Protein AF-A0A0L0DC60-F1 (afdb_monomer)

Solvent-accessible surface area (backbone atoms only — not comparable to full-atom values): 51842 Å² total; per-residue (Å²): 140,76,89,82,89,91,86,91,83,86,85,84,87,88,84,89,86,89,86,88,78,89,82,92,80,87,84,88,88,85,80,90,77,89,78,91,88,82,93,84,88,90,82,90,81,89,85,91,85,86,87,80,90,82,84,90,88,82,88,88,89,85,81,89,82,88,87,85,85,81,86,81,83,89,86,85,90,84,91,86,81,88,80,91,86,83,87,91,82,88,85,91,83,92,81,92,87,80,90,86,84,92,84,83,88,88,86,86,86,85,91,79,90,80,88,83,87,84,84,82,79,56,66,67,53,52,59,47,51,52,48,55,51,51,53,49,51,54,53,51,50,35,62,74,69,72,54,92,73,62,77,71,59,63,58,50,60,57,58,60,56,67,73,69,69,85,74,86,83,86,88,80,83,88,73,87,90,71,88,76,58,68,70,79,68,36,62,83,61,40,50,61,51,51,52,54,49,52,55,48,49,52,52,50,51,50,55,49,48,54,49,50,54,49,51,50,52,50,50,51,51,51,50,49,51,51,52,49,52,50,48,51,47,54,48,49,50,50,49,49,50,51,48,51,49,53,50,56,57,58,74,73,64,90,82,80,87,88,88,83,83,93,76,93,53,82,62,63,56,51,56,52,46,53,52,49,52,50,51,46,52,51,49,51,50,48,53,49,50,52,49,49,52,54,48,52,50,50,50,51,52,50,52,47,54,50,51,53,49,50,48,50,51,51,50,50,50,51,54,49,51,52,49,51,49,53,52,48,54,50,52,51,51,52,52,49,53,52,50,53,52,50,51,54,51,47,58,49,49,55,49,50,50,53,54,47,54,50,51,51,51,51,53,50,52,53,50,54,51,48,53,52,49,53,50,52,53,51,52,52,53,52,52,54,48,55,53,46,55,50,48,54,51,51,50,50,52,50,53,49,54,51,52,51,50,50,54,50,48,52,53,51,51,53,49,48,57,53,48,49,52,49,55,52,49,49,51,50,51,50,52,53,47,50,58,51,50,50,54,53,47,51,60,47,42,66,57,44,50,64,52,42,60,58,52,49,62,60,46,56,64,59,46,65,59,51,58,54,57,54,52,55,53,53,56,52,58,55,48,60,55,50,54,50,55,50,57,50,50,54,56,50,50,55,51,48,53,54,52,50,54,50,48,52,51,50,50,53,52,48,52,51,51,55,50,49,55,53,50,53,52,50,51,50,54,49,54,51,48,53,50,52,51,53,50,51,53,49,52,52,53,52,50,49,54,52,50,56,50,49,54,51,53,51,54,50,52,53,50,52,54,52,54,50,55,50,53,52,54,57,51,55,62,62,70,72,76,74,63,90,53,76,49,44,59,51,43,51,52,48,45,48,53,43,51,53,49,49,47,54,45,50,52,48,48,53,50,49,50,52,48,50,51,51,50,54,50,49,54,53,47,53,52,48,53,50,52,55,51,53,51,50,50,54,48,50,54,50,51,49,55,48,52,52,52,51,52,50,50,56,46,53,53,48,48,54,52,48,52,53,51,49,53,50,52,51,51,52,50,54,49,49,58,47,48,55,50,49,50,54,50,49,53,51,48,50,57,50,48,52,52,51,50,53,48,53,49,52,52,50,50,50,51,48,54,50,52,49,50,52,50,52,50,51,51,49,53,51,50,51,52,51,50,50,50,51,52,49,52,48,52,51,50,51,53,51,47,50,51,50,50,50,52,51,51,53,47,51,49,50,51,50,50,50,50,52,50,47,56,48,49,50,53,51,50,49,51,49,52,49,54,52,48,51,51,48,54,52,47,55,51,51,51,52,49,51,53,53,53,50,52,53,48,55,53,48,59,55,48,53,61,47,64,69,56,60,76,83,53,76,100,65,90,81,83,88,87,87,82,91,85,84,88,83,88,90,81,86,82,85,90,84,86,84,84,82,89,82,86,83,90,77,88,82,90,82,88,85,90,83,87,86,78,92,90,86,85,80,88,133

Structure (mmCIF, N/CA/C/O backbone):
data_AF-A0A0L0DC60-F1
#
_entry.id   AF-A0A0L0DC60-F1
#
loop_
_atom_site.group_PDB
_atom_site.id
_atom_site.type_symbol
_atom_site.label_atom_id
_atom_site.label_alt_id
_atom_site.label_comp_id
_atom_site.label_asym_id
_atom_site.label_entity_id
_atom_site.label_seq_id
_atom_site.pdbx_PDB_ins_code
_atom_site.Cartn_x
_atom_site.Cartn_y
_atom_site.Cartn_z
_atom_site.occupancy
_atom_site.B_iso_or_equiv
_atom_site.auth_seq_id
_atom_site.auth_comp_id
_atom_site.auth_asym_id
_atom_site.auth_atom_id
_atom_site.pdbx_PDB_model_num
ATOM 1 N N . MET A 1 1 ? 23.232 -37.832 50.436 1.00 35.66 1 MET A N 1
ATOM 2 C CA . MET A 1 1 ? 24.294 -38.612 49.759 1.00 35.66 1 MET A CA 1
ATOM 3 C C . MET A 1 1 ? 24.556 -37.963 48.412 1.00 35.66 1 MET A C 1
ATOM 5 O O . MET A 1 1 ? 23.576 -37.619 47.774 1.00 35.66 1 MET A O 1
ATOM 9 N N . ALA A 1 2 ? 25.775 -37.756 47.925 1.00 34.69 2 ALA A N 1
ATOM 10 C CA . ALA A 1 2 ? 27.093 -37.587 48.555 1.00 34.69 2 ALA A CA 1
ATOM 11 C C . ALA A 1 2 ? 27.881 -36.663 47.591 1.00 34.69 2 ALA A C 1
ATOM 13 O O . ALA A 1 2 ? 27.637 -36.725 46.393 1.00 34.69 2 ALA A O 1
ATOM 14 N N . GLY A 1 3 ? 28.632 -35.663 48.063 1.00 35.91 3 GLY A N 1
ATOM 15 C CA . GLY A 1 3 ? 30.099 -35.760 48.177 1.00 35.91 3 GLY A CA 1
ATOM 16 C C . GLY A 1 3 ? 30.796 -35.505 46.819 1.00 35.91 3 GLY A C 1
ATOM 17 O O . GLY A 1 3 ? 30.454 -36.145 45.840 1.00 35.91 3 GLY A O 1
ATOM 18 N N . THR A 1 4 ? 31.795 -34.629 46.665 1.00 38.81 4 THR A N 1
ATOM 19 C CA . THR A 1 4 ? 32.761 -34.155 47.674 1.00 38.81 4 THR A CA 1
ATOM 20 C C . THR A 1 4 ? 33.417 -32.828 47.244 1.00 38.81 4 THR A C 1
ATOM 22 O O . THR A 1 4 ? 33.664 -32.617 46.061 1.00 38.81 4 THR A O 1
ATOM 25 N N . GLN A 1 5 ? 33.719 -31.949 48.208 1.00 39.59 5 GLN A N 1
ATOM 26 C CA . GLN A 1 5 ? 34.582 -30.759 48.057 1.00 39.59 5 GLN A CA 1
ATOM 27 C C . GLN A 1 5 ? 36.067 -31.099 48.447 1.00 39.59 5 GLN A C 1
ATOM 29 O O . GLN A 1 5 ? 36.445 -32.260 48.318 1.00 39.59 5 GLN A O 1
ATOM 34 N N . PRO A 1 6 ? 36.935 -30.183 48.953 1.00 64.56 6 PRO A N 1
ATOM 35 C CA . PRO A 1 6 ? 37.832 -29.311 48.170 1.00 64.56 6 PRO A CA 1
ATOM 36 C C . PRO A 1 6 ? 39.310 -29.314 48.669 1.00 64.56 6 PRO A C 1
ATOM 38 O O . PRO A 1 6 ? 39.637 -29.972 49.654 1.00 64.56 6 PRO A O 1
ATOM 41 N N . ARG A 1 7 ? 40.185 -28.483 48.064 1.00 40.28 7 ARG A N 1
ATOM 42 C CA . ARG A 1 7 ? 41.391 -27.805 48.644 1.00 40.28 7 ARG A CA 1
ATOM 43 C C . ARG A 1 7 ? 41.971 -26.869 47.556 1.00 40.28 7 ARG A C 1
ATOM 45 O O . ARG A 1 7 ? 42.038 -27.308 46.420 1.00 40.28 7 ARG A O 1
ATOM 52 N N . ARG A 1 8 ? 42.293 -25.571 47.709 1.00 39.84 8 ARG A N 1
ATOM 53 C CA . ARG A 1 8 ? 42.752 -24.656 48.794 1.00 39.84 8 ARG A CA 1
ATOM 54 C C . ARG A 1 8 ? 44.286 -24.520 48.937 1.00 39.84 8 ARG A C 1
ATOM 56 O O . ARG A 1 8 ? 44.859 -25.212 49.768 1.00 39.84 8 ARG A O 1
ATOM 63 N N . SER A 1 9 ? 44.878 -23.551 48.219 1.00 38.19 9 SER A N 1
ATOM 64 C CA . SER A 1 9 ? 46.068 -22.724 48.577 1.00 38.19 9 SER A CA 1
ATOM 65 C C . SER A 1 9 ? 46.413 -21.807 47.381 1.00 38.19 9 SER A C 1
ATOM 67 O O . SER A 1 9 ? 46.612 -22.318 46.287 1.00 38.19 9 SER A O 1
ATOM 69 N N . GLU A 1 10 ? 46.244 -20.483 47.420 1.00 37.69 10 GLU A N 1
ATOM 70 C CA . GLU A 1 10 ? 47.076 -19.429 48.049 1.00 37.69 10 GLU A CA 1
ATOM 71 C C . GLU A 1 10 ? 48.470 -19.158 47.424 1.00 37.69 10 GLU A C 1
ATOM 73 O O . GLU A 1 10 ? 49.352 -20.002 47.473 1.00 37.69 10 GLU A O 1
ATOM 78 N N . ARG A 1 11 ? 48.645 -17.892 46.989 1.00 37.25 11 ARG A N 1
ATOM 79 C CA . ARG A 1 11 ? 49.882 -17.082 46.829 1.00 37.25 11 ARG A CA 1
ATOM 80 C C . ARG A 1 11 ? 50.950 -17.477 45.784 1.00 37.25 11 ARG A C 1
ATOM 82 O O . ARG A 1 11 ? 51.764 -18.354 46.019 1.00 37.25 11 ARG A O 1
ATOM 89 N N . GLY A 1 12 ? 51.158 -16.563 44.826 1.00 35.47 12 GLY A N 1
ATOM 90 C CA . GLY A 1 12 ? 52.251 -15.589 45.003 1.00 35.47 12 GLY A CA 1
ATOM 91 C C . GLY A 1 12 ? 53.386 -15.526 43.964 1.00 35.47 12 GLY A C 1
ATOM 92 O O . GLY A 1 12 ? 54.247 -16.389 43.949 1.00 35.47 12 GLY A O 1
ATOM 93 N N . ARG A 1 13 ? 53.466 -14.354 43.308 1.00 38.53 13 ARG A N 1
ATOM 94 C CA . ARG A 1 13 ? 54.675 -13.625 42.847 1.00 38.53 13 ARG A CA 1
ATOM 95 C C . ARG A 1 13 ? 55.505 -14.095 41.630 1.00 38.53 13 ARG A C 1
ATOM 97 O O . ARG A 1 13 ? 55.917 -15.235 41.508 1.00 38.53 13 ARG A O 1
ATOM 104 N N . GLU A 1 14 ? 55.874 -13.045 40.883 1.00 35.59 14 G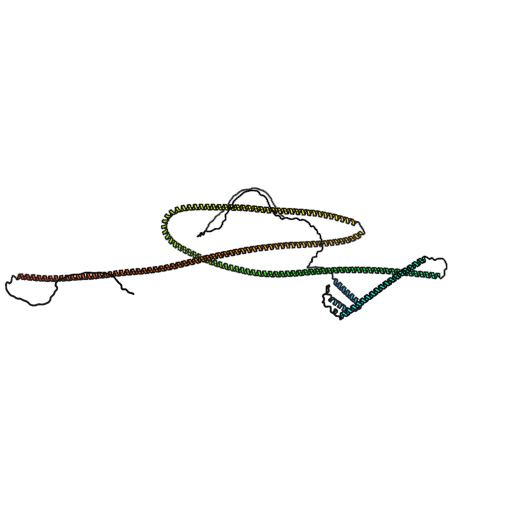LU A N 1
ATOM 105 C CA . GLU A 1 14 ? 57.133 -12.791 40.156 1.00 35.59 14 GLU A CA 1
ATOM 106 C C . GLU A 1 14 ? 57.351 -13.338 38.721 1.00 35.59 14 GLU A C 1
ATOM 108 O O . GLU A 1 14 ? 57.005 -14.454 38.352 1.00 35.59 14 GLU A O 1
ATOM 113 N N . LEU A 1 15 ? 57.886 -12.423 37.897 1.00 44.78 15 LEU A N 1
ATOM 114 C CA . LEU A 1 15 ? 58.275 -12.505 36.477 1.00 44.78 15 LEU A CA 1
ATOM 115 C C . LEU A 1 15 ? 59.759 -12.965 36.363 1.00 44.78 15 LEU A C 1
ATOM 117 O O . LEU A 1 15 ? 60.420 -13.077 37.393 1.00 44.78 15 LEU A O 1
ATOM 121 N N . PRO A 1 16 ? 60.398 -12.893 35.175 1.00 66.69 16 PRO A N 1
ATOM 122 C CA . PRO A 1 16 ? 60.330 -13.723 33.956 1.00 66.69 16 PRO A CA 1
ATOM 123 C C . PRO A 1 16 ? 61.714 -14.452 33.813 1.00 66.69 16 PRO A C 1
ATOM 125 O O . PRO A 1 16 ? 62.232 -14.831 34.861 1.00 66.69 16 PRO A O 1
ATOM 128 N N . PRO A 1 17 ? 62.448 -14.587 32.670 1.00 62.25 17 PRO A N 1
ATOM 129 C CA . PRO A 1 17 ? 62.187 -14.661 31.211 1.00 62.25 17 PRO A CA 1
ATOM 130 C C . PRO A 1 17 ? 62.888 -15.938 30.592 1.00 62.25 17 PRO A C 1
ATOM 132 O O . PRO A 1 17 ? 62.923 -16.951 31.281 1.00 62.25 17 PRO A O 1
ATOM 135 N N . PRO A 1 18 ? 63.582 -15.943 29.417 1.00 59.03 18 PRO A N 1
ATOM 136 C CA . PRO A 1 18 ? 63.141 -15.771 28.021 1.00 59.03 18 PRO A CA 1
ATOM 137 C C . PRO A 1 18 ? 63.255 -17.084 27.153 1.00 59.03 18 PRO A C 1
ATOM 139 O O . PRO A 1 18 ? 62.527 -18.014 27.475 1.00 59.03 18 PRO A O 1
ATOM 142 N N . PRO A 1 19 ? 63.976 -17.202 26.000 1.00 64.69 19 PRO A N 1
ATOM 143 C CA . PRO A 1 19 ? 63.323 -17.399 24.693 1.00 64.69 19 PRO A CA 1
ATOM 144 C C . PRO A 1 19 ? 63.888 -18.583 23.853 1.00 64.69 19 PRO A C 1
ATOM 146 O O . PRO A 1 19 ? 64.592 -19.446 24.371 1.00 64.69 19 PRO A O 1
ATOM 149 N N . SER A 1 20 ? 63.689 -18.521 22.522 1.00 37.53 20 SER A N 1
ATOM 150 C CA . SER A 1 20 ? 64.257 -19.371 21.444 1.00 37.53 20 SER A CA 1
ATOM 151 C C . SER A 1 20 ? 63.504 -20.686 21.156 1.00 37.53 20 SER A C 1
ATOM 153 O O . SER A 1 20 ? 62.891 -21.247 22.054 1.00 37.53 20 SER A O 1
ATOM 155 N N . ALA A 1 21 ? 63.504 -21.241 19.935 1.00 37.88 21 ALA A N 1
ATOM 156 C CA . ALA A 1 21 ? 63.724 -20.682 18.587 1.00 37.88 21 ALA A CA 1
ATOM 157 C C . ALA A 1 21 ? 63.328 -21.728 17.518 1.00 37.88 21 ALA A C 1
ATOM 159 O O . ALA A 1 21 ? 63.347 -22.920 17.805 1.00 37.88 21 ALA A O 1
ATOM 160 N N . ALA A 1 22 ? 63.115 -21.268 16.273 1.00 36.09 22 ALA A N 1
ATOM 161 C CA . ALA A 1 22 ? 62.981 -22.080 15.047 1.00 36.09 22 ALA A CA 1
ATOM 162 C C . ALA A 1 22 ? 61.750 -23.028 15.004 1.00 36.09 22 ALA A C 1
ATOM 164 O O . ALA A 1 22 ? 61.104 -23.270 16.013 1.00 36.09 22 ALA A O 1
ATOM 165 N N . THR A 1 23 ? 61.270 -23.531 13.861 1.00 38.94 23 THR A N 1
ATOM 166 C CA . THR A 1 23 ? 61.766 -23.590 12.462 1.00 38.94 23 THR A CA 1
ATOM 167 C C . THR A 1 23 ? 60.522 -23.447 11.552 1.00 38.94 23 THR A C 1
ATOM 169 O O . THR A 1 23 ? 59.495 -24.037 11.858 1.00 38.94 23 THR A O 1
ATOM 172 N N . ALA A 1 24 ? 60.454 -22.542 10.571 1.00 35.16 24 ALA A N 1
ATOM 173 C CA . ALA A 1 24 ? 61.072 -22.573 9.232 1.00 35.16 24 ALA A CA 1
ATOM 174 C C . ALA A 1 24 ? 60.379 -23.492 8.193 1.00 35.16 24 ALA A C 1
ATOM 176 O O . ALA A 1 24 ? 60.471 -24.708 8.300 1.00 35.16 24 ALA A O 1
ATOM 177 N N . ALA A 1 25 ? 59.769 -22.874 7.168 1.00 34.19 25 ALA A N 1
ATOM 178 C CA . ALA A 1 25 ? 59.609 -23.298 5.757 1.00 34.19 25 ALA A CA 1
ATOM 179 C C . ALA A 1 25 ? 58.603 -22.315 5.098 1.00 34.19 25 ALA A C 1
ATOM 181 O O . ALA A 1 25 ? 57.516 -22.130 5.628 1.00 34.19 25 ALA A O 1
ATOM 182 N N . ALA A 1 26 ? 58.953 -21.475 4.114 1.00 34.88 26 ALA A N 1
ATOM 183 C CA . ALA A 1 26 ? 59.319 -21.784 2.720 1.00 34.88 26 ALA A CA 1
ATOM 184 C C . ALA A 1 26 ? 58.104 -22.251 1.872 1.00 34.88 26 ALA A C 1
ATOM 186 O O . ALA A 1 26 ? 57.387 -23.143 2.299 1.00 34.88 26 ALA A O 1
ATOM 187 N N . ALA A 1 27 ? 57.833 -21.740 0.660 1.00 35.75 27 ALA A N 1
ATOM 188 C CA . ALA A 1 27 ? 58.465 -20.648 -0.096 1.00 35.75 27 ALA A CA 1
ATOM 189 C C . ALA A 1 27 ? 57.615 -20.233 -1.332 1.00 35.75 27 ALA A C 1
ATOM 191 O O . ALA A 1 27 ? 56.596 -20.841 -1.635 1.00 35.75 27 ALA A O 1
ATOM 192 N N . HIS A 1 28 ? 58.163 -19.271 -2.084 1.00 34.75 28 HIS A N 1
ATOM 193 C CA . HIS A 1 28 ? 57.970 -18.980 -3.513 1.00 34.75 28 HIS A CA 1
ATOM 194 C C . HIS A 1 28 ? 56.800 -18.118 -4.013 1.00 34.75 28 HIS A C 1
ATOM 196 O O . HIS A 1 28 ? 55.620 -18.430 -3.917 1.00 34.75 28 HIS A O 1
ATOM 202 N N . ALA A 1 29 ? 57.227 -17.042 -4.679 1.00 39.16 29 ALA A N 1
ATOM 203 C CA . ALA A 1 29 ? 56.447 -16.144 -5.509 1.00 39.16 29 ALA A CA 1
ATOM 204 C C . ALA A 1 29 ? 56.432 -16.578 -6.985 1.00 39.16 29 ALA A C 1
ATOM 206 O O . ALA A 1 29 ? 57.435 -17.075 -7.492 1.00 39.16 29 ALA A O 1
ATOM 207 N N . THR A 1 30 ? 55.351 -16.216 -7.674 1.00 37.34 30 THR A N 1
ATOM 208 C CA . THR A 1 30 ? 55.239 -15.804 -9.089 1.00 37.34 30 THR A CA 1
ATOM 209 C C . THR A 1 30 ? 53.953 -14.954 -9.186 1.00 37.34 30 THR A C 1
ATOM 211 O O . THR A 1 30 ? 53.064 -15.107 -8.357 1.00 37.34 30 THR A O 1
ATOM 214 N N . GLY A 1 31 ? 53.751 -14.001 -10.098 1.00 33.06 31 GLY A N 1
ATOM 215 C CA . GLY A 1 31 ? 54.590 -13.474 -11.176 1.00 33.06 31 GLY A CA 1
ATOM 216 C C . GLY A 1 31 ? 53.721 -13.139 -12.401 1.00 33.06 31 GLY A C 1
ATOM 217 O O . GLY A 1 31 ? 52.997 -14.015 -12.855 1.00 33.06 31 GLY A O 1
ATOM 218 N N . SER A 1 32 ? 53.852 -11.928 -12.973 1.00 36.31 32 SER A N 1
ATOM 219 C CA . SER A 1 32 ? 53.194 -11.479 -14.230 1.00 36.31 32 SER A CA 1
ATOM 220 C C . SER A 1 32 ? 51.649 -11.359 -14.216 1.00 36.31 32 SER A C 1
ATOM 222 O O . SER A 1 32 ? 50.976 -11.989 -13.417 1.00 36.31 32 SER A O 1
ATOM 224 N N . SER A 1 33 ? 50.986 -10.562 -15.070 1.00 37.00 33 SER A N 1
ATOM 225 C CA . SER A 1 33 ? 51.423 -9.514 -16.023 1.00 37.00 33 SER A CA 1
ATOM 226 C C . SER A 1 33 ? 50.204 -8.769 -16.600 1.00 37.00 33 SER A C 1
ATOM 228 O O . SER A 1 33 ? 49.213 -9.440 -16.830 1.00 37.00 33 SER A O 1
ATOM 230 N N . ALA A 1 34 ? 50.358 -7.475 -16.947 1.00 36.47 34 ALA A N 1
ATOM 231 C CA . ALA A 1 34 ? 49.834 -6.744 -18.137 1.00 36.47 34 ALA A CA 1
ATOM 232 C C . ALA A 1 34 ? 48.342 -6.930 -18.603 1.00 36.47 34 ALA A C 1
ATOM 234 O O . ALA A 1 34 ? 47.709 -7.939 -18.379 1.00 36.47 34 ALA A O 1
ATOM 235 N N . SER A 1 35 ? 47.677 -6.040 -19.357 1.00 39.38 35 SER A N 1
ATOM 236 C CA . SER A 1 35 ? 48.156 -5.071 -20.352 1.00 39.38 35 SER A CA 1
ATOM 237 C C . SER A 1 35 ? 47.011 -4.164 -20.873 1.00 39.38 35 SER A C 1
ATOM 239 O O . SER A 1 35 ? 45.921 -4.661 -21.119 1.00 39.38 35 SER A O 1
ATOM 241 N N . ARG A 1 36 ? 47.307 -2.880 -21.151 1.00 38.03 36 ARG A N 1
ATOM 242 C CA . ARG A 1 36 ? 46.928 -2.068 -22.352 1.00 38.03 36 ARG A CA 1
ATOM 243 C C . ARG A 1 36 ? 45.508 -2.230 -22.970 1.00 38.03 36 ARG A C 1
ATOM 245 O O . ARG A 1 36 ? 45.198 -3.289 -23.496 1.00 38.03 36 ARG A O 1
ATOM 252 N N . ARG A 1 37 ? 44.724 -1.152 -23.174 1.00 36.50 37 ARG A N 1
ATOM 253 C CA . ARG A 1 37 ? 44.596 -0.310 -2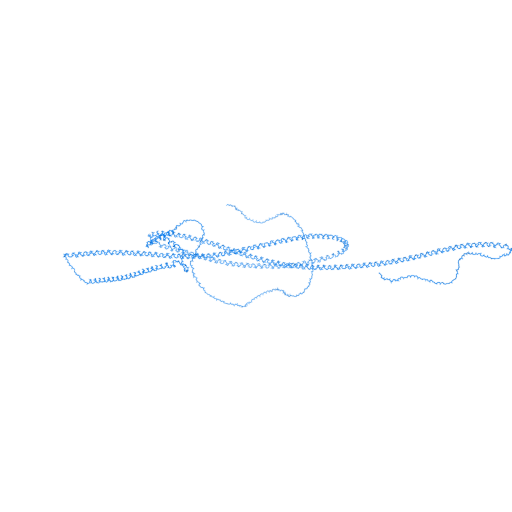4.416 1.00 36.50 37 ARG A CA 1
ATOM 254 C C . ARG A 1 37 ? 43.359 0.620 -24.286 1.00 36.50 37 ARG A C 1
ATOM 256 O O . ARG A 1 37 ? 42.508 0.330 -23.462 1.00 36.50 37 ARG A O 1
ATOM 263 N N . SER A 1 38 ? 43.103 1.664 -25.094 1.00 34.56 38 SER A N 1
ATOM 264 C CA . SER A 1 38 ? 43.982 2.626 -25.801 1.00 34.56 38 SER A CA 1
ATOM 265 C C . SER A 1 38 ? 43.184 3.824 -26.380 1.00 34.56 38 SER A C 1
ATOM 267 O O . SER A 1 38 ? 42.477 3.676 -27.369 1.00 34.56 38 SER A O 1
ATOM 269 N N . ALA A 1 39 ? 43.398 5.023 -25.823 1.00 36.78 39 ALA A N 1
ATOM 270 C CA . ALA A 1 39 ? 43.705 6.284 -26.527 1.00 36.78 39 ALA A CA 1
ATOM 271 C C . ALA A 1 39 ? 43.157 6.571 -27.962 1.00 36.78 39 ALA A C 1
ATOM 273 O O . ALA A 1 39 ? 43.668 6.017 -28.935 1.00 36.78 39 ALA A O 1
ATOM 274 N N . LYS A 1 40 ? 42.292 7.602 -28.108 1.00 35.91 40 LYS A N 1
ATOM 275 C CA . LYS A 1 40 ? 42.211 8.616 -29.213 1.00 35.91 40 LYS A CA 1
ATOM 276 C C . LYS A 1 40 ? 41.093 9.633 -28.856 1.00 35.91 40 LYS A C 1
ATOM 278 O O . LYS A 1 40 ? 40.015 9.176 -28.517 1.00 35.91 40 LYS A O 1
ATOM 283 N N . ARG A 1 41 ? 41.205 10.976 -28.777 1.00 39.56 41 ARG A N 1
ATOM 284 C CA . ARG A 1 41 ? 42.061 12.080 -29.308 1.00 39.56 41 ARG A CA 1
ATOM 285 C C . ARG A 1 41 ? 41.392 12.851 -30.472 1.00 39.56 41 ARG A C 1
ATOM 287 O O . ARG A 1 41 ? 41.087 12.229 -31.479 1.00 39.56 41 ARG A O 1
ATOM 294 N N . ARG A 1 42 ? 41.392 14.204 -30.368 1.00 39.31 42 ARG A N 1
ATOM 295 C CA . ARG A 1 42 ? 41.076 15.280 -31.367 1.00 39.31 42 ARG A CA 1
ATOM 296 C C . ARG A 1 42 ? 39.610 15.775 -31.442 1.00 39.31 42 ARG A C 1
ATOM 298 O O . ARG A 1 42 ? 38.719 14.954 -31.347 1.00 39.31 42 ARG A O 1
ATOM 305 N N . HIS A 1 43 ? 39.299 17.059 -31.721 1.00 34.59 43 HIS A N 1
ATOM 306 C CA . HIS A 1 43 ? 39.990 18.371 -31.536 1.00 34.59 43 HIS A CA 1
ATOM 307 C C . HIS A 1 43 ? 39.068 19.545 -31.997 1.00 34.59 43 HIS A C 1
ATOM 309 O O . HIS A 1 43 ? 38.087 19.273 -32.675 1.00 34.59 43 HIS A O 1
ATOM 315 N N . ARG A 1 44 ? 39.510 20.817 -31.814 1.00 36.59 44 ARG A N 1
ATOM 316 C CA . ARG A 1 44 ? 39.029 22.081 -32.471 1.00 36.59 44 ARG A CA 1
ATOM 317 C C . ARG A 1 44 ? 37.642 22.635 -32.044 1.00 36.59 44 ARG A C 1
ATOM 319 O O . ARG A 1 44 ? 36.766 21.855 -31.725 1.00 36.59 44 ARG A O 1
ATOM 326 N N . ARG A 1 45 ? 37.346 23.956 -32.099 1.00 37.25 45 ARG A N 1
ATOM 327 C CA . ARG A 1 45 ? 38.133 25.235 -32.078 1.00 37.25 45 ARG A CA 1
ATOM 328 C C . ARG A 1 45 ? 37.157 26.444 -32.023 1.00 37.25 45 ARG A C 1
ATOM 330 O O . ARG A 1 45 ? 36.112 26.357 -32.651 1.00 37.25 45 ARG A O 1
ATOM 337 N N . HIS A 1 46 ? 37.615 27.601 -31.504 1.00 32.78 46 HIS A N 1
ATOM 338 C CA . HIS A 1 46 ? 37.038 28.968 -31.687 1.00 32.78 46 HIS A CA 1
ATOM 339 C C . HIS A 1 46 ? 35.638 29.220 -31.053 1.00 32.78 46 HIS A C 1
ATOM 341 O O . HIS A 1 46 ? 34.949 28.267 -30.734 1.00 32.78 46 HIS A O 1
ATOM 347 N N . ARG A 1 47 ? 35.157 30.456 -30.788 1.00 33.12 47 ARG A N 1
ATOM 348 C CA . ARG A 1 47 ? 35.614 31.832 -31.130 1.00 33.12 47 ARG A CA 1
ATOM 349 C C . ARG A 1 47 ? 35.216 32.865 -30.032 1.00 33.12 47 ARG A C 1
ATOM 351 O O . ARG A 1 47 ? 34.544 32.522 -29.072 1.00 33.12 47 ARG A O 1
ATOM 358 N N . ARG A 1 48 ? 35.664 34.123 -30.181 1.00 35.66 48 ARG A N 1
ATOM 359 C CA . ARG A 1 48 ? 35.525 35.275 -29.249 1.00 35.66 48 ARG A CA 1
ATOM 360 C C . ARG A 1 48 ? 34.158 35.995 -29.298 1.00 35.66 48 ARG A C 1
ATOM 362 O O . ARG A 1 48 ? 33.528 35.947 -30.345 1.00 35.66 48 ARG A O 1
ATOM 369 N N . HIS A 1 49 ? 33.871 36.776 -28.238 1.00 31.30 49 HIS A N 1
ATOM 370 C CA . HIS A 1 49 ? 33.233 38.127 -28.114 1.00 31.30 49 HIS A CA 1
ATOM 371 C C . HIS A 1 49 ? 32.319 38.143 -26.861 1.00 31.30 49 HIS A C 1
ATOM 373 O O . HIS A 1 49 ? 31.495 37.251 -26.744 1.00 31.30 49 HIS A O 1
ATOM 379 N N . ARG A 1 50 ? 32.503 38.937 -25.784 1.00 35.81 50 ARG A N 1
ATOM 380 C CA . ARG A 1 50 ? 32.787 40.379 -25.519 1.00 35.81 50 ARG A CA 1
ATOM 381 C C . ARG A 1 50 ? 31.496 41.225 -25.448 1.00 35.81 50 ARG A C 1
ATOM 383 O O . ARG A 1 50 ? 30.768 41.225 -26.426 1.00 35.81 50 ARG A O 1
ATOM 390 N N . THR A 1 51 ? 31.370 42.005 -24.354 1.00 35.44 51 THR A N 1
ATOM 391 C CA . THR A 1 51 ? 30.251 42.890 -23.903 1.00 35.44 51 THR A CA 1
ATOM 392 C C . THR A 1 51 ? 29.062 42.145 -23.245 1.00 35.44 51 THR A C 1
ATOM 394 O O . THR A 1 51 ? 28.817 41.000 -23.601 1.00 35.44 51 THR A O 1
ATOM 397 N N . ARG A 1 52 ? 28.341 42.680 -22.236 1.00 35.53 52 ARG A N 1
ATOM 398 C CA . ARG A 1 52 ? 28.399 43.995 -21.543 1.00 35.53 52 ARG A CA 1
ATOM 399 C C . ARG A 1 52 ? 27.750 43.935 -20.129 1.00 35.53 52 ARG A C 1
ATOM 401 O O . ARG A 1 52 ? 26.870 43.114 -19.938 1.00 35.53 52 ARG A O 1
ATOM 408 N N . ASP A 1 53 ? 28.174 44.841 -19.236 1.00 33.16 53 ASP A N 1
ATOM 409 C CA . ASP A 1 53 ? 27.523 45.450 -18.042 1.00 33.16 53 ASP A CA 1
ATOM 410 C C . ASP A 1 53 ? 26.683 44.627 -17.028 1.00 33.16 53 ASP A C 1
ATOM 412 O O . ASP A 1 53 ? 25.737 43.935 -17.387 1.00 33.16 53 ASP A O 1
ATOM 416 N N . GLY A 1 54 ? 26.933 44.841 -15.719 1.00 33.84 54 GLY A N 1
ATOM 417 C CA . GLY A 1 54 ? 26.000 44.440 -14.646 1.00 33.84 54 GLY A CA 1
ATOM 418 C C . GLY A 1 54 ? 26.547 44.383 -13.204 1.00 33.84 54 GLY A C 1
ATOM 419 O O . GLY A 1 54 ? 26.809 43.295 -12.719 1.00 33.84 54 GLY A O 1
ATOM 420 N N . SER A 1 55 ? 26.662 45.539 -12.527 1.00 34.94 55 SER A N 1
ATOM 421 C CA . SER A 1 55 ? 26.595 45.760 -11.051 1.00 34.94 55 SER A CA 1
ATOM 422 C C . SER A 1 55 ? 27.266 44.739 -10.090 1.00 34.94 55 SER A C 1
ATOM 424 O O . SER A 1 55 ? 26.783 43.636 -9.884 1.00 34.94 55 SER A O 1
ATOM 426 N N . SER A 1 56 ? 28.415 45.050 -9.478 1.00 33.84 56 SER A N 1
ATOM 427 C CA . SER A 1 56 ? 28.541 45.765 -8.182 1.00 33.84 56 SER A CA 1
ATOM 428 C C . SER A 1 56 ? 28.009 45.017 -6.944 1.00 33.84 56 SER A C 1
ATOM 430 O O . SER A 1 56 ? 26.812 45.029 -6.691 1.00 33.84 56 SER A O 1
ATOM 432 N N . TYR A 1 57 ? 28.910 44.515 -6.088 1.00 34.06 57 TYR A N 1
ATOM 433 C CA . TYR A 1 57 ? 29.245 45.182 -4.813 1.00 34.06 57 TYR A CA 1
ATOM 434 C C . TYR A 1 57 ? 30.577 44.656 -4.237 1.00 34.06 57 TYR A C 1
ATOM 436 O O . TYR A 1 57 ? 31.091 43.628 -4.677 1.00 34.06 57 TYR A O 1
ATOM 444 N N . ARG A 1 58 ? 31.186 45.410 -3.311 1.00 33.47 58 ARG A N 1
ATOM 445 C CA . ARG A 1 58 ? 32.586 45.257 -2.871 1.00 33.47 58 ARG A CA 1
ATOM 446 C C . ARG A 1 58 ? 32.669 44.998 -1.355 1.00 33.47 58 ARG A C 1
ATOM 448 O O . ARG A 1 58 ? 32.200 45.814 -0.573 1.00 33.47 58 ARG A O 1
ATOM 455 N N . ILE A 1 59 ? 33.288 43.878 -0.983 1.00 44.78 59 ILE A N 1
ATOM 456 C CA . ILE A 1 59 ? 33.795 43.485 0.359 1.00 44.78 59 ILE A CA 1
ATOM 457 C C . ILE A 1 59 ? 35.018 44.403 0.686 1.00 44.78 59 ILE A C 1
ATOM 459 O O . ILE A 1 59 ? 35.666 44.795 -0.294 1.00 44.78 59 ILE A O 1
ATOM 463 N N . PRO A 1 60 ? 35.363 44.811 1.943 1.00 50.28 60 PRO A N 1
ATOM 464 C CA . PRO A 1 60 ? 35.430 43.980 3.164 1.00 50.28 60 PRO A CA 1
ATOM 465 C C . PRO A 1 60 ? 34.955 44.583 4.509 1.00 50.28 60 PRO A C 1
ATOM 467 O O . PRO A 1 60 ? 34.739 45.784 4.641 1.00 50.28 60 PRO A O 1
ATOM 470 N N . TYR A 1 61 ? 34.896 43.715 5.531 1.00 30.89 61 TYR A N 1
ATOM 471 C CA . TYR A 1 61 ? 34.846 44.064 6.957 1.00 30.89 61 TYR A CA 1
ATOM 472 C C . TYR A 1 61 ? 36.006 43.386 7.712 1.00 30.89 61 TYR A C 1
ATOM 474 O O . TYR A 1 61 ? 36.011 42.172 7.870 1.00 30.89 61 TYR A O 1
ATOM 482 N N . GLU A 1 62 ? 36.946 44.201 8.186 1.00 36.75 62 GLU A N 1
ATOM 483 C CA . GLU A 1 62 ? 37.956 44.005 9.244 1.00 36.75 62 GLU A CA 1
ATOM 484 C C . GLU A 1 62 ? 38.296 45.451 9.697 1.00 36.75 62 GLU A C 1
ATOM 486 O O . GLU A 1 62 ? 38.273 46.352 8.860 1.00 36.75 62 GLU A O 1
ATOM 491 N N . SER A 1 63 ? 38.567 45.822 10.953 1.00 36.69 63 SER A N 1
ATOM 492 C CA . SER A 1 63 ? 38.800 45.077 12.201 1.00 36.69 63 SER A CA 1
ATOM 493 C C . SER A 1 63 ? 38.797 46.043 13.413 1.00 36.69 63 SER A C 1
ATOM 495 O O . SER A 1 63 ? 39.199 47.194 13.252 1.00 36.69 63 SER A O 1
ATOM 497 N N . GLY A 1 64 ? 38.492 45.554 14.627 1.00 33.41 64 GLY A N 1
ATOM 498 C CA . GLY A 1 64 ? 38.803 46.210 15.921 1.00 33.41 64 GLY A CA 1
ATOM 499 C C . GLY A 1 64 ? 37.968 47.451 16.313 1.00 33.41 64 GLY A C 1
ATOM 500 O O . GLY A 1 64 ? 37.219 47.979 15.507 1.00 33.41 64 GLY A O 1
ATOM 501 N N . SER A 1 65 ? 38.050 47.993 17.539 1.00 37.19 65 SER A N 1
ATOM 502 C CA . SER A 1 65 ? 38.567 47.466 18.822 1.00 37.19 65 SER A CA 1
ATOM 503 C C . SER A 1 65 ? 38.217 48.429 19.985 1.00 37.19 65 SER A C 1
ATOM 505 O O . SER A 1 65 ? 38.058 49.619 19.744 1.00 37.19 65 SER A O 1
ATOM 507 N N . LEU A 1 66 ? 38.220 47.926 21.231 1.00 34.72 66 LEU A N 1
ATOM 508 C CA . LEU A 1 66 ? 38.428 48.662 22.502 1.00 34.72 66 LEU A CA 1
ATOM 509 C C . LEU A 1 66 ? 37.354 49.644 23.061 1.00 34.72 66 LEU A C 1
ATOM 511 O O . LEU A 1 66 ? 37.188 50.764 22.601 1.00 34.72 66 LEU A O 1
ATOM 515 N N . SER A 1 67 ? 36.890 49.281 24.269 1.00 36.25 67 SER A N 1
ATOM 516 C CA . SER A 1 67 ? 36.922 50.106 25.502 1.00 36.25 67 SER A CA 1
ATOM 517 C C . SER A 1 67 ? 35.808 51.102 25.894 1.00 36.25 67 SER A C 1
ATOM 519 O O . SER A 1 67 ? 35.675 52.182 25.340 1.00 36.25 67 SER A O 1
ATOM 521 N N . ARG A 1 68 ? 35.287 50.814 27.104 1.00 34.44 68 ARG A N 1
ATOM 522 C CA . ARG A 1 68 ? 34.973 51.716 28.242 1.00 34.44 68 ARG A CA 1
ATOM 523 C C . ARG A 1 68 ? 33.666 52.545 28.288 1.00 34.44 68 ARG A C 1
ATOM 525 O O . ARG A 1 68 ? 33.522 53.575 27.651 1.00 34.44 68 ARG A O 1
ATOM 532 N N . SER A 1 69 ? 32.917 52.202 29.347 1.00 34.38 69 SER A N 1
ATOM 533 C CA . SER A 1 69 ? 32.436 53.058 30.457 1.00 34.38 69 SER A CA 1
ATOM 534 C C . SER A 1 69 ? 31.112 53.831 30.375 1.00 34.38 69 SER A C 1
ATOM 536 O O . SER A 1 69 ? 30.892 54.607 29.459 1.00 34.38 69 SER A O 1
ATOM 538 N N . ALA A 1 70 ? 30.396 53.724 31.509 1.00 34.38 70 ALA A N 1
ATOM 539 C CA . ALA A 1 70 ? 29.354 54.597 32.065 1.00 34.38 70 ALA A CA 1
ATOM 540 C C . ALA A 1 70 ? 27.952 54.580 31.415 1.00 34.38 70 ALA A C 1
ATOM 542 O O . ALA A 1 70 ? 27.800 54.684 30.206 1.00 34.38 70 ALA A O 1
ATOM 543 N N . GLY A 1 71 ? 26.926 54.468 32.274 1.00 33.53 71 GLY A N 1
ATOM 544 C CA . GLY A 1 71 ? 25.541 54.882 31.986 1.00 33.53 71 GLY A CA 1
ATOM 545 C C . GLY A 1 71 ? 25.344 56.377 32.316 1.00 33.53 71 GLY A C 1
ATOM 546 O O . GLY A 1 71 ? 26.334 57.107 32.215 1.00 33.53 71 GLY A O 1
ATOM 547 N N . PRO A 1 72 ? 24.167 56.849 32.796 1.00 58.47 72 PRO A N 1
ATOM 548 C CA . PRO A 1 72 ? 22.994 56.092 33.274 1.00 58.47 72 PRO A CA 1
ATOM 549 C C . PRO A 1 72 ? 21.615 56.625 32.779 1.00 58.47 72 PRO A C 1
ATOM 551 O O . PRO A 1 72 ? 21.563 57.555 31.987 1.00 58.47 72 PRO A O 1
ATOM 554 N N . ALA A 1 73 ? 20.547 56.067 33.377 1.00 38.56 73 ALA A N 1
ATOM 555 C CA . ALA A 1 73 ? 19.264 56.707 33.740 1.00 38.56 73 ALA A CA 1
ATOM 556 C C . ALA A 1 73 ? 18.152 56.967 32.687 1.00 38.56 73 ALA A C 1
ATOM 558 O O . ALA A 1 73 ? 18.423 57.460 31.600 1.00 38.56 73 ALA A O 1
ATOM 559 N N . GLU A 1 74 ? 16.909 56.706 33.149 1.00 38.69 74 GLU A N 1
ATOM 560 C CA . GLU A 1 74 ? 15.637 57.428 32.872 1.00 38.69 74 GLU A CA 1
ATOM 561 C C . GLU A 1 74 ? 15.042 57.378 31.431 1.00 38.69 74 GLU A C 1
ATOM 563 O O . GLU A 1 74 ? 15.764 57.432 30.442 1.00 38.69 74 GLU A O 1
ATOM 568 N N . ASP A 1 75 ? 13.719 57.283 31.200 1.00 38.94 75 ASP A N 1
ATOM 569 C CA . ASP A 1 75 ? 12.570 56.943 32.073 1.00 38.94 75 ASP A CA 1
ATOM 570 C C . ASP A 1 75 ? 11.318 56.546 31.221 1.00 38.94 75 ASP A C 1
ATOM 572 O O . ASP A 1 75 ? 11.425 56.384 30.005 1.00 38.94 75 ASP A O 1
ATOM 576 N N . ASP A 1 76 ? 10.140 56.443 31.861 1.00 36.88 76 ASP A N 1
ATOM 577 C CA . ASP A 1 76 ? 8.762 56.495 31.302 1.00 36.88 76 ASP A CA 1
ATOM 578 C C . ASP A 1 76 ? 8.045 55.221 30.769 1.00 36.88 76 ASP A C 1
ATOM 580 O O . ASP A 1 76 ? 7.880 54.960 29.579 1.00 36.88 76 ASP A O 1
ATOM 584 N N . ALA A 1 77 ? 7.485 54.481 31.735 1.00 38.19 77 ALA A N 1
ATOM 585 C CA . ALA A 1 77 ? 6.040 54.425 32.043 1.00 38.19 77 ALA A CA 1
ATOM 586 C C . ALA A 1 77 ? 4.954 54.091 30.977 1.00 38.19 77 ALA A C 1
ATOM 588 O O . ALA A 1 77 ? 4.593 54.879 30.108 1.00 38.19 77 ALA A O 1
ATOM 589 N N . SER A 1 78 ? 4.230 52.992 31.237 1.00 41.41 78 SER A N 1
ATOM 590 C CA . SER A 1 78 ? 2.748 52.926 31.351 1.00 41.41 78 SER A CA 1
ATOM 591 C C . SER A 1 78 ? 2.393 51.570 32.003 1.00 41.41 78 SER A C 1
ATOM 593 O O . SER A 1 78 ? 2.895 50.544 31.563 1.00 41.41 78 SER A O 1
ATOM 595 N N . HIS A 1 79 ? 1.722 51.434 33.155 1.00 36.16 79 HIS A N 1
ATOM 596 C CA . HIS A 1 79 ? 0.548 52.085 33.767 1.00 36.16 79 HIS A CA 1
ATOM 597 C C . HIS A 1 79 ? -0.808 51.582 33.233 1.00 36.16 79 HIS A C 1
ATOM 599 O O . HIS A 1 79 ? -1.418 52.210 32.373 1.00 36.16 79 HIS A O 1
ATOM 605 N N . ILE A 1 80 ? -1.284 50.469 33.812 1.00 35.09 80 ILE A N 1
ATOM 606 C CA . ILE A 1 80 ? -2.703 50.199 34.106 1.00 35.09 80 ILE A CA 1
ATOM 607 C C . ILE A 1 80 ? -2.758 49.624 35.529 1.00 35.09 80 ILE A C 1
ATOM 609 O O . ILE A 1 80 ? -1.887 48.848 35.919 1.00 35.09 80 ILE A O 1
ATOM 613 N N . ASP A 1 81 ? -3.758 50.052 36.290 1.00 37.50 81 ASP A N 1
ATOM 614 C CA . ASP A 1 81 ? -3.868 49.919 37.743 1.00 37.50 81 ASP A CA 1
ATOM 615 C C . ASP A 1 81 ? -5.184 49.212 38.145 1.00 37.50 81 ASP A C 1
ATOM 617 O O . ASP A 1 81 ? -6.065 49.040 37.300 1.00 37.50 81 ASP A O 1
ATOM 621 N N . HIS A 1 82 ? -5.336 48.915 39.446 1.00 34.16 82 HIS A N 1
ATOM 622 C CA . HIS A 1 82 ? -6.586 48.532 40.153 1.00 34.16 82 HIS A CA 1
ATOM 623 C C . HIS A 1 82 ? -7.116 47.079 40.003 1.00 34.16 82 HIS A C 1
ATOM 625 O O . HIS A 1 82 ? -7.096 46.498 38.924 1.00 34.16 82 HIS A O 1
ATOM 631 N N . ALA A 1 83 ? -7.684 46.446 41.045 1.00 34.47 83 ALA A N 1
ATOM 632 C CA . ALA A 1 83 ? -7.770 46.801 42.476 1.00 34.47 83 ALA A CA 1
ATOM 633 C C . ALA A 1 83 ? -8.084 45.565 43.354 1.00 34.47 83 ALA A C 1
ATOM 635 O O . ALA A 1 83 ? -8.541 44.535 42.856 1.00 34.47 83 ALA A O 1
ATOM 636 N N . ASP A 1 84 ? -7.879 45.706 44.668 1.00 40.22 84 ASP A N 1
ATOM 637 C CA . ASP A 1 84 ? -8.344 44.777 45.707 1.00 40.22 84 ASP A CA 1
ATOM 638 C C . ASP A 1 84 ? -9.878 44.660 45.773 1.00 40.22 84 ASP A C 1
ATOM 640 O O . ASP A 1 84 ? -10.586 45.638 45.541 1.00 40.22 84 ASP A O 1
ATOM 644 N N . HIS A 1 85 ? -10.381 43.512 46.244 1.00 35.12 85 HIS A N 1
ATOM 645 C CA . HIS A 1 85 ? -11.426 43.471 47.279 1.00 35.12 85 HIS A CA 1
ATOM 646 C C . HIS A 1 85 ? -11.510 42.091 47.955 1.00 35.12 85 HIS A C 1
ATOM 648 O O . HIS A 1 85 ? -11.128 41.070 47.385 1.00 35.12 85 HIS A O 1
ATOM 654 N N . ALA A 1 86 ? -11.994 42.086 49.198 1.00 38.31 86 ALA A N 1
ATOM 655 C CA . ALA A 1 86 ? -12.051 40.932 50.091 1.00 38.31 86 ALA A CA 1
ATOM 656 C C . ALA A 1 86 ? -13.490 40.404 50.304 1.00 38.31 86 ALA A C 1
ATOM 658 O O . ALA A 1 86 ? -14.457 40.984 49.818 1.00 38.31 86 ALA A O 1
ATOM 659 N N . ASP A 1 87 ? -13.568 39.358 51.135 1.00 32.88 87 ASP A N 1
ATOM 660 C CA . ASP A 1 87 ? -14.672 38.990 52.040 1.00 32.88 87 ASP A CA 1
ATOM 661 C C . ASP A 1 87 ? -15.801 37.995 51.653 1.00 32.88 87 ASP A C 1
ATOM 663 O O . ASP A 1 87 ? -16.485 38.079 50.641 1.00 32.88 87 ASP A O 1
ATOM 667 N N . HIS A 1 88 ? -16.018 37.098 52.634 1.00 32.56 88 HIS A N 1
ATOM 668 C CA . HIS A 1 88 ? -17.251 36.426 53.096 1.00 32.56 88 HIS A CA 1
ATOM 669 C C . HIS A 1 88 ? -18.067 35.441 52.220 1.00 32.56 88 HIS A C 1
ATOM 671 O O . HIS A 1 88 ? -18.910 35.840 51.426 1.00 32.56 88 HIS A O 1
ATOM 677 N N . ALA A 1 89 ? -17.992 34.143 52.577 1.00 32.56 89 ALA A N 1
ATOM 678 C CA . ALA A 1 89 ? -19.092 33.275 53.087 1.00 32.56 89 ALA A CA 1
ATOM 679 C C . ALA A 1 89 ? -18.561 31.818 53.223 1.00 32.56 89 ALA A C 1
ATOM 681 O O . ALA A 1 89 ? -17.858 31.361 52.332 1.00 32.56 89 ALA A O 1
ATOM 682 N N . ALA A 1 90 ? -18.698 31.020 54.293 1.00 34.09 90 ALA A N 1
ATOM 683 C CA . ALA A 1 90 ? -19.723 30.799 55.329 1.00 34.09 90 ALA A CA 1
ATOM 684 C C . ALA A 1 90 ? -20.916 29.901 54.905 1.00 34.09 90 ALA A C 1
ATOM 686 O O . ALA A 1 90 ? -21.640 30.231 53.972 1.00 34.09 90 ALA A O 1
ATOM 687 N N . SER A 1 91 ? -21.169 28.847 55.709 1.00 31.69 91 SER A N 1
ATOM 688 C CA . SER A 1 91 ? -22.216 27.782 55.636 1.00 31.69 91 SER A CA 1
ATOM 689 C C . SER A 1 91 ? -21.745 26.471 54.973 1.00 31.69 91 SER A C 1
ATOM 691 O O . SER A 1 91 ? -21.300 26.496 53.836 1.00 31.69 91 SER A O 1
ATOM 693 N N . ALA A 1 92 ? -21.700 25.283 55.599 1.00 38.12 92 ALA A N 1
ATOM 694 C CA . ALA A 1 92 ? -22.511 24.614 56.638 1.00 38.12 92 ALA A CA 1
ATOM 695 C C . ALA A 1 92 ? -23.855 24.025 56.143 1.00 38.12 92 ALA A C 1
ATOM 697 O O . ALA A 1 92 ? -24.821 24.754 55.953 1.00 38.12 92 ALA A O 1
ATOM 698 N N . SER A 1 93 ? -23.897 22.692 55.973 1.00 32.19 93 SER A N 1
ATOM 699 C CA . SER A 1 93 ? -25.059 21.766 55.895 1.00 32.19 93 SER A CA 1
ATOM 700 C C . SER A 1 93 ? -24.485 20.350 55.656 1.00 32.19 93 SER A C 1
ATOM 702 O O . SER A 1 93 ? -23.645 20.216 54.777 1.00 32.19 93 SER A O 1
ATOM 704 N N . ALA A 1 94 ? -24.743 19.248 56.372 1.00 37.56 94 ALA A N 1
ATOM 705 C CA . ALA A 1 94 ? -25.781 18.824 57.326 1.00 37.56 94 ALA A CA 1
ATOM 706 C C . ALA A 1 94 ? -27.147 18.403 56.729 1.00 37.56 94 ALA A C 1
ATOM 708 O O . ALA A 1 94 ? -28.117 19.148 56.817 1.00 37.56 94 ALA A O 1
ATOM 709 N N . SER A 1 95 ? -27.227 17.179 56.177 1.00 33.78 95 SER A N 1
ATOM 710 C CA . SER A 1 95 ? -28.394 16.250 56.162 1.00 33.78 95 SER A CA 1
ATOM 711 C C . SER A 1 95 ? -28.012 14.984 55.365 1.00 33.78 95 SER A C 1
ATOM 713 O O . SER A 1 95 ? -27.429 15.111 54.298 1.00 33.78 95 SER A O 1
ATOM 715 N N . ALA A 1 96 ? -28.146 13.741 55.844 1.00 41.22 96 ALA A N 1
ATOM 716 C CA . ALA A 1 96 ? -29.333 13.019 56.334 1.00 41.22 96 ALA A CA 1
ATOM 717 C C . ALA A 1 96 ? -30.298 12.563 55.211 1.00 41.22 96 ALA A C 1
ATOM 719 O O . ALA A 1 96 ? -31.112 13.356 54.741 1.00 41.22 96 ALA A O 1
ATOM 720 N N . ARG A 1 97 ? -30.195 11.275 54.821 1.00 33.28 97 ARG A N 1
ATOM 721 C CA . ARG A 1 97 ? -31.144 10.387 54.082 1.00 33.28 97 ARG A CA 1
ATOM 722 C C . ARG A 1 97 ? -30.371 9.129 53.619 1.00 33.28 97 ARG A C 1
ATOM 724 O O . ARG A 1 97 ? -29.213 9.275 53.254 1.00 33.28 97 ARG A O 1
ATOM 731 N N . ARG A 1 98 ? -30.923 7.911 53.540 1.00 36.44 98 ARG A N 1
ATOM 732 C CA . ARG A 1 98 ? -32.134 7.287 54.126 1.00 36.44 98 ARG A CA 1
ATOM 733 C C . ARG A 1 98 ? -32.008 5.759 53.921 1.00 36.44 98 ARG A C 1
ATOM 735 O O . ARG A 1 98 ? -31.399 5.354 52.937 1.00 36.44 98 ARG A O 1
ATOM 742 N N . ASP A 1 99 ? -32.586 4.944 54.799 1.00 38.31 99 ASP A N 1
ATOM 743 C CA . ASP A 1 99 ? -32.587 3.472 54.689 1.00 38.31 99 ASP A CA 1
ATOM 744 C C . ASP A 1 99 ? -33.471 2.890 53.561 1.00 38.31 99 ASP A C 1
ATOM 746 O O . ASP A 1 99 ? -34.335 3.585 53.020 1.00 38.31 99 ASP A O 1
ATOM 750 N N . GLN A 1 100 ? -33.323 1.561 53.375 1.00 34.25 100 GLN A N 1
ATOM 751 C CA . GLN A 1 100 ? -34.120 0.579 52.597 1.00 34.25 100 GLN A CA 1
ATOM 752 C C . GLN A 1 100 ? -33.637 0.253 51.156 1.00 34.25 100 GLN A C 1
ATOM 754 O O . GLN A 1 100 ? -33.031 1.096 50.503 1.00 34.25 100 GLN A O 1
ATOM 759 N N . PRO A 1 101 ? -33.929 -0.958 50.620 1.00 50.66 101 PRO A N 1
ATOM 760 C CA . PRO A 1 101 ? -33.443 -2.262 51.107 1.00 50.66 101 PRO A CA 1
ATOM 761 C C . PRO A 1 101 ? -32.871 -3.146 49.954 1.00 50.66 101 PRO A C 1
ATOM 763 O O . PRO A 1 101 ? -33.020 -2.801 48.782 1.00 50.66 101 PRO A O 1
ATOM 766 N N . PRO A 1 102 ? -32.234 -4.306 50.224 1.00 50.47 102 PRO A N 1
ATOM 767 C CA . PRO A 1 102 ? -31.731 -5.188 49.165 1.00 50.47 102 PRO A CA 1
ATOM 768 C C . PRO A 1 102 ? -32.814 -6.135 48.612 1.00 50.47 102 PRO A C 1
ATOM 770 O O . PRO A 1 102 ? -33.498 -6.817 49.375 1.00 50.47 102 PRO A O 1
ATOM 773 N N . LEU A 1 103 ? -32.916 -6.240 47.281 1.00 35.81 103 LEU A N 1
ATOM 774 C CA . LEU A 1 103 ? -33.693 -7.285 46.597 1.00 35.81 103 LEU A CA 1
ATOM 775 C C . LEU A 1 103 ? -32.812 -8.476 46.185 1.00 35.81 103 LEU A C 1
ATOM 777 O O . LEU A 1 103 ? -31.596 -8.369 46.038 1.00 35.81 103 LEU A O 1
ATOM 781 N N . SER A 1 104 ? -33.455 -9.640 46.079 1.00 40.12 104 SER A N 1
ATOM 782 C CA . SER A 1 104 ? -32.822 -10.969 46.070 1.00 40.12 104 SER A CA 1
ATOM 783 C C . SER A 1 104 ? -32.489 -11.488 44.659 1.00 40.12 104 SER A C 1
ATOM 785 O O . SER A 1 104 ? -33.120 -11.061 43.696 1.00 40.12 104 SER A O 1
ATOM 787 N N . PRO A 1 105 ? -31.560 -12.456 44.513 1.00 50.16 105 PRO A N 1
ATOM 788 C CA . PRO A 1 105 ? -31.262 -13.095 43.230 1.00 50.16 105 PRO A CA 1
ATOM 789 C C . PRO A 1 105 ? -32.243 -14.229 42.877 1.00 50.16 105 PRO A C 1
ATOM 791 O O . PRO A 1 105 ? -32.640 -15.013 43.740 1.00 50.16 105 PRO A O 1
ATOM 794 N N . SER A 1 106 ? -32.544 -14.375 41.583 1.00 29.95 106 SER A N 1
ATOM 795 C CA . SER A 1 106 ? -33.291 -15.507 41.012 1.00 29.95 106 SER A CA 1
ATOM 796 C C . SER A 1 106 ? -32.352 -16.637 40.540 1.00 29.95 106 SER A C 1
ATOM 798 O O . SER A 1 106 ? -31.344 -16.347 39.891 1.00 29.95 106 SER A O 1
ATOM 800 N N . PRO A 1 107 ? -32.646 -17.921 40.832 1.00 54.06 107 PRO A N 1
ATOM 801 C CA . PRO A 1 107 ? -31.970 -19.079 40.245 1.00 54.06 107 PRO A CA 1
ATOM 802 C C . PRO A 1 107 ? -32.851 -19.836 39.228 1.00 54.06 107 PRO A C 1
ATOM 804 O O . PRO A 1 107 ? -34.078 -19.826 39.309 1.00 54.06 107 PRO A O 1
ATOM 807 N N . SER A 1 108 ? -32.239 -20.606 38.321 1.00 35.53 108 SER A N 1
ATOM 808 C CA . SER A 1 108 ? -32.943 -21.627 37.519 1.00 35.53 108 SER A CA 1
ATOM 809 C C . SER A 1 108 ? -32.068 -22.869 37.234 1.00 35.53 108 SER A C 1
ATOM 811 O O . SER A 1 108 ? -30.843 -22.759 37.299 1.00 35.53 108 SER A O 1
ATOM 813 N N . PRO A 1 109 ? -32.658 -24.068 37.005 1.00 54.09 109 PRO A N 1
ATOM 814 C CA . PRO A 1 109 ? -31.975 -25.369 37.147 1.00 54.09 109 PRO A CA 1
ATOM 815 C C . PRO A 1 109 ? -31.734 -26.084 35.784 1.00 54.09 109 PRO A C 1
ATOM 817 O O . PRO A 1 109 ? -32.160 -25.550 34.760 1.00 54.09 109 PRO A O 1
ATOM 820 N N . PRO A 1 110 ? -31.097 -27.289 35.715 1.00 52.06 110 PRO A N 1
ATOM 821 C CA . PRO A 1 110 ? -31.857 -28.543 35.923 1.00 52.06 110 PRO A CA 1
ATOM 822 C C . PRO A 1 110 ? -31.113 -29.786 36.510 1.00 52.06 110 PRO A C 1
ATOM 824 O O . PRO A 1 110 ? -30.050 -30.194 36.060 1.00 52.06 110 PRO A O 1
ATOM 827 N N . ARG A 1 111 ? -31.807 -30.472 37.437 1.00 36.38 111 ARG A N 1
ATOM 828 C CA . ARG A 1 111 ? -31.986 -31.944 37.630 1.00 36.38 111 ARG A CA 1
ATOM 829 C C . ARG A 1 111 ? -30.856 -32.978 37.366 1.00 36.38 111 ARG A C 1
ATOM 831 O O . ARG A 1 111 ? -30.552 -33.282 36.216 1.00 36.38 111 ARG A O 1
ATOM 838 N N . ARG A 1 112 ? -30.613 -33.832 38.386 1.00 34.41 112 ARG A N 1
ATOM 839 C CA . ARG A 1 112 ? -30.938 -35.294 38.370 1.00 34.41 112 ARG A CA 1
ATOM 840 C C . ARG A 1 112 ? -30.922 -35.933 39.784 1.00 34.41 112 ARG A C 1
ATOM 842 O O . ARG A 1 112 ? -29.983 -35.670 40.509 1.00 34.41 112 ARG A O 1
ATOM 849 N N . ALA A 1 113 ? -31.945 -36.764 40.083 1.00 35.56 113 ALA A N 1
ATOM 850 C CA . ALA A 1 113 ? -32.090 -37.882 41.066 1.00 35.56 113 ALA A CA 1
ATOM 851 C C . ALA A 1 113 ? -31.414 -37.809 42.476 1.00 35.56 113 ALA A C 1
ATOM 853 O O . ALA A 1 113 ? -30.266 -37.414 42.585 1.00 35.56 113 ALA A O 1
ATOM 854 N N . SER A 1 114 ? -32.000 -38.257 43.605 1.00 37.56 114 SER A N 1
ATOM 855 C CA . SER A 1 114 ? -33.093 -39.233 43.858 1.00 37.56 114 SER A CA 1
ATOM 856 C C . SER A 1 114 ? -33.666 -39.166 45.302 1.00 37.56 114 SER A C 1
ATOM 858 O O . SER A 1 114 ? -32.848 -39.054 46.203 1.00 37.56 114 SER A O 1
ATOM 860 N N . SER A 1 115 ? -34.991 -39.394 45.484 1.00 39.25 115 SER A N 1
ATOM 861 C CA . SER A 1 115 ? -35.749 -39.949 46.664 1.00 39.25 115 SER A CA 1
ATOM 862 C C . SER A 1 115 ? -35.482 -39.433 48.109 1.00 39.25 115 SER A C 1
ATOM 864 O O . SER A 1 115 ? -34.318 -39.246 48.445 1.00 39.25 115 SER A O 1
ATOM 866 N N . PRO A 1 116 ? -36.477 -39.320 49.039 1.00 43.56 116 PRO A N 1
ATOM 867 C CA . PRO A 1 116 ? -37.667 -40.185 49.206 1.00 43.56 116 PRO A CA 1
ATOM 868 C C . PRO A 1 116 ? -38.985 -39.420 49.581 1.00 43.56 116 PRO A C 1
ATOM 870 O O . PRO A 1 116 ? -39.177 -38.320 49.074 1.00 43.56 116 PRO A O 1
ATOM 873 N N . PRO A 1 117 ? -39.937 -40.020 50.340 1.00 48.88 117 PRO A N 1
ATOM 874 C CA . PRO A 1 117 ? -41.295 -40.398 49.910 1.00 48.88 117 PRO A CA 1
ATOM 875 C C . PRO A 1 117 ? -42.364 -39.271 49.968 1.00 48.88 117 PRO A C 1
ATOM 877 O O . PRO A 1 117 ? -42.144 -38.251 50.619 1.00 48.88 117 PRO A O 1
ATOM 880 N N . PRO A 1 118 ? -43.544 -39.452 49.333 1.00 48.75 118 PRO A N 1
ATOM 881 C CA . PRO A 1 118 ? -44.584 -38.420 49.267 1.00 48.75 118 PRO A CA 1
ATOM 882 C C . PRO A 1 118 ? -45.455 -38.325 50.540 1.00 48.75 118 PRO A C 1
ATOM 884 O O . PRO A 1 118 ? -45.737 -39.353 51.162 1.00 48.75 118 PRO A O 1
ATOM 887 N N . PRO A 1 119 ? -45.949 -37.122 50.899 1.00 45.25 119 PRO A N 1
ATOM 888 C CA . PRO A 1 119 ? -47.109 -36.970 51.774 1.00 45.25 119 PRO A CA 1
ATOM 889 C C . PRO A 1 119 ? -4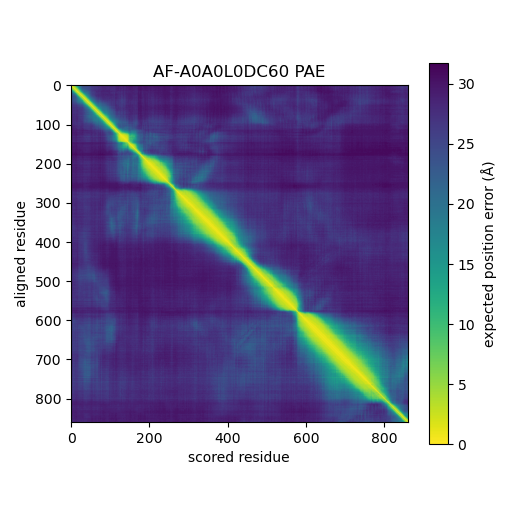8.400 -37.369 51.035 1.00 45.25 119 PRO A C 1
ATOM 891 O O . PRO A 1 119 ? -48.464 -37.328 49.808 1.00 45.25 119 PRO A O 1
ATOM 894 N N . VAL A 1 120 ? -49.425 -37.763 51.790 1.00 48.53 120 VAL A N 1
ATOM 895 C CA . VAL A 1 120 ? -50.732 -38.180 51.256 1.00 48.53 120 VAL A CA 1
ATOM 896 C C . VAL A 1 120 ? -51.618 -36.953 51.030 1.00 48.53 120 VAL A C 1
ATOM 898 O O . VAL A 1 120 ? -51.805 -36.163 51.954 1.00 48.53 120 VAL A O 1
ATOM 901 N N . ASP A 1 121 ? -52.196 -36.817 49.834 1.00 45.47 121 ASP A N 1
ATOM 902 C CA . ASP A 1 121 ? -53.158 -35.757 49.509 1.00 45.47 121 ASP A CA 1
ATOM 903 C C . ASP A 1 121 ? -54.478 -35.942 50.283 1.00 45.47 121 ASP A C 1
ATOM 905 O O . ASP A 1 121 ? -55.321 -36.763 49.917 1.00 45.47 121 ASP A O 1
ATOM 909 N N . THR A 1 122 ? -54.694 -35.157 51.342 1.00 54.56 122 THR A N 1
ATOM 910 C CA . THR A 1 122 ? -55.973 -35.144 52.083 1.00 54.56 122 THR A CA 1
ATOM 911 C C . THR A 1 122 ? -57.063 -34.320 51.391 1.00 54.56 122 THR A C 1
ATOM 913 O O . THR A 1 122 ? -58.245 -34.553 51.630 1.00 54.56 122 THR A O 1
ATOM 916 N N . SER A 1 123 ? -56.697 -33.431 50.462 1.00 55.97 123 SER A N 1
ATOM 917 C CA . SER A 1 123 ? -57.620 -32.522 49.762 1.00 55.97 123 SER A CA 1
ATOM 918 C C . SER A 1 123 ? -58.700 -33.239 48.938 1.00 55.97 123 SER A C 1
ATOM 920 O O . SER A 1 123 ? -59.817 -32.737 48.814 1.00 55.97 123 SER A O 1
ATOM 922 N N . ALA A 1 124 ? -58.412 -34.436 48.417 1.00 56.16 124 ALA A N 1
ATOM 923 C CA . ALA A 1 124 ? -59.408 -35.274 47.747 1.00 56.16 124 ALA A CA 1
ATOM 924 C C . ALA A 1 124 ? -60.425 -35.882 48.734 1.00 56.16 124 ALA A C 1
ATOM 926 O O . ALA A 1 124 ? -61.595 -36.048 48.385 1.00 56.16 124 ALA A O 1
ATOM 927 N N . GLY A 1 125 ? -59.993 -36.178 49.965 1.00 59.47 125 GLY A N 1
ATOM 928 C CA . GLY A 1 125 ? -60.857 -36.640 51.053 1.00 59.47 125 GLY A CA 1
ATOM 929 C C . GLY A 1 125 ? -61.770 -35.528 51.561 1.00 59.47 125 GLY A C 1
ATOM 930 O O . GLY A 1 125 ? -62.976 -35.735 51.666 1.00 59.47 125 GLY A O 1
ATOM 931 N N . ASP A 1 126 ? -61.228 -34.327 51.766 1.00 59.16 126 ASP A N 1
ATOM 932 C CA . ASP A 1 126 ? -61.995 -33.163 52.225 1.00 59.16 126 ASP A CA 1
ATOM 933 C C . ASP A 1 126 ? -63.042 -32.731 51.181 1.00 59.16 126 ASP A C 1
ATOM 935 O O . ASP A 1 126 ? -64.201 -32.479 51.515 1.00 59.16 126 ASP A O 1
ATOM 939 N N . ALA A 1 127 ? -62.689 -32.752 49.890 1.00 62.22 127 ALA A N 1
ATOM 940 C CA . ALA A 1 127 ? -63.630 -32.485 48.800 1.00 62.22 127 ALA A CA 1
ATOM 941 C C . ALA A 1 127 ? -64.695 -33.586 48.614 1.00 62.22 127 ALA A C 1
ATOM 943 O O . ALA A 1 127 ? -65.743 -33.322 48.023 1.00 62.22 127 ALA A O 1
ATOM 944 N N . ALA A 1 128 ? -64.449 -34.819 49.068 1.00 68.25 128 ALA A N 1
ATOM 945 C CA . ALA A 1 128 ? -65.450 -35.888 49.088 1.00 68.25 128 ALA A CA 1
ATOM 946 C C . ALA A 1 128 ? -66.357 -35.787 50.327 1.00 68.25 128 ALA A C 1
ATOM 948 O O . ALA A 1 128 ? -67.573 -35.921 50.207 1.00 68.25 128 ALA A O 1
ATOM 949 N N . PHE A 1 129 ? -65.786 -35.467 51.491 1.00 70.75 129 PHE A N 1
ATOM 950 C CA . PHE A 1 129 ? -66.515 -35.238 52.737 1.00 70.75 129 PHE A CA 1
ATOM 951 C C . PHE A 1 129 ? -67.468 -34.043 52.629 1.00 70.75 129 PHE A C 1
ATOM 953 O O . PHE A 1 129 ? -68.635 -34.165 52.985 1.00 70.75 129 PHE A O 1
ATOM 960 N N . LEU A 1 130 ? -67.023 -32.918 52.058 1.00 76.19 130 LEU A N 1
ATOM 961 C CA . LEU A 1 130 ? -67.886 -31.756 51.822 1.00 76.19 130 LEU A CA 1
ATOM 962 C C . LEU A 1 130 ? -69.004 -32.044 50.805 1.00 76.19 130 LEU A C 1
ATOM 964 O O . LEU A 1 130 ? -70.097 -31.503 50.949 1.00 76.19 130 LEU A O 1
ATOM 968 N N . ARG A 1 131 ? -68.777 -32.932 49.825 1.00 74.12 131 ARG A N 1
ATOM 969 C CA . ARG A 1 131 ? -69.825 -33.392 48.894 1.00 74.12 131 ARG A CA 1
ATOM 970 C C . ARG A 1 131 ? -70.857 -34.295 49.575 1.00 74.12 131 ARG A C 1
ATOM 972 O O . ARG A 1 131 ? -72.048 -34.076 49.387 1.00 74.12 131 ARG A O 1
ATOM 979 N N . ASP A 1 132 ? -70.430 -35.250 50.400 1.00 75.81 132 ASP A N 1
ATOM 980 C CA . ASP A 1 132 ? -71.337 -36.099 51.192 1.00 75.81 132 ASP A CA 1
ATOM 981 C C . ASP A 1 132 ? -72.095 -35.282 52.261 1.00 75.81 132 ASP A C 1
ATOM 983 O O . ASP A 1 132 ? -73.282 -35.501 52.497 1.00 75.81 132 ASP A O 1
ATOM 987 N N . TYR A 1 133 ? -71.458 -34.265 52.850 1.00 73.00 133 TYR A N 1
ATOM 988 C CA . TYR A 1 133 ? -72.093 -33.335 53.788 1.00 73.00 133 TYR A CA 1
ATOM 989 C C . TYR A 1 133 ? -73.132 -32.431 53.102 1.00 73.00 133 TYR A C 1
ATOM 991 O O . TYR A 1 133 ? -74.248 -32.296 53.603 1.00 73.00 133 TYR A O 1
ATOM 999 N N . ALA A 1 134 ? -72.819 -31.879 51.924 1.00 72.38 134 ALA A N 1
ATOM 1000 C CA . ALA A 1 134 ? -73.766 -31.099 51.126 1.00 72.38 134 ALA A CA 1
ATOM 1001 C C . ALA A 1 134 ? -74.948 -31.948 50.620 1.00 72.38 134 ALA A C 1
ATOM 1003 O O . ALA A 1 134 ? -76.079 -31.471 50.631 1.00 72.38 134 ALA A O 1
ATOM 1004 N N . ALA A 1 135 ? -74.710 -33.209 50.238 1.00 72.12 135 ALA A N 1
ATOM 1005 C CA . ALA A 1 135 ? -75.762 -34.146 49.843 1.00 72.12 135 ALA A CA 1
ATOM 1006 C C . ALA A 1 135 ? -76.694 -34.517 51.012 1.00 72.12 135 ALA A C 1
ATOM 1008 O O . ALA A 1 135 ? -77.904 -34.625 50.833 1.00 72.12 135 ALA A O 1
ATOM 1009 N N . ARG A 1 136 ? -76.158 -34.680 52.229 1.00 74.25 136 ARG A N 1
ATOM 1010 C CA . ARG A 1 136 ? -76.980 -34.912 53.430 1.00 74.25 136 ARG A CA 1
ATOM 1011 C C . ARG A 1 136 ? -77.794 -33.678 53.802 1.00 74.25 136 ARG A C 1
ATOM 1013 O O . ARG A 1 136 ? -78.990 -33.810 54.033 1.00 74.25 136 ARG A O 1
ATOM 1020 N N . LEU A 1 137 ? -77.181 -32.493 53.779 1.00 72.69 137 LEU A N 1
ATOM 1021 C CA . LEU A 1 137 ? -77.876 -31.233 54.047 1.00 72.69 137 LEU A CA 1
ATOM 1022 C C . LEU A 1 137 ? -78.987 -30.944 53.033 1.00 72.69 137 LEU A C 1
ATOM 1024 O O . LEU A 1 137 ? -80.049 -30.491 53.440 1.00 72.69 137 LEU A O 1
ATOM 1028 N N . SER A 1 138 ? -78.799 -31.224 51.739 1.00 71.81 138 SER A N 1
ATOM 1029 C CA . SER A 1 138 ? -79.862 -31.025 50.744 1.00 71.81 138 SER A CA 1
ATOM 1030 C C . SER A 1 138 ? -81.009 -32.033 50.888 1.00 71.81 138 SER A C 1
ATOM 1032 O O . SER A 1 138 ? -82.167 -31.657 50.715 1.00 71.81 138 SER A O 1
ATOM 1034 N N . VAL A 1 139 ? -80.723 -33.278 51.290 1.00 70.56 139 VAL A N 1
ATOM 1035 C CA . VAL A 1 139 ? -81.753 -34.277 51.636 1.00 70.56 139 VAL A CA 1
ATOM 1036 C C . VAL A 1 139 ? -82.507 -33.902 52.920 1.00 70.56 139 VAL A C 1
ATOM 1038 O O . VAL A 1 139 ? -83.724 -34.071 52.976 1.00 70.56 139 VAL A O 1
ATOM 1041 N N . GLU A 1 140 ? -81.832 -33.364 53.938 1.00 71.06 140 GLU A N 1
ATOM 1042 C CA . GLU A 1 140 ? -82.487 -32.853 55.152 1.00 71.06 140 GLU A CA 1
ATOM 1043 C C . GLU A 1 140 ? -83.318 -31.592 54.864 1.00 71.06 140 GLU A C 1
ATOM 1045 O O . GLU A 1 140 ? -84.462 -31.511 55.310 1.00 71.06 140 GLU A O 1
ATOM 1050 N N . LEU A 1 141 ? -82.823 -30.670 54.031 1.00 64.56 141 LEU A N 1
ATOM 1051 C CA . LEU A 1 141 ? -83.560 -29.471 53.618 1.00 64.56 141 LEU A CA 1
ATOM 1052 C C . LEU A 1 141 ? -84.831 -29.823 52.826 1.00 64.56 141 LEU A C 1
ATOM 1054 O O . LEU A 1 141 ? -85.896 -29.276 53.103 1.00 64.56 141 LEU A O 1
ATOM 1058 N N . ALA A 1 142 ? -84.753 -30.776 51.889 1.00 61.75 142 ALA A N 1
ATOM 1059 C CA . ALA A 1 142 ? -85.922 -31.276 51.158 1.00 61.75 142 ALA A CA 1
ATOM 1060 C C . ALA A 1 142 ? -86.938 -31.967 52.090 1.00 61.75 142 ALA A C 1
ATOM 1062 O O . ALA A 1 142 ? -88.151 -31.853 51.904 1.00 61.75 142 ALA A O 1
ATOM 1063 N N . ARG A 1 143 ? -86.449 -32.644 53.139 1.00 63.22 143 ARG A N 1
ATOM 1064 C CA . ARG A 1 143 ? -87.284 -33.298 54.154 1.00 63.22 143 ARG A CA 1
ATOM 1065 C C . ARG A 1 143 ? -87.996 -32.301 55.073 1.00 63.22 143 ARG A C 1
ATOM 1067 O O . ARG A 1 143 ? -89.141 -32.558 55.437 1.00 63.22 143 ARG A O 1
ATOM 1074 N N . GLU A 1 144 ? -87.365 -31.176 55.408 1.00 62.72 144 GLU A N 1
ATOM 1075 C CA . GLU A 1 144 ? -87.996 -30.066 56.144 1.00 62.72 144 GLU A CA 1
ATOM 1076 C C . GLU A 1 144 ? -88.985 -29.273 55.267 1.00 62.72 144 GLU A C 1
ATOM 1078 O O . GLU A 1 144 ? -90.014 -28.811 55.755 1.00 62.72 144 GLU A O 1
ATOM 1083 N N . GLN A 1 145 ? -88.720 -29.157 53.960 1.00 62.91 145 GLN A N 1
ATOM 1084 C CA . GLN A 1 145 ? -89.574 -28.434 53.002 1.00 62.91 145 GLN A CA 1
ATOM 1085 C C . GLN A 1 145 ? -90.755 -29.261 52.455 1.00 62.91 145 GLN A C 1
ATOM 1087 O O . GLN A 1 145 ? -91.578 -28.739 51.702 1.00 62.91 145 GLN A O 1
ATOM 1092 N N . GLY A 1 146 ? -90.887 -30.531 52.853 1.00 54.34 146 GLY A N 1
ATOM 1093 C CA . GLY A 1 146 ? -92.071 -31.357 52.585 1.00 54.34 146 GLY A CA 1
ATOM 1094 C C . GLY A 1 146 ? -92.267 -31.787 51.125 1.00 54.34 146 GLY A C 1
ATOM 1095 O O . GLY A 1 146 ? -93.337 -32.294 50.781 1.00 54.34 146 GLY A O 1
ATOM 1096 N N . THR A 1 147 ? -91.264 -31.611 50.263 1.00 52.84 147 THR A N 1
ATOM 1097 C CA . THR A 1 147 ? -91.319 -31.955 48.837 1.00 52.84 147 THR A CA 1
ATOM 1098 C C . THR A 1 147 ? -90.595 -33.273 48.559 1.00 52.84 147 THR A C 1
ATOM 1100 O O . THR A 1 147 ? -89.382 -33.399 48.705 1.00 52.84 147 THR A O 1
ATOM 1103 N N . VAL A 1 148 ? -91.351 -34.289 48.131 1.00 47.28 148 VAL A N 1
ATOM 1104 C CA . VAL A 1 148 ? -90.785 -35.573 47.690 1.00 47.28 148 VAL A CA 1
ATOM 1105 C C . VAL A 1 148 ? -90.271 -35.413 46.259 1.00 47.28 148 VAL A C 1
ATOM 1107 O O . VAL A 1 148 ? -91.051 -35.492 45.313 1.00 47.28 148 VAL A O 1
ATOM 1110 N N . LEU A 1 149 ? -88.966 -35.179 46.115 1.00 51.31 149 LEU A N 1
ATOM 1111 C CA . LEU A 1 149 ? -88.261 -35.182 44.831 1.00 51.31 149 LEU A CA 1
ATOM 1112 C C . LEU A 1 149 ? -87.475 -36.487 44.648 1.00 51.31 149 LEU A C 1
ATOM 1114 O O . LEU A 1 149 ? -86.915 -37.034 45.600 1.00 51.31 149 LEU A O 1
ATOM 1118 N N . ASP A 1 150 ? -87.465 -36.992 43.416 1.00 58.56 150 ASP A N 1
ATOM 1119 C CA . ASP A 1 150 ? -86.832 -38.259 43.049 1.00 58.56 150 ASP A CA 1
ATOM 1120 C C . ASP A 1 150 ? -85.294 -38.083 43.001 1.00 58.56 150 ASP A C 1
ATOM 1122 O O . ASP A 1 150 ? -84.812 -37.158 42.336 1.00 58.56 150 ASP A O 1
ATOM 1126 N N . PRO A 1 151 ? -84.483 -38.924 43.681 1.00 56.00 151 PRO A N 1
ATOM 1127 C CA . PRO A 1 151 ? -83.022 -38.774 43.722 1.00 56.00 151 PRO A CA 1
ATOM 1128 C C . PRO A 1 151 ? -82.319 -38.788 42.351 1.00 56.00 151 PRO A C 1
ATOM 1130 O O . PRO A 1 151 ? -81.148 -38.414 42.275 1.00 56.00 151 PRO A O 1
ATOM 1133 N N . ALA A 1 152 ? -83.000 -39.183 41.270 1.00 56.62 152 ALA A N 1
ATOM 1134 C CA . ALA A 1 152 ? -82.480 -39.067 39.909 1.00 56.62 152 ALA A CA 1
ATOM 1135 C C . ALA A 1 152 ? -82.385 -37.610 39.401 1.00 56.62 152 ALA A C 1
ATOM 1137 O O . ALA A 1 152 ? -81.444 -37.284 38.678 1.00 56.62 152 ALA A O 1
ATOM 1138 N N . GLU A 1 153 ? -83.307 -36.718 39.784 1.00 55.75 153 GLU A N 1
ATOM 1139 C CA . GLU A 1 153 ? -83.345 -35.334 39.274 1.00 55.75 153 GLU A CA 1
ATOM 1140 C C . GLU A 1 153 ? -82.311 -34.433 39.969 1.00 55.75 153 GLU A C 1
ATOM 1142 O O . GLU A 1 153 ? -81.670 -33.595 39.330 1.00 55.75 153 GLU A O 1
ATOM 1147 N N . ALA A 1 154 ? -82.053 -34.673 41.260 1.00 53.81 154 ALA A N 1
ATOM 1148 C CA . ALA A 1 154 ? -81.024 -33.961 42.021 1.00 53.81 154 ALA A CA 1
ATOM 1149 C C . ALA A 1 154 ? -79.605 -34.160 41.446 1.00 53.81 154 ALA A C 1
ATOM 1151 O O . ALA A 1 154 ? -78.778 -33.251 41.507 1.00 53.81 154 ALA A O 1
ATOM 1152 N N . ALA A 1 155 ? -79.324 -35.324 40.848 1.00 56.75 155 ALA A N 1
ATOM 1153 C CA . ALA A 1 155 ? -78.033 -35.612 40.222 1.00 56.75 155 ALA A CA 1
ATOM 1154 C C . ALA A 1 155 ? -77.819 -34.858 38.892 1.00 56.75 155 ALA A C 1
ATOM 1156 O O . ALA A 1 155 ? -76.678 -34.569 38.534 1.00 56.75 155 ALA A O 1
ATOM 1157 N N . VAL A 1 156 ? -78.895 -34.514 38.173 1.00 58.41 156 VAL A N 1
ATOM 1158 C CA . VAL A 1 156 ? -78.820 -33.776 36.898 1.00 58.41 156 VAL A CA 1
ATOM 1159 C C . VAL A 1 156 ? -78.530 -32.292 37.142 1.00 58.41 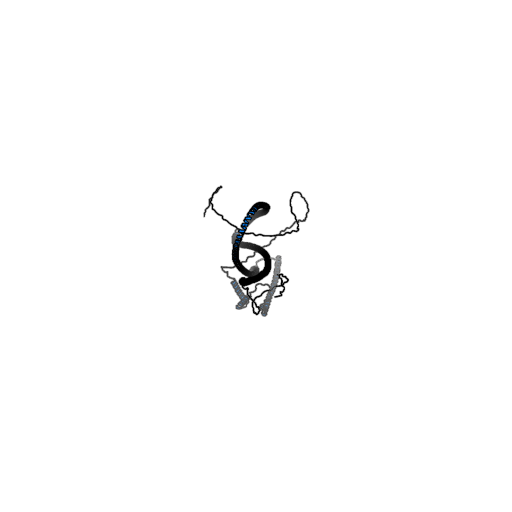156 VAL A C 1
ATOM 1161 O O . VAL A 1 156 ? -77.659 -31.723 36.487 1.00 58.41 156 VAL A O 1
ATOM 1164 N N . LEU A 1 157 ? -79.170 -31.687 38.148 1.00 54.78 157 LEU A N 1
ATOM 1165 C CA . LEU A 1 157 ? -78.969 -30.273 38.497 1.00 54.78 157 LEU A CA 1
ATOM 1166 C C . LEU A 1 157 ? -77.548 -29.963 39.005 1.00 54.78 157 LEU A C 1
ATOM 1168 O O . LEU A 1 157 ? -77.039 -28.866 38.781 1.00 54.78 157 LEU A O 1
ATOM 1172 N N . VAL A 1 158 ? -76.874 -30.927 39.642 1.00 54.62 158 VAL A N 1
ATOM 1173 C CA . VAL A 1 158 ? -75.460 -30.780 40.041 1.00 54.62 158 VAL A CA 1
ATOM 1174 C C . VAL A 1 158 ? -74.525 -30.820 38.822 1.00 54.62 158 VAL A C 1
ATOM 1176 O O . VAL A 1 158 ? -73.532 -30.097 38.798 1.00 54.62 158 VAL A O 1
ATOM 1179 N N . ALA A 1 159 ? -74.856 -31.597 37.786 1.00 54.28 159 ALA A N 1
ATOM 1180 C CA . ALA A 1 159 ? -74.046 -31.695 36.570 1.00 54.28 159 ALA A CA 1
ATOM 1181 C C . ALA A 1 159 ? -74.148 -30.450 35.664 1.00 54.28 159 ALA A C 1
ATOM 1183 O O . ALA A 1 159 ? -73.155 -30.065 35.048 1.00 54.28 159 ALA A O 1
ATOM 1184 N N . GLU A 1 160 ? -75.307 -29.780 35.599 1.00 48.09 160 GLU A N 1
ATOM 1185 C CA . GLU A 1 160 ? -75.438 -28.512 34.855 1.00 48.09 160 GLU A CA 1
ATOM 1186 C C . GLU A 1 160 ? -74.740 -27.330 35.552 1.00 48.09 160 GLU A C 1
ATOM 1188 O O . GLU A 1 160 ? -74.241 -26.427 34.877 1.00 48.09 160 GLU A O 1
ATOM 1193 N N . ALA A 1 161 ? -74.615 -27.351 36.884 1.00 51.09 161 ALA A N 1
ATOM 1194 C CA . ALA A 1 161 ? -73.898 -26.316 37.631 1.00 51.09 161 ALA A CA 1
ATOM 1195 C C . ALA A 1 161 ? -72.373 -26.327 37.379 1.00 51.09 161 ALA A C 1
ATOM 1197 O O . ALA A 1 161 ? -71.748 -25.264 37.338 1.00 51.09 161 ALA A O 1
ATOM 1198 N N . GLU A 1 162 ? -71.762 -27.499 37.160 1.00 47.66 162 GLU A N 1
ATOM 1199 C CA . GLU A 1 162 ? -70.314 -27.613 36.905 1.00 47.66 162 GLU A CA 1
ATOM 1200 C C . GLU A 1 162 ? -69.893 -27.092 35.512 1.00 47.66 162 GLU A C 1
ATOM 1202 O O . GLU A 1 162 ? -68.733 -26.724 35.322 1.00 47.66 162 GLU A O 1
ATOM 1207 N N . ALA A 1 163 ? -70.817 -26.977 34.549 1.00 49.16 163 ALA A N 1
ATOM 1208 C CA . ALA A 1 163 ? -70.514 -26.500 33.194 1.00 49.16 163 ALA A CA 1
ATOM 1209 C C . ALA A 1 163 ? -70.428 -24.963 33.061 1.00 49.16 163 ALA A C 1
ATOM 1211 O O . ALA A 1 163 ? -69.802 -24.463 32.125 1.00 49.16 163 ALA A O 1
ATOM 1212 N N . ALA A 1 164 ? -71.033 -24.203 33.983 1.00 48.94 164 ALA A N 1
ATOM 1213 C CA . ALA A 1 164 ? -71.112 -22.737 33.909 1.00 48.94 164 ALA A CA 1
ATOM 1214 C C . ALA A 1 164 ? -70.033 -21.993 34.730 1.00 48.94 164 ALA A C 1
ATOM 1216 O O . ALA A 1 164 ? -69.841 -20.792 34.551 1.00 48.94 164 ALA A O 1
ATOM 1217 N N . GLY A 1 165 ? -69.312 -22.682 35.623 1.00 46.09 165 GLY A N 1
ATOM 1218 C CA . GLY A 1 165 ? -68.409 -22.057 36.605 1.00 46.09 165 GLY A CA 1
ATOM 1219 C C . GLY A 1 165 ? -66.988 -21.713 36.127 1.00 46.09 165 GLY A C 1
ATOM 1220 O O . GLY A 1 165 ? -66.183 -21.235 36.924 1.00 46.09 165 GLY A O 1
ATOM 1221 N N . ALA A 1 166 ? -66.636 -21.970 34.863 1.00 47.19 166 ALA A N 1
ATOM 1222 C CA . ALA A 1 166 ? -65.239 -21.987 34.404 1.00 47.19 166 ALA A CA 1
ATOM 1223 C C . ALA A 1 166 ? -64.649 -20.631 33.940 1.00 47.19 166 ALA A C 1
ATOM 1225 O O . ALA A 1 166 ? -63.499 -20.594 33.503 1.00 47.19 166 ALA A O 1
ATOM 1226 N N . ALA A 1 167 ? -65.388 -19.517 34.028 1.00 50.19 167 ALA A N 1
ATOM 1227 C CA . ALA A 1 167 ? -64.886 -18.185 33.667 1.00 50.19 167 ALA A CA 1
ATOM 1228 C C . ALA A 1 167 ? -65.529 -17.074 34.521 1.00 50.19 167 ALA A C 1
ATOM 1230 O O . ALA A 1 167 ? -66.692 -16.736 34.330 1.00 50.19 167 ALA A O 1
ATOM 1231 N N . GLY A 1 168 ? -64.773 -16.482 35.456 1.00 38.25 168 GLY A N 1
ATOM 1232 C CA . GLY A 1 168 ? -65.318 -15.450 36.355 1.00 38.25 168 GLY A CA 1
ATOM 1233 C C . GLY A 1 168 ? -64.357 -14.940 37.433 1.00 38.25 168 GLY A C 1
ATOM 1234 O O . GLY A 1 168 ? -64.704 -14.925 38.611 1.00 38.25 168 GLY A O 1
ATOM 1235 N N . GLY A 1 169 ? -63.134 -14.550 37.061 1.00 37.22 169 GLY A N 1
ATOM 1236 C CA . GLY A 1 169 ? -62.112 -14.078 38.004 1.00 37.22 169 GLY A CA 1
ATOM 1237 C C . GLY A 1 169 ? -61.827 -12.574 37.921 1.00 37.22 169 GLY A C 1
ATOM 1238 O O . GLY A 1 169 ? -61.073 -12.161 37.049 1.00 37.22 169 GLY A O 1
ATOM 1239 N N . ARG A 1 170 ? -62.307 -11.817 38.922 1.00 37.62 170 ARG A N 1
ATOM 1240 C CA . ARG A 1 170 ? -62.057 -10.378 39.207 1.00 37.62 170 ARG A CA 1
ATOM 1241 C C . ARG A 1 170 ? -62.730 -9.366 38.263 1.00 37.62 170 ARG A C 1
ATOM 1243 O O . ARG A 1 170 ? -62.699 -9.489 37.048 1.00 37.62 170 ARG A O 1
ATOM 1250 N N . GLY A 1 171 ? -63.343 -8.345 38.868 1.00 38.16 171 GLY A N 1
ATOM 1251 C CA . GLY A 1 171 ? -64.098 -7.301 38.171 1.00 38.16 171 GLY A CA 1
ATOM 1252 C C . GLY A 1 171 ? -63.313 -6.011 37.924 1.00 38.16 171 GLY A C 1
ATOM 1253 O O . GLY A 1 171 ? -62.324 -5.726 38.599 1.00 38.16 171 GLY A O 1
ATOM 1254 N N . GLY A 1 172 ? -63.816 -5.210 36.984 1.00 40.38 172 GLY A N 1
ATOM 1255 C CA . GLY A 1 172 ? -63.318 -3.875 36.658 1.00 40.38 172 GLY A CA 1
ATOM 1256 C C . GLY A 1 172 ? -63.883 -3.384 35.323 1.00 40.38 172 GLY A C 1
ATOM 1257 O O . GLY A 1 172 ? -63.443 -3.849 34.280 1.00 40.38 172 GLY A O 1
ATOM 1258 N N . SER A 1 173 ? -64.817 -2.424 35.377 1.00 39.03 173 SER A N 1
ATOM 1259 C CA . SER A 1 173 ? -65.505 -1.742 34.253 1.00 39.03 173 SER A CA 1
ATOM 1260 C C . SER A 1 173 ? -66.334 -2.600 33.276 1.00 39.03 173 SER A C 1
ATOM 1262 O O . SER A 1 173 ? -65.882 -3.619 32.769 1.00 39.03 173 SER A O 1
ATOM 1264 N N . LEU A 1 174 ? -67.555 -2.132 32.979 1.00 47.28 174 LEU A N 1
ATOM 1265 C CA . LEU A 1 174 ? -68.401 -2.648 31.895 1.00 47.28 174 LEU A CA 1
ATOM 1266 C C . LEU A 1 174 ? -67.745 -2.405 30.527 1.00 47.28 174 LEU A C 1
ATOM 1268 O O . LEU A 1 174 ? -67.276 -1.295 30.263 1.00 47.28 174 LEU A O 1
ATOM 1272 N N . PRO A 1 175 ? -67.891 -3.371 29.615 1.00 43.81 175 PRO A N 1
ATOM 1273 C CA . PRO A 1 175 ? -68.302 -3.118 28.246 1.00 43.81 175 PRO A CA 1
ATOM 1274 C C . PRO A 1 175 ? -69.725 -3.654 28.031 1.00 43.81 175 PRO A C 1
ATOM 1276 O O . PRO A 1 175 ? -70.018 -4.806 28.360 1.00 43.81 175 PRO A O 1
ATOM 1279 N N . ASP A 1 176 ? -70.597 -2.825 27.459 1.00 47.06 176 ASP A N 1
ATOM 1280 C CA . ASP A 1 176 ? -71.849 -3.299 26.862 1.00 47.06 176 ASP A CA 1
ATOM 1281 C C . ASP A 1 176 ? -71.552 -4.306 25.722 1.00 47.06 176 ASP A C 1
ATOM 1283 O O . ASP A 1 176 ? -70.435 -4.359 25.206 1.00 47.06 176 ASP A O 1
ATOM 1287 N N . ASP A 1 177 ? -72.558 -5.095 25.328 1.00 51.78 177 ASP A N 1
ATOM 1288 C CA . ASP A 1 177 ? -72.507 -6.153 24.297 1.00 51.78 177 ASP A CA 1
ATOM 1289 C C . ASP A 1 177 ? -71.855 -7.500 24.692 1.00 51.78 177 ASP A C 1
ATOM 1291 O O . ASP A 1 177 ? -71.000 -8.053 23.997 1.00 51.78 177 ASP A O 1
ATOM 1295 N N . THR A 1 178 ? -72.390 -8.137 25.741 1.00 49.53 178 THR A N 1
ATOM 1296 C CA . THR A 1 178 ? -72.468 -9.615 25.796 1.00 49.53 178 THR A CA 1
ATOM 1297 C C . THR A 1 178 ? -73.934 -10.071 25.745 1.00 49.53 178 THR A C 1
ATOM 1299 O O . THR A 1 178 ? -74.785 -9.459 26.393 1.00 49.53 178 THR A O 1
ATOM 1302 N N . PRO A 1 179 ? -74.282 -11.107 24.952 1.00 57.56 179 PRO A N 1
ATOM 1303 C CA . PRO A 1 179 ? -75.673 -11.490 24.741 1.00 57.56 179 PRO A CA 1
ATOM 1304 C C . PRO A 1 179 ? -76.264 -12.111 26.008 1.00 57.56 179 PRO A C 1
ATOM 1306 O O . PRO A 1 179 ? -75.832 -13.166 26.473 1.00 57.56 179 PRO A O 1
ATOM 1309 N N . VAL A 1 180 ? -77.284 -11.444 26.544 1.00 57.28 180 VAL A N 1
ATOM 1310 C CA . VAL A 1 180 ? -78.018 -11.870 27.737 1.00 57.28 180 VAL A CA 1
ATOM 1311 C C . VAL A 1 180 ? -78.632 -13.267 27.510 1.00 57.28 180 VAL A C 1
ATOM 1313 O O . VAL A 1 180 ? -79.259 -13.474 26.466 1.00 57.28 180 VAL A O 1
ATOM 1316 N N . PRO A 1 181 ? -78.496 -14.228 28.449 1.00 58.94 181 PRO A N 1
ATOM 1317 C CA . PRO A 1 181 ? -79.056 -15.572 28.297 1.00 58.94 181 PRO A CA 1
ATOM 1318 C C . PRO A 1 181 ? -80.553 -15.574 27.952 1.00 58.94 181 PRO A C 1
ATOM 1320 O O . PRO A 1 181 ? -81.336 -14.804 28.509 1.00 58.94 181 PRO A O 1
ATOM 1323 N N . ALA A 1 182 ? -80.967 -16.473 27.052 1.00 58.28 182 ALA A N 1
ATOM 1324 C CA . ALA A 1 182 ? -82.316 -16.474 26.470 1.00 58.28 182 ALA A CA 1
ATOM 1325 C C . ALA A 1 182 ? -83.455 -16.582 27.508 1.00 58.28 182 ALA A C 1
ATOM 1327 O O . ALA A 1 182 ? -84.513 -15.987 27.329 1.00 58.28 182 ALA A O 1
ATOM 1328 N N . TRP A 1 183 ? -83.224 -17.265 28.634 1.00 63.12 183 TRP A N 1
ATOM 1329 C CA . TRP A 1 183 ? -84.194 -17.373 29.732 1.00 63.12 183 TRP A CA 1
ATOM 1330 C C . TRP A 1 183 ? -84.449 -16.049 30.471 1.00 63.12 183 TRP A C 1
ATOM 1332 O O . TRP A 1 183 ? -85.462 -15.925 31.150 1.00 63.12 183 TRP A O 1
ATOM 1342 N N . TRP A 1 184 ? -83.564 -15.057 30.331 1.00 55.22 184 TRP A N 1
ATOM 1343 C CA . TRP A 1 184 ? -83.699 -13.740 30.962 1.00 55.22 184 TRP A CA 1
ATOM 1344 C C . TRP A 1 184 ? -84.335 -12.696 30.020 1.00 55.22 184 TRP A C 1
ATOM 1346 O O . TRP A 1 184 ? -84.796 -11.648 30.467 1.00 55.22 184 TRP A O 1
ATOM 1356 N N . THR A 1 185 ? -84.423 -13.001 28.718 1.00 58.53 185 THR A N 1
ATOM 1357 C CA . THR A 1 185 ? -85.195 -12.220 27.729 1.00 58.53 185 THR A CA 1
ATOM 1358 C C . THR A 1 185 ? -86.583 -12.805 27.453 1.00 58.53 185 THR A C 1
ATOM 1360 O O . THR A 1 185 ? -87.457 -12.083 26.964 1.00 58.53 185 THR A O 1
ATOM 1363 N N . ASP A 1 186 ? -86.836 -14.068 27.816 1.00 64.06 186 ASP A N 1
ATOM 1364 C CA . ASP A 1 186 ? -88.168 -14.663 27.729 1.00 64.06 186 ASP A CA 1
ATOM 1365 C C . ASP A 1 186 ? -89.109 -14.113 28.816 1.00 64.06 186 ASP A C 1
ATOM 1367 O O . ASP A 1 186 ? -89.177 -14.570 29.963 1.00 64.06 186 ASP A O 1
ATOM 1371 N N . ARG A 1 187 ? -89.879 -13.096 28.421 1.00 61.50 187 ARG A N 1
ATOM 1372 C CA . ARG A 1 187 ? -90.852 -12.396 29.267 1.00 61.50 187 ARG A CA 1
ATOM 1373 C C . ARG A 1 187 ? -91.910 -13.328 29.872 1.00 61.50 187 ARG A C 1
ATOM 1375 O O . ARG A 1 187 ? -92.485 -12.964 30.896 1.00 61.50 187 ARG A O 1
ATOM 1382 N N . ALA A 1 188 ? -92.160 -14.503 29.284 1.00 66.75 188 ALA A N 1
ATOM 1383 C CA . ALA A 1 188 ? -93.090 -15.489 29.832 1.00 66.75 188 ALA A CA 1
ATOM 1384 C C . ALA A 1 188 ? -92.548 -16.196 31.089 1.00 66.75 188 ALA A C 1
ATOM 1386 O O . ALA A 1 188 ? -93.338 -16.575 31.951 1.00 66.75 188 ALA A O 1
ATOM 1387 N N . LEU A 1 189 ? -91.223 -16.333 31.217 1.00 66.00 189 LEU A N 1
ATOM 1388 C CA . LEU A 1 189 ? -90.560 -16.968 32.363 1.00 66.00 189 LEU A CA 1
ATOM 1389 C C . LEU A 1 189 ? -90.149 -15.947 33.429 1.00 66.00 189 LEU A C 1
ATOM 1391 O O . LEU A 1 189 ? -90.304 -16.198 34.622 1.00 66.00 189 LEU A O 1
ATOM 1395 N N . VAL A 1 190 ? -89.679 -14.768 33.010 1.00 68.06 190 VAL A N 1
ATOM 1396 C CA . VAL A 1 190 ? -89.190 -13.733 33.935 1.00 68.06 190 VAL A CA 1
ATOM 1397 C C . VAL A 1 190 ? -90.328 -12.992 34.643 1.00 68.06 190 VAL A C 1
ATOM 1399 O O . VAL A 1 190 ? -90.206 -12.693 35.827 1.00 68.06 190 VAL A O 1
ATOM 1402 N N . ALA A 1 191 ? -91.450 -12.706 33.971 1.00 70.25 191 ALA A N 1
ATOM 1403 C CA . ALA A 1 191 ? -92.524 -11.916 34.581 1.00 70.25 191 ALA A CA 1
ATOM 1404 C C . ALA A 1 191 ? -93.216 -12.607 35.781 1.00 70.25 191 ALA A C 1
ATOM 1406 O O . ALA A 1 191 ? -93.407 -11.931 36.791 1.00 70.25 191 ALA A O 1
ATOM 1407 N N . PRO A 1 192 ? -93.548 -13.918 35.751 1.00 73.88 192 PRO A N 1
ATOM 1408 C CA . PRO A 1 192 ? -94.075 -14.611 36.930 1.00 73.88 192 PRO A CA 1
ATOM 1409 C C . PRO A 1 192 ? -93.062 -14.670 38.076 1.00 73.88 192 PRO A C 1
ATOM 1411 O O . PRO A 1 192 ? -93.447 -14.540 39.234 1.00 73.88 192 PRO A O 1
ATOM 1414 N N . LEU A 1 193 ? -91.771 -14.822 37.755 1.00 72.44 193 LEU A N 1
ATOM 1415 C CA . LEU A 1 193 ? -90.687 -14.859 38.735 1.00 72.44 193 LEU A CA 1
ATOM 1416 C C . LEU A 1 193 ? -90.516 -13.508 39.436 1.00 72.44 193 LEU A C 1
ATOM 1418 O O . LEU A 1 193 ? -90.503 -13.481 40.664 1.00 72.44 193 LEU A O 1
ATOM 1422 N N . ILE A 1 194 ? -90.488 -12.399 38.689 1.00 77.81 194 ILE A N 1
ATOM 1423 C CA . ILE A 1 194 ? -90.469 -11.044 39.262 1.00 77.81 194 ILE A CA 1
ATOM 1424 C C . ILE A 1 194 ? -91.710 -10.816 40.130 1.00 77.81 194 ILE A C 1
ATOM 1426 O O . ILE A 1 194 ? -91.556 -10.451 41.285 1.00 77.81 194 ILE A O 1
ATOM 1430 N N . VAL A 1 195 ? -92.919 -11.143 39.659 1.00 82.44 195 VAL A N 1
ATOM 1431 C CA . VAL A 1 195 ? -94.143 -10.997 40.474 1.00 82.44 195 VAL A CA 1
ATOM 1432 C C . VAL A 1 195 ? -94.107 -11.873 41.737 1.00 82.44 195 VAL A C 1
ATOM 1434 O O . VAL A 1 195 ? -94.569 -11.443 42.793 1.00 82.44 195 VAL A O 1
ATOM 1437 N N . SER A 1 196 ? -93.533 -13.080 41.679 1.00 77.56 196 SER A N 1
ATOM 1438 C CA . SER A 1 196 ? -93.350 -13.927 42.869 1.00 77.56 196 SER A CA 1
ATOM 1439 C C . SER A 1 196 ? -92.308 -13.369 43.847 1.00 77.56 196 SER A C 1
ATOM 1441 O O . SER A 1 196 ? -92.481 -13.489 45.056 1.00 77.56 196 SER A O 1
ATOM 1443 N N . TYR A 1 197 ? -91.266 -12.703 43.340 1.00 81.06 197 TYR A N 1
ATOM 1444 C CA . TYR A 1 197 ? -90.276 -12.006 44.158 1.00 81.06 197 TYR A CA 1
ATOM 1445 C C . TYR A 1 197 ? -90.853 -10.734 44.776 1.00 81.06 197 TYR A C 1
ATOM 1447 O O . TYR A 1 197 ? -90.698 -10.544 45.975 1.00 81.06 197 TYR A O 1
ATOM 1455 N N . ASP A 1 198 ? -91.565 -9.913 44.005 1.00 84.44 198 ASP A N 1
ATOM 1456 C CA . ASP A 1 198 ? -92.212 -8.688 44.480 1.00 84.44 198 ASP A CA 1
ATOM 1457 C C . ASP A 1 198 ? -93.256 -9.016 45.556 1.00 84.44 198 ASP A C 1
ATOM 1459 O O . ASP A 1 198 ? -93.214 -8.453 46.643 1.00 84.44 198 ASP A O 1
ATOM 1463 N N . THR A 1 199 ? -94.116 -10.020 45.335 1.00 81.19 199 THR A N 1
ATOM 1464 C CA . THR A 1 199 ? -95.079 -10.469 46.362 1.00 81.19 199 THR A CA 1
ATOM 1465 C C . THR A 1 199 ? -94.411 -11.089 47.593 1.00 81.19 199 THR A C 1
ATOM 1467 O O . THR A 1 199 ? -94.934 -10.954 48.700 1.00 81.19 199 THR A O 1
ATOM 1470 N N . HIS A 1 200 ? -93.247 -11.733 47.450 1.00 81.38 200 HIS A N 1
ATOM 1471 C CA . HIS A 1 200 ? -92.466 -12.202 48.598 1.00 81.38 200 HIS A CA 1
ATOM 1472 C C . HIS A 1 200 ? -91.787 -11.046 49.349 1.00 81.38 200 HIS A C 1
ATOM 1474 O O . HIS A 1 200 ? -91.748 -11.055 50.578 1.00 81.38 200 HIS A O 1
ATOM 1480 N N . VAL A 1 201 ? -91.303 -10.027 48.636 1.00 81.94 201 VAL A N 1
ATOM 1481 C CA . VAL A 1 201 ? -90.749 -8.794 49.208 1.00 81.94 201 VAL A CA 1
ATOM 1482 C C . VAL A 1 201 ? -91.835 -8.009 49.942 1.00 81.94 201 VAL A C 1
ATOM 1484 O O . VAL A 1 201 ? -91.600 -7.625 51.083 1.00 81.94 201 VAL A O 1
ATOM 1487 N N . ASP A 1 202 ? -93.027 -7.852 49.367 1.00 83.06 202 ASP A N 1
ATOM 1488 C CA . ASP A 1 202 ? -94.185 -7.229 50.020 1.00 83.06 202 ASP A CA 1
ATOM 1489 C C . ASP A 1 202 ? -94.590 -8.001 51.287 1.00 83.06 202 ASP A C 1
ATOM 1491 O O . ASP A 1 202 ? -94.800 -7.405 52.343 1.00 83.06 202 ASP A O 1
ATOM 1495 N N . ALA A 1 203 ? -94.625 -9.338 51.231 1.00 82.25 203 ALA A N 1
ATOM 1496 C CA . ALA A 1 203 ? -94.897 -10.169 52.404 1.00 82.25 203 ALA A CA 1
ATOM 1497 C C . ALA A 1 203 ? -93.816 -10.014 53.493 1.00 82.25 203 ALA A C 1
ATOM 1499 O O . ALA A 1 203 ? -94.137 -9.911 54.679 1.00 82.25 203 ALA A O 1
ATOM 1500 N N . LEU A 1 204 ? -92.534 -9.952 53.117 1.00 79.69 204 LEU A N 1
ATOM 1501 C CA . LEU A 1 204 ? -91.440 -9.697 54.057 1.00 79.69 204 LEU A CA 1
ATOM 1502 C C . LEU A 1 204 ? -91.526 -8.285 54.657 1.00 79.69 204 LEU A C 1
ATOM 1504 O O . LEU A 1 204 ? -91.372 -8.146 55.871 1.00 79.69 204 LEU A O 1
ATOM 1508 N N . GLN A 1 205 ? -91.835 -7.264 53.854 1.00 85.62 205 GLN A N 1
ATOM 1509 C CA . GLN A 1 205 ? -92.049 -5.890 54.317 1.00 85.62 205 GLN A CA 1
ATOM 1510 C C . GLN A 1 205 ? -93.228 -5.798 55.292 1.00 85.62 205 GLN A C 1
ATOM 1512 O O . GLN A 1 205 ? -93.092 -5.178 56.345 1.00 85.62 205 GLN A O 1
ATOM 1517 N N . GLU A 1 206 ? -94.341 -6.480 55.018 1.00 87.75 206 GLU A N 1
ATOM 1518 C CA . GLU A 1 206 ? -95.489 -6.511 55.927 1.00 87.75 206 GLU A CA 1
ATOM 1519 C C . GLU A 1 206 ? -95.158 -7.258 57.232 1.00 87.75 206 GLU A C 1
ATOM 1521 O O . GLU A 1 206 ? -95.491 -6.781 58.314 1.00 87.75 206 GLU A O 1
ATOM 1526 N N . THR A 1 207 ? -94.408 -8.371 57.194 1.00 82.38 207 THR A N 1
ATOM 1527 C CA . THR A 1 207 ? -93.953 -9.022 58.444 1.00 82.38 207 THR A CA 1
ATOM 1528 C C . THR A 1 207 ? -92.960 -8.173 59.242 1.00 82.38 207 THR A C 1
ATOM 1530 O O . THR A 1 207 ? -92.965 -8.233 60.474 1.00 82.38 207 THR A O 1
ATOM 1533 N N . ALA A 1 208 ? -92.127 -7.364 58.577 1.00 80.88 208 ALA A N 1
ATOM 1534 C CA . ALA A 1 208 ? -91.255 -6.398 59.238 1.00 80.88 208 ALA A CA 1
ATOM 1535 C C . ALA A 1 208 ? -92.083 -5.287 59.899 1.00 80.88 208 ALA A C 1
ATOM 1537 O O . ALA A 1 208 ? -91.913 -5.029 61.090 1.00 80.88 208 ALA A O 1
ATOM 1538 N N . ARG A 1 209 ? -93.052 -4.720 59.173 1.00 85.69 209 ARG A N 1
ATOM 1539 C CA . ARG A 1 209 ? -93.984 -3.706 59.673 1.00 85.69 209 ARG A CA 1
ATOM 1540 C C . ARG A 1 209 ? -94.797 -4.201 60.869 1.00 85.69 209 ARG A C 1
ATOM 1542 O O . ARG A 1 209 ? -94.819 -3.538 61.899 1.00 85.69 209 ARG A O 1
ATOM 1549 N N . VAL A 1 210 ? -95.401 -5.388 60.786 1.00 86.88 210 VAL A N 1
ATOM 1550 C CA . VAL A 1 210 ? -96.145 -5.997 61.903 1.00 86.88 210 VAL A CA 1
ATOM 1551 C C . VAL A 1 210 ? -95.238 -6.206 63.121 1.00 86.88 210 VAL A C 1
ATOM 1553 O O . VAL A 1 210 ? -95.677 -6.006 64.252 1.00 86.88 210 VAL A O 1
ATOM 1556 N N . ARG A 1 211 ? -93.957 -6.550 62.928 1.00 79.88 211 ARG A N 1
ATOM 1557 C CA . ARG A 1 211 ? -92.983 -6.629 64.030 1.00 79.88 211 ARG A CA 1
ATOM 1558 C C . ARG A 1 211 ? -92.605 -5.258 64.593 1.00 79.88 211 ARG A C 1
ATOM 1560 O O . ARG A 1 211 ? -92.427 -5.154 65.802 1.00 79.88 211 ARG A O 1
ATOM 1567 N N . GLU A 1 212 ? -92.521 -4.205 63.784 1.00 86.62 212 GLU A N 1
ATOM 1568 C CA . GLU A 1 212 ? -92.336 -2.831 64.273 1.00 86.62 212 GLU A CA 1
ATOM 1569 C C . GLU A 1 212 ? -93.564 -2.317 65.042 1.00 86.62 212 GLU A C 1
ATOM 1571 O O . GLU A 1 212 ? -93.418 -1.710 66.106 1.00 86.62 212 GLU A O 1
ATOM 1576 N N . GLU A 1 213 ? -94.774 -2.624 64.577 1.00 88.00 213 GLU A N 1
ATOM 1577 C CA . GLU A 1 213 ? -96.033 -2.328 65.273 1.00 88.00 213 GLU A CA 1
ATOM 1578 C C . GLU A 1 213 ? -96.123 -3.108 66.604 1.00 88.00 213 GLU A C 1
ATOM 1580 O O . GLU A 1 213 ? -96.444 -2.534 67.645 1.00 88.00 213 GLU A O 1
ATOM 1585 N N . GLN A 1 214 ? -95.704 -4.380 66.639 1.00 82.19 214 GLN A N 1
ATOM 1586 C CA . GLN A 1 214 ? -95.577 -5.155 67.883 1.00 82.19 214 GLN A CA 1
ATOM 1587 C C . GLN A 1 214 ? -94.494 -4.603 68.825 1.00 82.19 214 GLN A C 1
ATOM 1589 O O . GLN A 1 214 ? -94.717 -4.532 70.033 1.00 82.19 214 GLN A O 1
ATOM 1594 N N . LEU A 1 215 ? -93.334 -4.180 68.311 1.00 82.81 215 LEU A N 1
ATOM 1595 C CA . LEU A 1 215 ? -92.260 -3.588 69.119 1.00 82.81 215 LEU A CA 1
ATOM 1596 C C . LEU A 1 215 ? -92.637 -2.208 69.668 1.00 82.81 215 LEU A C 1
ATOM 1598 O O . LEU A 1 215 ? -92.253 -1.874 70.789 1.00 82.81 215 LEU A O 1
ATOM 1602 N N . THR A 1 216 ? -93.383 -1.401 68.916 1.00 84.31 216 THR A N 1
ATOM 1603 C CA . THR A 1 216 ? -93.895 -0.110 69.399 1.00 84.31 216 THR A CA 1
ATOM 1604 C C . THR A 1 216 ? -95.001 -0.306 70.432 1.00 84.31 216 THR A C 1
ATOM 1606 O O . THR A 1 216 ? -94.917 0.315 71.489 1.00 84.31 216 THR A O 1
ATOM 1609 N N . ALA A 1 217 ? -95.932 -1.244 70.224 1.00 84.06 217 ALA A N 1
ATOM 1610 C CA . ALA A 1 217 ? -96.928 -1.634 71.227 1.00 84.06 217 ALA A CA 1
ATOM 1611 C C . ALA A 1 217 ? -96.287 -2.208 72.510 1.00 84.06 217 ALA A C 1
ATOM 1613 O O . ALA A 1 217 ? -96.676 -1.859 73.625 1.00 84.06 217 ALA A O 1
ATOM 1614 N N . ALA A 1 218 ? -95.248 -3.040 72.381 1.00 79.19 218 ALA A N 1
ATOM 1615 C CA . ALA A 1 218 ? -94.487 -3.542 73.523 1.00 79.19 218 ALA A CA 1
ATOM 1616 C C . ALA A 1 218 ? -93.760 -2.407 74.265 1.00 79.19 218 ALA A C 1
ATOM 1618 O O . ALA A 1 218 ? -93.778 -2.369 75.492 1.00 79.19 218 ALA A O 1
ATOM 1619 N N . ARG A 1 219 ? -93.174 -1.440 73.545 1.00 85.94 219 ARG A N 1
ATOM 1620 C CA . ARG A 1 219 ? -92.556 -0.243 74.145 1.00 85.94 219 ARG A CA 1
ATOM 1621 C C . ARG A 1 219 ? -93.576 0.636 74.867 1.00 85.94 219 ARG A C 1
ATOM 1623 O O . ARG A 1 219 ? -93.266 1.101 75.961 1.00 85.94 219 ARG A O 1
ATOM 1630 N N . THR A 1 220 ? -94.775 0.843 74.316 1.00 87.44 220 THR A N 1
ATOM 1631 C CA . THR A 1 220 ? -95.833 1.584 75.021 1.00 87.44 220 THR A CA 1
ATOM 1632 C C . THR A 1 220 ? -96.312 0.831 76.254 1.00 87.44 220 THR A C 1
ATOM 1634 O O . THR A 1 220 ? -96.442 1.457 77.297 1.00 87.44 220 THR A O 1
ATOM 1637 N N . ASN A 1 221 ? -96.463 -0.495 76.189 1.00 84.75 221 ASN A N 1
ATOM 1638 C CA . ASN A 1 221 ? -96.840 -1.307 77.351 1.00 84.75 221 ASN A CA 1
ATOM 1639 C C . ASN A 1 221 ? -95.754 -1.308 78.438 1.00 84.75 221 ASN A C 1
ATOM 1641 O O . ASN A 1 221 ? -96.065 -1.249 79.621 1.00 84.75 221 ASN A O 1
ATOM 1645 N N . ILE A 1 222 ? -94.469 -1.326 78.068 1.00 85.12 222 ILE A N 1
ATOM 1646 C CA . ILE A 1 222 ? -93.365 -1.168 79.028 1.00 85.12 222 ILE A CA 1
ATOM 1647 C C . ILE A 1 222 ? -93.386 0.239 79.644 1.00 85.12 222 ILE A C 1
ATOM 1649 O O . ILE A 1 222 ? -93.140 0.378 80.838 1.00 85.12 222 ILE A O 1
ATOM 1653 N N . ALA A 1 223 ? -93.713 1.279 78.870 1.00 83.38 223 ALA A N 1
ATOM 1654 C CA . ALA A 1 223 ? -93.834 2.642 79.382 1.00 83.38 223 ALA A CA 1
ATOM 1655 C C . ALA A 1 223 ? -95.043 2.819 80.322 1.00 83.38 223 ALA A C 1
ATOM 1657 O O . ALA A 1 223 ? -94.891 3.446 81.372 1.00 83.38 223 ALA A O 1
ATOM 1658 N N . THR A 1 224 ? -96.209 2.238 80.005 1.00 86.00 224 THR A N 1
ATOM 1659 C CA . THR A 1 224 ? -97.371 2.253 80.908 1.00 86.00 224 THR A CA 1
ATOM 1660 C C . THR A 1 224 ? -97.072 1.460 82.170 1.00 86.00 224 THR A C 1
ATOM 1662 O O . THR A 1 224 ? -97.180 2.032 83.249 1.00 86.00 224 THR A O 1
ATOM 1665 N N . LEU A 1 225 ? -96.558 0.228 82.064 1.00 84.56 225 LEU A N 1
ATOM 1666 C CA . LEU A 1 225 ? -96.147 -0.579 83.219 1.00 84.56 225 LEU A CA 1
ATOM 1667 C C . LEU A 1 225 ? -95.073 0.117 84.066 1.00 84.56 225 LEU A C 1
ATOM 1669 O O . LEU A 1 225 ? -95.113 0.018 85.286 1.00 84.56 225 LEU A O 1
ATOM 1673 N N . ALA A 1 226 ? -94.134 0.856 83.469 1.00 86.06 226 ALA A N 1
ATOM 1674 C CA . ALA A 1 226 ? -93.161 1.652 84.219 1.00 86.06 226 ALA A CA 1
ATOM 1675 C C . ALA A 1 226 ? -93.817 2.833 84.957 1.00 86.06 226 ALA A C 1
ATOM 1677 O O . ALA A 1 226 ? -93.438 3.123 86.093 1.00 86.06 226 ALA A O 1
ATOM 1678 N N . SER A 1 227 ? -94.811 3.491 84.348 1.00 86.06 227 SER A N 1
ATOM 1679 C CA . SER A 1 227 ? -95.590 4.558 84.992 1.00 86.06 227 SER A CA 1
ATOM 1680 C C . SER A 1 227 ? -96.541 4.036 86.078 1.00 86.06 227 SER A C 1
ATOM 1682 O O . SER A 1 227 ? -96.692 4.661 87.121 1.00 86.06 227 SER A O 1
ATOM 1684 N N . GLU A 1 228 ? -97.114 2.848 85.893 1.00 88.25 228 GLU A N 1
ATOM 1685 C CA . GLU A 1 228 ? -97.916 2.153 86.899 1.00 88.25 228 GLU A CA 1
ATOM 1686 C C . GLU A 1 228 ? -97.027 1.683 88.049 1.00 88.25 228 GLU A C 1
ATOM 1688 O O . GLU A 1 228 ? -97.362 1.909 89.203 1.00 88.25 228 GLU A O 1
ATOM 1693 N N . ASN A 1 229 ? -95.843 1.124 87.772 1.00 82.06 229 ASN A N 1
ATOM 1694 C CA . ASN A 1 229 ? -94.883 0.747 88.810 1.00 82.06 229 ASN A CA 1
ATOM 1695 C C . ASN A 1 229 ? -94.392 1.977 89.594 1.00 82.06 229 ASN A C 1
ATOM 1697 O O . ASN A 1 229 ? -94.187 1.877 90.800 1.00 82.06 229 ASN A O 1
ATOM 1701 N N . SER A 1 230 ? -94.240 3.143 88.953 1.00 84.12 230 SER A N 1
ATOM 1702 C CA . SER A 1 230 ? -93.909 4.386 89.661 1.00 84.12 230 SER A CA 1
ATOM 1703 C C . SER A 1 230 ? -95.097 4.962 90.446 1.00 84.12 230 SER A C 1
ATOM 1705 O O . SER A 1 230 ? -94.877 5.454 91.552 1.00 84.12 230 SER A O 1
ATOM 1707 N N . SER A 1 231 ? -96.340 4.828 89.960 1.00 86.44 231 SER A N 1
ATOM 1708 C CA . SER A 1 231 ? -97.550 5.173 90.729 1.00 86.44 231 SER A CA 1
ATOM 1709 C C . SER A 1 231 ? -97.716 4.265 91.941 1.00 86.44 231 SER A C 1
ATOM 1711 O O . SER A 1 231 ? -97.851 4.767 93.049 1.00 86.44 231 SER A O 1
ATOM 1713 N N . LEU A 1 232 ? -97.595 2.947 91.762 1.00 85.81 232 LEU A N 1
ATOM 1714 C CA . LEU A 1 232 ? -97.669 1.946 92.826 1.00 85.81 232 LEU A CA 1
ATOM 1715 C C . LEU A 1 232 ? -96.555 2.129 93.859 1.00 85.81 232 LEU A C 1
ATOM 1717 O O . LEU A 1 232 ? -96.815 1.988 95.049 1.00 85.81 232 LEU A O 1
ATOM 1721 N N . ARG A 1 233 ? -95.335 2.506 93.447 1.00 84.56 233 ARG A N 1
ATOM 1722 C CA . ARG A 1 233 ? -94.277 2.916 94.388 1.00 84.56 233 ARG A CA 1
ATOM 1723 C C . ARG A 1 233 ? -94.662 4.184 95.139 1.00 84.56 233 ARG A C 1
ATOM 1725 O O . ARG A 1 233 ? -94.604 4.175 96.354 1.00 84.56 233 ARG A O 1
ATOM 1732 N N . ALA A 1 234 ? -95.141 5.225 94.459 1.00 82.44 234 ALA A N 1
ATOM 1733 C CA . ALA A 1 234 ? -95.585 6.454 95.119 1.00 82.44 234 ALA A CA 1
ATOM 1734 C C . ALA A 1 234 ? -96.829 6.250 96.013 1.00 82.44 234 ALA A C 1
ATOM 1736 O O . ALA A 1 234 ? -97.040 6.990 96.969 1.00 82.44 234 ALA A O 1
ATOM 1737 N N . GLU A 1 235 ? -97.688 5.278 95.715 1.00 84.69 235 GLU A N 1
ATOM 1738 C CA . GLU A 1 235 ? -98.815 4.856 96.552 1.00 84.69 235 GLU A CA 1
ATOM 1739 C C . GLU A 1 235 ? -98.344 4.042 97.754 1.00 84.69 235 GLU A C 1
ATOM 1741 O O . GLU A 1 235 ? -98.832 4.278 98.854 1.00 84.69 235 GLU A O 1
ATOM 1746 N N . LEU A 1 236 ? -97.362 3.156 97.576 1.00 81.69 236 LEU A N 1
ATOM 1747 C CA . LEU A 1 236 ? -96.732 2.403 98.657 1.00 81.69 236 LEU A CA 1
ATOM 1748 C C . LEU A 1 236 ? -95.929 3.326 99.583 1.00 81.69 236 LEU A C 1
ATOM 1750 O O . LEU A 1 236 ? -96.060 3.209 100.795 1.00 81.69 236 LEU A O 1
ATOM 1754 N N . ASP A 1 237 ? -95.208 4.306 99.040 1.00 82.00 237 ASP A N 1
ATOM 1755 C CA . ASP A 1 237 ? -94.537 5.364 99.798 1.00 82.00 237 ASP A CA 1
ATOM 1756 C C . ASP A 1 237 ? -95.564 6.213 100.560 1.00 82.00 237 ASP A C 1
ATOM 1758 O O . ASP A 1 237 ? -95.419 6.396 101.762 1.00 82.00 237 ASP A O 1
ATOM 1762 N N . ARG A 1 238 ? -96.673 6.643 99.932 1.00 82.31 238 ARG A N 1
ATOM 1763 C CA . ARG A 1 238 ? -97.772 7.337 100.643 1.00 82.31 238 ARG A CA 1
ATOM 1764 C C . ARG A 1 238 ? -98.455 6.461 101.694 1.00 82.31 238 ARG A C 1
ATOM 1766 O O . ARG A 1 238 ? -98.883 6.988 102.715 1.00 82.31 238 ARG A O 1
ATOM 1773 N N . ALA A 1 239 ? -98.583 5.156 101.470 1.00 78.44 239 ALA A N 1
ATOM 1774 C CA . ALA A 1 239 ? -99.150 4.220 102.439 1.00 78.44 239 ALA A CA 1
ATOM 1775 C C . ALA A 1 239 ? -98.191 3.987 103.616 1.00 78.44 239 ALA A C 1
ATOM 1777 O O . ALA A 1 239 ? -98.637 3.907 104.759 1.00 78.44 239 ALA A O 1
ATOM 1778 N N . LEU A 1 240 ? -96.880 3.956 103.361 1.00 78.12 240 LEU A N 1
ATOM 1779 C CA . LEU A 1 240 ? -95.845 3.956 104.390 1.00 78.12 240 LEU A CA 1
ATOM 1780 C C . LEU A 1 240 ? -95.808 5.290 105.141 1.00 78.12 240 LEU A C 1
ATOM 1782 O O . LEU A 1 240 ? -95.713 5.263 106.359 1.00 78.12 240 LEU A O 1
ATOM 1786 N N . GLU A 1 241 ? -95.950 6.436 104.478 1.00 77.81 241 GLU A N 1
ATOM 1787 C CA . GLU A 1 241 ? -96.059 7.760 105.108 1.00 77.81 241 GLU A CA 1
ATOM 1788 C C . GLU A 1 241 ? -97.338 7.853 105.965 1.00 77.81 241 GLU A C 1
ATOM 1790 O O . GLU A 1 241 ? -97.312 8.356 107.088 1.00 77.81 241 GLU A O 1
ATOM 1795 N N . ALA A 1 242 ? -98.455 7.287 105.491 1.00 73.12 242 ALA A N 1
ATOM 1796 C CA . ALA A 1 242 ? -99.713 7.167 106.232 1.00 73.12 242 ALA A CA 1
ATOM 1797 C C . ALA A 1 242 ? -99.606 6.208 107.432 1.00 73.12 242 ALA A C 1
ATOM 1799 O O . ALA A 1 242 ? -100.222 6.446 108.468 1.00 73.12 242 ALA A O 1
ATOM 1800 N N . LEU A 1 243 ? -98.814 5.136 107.330 1.00 73.50 243 LEU A N 1
ATOM 1801 C CA . LEU A 1 243 ? -98.524 4.234 108.447 1.00 73.50 243 LEU A CA 1
ATOM 1802 C C . LEU A 1 243 ? -97.533 4.845 109.443 1.00 73.50 243 LEU A C 1
ATOM 1804 O O . LEU A 1 243 ? -97.734 4.682 110.642 1.00 73.50 243 LEU A O 1
ATOM 1808 N N . HIS A 1 244 ? -96.521 5.588 108.990 1.00 68.75 244 HIS A N 1
ATOM 1809 C CA . HIS A 1 244 ? -95.577 6.293 109.861 1.00 68.75 244 HIS A CA 1
ATOM 1810 C C . HIS A 1 244 ? -96.244 7.462 110.591 1.00 68.75 244 HIS A C 1
ATOM 1812 O O . HIS A 1 244 ? -96.031 7.601 111.791 1.00 68.75 244 HIS A O 1
ATOM 1818 N N . SER A 1 245 ? -97.109 8.236 109.926 1.00 65.19 245 SER A N 1
ATOM 1819 C CA . SER A 1 245 ? -97.923 9.274 110.582 1.00 65.19 245 SER A CA 1
ATOM 1820 C C . SER A 1 245 ? -98.952 8.674 111.546 1.00 65.19 245 SER A C 1
ATOM 1822 O O . SER A 1 245 ? -99.066 9.114 112.687 1.00 65.19 245 SER A O 1
ATOM 1824 N N . ARG A 1 246 ? -99.624 7.577 111.172 1.00 63.62 246 ARG A N 1
ATOM 1825 C CA . ARG A 1 246 ? -100.522 6.847 112.086 1.00 63.62 246 ARG A CA 1
ATOM 1826 C C . ARG A 1 246 ? -99.781 6.194 113.261 1.00 63.62 246 ARG A C 1
ATOM 1828 O O . ARG A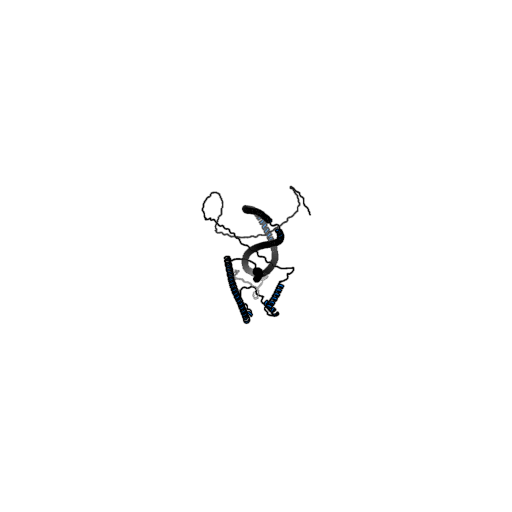 1 246 ? -100.364 6.071 114.335 1.00 63.62 246 ARG A O 1
ATOM 1835 N N . ALA A 1 247 ? -98.516 5.806 113.095 1.00 56.88 247 ALA A N 1
ATOM 1836 C CA . ALA A 1 247 ? -97.661 5.309 114.173 1.00 56.88 247 ALA A CA 1
ATOM 1837 C C . ALA A 1 247 ? -97.110 6.440 115.062 1.00 56.88 247 ALA A C 1
ATOM 1839 O O . ALA A 1 247 ? -97.026 6.256 116.276 1.00 56.88 247 ALA A O 1
ATOM 1840 N N . SER A 1 248 ? -96.792 7.616 114.504 1.00 51.25 248 SER A N 1
ATOM 1841 C CA . SER A 1 248 ? -96.389 8.788 115.293 1.00 51.25 248 SER A CA 1
ATOM 1842 C C . SER A 1 248 ? -97.554 9.374 116.091 1.00 51.25 248 SER A C 1
ATOM 1844 O O . SER A 1 248 ? -97.366 9.750 117.246 1.00 51.25 248 SER A O 1
ATOM 1846 N N . ASP A 1 249 ? -98.765 9.370 115.530 1.00 46.81 249 ASP A N 1
ATOM 1847 C CA . ASP A 1 249 ? -99.971 9.851 116.213 1.00 46.81 249 ASP A CA 1
ATOM 1848 C C . ASP A 1 249 ? -100.467 8.850 117.275 1.00 46.81 249 ASP A C 1
ATOM 1850 O O . ASP A 1 249 ? -100.927 9.252 118.346 1.00 46.81 249 ASP A O 1
ATOM 1854 N N . ALA A 1 250 ? -100.298 7.540 117.047 1.00 50.91 250 ALA A N 1
ATOM 1855 C CA . ALA A 1 250 ? -100.601 6.506 118.043 1.00 50.91 250 ALA A CA 1
ATOM 1856 C C . ALA A 1 250 ? -99.624 6.490 119.238 1.00 50.91 250 ALA A C 1
ATOM 1858 O O . ALA A 1 250 ? -99.979 6.004 120.310 1.00 50.91 250 ALA A O 1
ATOM 1859 N N . ALA A 1 251 ? -98.417 7.049 119.095 1.00 46.88 251 ALA A N 1
ATOM 1860 C CA . ALA A 1 251 ? -97.454 7.176 120.192 1.00 46.88 251 ALA A CA 1
ATOM 1861 C C . ALA A 1 251 ? -97.762 8.345 121.157 1.00 46.88 251 ALA A C 1
ATOM 1863 O O . ALA A 1 251 ? -97.143 8.441 122.217 1.00 46.88 251 ALA A O 1
ATOM 1864 N N . ALA A 1 252 ? -98.712 9.227 120.814 1.00 44.38 252 ALA A N 1
ATOM 1865 C CA . ALA A 1 252 ? -99.004 10.462 121.547 1.00 44.38 252 ALA A CA 1
ATOM 1866 C C . ALA A 1 252 ? -100.293 10.431 122.401 1.00 44.38 252 ALA A C 1
ATOM 1868 O O . ALA A 1 252 ? -100.605 11.423 123.064 1.00 44.38 252 ALA A O 1
ATOM 1869 N N . SER A 1 253 ? -101.044 9.321 122.430 1.00 36.09 253 SER A N 1
ATOM 1870 C CA . SER A 1 253 ? -102.246 9.195 123.273 1.00 36.09 253 SER A CA 1
ATOM 1871 C C . SER A 1 253 ? -102.368 7.806 123.904 1.00 36.09 253 SER A C 1
ATOM 1873 O O . SER A 1 253 ? -102.732 6.831 123.252 1.00 36.09 253 SER A O 1
ATOM 1875 N N . GLY A 1 254 ? -102.031 7.711 125.193 1.00 33.25 254 GLY A N 1
ATOM 1876 C CA . GLY A 1 254 ? -102.028 6.453 125.936 1.00 33.25 254 GLY A CA 1
ATOM 1877 C C . GLY A 1 254 ? -103.365 6.122 126.605 1.00 33.25 254 GLY A C 1
ATOM 1878 O O . GLY A 1 254 ? -103.948 6.954 127.297 1.00 33.25 254 GLY A O 1
ATOM 1879 N N . SER A 1 255 ? -103.790 4.865 126.471 1.00 34.25 255 SER A N 1
ATOM 1880 C CA . SER A 1 255 ? -104.783 4.189 127.317 1.00 34.25 255 SER A CA 1
ATOM 1881 C C . SER A 1 255 ? -104.577 2.670 127.173 1.00 34.25 255 SER A C 1
ATOM 1883 O O . SER A 1 255 ? -104.434 2.200 126.051 1.00 34.25 255 SER A O 1
ATOM 1885 N N . GLY A 1 256 ? -104.513 1.833 128.213 1.00 31.11 256 GLY A N 1
ATOM 1886 C CA . GLY A 1 256 ? -104.561 2.099 129.654 1.00 31.11 256 GLY A CA 1
ATOM 1887 C C . GLY A 1 256 ? -105.242 0.946 130.409 1.00 31.11 256 GLY A C 1
ATOM 1888 O O . GLY A 1 256 ? -106.413 0.711 130.161 1.00 31.11 256 GLY A O 1
ATOM 1889 N N . LEU A 1 257 ? -104.530 0.301 131.355 1.00 33.22 257 LEU A N 1
ATOM 1890 C CA . LEU A 1 257 ? -104.987 -0.766 132.290 1.00 33.22 257 LEU A CA 1
ATOM 1891 C C . LEU A 1 257 ? -105.547 -2.065 131.634 1.00 33.22 257 LEU A C 1
ATOM 1893 O O . LEU A 1 257 ? -106.405 -2.006 130.773 1.00 33.22 257 LEU A O 1
ATOM 1897 N N . ALA A 1 258 ? -105.115 -3.305 131.900 1.00 30.91 258 ALA A N 1
ATOM 1898 C CA . ALA A 1 258 ? -104.536 -4.016 133.054 1.00 30.91 258 ALA A CA 1
ATOM 1899 C C . ALA A 1 258 ? -105.541 -4.651 134.052 1.00 30.91 258 ALA A C 1
ATOM 1901 O O . ALA A 1 258 ? -106.467 -3.993 134.512 1.00 30.91 258 ALA A O 1
ATOM 1902 N N . VAL A 1 259 ? -105.184 -5.878 134.485 1.00 31.95 259 VAL A N 1
ATOM 1903 C CA . VAL A 1 259 ? -105.486 -6.557 135.776 1.00 31.95 259 VAL A CA 1
ATOM 1904 C C . VAL A 1 259 ? -106.601 -7.639 135.846 1.00 31.95 259 VAL A C 1
ATOM 1906 O O . VAL A 1 259 ? -107.783 -7.364 135.713 1.00 31.95 259 VAL A O 1
ATOM 1909 N N . ALA A 1 260 ? -106.144 -8.833 136.273 1.00 31.94 260 ALA A N 1
ATOM 1910 C CA . ALA A 1 260 ? -106.778 -9.857 137.136 1.00 31.94 260 ALA A CA 1
ATOM 1911 C C . ALA A 1 260 ? -107.724 -10.967 136.603 1.00 31.94 260 ALA A C 1
ATOM 1913 O O . ALA A 1 260 ? -108.900 -10.762 136.349 1.00 31.94 260 ALA A O 1
ATOM 1914 N N . ALA A 1 261 ? -107.199 -12.193 136.762 1.00 31.55 261 ALA A N 1
ATOM 1915 C CA . ALA A 1 261 ? -107.732 -13.281 137.602 1.00 31.55 261 ALA A CA 1
ATOM 1916 C C . ALA A 1 261 ? -108.917 -14.164 137.145 1.00 31.55 261 ALA A C 1
ATOM 1918 O O . ALA A 1 261 ? -110.053 -13.735 137.024 1.00 31.55 261 ALA A O 1
ATOM 1919 N N . ALA A 1 262 ? -108.619 -15.471 137.148 1.00 41.53 262 ALA A N 1
ATOM 1920 C CA . ALA A 1 262 ? -109.439 -16.558 137.696 1.00 41.53 262 ALA A CA 1
ATOM 1921 C C . ALA A 1 262 ? -110.940 -16.598 137.338 1.00 41.53 262 ALA A C 1
ATOM 1923 O O . ALA A 1 262 ? -111.793 -16.180 138.118 1.00 41.53 262 ALA A O 1
ATOM 1924 N N . GLY A 1 263 ? -111.259 -17.283 136.240 1.00 32.16 263 GLY A N 1
ATOM 1925 C CA . GLY A 1 263 ? -112.623 -17.712 135.938 1.00 32.16 263 GLY A CA 1
ATOM 1926 C C . GLY A 1 263 ? -112.725 -18.312 134.545 1.00 32.16 263 GLY A C 1
ATOM 1927 O O . GLY A 1 263 ? -112.984 -17.589 133.597 1.00 32.16 263 GLY A O 1
ATOM 1928 N N . LEU A 1 264 ? -112.517 -19.626 134.417 1.00 48.62 264 LEU A N 1
ATOM 1929 C CA . LEU A 1 264 ? -112.785 -20.345 133.168 1.00 48.62 264 LEU A CA 1
ATOM 1930 C C . LEU A 1 264 ? -114.274 -20.222 132.815 1.00 48.62 264 LEU A C 1
ATOM 1932 O O . LEU A 1 264 ? -115.114 -20.764 133.538 1.00 48.62 264 LEU A O 1
ATOM 1936 N N . THR A 1 265 ? -114.590 -19.590 131.686 1.00 48.19 265 THR A N 1
ATOM 1937 C CA . THR A 1 265 ? -115.851 -19.826 130.976 1.00 48.19 265 THR A CA 1
ATOM 1938 C C . THR A 1 265 ? -115.555 -20.604 129.688 1.00 48.19 265 THR A C 1
ATOM 1940 O O . THR A 1 265 ? -114.463 -20.475 129.133 1.00 48.19 265 THR A O 1
ATOM 1943 N N . PRO A 1 266 ? -116.470 -21.466 129.207 1.00 50.75 266 PRO A N 1
ATOM 1944 C CA . PRO A 1 266 ? -116.188 -22.314 128.048 1.00 50.75 266 PRO A CA 1
ATOM 1945 C C . PRO A 1 266 ? -116.060 -21.546 126.720 1.00 50.75 266 PRO A C 1
ATOM 1947 O O . PRO A 1 266 ? -115.597 -22.137 125.756 1.00 50.75 266 PRO A O 1
ATOM 1950 N N . SER A 1 267 ? -116.410 -20.253 126.673 1.00 53.28 267 SER A N 1
ATOM 1951 C CA . SER A 1 267 ? -116.250 -19.404 125.479 1.00 53.28 267 SER A CA 1
ATOM 1952 C C . SER A 1 267 ? -114.792 -18.978 125.261 1.00 53.28 267 SER A C 1
ATOM 1954 O O . SER A 1 267 ? -114.300 -18.980 124.137 1.00 53.28 267 SER A O 1
ATOM 1956 N N . ASP A 1 268 ? -114.066 -18.672 126.342 1.00 48.97 268 ASP A N 1
ATOM 1957 C CA . ASP A 1 268 ? -112.694 -18.142 126.269 1.00 48.97 268 ASP A CA 1
ATOM 1958 C C . ASP A 1 268 ? -111.681 -19.212 125.813 1.00 48.97 268 ASP A C 1
ATOM 1960 O O . ASP A 1 268 ? -110.603 -18.904 125.304 1.00 48.97 268 ASP A O 1
ATOM 1964 N N . ALA A 1 269 ? -112.024 -20.492 125.996 1.00 57.44 269 ALA A N 1
ATOM 1965 C CA . ALA A 1 269 ? -111.232 -21.622 125.516 1.00 57.44 269 ALA A CA 1
ATOM 1966 C C . ALA A 1 269 ? -111.351 -21.816 123.995 1.00 57.44 269 ALA A C 1
ATOM 1968 O O . ALA A 1 269 ? -110.381 -22.243 123.370 1.00 57.44 269 ALA A O 1
ATOM 1969 N N . GLU A 1 270 ? -112.504 -21.485 123.405 1.00 63.25 270 GLU A N 1
ATOM 1970 C CA . GLU A 1 270 ? -112.714 -21.522 121.954 1.00 63.25 270 GLU A CA 1
ATOM 1971 C C . GLU A 1 270 ? -111.984 -20.350 121.278 1.00 63.25 270 GLU A C 1
ATOM 1973 O O . GLU A 1 270 ? -111.243 -20.579 120.327 1.00 63.25 270 GLU A O 1
ATOM 1978 N N . GLU A 1 271 ? -112.051 -19.131 121.833 1.00 69.31 271 GLU A N 1
ATOM 1979 C CA . GLU A 1 271 ? -111.279 -17.982 121.321 1.00 69.31 271 GLU A CA 1
ATOM 1980 C C . GLU A 1 271 ? -109.754 -18.185 121.437 1.00 69.31 271 GLU A C 1
ATOM 1982 O O . GLU A 1 271 ? -108.999 -17.811 120.536 1.00 69.31 271 GLU A O 1
ATOM 1987 N N . LEU A 1 272 ? -109.269 -18.809 122.520 1.00 69.00 272 LEU A N 1
ATOM 1988 C CA . LEU A 1 272 ? -107.847 -19.149 122.661 1.00 69.00 272 LEU A CA 1
ATOM 1989 C C . LEU A 1 272 ? -107.404 -20.264 121.705 1.00 69.00 272 LEU A C 1
ATOM 1991 O O . LEU A 1 272 ? -106.255 -20.231 121.258 1.00 69.00 272 LEU A O 1
ATOM 1995 N N . ALA A 1 273 ? -108.282 -21.219 121.385 1.00 73.75 273 ALA A N 1
ATOM 1996 C CA . ALA A 1 273 ? -108.025 -22.230 120.363 1.00 73.75 273 ALA A CA 1
ATOM 1997 C C . ALA A 1 273 ? -107.992 -21.597 118.964 1.00 73.75 273 ALA A C 1
ATOM 1999 O O . ALA A 1 273 ? -107.014 -21.788 118.251 1.00 73.75 273 ALA A O 1
ATOM 2000 N N . GLU A 1 274 ? -108.965 -20.747 118.619 1.00 79.44 274 GLU A N 1
ATOM 2001 C CA . GLU A 1 274 ? -108.998 -20.017 117.344 1.00 79.44 274 GLU A CA 1
ATOM 2002 C C . GLU A 1 274 ? -107.768 -19.107 117.178 1.00 79.44 274 GLU A C 1
ATOM 2004 O O . GLU A 1 274 ? -107.170 -19.052 116.105 1.00 79.44 274 GLU A O 1
ATOM 2009 N N . MET A 1 275 ? -107.315 -18.442 118.247 1.00 78.31 275 MET A N 1
ATOM 2010 C CA . MET A 1 275 ? -106.056 -17.688 118.237 1.00 78.31 275 MET A CA 1
ATOM 2011 C C . MET A 1 275 ? -104.825 -18.587 118.060 1.00 78.31 275 MET A C 1
ATOM 2013 O O . MET A 1 275 ? -103.880 -18.178 117.385 1.00 78.31 275 MET A O 1
ATOM 2017 N N . HIS A 1 276 ? -104.809 -19.798 118.627 1.00 80.38 276 HIS A N 1
ATOM 2018 C CA . HIS A 1 276 ? -103.718 -20.757 118.418 1.00 80.38 276 HIS A CA 1
ATOM 2019 C C . HIS A 1 276 ? -103.698 -21.291 116.985 1.00 80.38 276 HIS A C 1
ATOM 2021 O O . HIS A 1 276 ? -102.641 -21.279 116.358 1.00 80.38 276 HIS A O 1
ATOM 2027 N N . ASP A 1 277 ? -104.855 -21.675 116.448 1.00 83.56 277 ASP A N 1
ATOM 2028 C CA . ASP A 1 277 ? -105.018 -22.128 115.066 1.00 83.56 277 ASP A CA 1
ATOM 2029 C C . ASP A 1 277 ? -104.642 -21.010 114.087 1.00 83.56 277 ASP A C 1
ATOM 2031 O O . ASP A 1 277 ? -103.934 -21.242 113.112 1.00 83.56 277 ASP A O 1
ATOM 2035 N N . ARG A 1 278 ? -105.012 -19.760 114.384 1.00 84.19 278 ARG A N 1
ATOM 2036 C CA . ARG A 1 278 ? -104.633 -18.586 113.591 1.00 84.19 278 ARG A CA 1
ATOM 2037 C C . ARG A 1 278 ? -103.140 -18.261 113.672 1.00 84.19 278 ARG A C 1
ATOM 2039 O O . ARG A 1 278 ? -102.561 -17.854 112.669 1.00 84.19 278 ARG A O 1
ATOM 2046 N N . ILE A 1 279 ? -102.495 -18.458 114.823 1.00 84.06 279 ILE A N 1
ATOM 2047 C CA . ILE A 1 279 ? -101.029 -18.384 114.939 1.00 84.06 279 ILE A CA 1
ATOM 2048 C C . ILE A 1 279 ? -100.372 -19.534 114.162 1.00 84.06 279 ILE A C 1
ATOM 2050 O O . ILE A 1 279 ? -99.360 -19.298 113.507 1.00 84.06 279 ILE A O 1
ATOM 2054 N N . GLY A 1 280 ? -100.955 -20.736 114.176 1.00 84.62 280 GLY A N 1
ATOM 2055 C CA . GLY A 1 280 ? -100.538 -21.873 113.353 1.00 84.62 280 GLY A CA 1
ATOM 2056 C C . GLY A 1 280 ? -100.594 -21.543 111.863 1.00 84.62 280 GLY A C 1
ATOM 2057 O O . GLY A 1 280 ? -99.572 -21.617 111.188 1.00 84.62 280 GLY A O 1
ATOM 2058 N N . LEU A 1 281 ? -101.734 -21.040 111.384 1.00 85.50 281 LEU A N 1
ATOM 2059 C CA . LEU A 1 281 ? -101.918 -20.572 110.009 1.00 85.50 281 LEU A CA 1
ATOM 2060 C C . LEU A 1 281 ? -100.933 -19.455 109.638 1.00 85.50 281 LEU A C 1
ATOM 2062 O O . LEU A 1 281 ? -100.370 -19.496 108.552 1.00 85.50 281 LEU A O 1
ATOM 2066 N N . TYR A 1 282 ? -100.655 -18.492 110.527 1.00 84.56 282 TYR A N 1
ATOM 2067 C CA . TYR A 1 282 ? -99.630 -17.472 110.269 1.00 84.56 282 TYR A CA 1
ATOM 2068 C C . TYR A 1 282 ? -98.202 -18.034 110.269 1.00 84.56 282 TYR A C 1
ATOM 2070 O O . TYR A 1 282 ? -97.353 -17.516 109.549 1.00 84.56 282 TYR A O 1
ATOM 2078 N N . GLN A 1 283 ? -97.902 -19.079 111.045 1.00 86.75 283 GLN A N 1
ATOM 2079 C CA . GLN A 1 283 ? -96.606 -19.765 110.994 1.00 86.75 283 GLN A CA 1
ATOM 2080 C C . GLN A 1 283 ? -96.467 -20.599 109.717 1.00 86.75 283 GLN A C 1
ATOM 2082 O O . GLN A 1 283 ? -95.403 -20.601 109.106 1.00 86.75 283 GLN A O 1
ATOM 2087 N N . GLU A 1 284 ? -97.534 -21.259 109.275 1.00 87.75 284 GLU A N 1
ATOM 2088 C CA . GLU A 1 284 ? -97.601 -21.978 108.001 1.00 87.75 284 GLU A CA 1
ATOM 2089 C C . GLU A 1 284 ? -97.487 -21.013 106.816 1.00 87.75 284 GLU A C 1
ATOM 2091 O O . GLU A 1 284 ? -96.664 -21.239 105.934 1.00 87.75 284 GLU A O 1
ATOM 2096 N N . GLU A 1 285 ? -98.206 -19.889 106.834 1.00 88.25 285 GLU A N 1
ATOM 2097 C CA . GLU A 1 285 ? -98.085 -18.806 105.853 1.00 88.25 285 GLU A CA 1
ATOM 2098 C C . GLU A 1 285 ? -96.670 -18.209 105.850 1.00 88.25 285 GLU A C 1
ATOM 2100 O O . GLU A 1 285 ? -96.087 -18.034 104.784 1.00 88.25 285 GLU A O 1
ATOM 2105 N N . ASN A 1 286 ? -96.059 -17.972 107.016 1.00 87.56 286 ASN A N 1
ATOM 2106 C CA . ASN A 1 286 ? -94.679 -17.488 107.103 1.00 87.56 286 ASN A CA 1
ATOM 2107 C C . ASN A 1 286 ? -93.676 -18.518 106.555 1.00 87.56 286 ASN A C 1
ATOM 2109 O O . ASN A 1 286 ? -92.789 -18.153 105.787 1.00 87.56 286 ASN A O 1
ATOM 2113 N N . ASN A 1 287 ? -93.850 -19.806 106.862 1.00 90.56 287 ASN A N 1
ATOM 2114 C CA . ASN A 1 287 ? -93.036 -20.889 106.305 1.00 90.56 287 ASN A CA 1
ATOM 2115 C C . ASN A 1 287 ? -93.204 -21.000 104.779 1.00 90.56 287 ASN A C 1
ATOM 2117 O O . ASN A 1 287 ? -92.214 -21.172 104.065 1.00 90.56 287 ASN A O 1
ATOM 2121 N N . ILE A 1 288 ? -94.428 -20.847 104.264 1.00 90.38 288 ILE A N 1
ATOM 2122 C CA . ILE A 1 288 ? -94.716 -20.809 102.825 1.00 90.38 288 ILE A CA 1
ATOM 2123 C C . ILE A 1 288 ? -94.043 -19.589 102.187 1.00 90.38 288 ILE A C 1
ATOM 2125 O O . ILE A 1 288 ? -93.322 -19.760 101.207 1.00 90.38 288 ILE A O 1
ATOM 2129 N N . LEU A 1 289 ? -94.183 -18.391 102.758 1.00 90.38 289 LEU A N 1
ATOM 2130 C CA . LEU A 1 289 ? -93.545 -17.166 102.265 1.00 90.38 289 LEU A CA 1
ATOM 2131 C C . LEU A 1 289 ? -92.015 -17.263 102.299 1.00 90.38 289 LEU A C 1
ATOM 2133 O O . LEU A 1 289 ? -91.366 -16.912 101.321 1.00 90.38 289 LEU A O 1
ATOM 2137 N N . MET A 1 290 ? -91.423 -17.808 103.363 1.00 89.06 290 MET A N 1
ATOM 2138 C CA . MET A 1 290 ? -89.979 -18.058 103.441 1.00 89.06 290 MET A CA 1
ATOM 2139 C C . MET A 1 290 ? -89.523 -19.098 102.409 1.00 89.06 290 MET A C 1
ATOM 2141 O O . MET A 1 290 ? -88.462 -18.930 101.805 1.00 89.06 290 MET A O 1
ATOM 2145 N N . SER A 1 291 ? -90.329 -20.132 102.138 1.00 89.88 291 SER A N 1
ATOM 2146 C CA . SER A 1 291 ? -90.048 -21.085 101.056 1.00 89.88 291 SER A CA 1
ATOM 2147 C C . SER A 1 291 ? -90.141 -20.429 99.672 1.00 89.88 291 SER A C 1
ATOM 2149 O O . SER A 1 291 ? -89.260 -20.642 98.845 1.00 89.88 291 SER A O 1
ATOM 2151 N N . GLN A 1 292 ? -91.128 -19.555 99.439 1.00 89.88 292 GLN A N 1
ATOM 2152 C CA . GLN A 1 292 ? -91.277 -18.792 98.197 1.00 89.88 292 GLN A CA 1
ATOM 2153 C C . GLN A 1 292 ? -90.132 -17.795 98.006 1.00 89.88 292 GLN A C 1
ATOM 2155 O O . GLN A 1 292 ? -89.573 -17.728 96.918 1.00 89.88 292 GLN A O 1
ATOM 2160 N N . VAL A 1 293 ? -89.717 -17.078 99.055 1.00 91.44 293 VAL A N 1
ATOM 2161 C CA . VAL A 1 293 ? -88.532 -16.206 99.028 1.00 91.44 293 VAL A CA 1
ATOM 2162 C C . VAL A 1 293 ? -87.278 -17.022 98.713 1.00 91.44 293 VAL A C 1
ATOM 2164 O O . VAL A 1 293 ? -86.495 -16.612 97.862 1.00 91.44 293 VAL A O 1
ATOM 2167 N N . SER A 1 294 ? -87.106 -18.203 99.317 1.00 92.56 294 SER A N 1
ATOM 2168 C CA . SER A 1 294 ? -85.977 -19.091 99.011 1.00 92.56 294 SER A CA 1
ATOM 2169 C C . SER A 1 294 ? -85.993 -19.605 97.566 1.00 92.56 294 SER A C 1
ATOM 2171 O O . SER A 1 294 ? -84.926 -19.725 96.966 1.00 92.56 294 SER A O 1
ATOM 2173 N N . VAL A 1 295 ? -87.168 -19.909 97.002 1.00 91.31 295 VAL A N 1
ATOM 2174 C CA . VAL A 1 295 ? -87.317 -20.338 95.600 1.00 91.31 295 VAL A CA 1
ATOM 2175 C C . VAL A 1 295 ? -87.029 -19.175 94.654 1.00 91.31 295 VAL A C 1
ATOM 2177 O O . VAL A 1 295 ? -86.162 -19.310 93.799 1.00 91.31 295 VAL A O 1
ATOM 2180 N N . LEU A 1 296 ? -87.651 -18.011 94.863 1.00 90.69 296 LEU A N 1
ATOM 2181 C CA . LEU A 1 296 ? -87.416 -16.799 94.069 1.00 90.69 296 LEU A CA 1
ATOM 2182 C C . LEU A 1 296 ? -85.952 -16.348 94.126 1.00 90.69 296 LEU A C 1
ATOM 2184 O O . LEU A 1 296 ? -85.407 -15.883 93.130 1.00 90.69 296 LEU A O 1
ATOM 2188 N N . GLN A 1 297 ? -85.286 -16.499 95.272 1.00 92.12 297 GLN A N 1
ATOM 2189 C CA . GLN A 1 297 ? -83.865 -16.190 95.396 1.00 92.12 297 GLN A CA 1
ATOM 2190 C C . GLN A 1 297 ? -82.996 -17.203 94.630 1.00 92.12 297 GLN A C 1
ATOM 2192 O O . GLN A 1 297 ? -82.054 -16.795 93.952 1.00 92.12 297 GLN A O 1
ATOM 2197 N N . GLY A 1 298 ? -83.365 -18.489 94.640 1.00 91.94 298 GLY A N 1
ATOM 2198 C CA . GLY A 1 298 ? -82.766 -19.510 93.776 1.00 91.94 298 GLY A CA 1
ATOM 2199 C C . GLY A 1 298 ? -82.983 -19.249 92.279 1.00 91.94 298 GLY A C 1
ATOM 2200 O O . GLY A 1 298 ? -82.051 -19.409 91.497 1.00 91.94 298 GLY A O 1
ATOM 2201 N N . GLU A 1 299 ? -84.169 -18.786 91.877 1.00 92.00 299 GLU A N 1
ATOM 2202 C CA . GLU A 1 299 ? -84.478 -18.388 90.495 1.00 92.00 299 GLU A CA 1
ATOM 2203 C C . GLU A 1 299 ? -83.696 -17.138 90.069 1.00 92.00 299 GLU A C 1
ATOM 2205 O O . GLU A 1 299 ? -83.146 -17.102 88.971 1.00 92.00 299 GLU A O 1
ATOM 2210 N N . VAL A 1 300 ? -83.574 -16.131 90.940 1.00 89.75 300 VAL A N 1
ATOM 2211 C CA . VAL A 1 300 ? -82.754 -14.935 90.687 1.00 89.75 300 VAL A CA 1
ATOM 2212 C C . VAL A 1 300 ? -81.280 -15.300 90.517 1.00 89.75 300 VAL A C 1
ATOM 2214 O O . VAL A 1 300 ? -80.623 -14.766 89.622 1.00 89.75 300 VAL A O 1
ATOM 2217 N N . ASP A 1 301 ? -80.748 -16.210 91.334 1.00 92.38 301 ASP A N 1
ATOM 2218 C CA . ASP A 1 301 ? -79.363 -16.659 91.200 1.00 92.38 301 ASP A CA 1
ATOM 2219 C C . ASP A 1 301 ? -79.166 -17.562 89.967 1.00 92.38 301 ASP A C 1
ATOM 2221 O O . ASP A 1 301 ? -78.169 -17.402 89.259 1.00 92.38 301 ASP A O 1
ATOM 2225 N N . ALA A 1 302 ? -80.144 -18.401 89.607 1.00 91.75 302 ALA A N 1
ATOM 2226 C CA . ALA A 1 302 ? -80.141 -19.140 88.343 1.00 91.75 302 ALA A CA 1
ATOM 2227 C C . ALA A 1 302 ? -80.118 -18.190 87.130 1.00 91.75 302 ALA A C 1
ATOM 2229 O O . ALA A 1 302 ? -79.211 -18.282 86.300 1.00 91.75 302 ALA A O 1
ATOM 2230 N N . LEU A 1 303 ? -81.022 -17.205 87.079 1.00 90.75 303 LEU A N 1
ATOM 2231 C CA . LEU A 1 303 ? -81.082 -16.190 86.020 1.00 90.75 303 LEU A CA 1
ATOM 2232 C C . LEU A 1 303 ? -79.808 -15.334 85.948 1.00 90.75 303 LEU A C 1
ATOM 2234 O O . LEU A 1 303 ? -79.397 -14.937 84.859 1.00 90.75 303 LEU A O 1
ATOM 2238 N N . ARG A 1 304 ? -79.135 -15.069 87.077 1.00 91.44 304 ARG A N 1
ATOM 2239 C CA . ARG A 1 304 ? -77.805 -14.429 87.085 1.00 91.44 304 ARG A CA 1
ATOM 2240 C C . ARG A 1 304 ? -76.748 -15.322 86.444 1.00 91.44 304 ARG A C 1
ATOM 2242 O O . ARG A 1 304 ? -76.006 -14.842 85.592 1.00 91.44 304 ARG A O 1
ATOM 2249 N N . THR A 1 305 ? -76.695 -16.609 86.800 1.00 91.69 305 THR A N 1
ATOM 2250 C CA . THR A 1 305 ? -75.742 -17.542 86.172 1.00 91.69 305 THR A CA 1
ATOM 2251 C C . THR A 1 305 ? -76.009 -17.732 84.677 1.00 91.69 305 THR A C 1
ATOM 2253 O O . THR A 1 305 ? -75.058 -17.829 83.904 1.00 91.69 305 THR A O 1
ATOM 2256 N N . GLU A 1 306 ? -77.271 -17.700 84.242 1.00 92.88 306 GLU A N 1
ATOM 2257 C CA . GLU A 1 306 ? -77.651 -17.725 82.826 1.00 92.88 306 GLU A CA 1
ATOM 2258 C C . GLU A 1 306 ? -77.290 -16.413 82.103 1.00 92.88 306 GLU A C 1
ATOM 2260 O O . GLU A 1 306 ? -76.767 -16.424 80.987 1.00 92.88 306 GLU A O 1
ATOM 2265 N N . LEU A 1 307 ? -77.476 -15.258 82.747 1.00 91.62 307 LEU A N 1
ATOM 2266 C CA . LEU A 1 307 ? -77.059 -13.967 82.196 1.00 91.62 307 LEU A CA 1
ATOM 2267 C C . LEU A 1 307 ? -75.531 -13.875 82.042 1.00 91.62 307 LEU A C 1
ATOM 2269 O O . LEU A 1 307 ? -75.035 -13.357 81.042 1.00 91.62 307 LEU A O 1
ATOM 2273 N N . ASP A 1 308 ? -74.765 -14.390 83.001 1.00 90.88 308 ASP A N 1
ATOM 2274 C CA . ASP A 1 308 ? -73.303 -14.375 82.928 1.00 90.88 308 ASP A CA 1
ATOM 2275 C C . ASP A 1 308 ? -72.753 -15.467 81.980 1.00 90.88 308 ASP A C 1
ATOM 2277 O O . ASP A 1 308 ? -71.742 -15.244 81.299 1.00 90.88 308 ASP A O 1
ATOM 2281 N N . SER A 1 309 ? -73.448 -16.601 81.815 1.00 91.38 309 SER A N 1
ATOM 2282 C CA . SER A 1 309 ? -73.127 -17.601 80.781 1.00 91.38 309 SER A CA 1
ATOM 2283 C C . SER A 1 309 ? -73.424 -17.086 79.364 1.00 91.38 309 SER A C 1
ATOM 2285 O O . SER A 1 309 ? -72.591 -17.226 78.465 1.00 91.38 309 SER A O 1
ATOM 2287 N N . THR A 1 310 ? -74.547 -16.395 79.154 1.00 87.94 310 THR A N 1
ATOM 2288 C CA . THR A 1 310 ? -74.875 -15.759 77.866 1.00 87.94 310 THR A CA 1
ATOM 2289 C C . THR A 1 310 ? -73.958 -14.573 77.562 1.00 87.94 310 THR A C 1
ATOM 2291 O O . THR A 1 310 ? -73.515 -14.429 76.422 1.00 87.94 310 THR A O 1
ATOM 2294 N N . ARG A 1 311 ? -73.557 -13.773 78.561 1.00 91.38 311 ARG A N 1
ATOM 2295 C CA . ARG A 1 311 ? -72.525 -12.727 78.403 1.00 91.38 311 ARG A CA 1
ATOM 2296 C C . ARG A 1 311 ? -71.156 -13.291 78.043 1.00 91.38 311 ARG A C 1
ATOM 2298 O O . ARG A 1 311 ? -70.499 -12.741 77.164 1.00 91.38 311 ARG A O 1
ATOM 2305 N N . SER A 1 312 ? -70.713 -14.369 78.687 1.00 91.25 312 SER A N 1
ATOM 2306 C CA . SER A 1 312 ? -69.429 -15.005 78.353 1.00 91.25 312 SER A CA 1
ATOM 2307 C C . SER A 1 312 ? -69.474 -15.721 76.996 1.00 91.25 312 SER A C 1
ATOM 2309 O O . SER A 1 312 ? -68.505 -15.637 76.239 1.00 91.25 312 SER A O 1
ATOM 2311 N N . SER A 1 313 ? -70.615 -16.301 76.611 1.00 91.12 313 SER A N 1
ATOM 2312 C CA . SER A 1 313 ? -70.850 -16.843 75.259 1.00 91.12 313 SER A CA 1
ATOM 2313 C C . SER A 1 313 ? -70.864 -15.747 74.183 1.00 91.12 313 SER A C 1
ATOM 2315 O O . SER A 1 313 ? -70.226 -15.882 73.143 1.00 91.12 313 SER A O 1
ATOM 2317 N N . SER A 1 314 ? -71.515 -14.611 74.447 1.00 87.94 314 SER A N 1
ATOM 2318 C CA . SER A 1 314 ? -71.519 -13.441 73.555 1.00 87.94 314 SER A CA 1
ATOM 2319 C C . SER A 1 314 ? -70.134 -12.787 73.451 1.00 87.94 314 SER A C 1
ATOM 2321 O O . SER A 1 314 ? -69.685 -12.447 72.360 1.00 87.94 314 SER A O 1
ATOM 2323 N N . SER A 1 315 ? -69.403 -12.683 74.565 1.00 90.94 315 SER A N 1
ATOM 2324 C CA . SER A 1 315 ? -68.028 -12.172 74.600 1.00 90.94 315 SER A CA 1
ATOM 2325 C C . SER A 1 315 ? -67.066 -13.074 73.822 1.00 90.94 315 SER A C 1
ATOM 2327 O O . SER A 1 315 ? -66.332 -12.598 72.959 1.00 90.94 315 SER A O 1
ATOM 2329 N N . SER A 1 316 ? -67.109 -14.390 74.049 1.00 90.62 316 SER A N 1
ATOM 2330 C CA . SER A 1 316 ? -66.285 -15.350 73.303 1.00 90.62 316 SER A CA 1
ATOM 2331 C C . SER A 1 316 ? -66.612 -15.343 71.806 1.00 90.62 316 SER A C 1
ATOM 2333 O O . SER A 1 316 ? -65.683 -15.210 71.009 1.00 90.62 316 SER A O 1
ATOM 2335 N N . SER A 1 317 ? -67.895 -15.345 71.426 1.00 90.56 317 SER A N 1
ATOM 2336 C CA . SER A 1 317 ? -68.345 -15.163 70.037 1.00 90.56 317 SER A CA 1
ATOM 2337 C C . SER A 1 317 ? -67.834 -13.850 69.422 1.00 90.56 317 SER A C 1
ATOM 2339 O O . SER A 1 317 ? -67.245 -13.859 68.343 1.00 90.56 317 SER A O 1
ATOM 2341 N N . SER A 1 318 ? -67.933 -12.729 70.144 1.00 92.06 318 SER A N 1
ATOM 2342 C CA . SER A 1 318 ? -67.393 -11.432 69.712 1.00 92.06 318 SER A CA 1
ATOM 2343 C C . SER A 1 318 ? -65.874 -11.478 69.498 1.00 92.06 318 SER A C 1
ATOM 2345 O O . SER A 1 318 ? -65.383 -11.052 68.452 1.00 92.06 318 SER A O 1
ATOM 2347 N N . THR A 1 319 ? -65.109 -12.090 70.414 1.00 90.44 319 THR A N 1
ATOM 2348 C CA . THR A 1 319 ? -63.656 -12.264 70.218 1.00 90.44 319 THR A CA 1
ATOM 2349 C C . THR A 1 319 ? -63.319 -13.218 69.071 1.00 90.44 319 THR A C 1
ATOM 2351 O O . THR A 1 319 ? -62.292 -13.040 68.419 1.00 90.44 319 THR A O 1
ATOM 2354 N N . GLN A 1 320 ? -64.166 -14.212 68.786 1.00 91.88 320 GLN A N 1
ATOM 2355 C CA . GLN A 1 320 ? -64.003 -15.108 67.644 1.00 91.88 320 GLN A CA 1
ATOM 2356 C C . GLN A 1 320 ? -64.258 -14.368 66.326 1.00 91.88 320 GLN A C 1
ATOM 2358 O O . GLN A 1 320 ? -63.425 -14.453 65.427 1.00 91.88 320 GLN A O 1
ATOM 2363 N N . LEU A 1 321 ? -65.333 -13.579 66.235 1.00 90.38 321 LEU A N 1
ATOM 2364 C CA . LEU A 1 321 ? -65.608 -12.710 65.088 1.00 90.38 321 LEU A CA 1
ATOM 2365 C C . LEU A 1 321 ? -64.485 -11.688 64.870 1.00 90.38 321 LEU A C 1
ATOM 2367 O O . LEU A 1 321 ? -64.052 -11.495 63.739 1.00 90.38 321 LEU A O 1
ATOM 2371 N N . GLN A 1 322 ? -63.944 -11.099 65.940 1.00 91.12 322 GLN A N 1
ATOM 2372 C CA . GLN A 1 322 ? -62.822 -10.161 65.846 1.00 91.12 322 GLN A CA 1
ATOM 2373 C C . GLN A 1 322 ? -61.530 -10.835 65.345 1.00 91.12 322 GLN A C 1
ATOM 2375 O O . GLN A 1 322 ? -60.802 -10.243 64.551 1.00 91.12 322 GLN A O 1
ATOM 2380 N N . ARG A 1 323 ? -61.261 -12.091 65.739 1.00 92.44 323 ARG A N 1
ATOM 2381 C CA . ARG A 1 323 ? -60.158 -12.894 65.170 1.00 92.44 323 ARG A CA 1
ATOM 2382 C C . ARG A 1 323 ? -60.407 -13.268 63.709 1.00 92.44 323 ARG A C 1
ATOM 2384 O O . ARG A 1 323 ? -59.465 -13.248 62.927 1.00 92.44 323 ARG A O 1
ATOM 2391 N N . MET A 1 324 ? -61.644 -13.595 63.332 1.00 89.69 324 MET A N 1
ATOM 2392 C CA . MET A 1 324 ? -61.998 -13.891 61.938 1.00 89.69 324 MET A CA 1
ATOM 2393 C C . MET A 1 324 ? -61.876 -12.654 61.041 1.00 89.69 324 MET A C 1
ATOM 2395 O O . MET A 1 324 ? -61.372 -12.775 59.931 1.00 89.69 324 MET A O 1
ATOM 2399 N N . ALA A 1 325 ? -62.261 -11.472 61.531 1.00 90.56 325 ALA A N 1
ATOM 2400 C CA . ALA A 1 325 ? -62.052 -10.204 60.834 1.00 90.56 325 ALA A CA 1
ATOM 2401 C C . ALA A 1 325 ? -60.555 -9.919 60.636 1.00 90.56 325 ALA A C 1
ATOM 2403 O O . ALA A 1 325 ? -60.119 -9.755 59.503 1.00 90.56 325 ALA A O 1
ATOM 2404 N N . ALA A 1 326 ? -59.745 -10.000 61.699 1.00 92.25 326 ALA A N 1
ATOM 2405 C CA . ALA A 1 326 ? -58.292 -9.833 61.593 1.00 92.25 326 ALA A CA 1
ATOM 2406 C C . ALA A 1 326 ? -57.640 -10.865 60.646 1.00 92.25 326 ALA A C 1
ATOM 2408 O O . ALA A 1 326 ? -56.746 -10.524 59.878 1.00 92.25 326 ALA A O 1
ATOM 2409 N N . SER A 1 327 ? -58.123 -12.112 60.647 1.00 92.19 327 SER A N 1
ATOM 2410 C CA . SER A 1 327 ? -57.686 -13.158 59.712 1.00 92.19 327 SER A CA 1
ATOM 2411 C C . SER A 1 327 ? -58.081 -12.870 58.258 1.00 92.19 327 SER A C 1
ATOM 2413 O O . SER A 1 327 ? -57.358 -13.283 57.353 1.00 92.19 327 SER A O 1
ATOM 2415 N N . LEU A 1 328 ? -59.213 -12.203 58.016 1.00 91.62 328 LEU A N 1
ATOM 2416 C CA . LEU A 1 328 ? -59.636 -11.753 56.687 1.00 91.62 328 LEU A CA 1
ATOM 2417 C C . LEU A 1 328 ? -58.819 -10.544 56.219 1.00 91.62 328 LEU A C 1
ATOM 2419 O O . LEU A 1 328 ? -58.399 -10.510 55.063 1.00 91.62 328 LEU A O 1
ATOM 2423 N N . ASP A 1 329 ? -58.531 -9.595 57.107 1.00 90.94 329 ASP A N 1
ATOM 2424 C CA . ASP A 1 329 ? -57.652 -8.456 56.822 1.00 90.94 329 ASP A CA 1
ATOM 2425 C C . ASP A 1 329 ? -56.229 -8.938 56.476 1.00 90.94 329 ASP A C 1
ATOM 2427 O O . ASP A 1 329 ? -55.641 -8.506 55.485 1.00 90.94 329 ASP A O 1
ATOM 2431 N N . GLU A 1 330 ? -55.697 -9.917 57.214 1.00 92.94 330 GLU A N 1
ATOM 2432 C CA . GLU A 1 330 ? -54.397 -10.529 56.915 1.00 92.94 330 GLU A CA 1
ATOM 2433 C C . GLU A 1 330 ? -54.424 -11.330 55.599 1.00 92.94 330 GLU A C 1
ATOM 2435 O O . GLU A 1 330 ? -53.538 -11.172 54.757 1.00 92.94 330 GLU A O 1
ATOM 2440 N N . ALA A 1 331 ? -55.473 -12.123 55.347 1.00 88.56 331 ALA A N 1
ATOM 2441 C CA . ALA A 1 331 ? -55.621 -12.858 54.089 1.00 88.56 331 ALA A CA 1
ATOM 2442 C C . ALA A 1 331 ? -55.772 -11.932 52.865 1.00 88.56 331 ALA A C 1
ATOM 2444 O O . ALA A 1 331 ? -55.220 -12.219 51.799 1.00 88.56 331 ALA A O 1
ATOM 2445 N N . THR A 1 332 ? -56.485 -10.809 52.999 1.00 91.06 332 THR A N 1
ATOM 2446 C CA . THR A 1 332 ? -56.632 -9.817 51.921 1.00 91.06 332 THR A CA 1
ATOM 2447 C C . THR A 1 332 ? -55.344 -9.030 51.691 1.00 91.06 332 THR A C 1
ATOM 2449 O O . THR A 1 332 ? -54.990 -8.809 50.532 1.00 91.06 332 THR A O 1
ATOM 2452 N N . ALA A 1 333 ? -54.583 -8.701 52.741 1.00 92.38 333 ALA A N 1
ATOM 2453 C CA . ALA A 1 333 ? -53.244 -8.125 52.613 1.00 92.38 333 ALA A CA 1
ATOM 2454 C C . ALA A 1 333 ? -52.280 -9.077 51.877 1.00 92.38 333 ALA A C 1
ATOM 2456 O O . ALA A 1 333 ? -51.640 -8.677 50.902 1.00 92.38 333 ALA A O 1
ATOM 2457 N N . VAL A 1 334 ? -52.248 -10.361 52.255 1.00 92.44 334 VAL A N 1
ATOM 2458 C CA . VAL A 1 334 ? -51.447 -11.393 51.567 1.00 92.44 334 VAL A CA 1
ATOM 2459 C C . VAL A 1 334 ? -51.881 -11.561 50.105 1.00 92.44 334 VAL A C 1
ATOM 2461 O O . VAL A 1 334 ? -51.031 -11.674 49.220 1.00 92.44 334 VAL A O 1
ATOM 2464 N N . ALA A 1 335 ? -53.184 -11.525 49.810 1.00 88.88 335 ALA A N 1
ATOM 2465 C CA . ALA A 1 335 ? -53.695 -11.593 48.440 1.00 88.88 335 ALA A CA 1
ATOM 2466 C C . ALA A 1 335 ? -53.348 -10.343 47.604 1.00 88.88 335 ALA A C 1
ATOM 2468 O O . ALA A 1 335 ? -53.077 -10.462 46.403 1.00 88.88 335 ALA A O 1
ATOM 2469 N N . ALA A 1 336 ? -53.327 -9.158 48.221 1.00 91.75 336 ALA A N 1
ATOM 2470 C CA . ALA A 1 336 ? -52.891 -7.918 47.586 1.00 91.75 336 ALA A CA 1
ATOM 2471 C C . ALA A 1 336 ? -51.390 -7.972 47.260 1.00 91.75 336 ALA A C 1
ATOM 2473 O O . ALA A 1 336 ? -51.016 -7.764 46.103 1.00 91.75 336 ALA A O 1
ATOM 2474 N N . GLU A 1 337 ? -50.547 -8.358 48.225 1.00 92.94 337 GLU A N 1
ATOM 2475 C CA . GLU A 1 337 ? -49.111 -8.575 48.010 1.00 92.94 337 GLU A CA 1
ATOM 2476 C C . GLU A 1 337 ? -48.833 -9.618 46.923 1.00 92.94 337 GLU A C 1
ATOM 2478 O O . GLU A 1 337 ? -47.992 -9.390 46.054 1.00 92.94 337 GLU A O 1
ATOM 2483 N N . ALA A 1 338 ? -49.548 -10.747 46.928 1.00 89.69 338 ALA A N 1
ATOM 2484 C CA . ALA A 1 338 ? -49.412 -11.772 45.897 1.00 89.69 338 ALA A CA 1
ATOM 2485 C C . ALA A 1 338 ? -49.752 -11.221 44.502 1.00 89.69 338 ALA A C 1
ATOM 2487 O O . ALA A 1 338 ? -49.029 -11.500 43.546 1.00 89.69 338 ALA A O 1
ATOM 2488 N N . SER A 1 339 ? -50.794 -10.387 44.384 1.00 91.44 339 SER A N 1
ATOM 2489 C CA . SER A 1 339 ? -51.143 -9.743 43.110 1.00 91.44 339 SER A CA 1
ATOM 2490 C C . SER A 1 339 ? -50.118 -8.693 42.664 1.00 91.44 339 SER A C 1
ATOM 2492 O O . SER A 1 339 ? -49.783 -8.643 41.484 1.00 91.44 339 SER A O 1
ATOM 2494 N N . ALA A 1 340 ? -49.545 -7.923 43.594 1.00 93.19 340 ALA A N 1
ATOM 2495 C CA . ALA A 1 340 ? -48.485 -6.961 43.294 1.00 93.19 340 ALA A CA 1
ATOM 2496 C C . ALA A 1 340 ? -47.189 -7.660 42.845 1.00 93.19 340 ALA A C 1
ATOM 2498 O O . ALA A 1 340 ? -46.546 -7.221 41.893 1.00 93.19 340 ALA A O 1
ATOM 2499 N N . ARG A 1 341 ? -46.832 -8.789 43.474 1.00 94.00 341 ARG A N 1
ATOM 2500 C CA . ARG A 1 341 ? -45.703 -9.635 43.050 1.00 94.00 341 ARG A CA 1
ATOM 2501 C C . ARG A 1 341 ? -45.957 -10.275 41.683 1.00 94.00 341 ARG A C 1
ATOM 2503 O O . ARG A 1 341 ? -45.040 -10.321 40.873 1.00 94.00 341 ARG A O 1
ATOM 2510 N N . ALA A 1 342 ? -47.183 -10.725 41.403 1.00 90.31 342 ALA A N 1
ATOM 2511 C CA . ALA A 1 342 ? -47.550 -11.260 40.091 1.00 90.31 342 ALA A CA 1
ATOM 2512 C C . ALA A 1 342 ? -47.450 -10.194 38.985 1.00 90.31 342 ALA A C 1
ATOM 2514 O O . ALA A 1 342 ? -46.863 -10.464 37.942 1.00 90.31 342 ALA A O 1
ATOM 2515 N N . ALA A 1 343 ? -47.939 -8.974 39.235 1.00 92.69 343 ALA A N 1
ATOM 2516 C CA . ALA A 1 343 ? -47.794 -7.850 38.309 1.00 92.69 343 ALA A CA 1
ATOM 2517 C C . ALA A 1 343 ? -46.318 -7.477 38.080 1.00 92.69 343 ALA A C 1
ATOM 2519 O O . ALA A 1 343 ? -45.895 -7.332 36.940 1.00 92.69 343 ALA A O 1
ATOM 2520 N N . ALA A 1 344 ? -45.503 -7.411 39.139 1.00 93.88 344 ALA A N 1
ATOM 2521 C CA . ALA A 1 344 ? -44.071 -7.130 39.014 1.00 93.88 344 ALA A CA 1
ATOM 2522 C C . ALA A 1 344 ? -43.311 -8.205 38.210 1.00 93.88 344 ALA A C 1
ATOM 2524 O O . ALA A 1 344 ? -42.418 -7.869 37.435 1.00 93.88 344 ALA A O 1
ATOM 2525 N N . LEU A 1 345 ? -43.676 -9.485 38.363 1.00 91.25 345 LEU A N 1
ATOM 2526 C CA . LEU A 1 345 ? -43.114 -10.583 37.568 1.00 91.25 345 LEU A CA 1
ATOM 2527 C C . LEU A 1 345 ? -43.576 -10.545 36.104 1.00 91.25 345 LEU A C 1
ATOM 2529 O O . LEU A 1 345 ? -42.791 -10.884 35.224 1.00 91.25 345 LEU A O 1
ATOM 2533 N N . GLN A 1 346 ? -44.810 -10.110 35.832 1.00 93.56 346 GLN A N 1
ATOM 2534 C CA . GLN A 1 346 ? -45.302 -9.895 34.468 1.00 93.56 346 GLN A CA 1
ATOM 2535 C C . GLN A 1 346 ? -44.548 -8.739 33.791 1.00 93.56 346 GLN A C 1
ATOM 2537 O O . GLN A 1 346 ? -43.998 -8.915 32.709 1.00 93.56 346 GLN A O 1
ATOM 2542 N N . ASP A 1 347 ? -44.400 -7.606 34.477 1.00 93.94 347 ASP A N 1
ATOM 2543 C CA . ASP A 1 347 ? -43.586 -6.473 34.031 1.00 93.94 347 ASP A CA 1
ATOM 2544 C C . ASP A 1 347 ? -42.103 -6.855 33.802 1.00 93.94 347 ASP A C 1
ATOM 2546 O O . ASP A 1 347 ? -41.409 -6.250 32.980 1.00 93.94 347 ASP A O 1
ATOM 2550 N N . GLU A 1 348 ? -41.556 -7.808 34.564 1.00 93.38 348 GLU A N 1
ATOM 2551 C CA . GLU A 1 348 ? -40.205 -8.341 34.339 1.00 93.38 348 GLU A CA 1
ATOM 2552 C C . GLU A 1 348 ? -40.166 -9.267 33.113 1.00 93.38 348 GLU A C 1
ATOM 2554 O O . GLU A 1 348 ? -39.255 -9.144 32.292 1.00 93.38 348 GLU A O 1
ATOM 2559 N N . LEU A 1 349 ? -41.174 -10.130 32.938 1.00 93.56 349 LEU A N 1
ATOM 2560 C CA . LEU A 1 349 ? -41.334 -10.987 31.762 1.00 93.56 349 LEU A CA 1
ATOM 2561 C C . LEU A 1 349 ? -41.416 -10.158 30.471 1.00 93.56 349 LEU A C 1
ATOM 2563 O O . LEU A 1 349 ? -40.706 -10.465 29.517 1.00 93.56 349 LEU A O 1
ATOM 2567 N N . ASP A 1 350 ? -42.203 -9.081 30.466 1.00 94.44 350 ASP A N 1
ATOM 2568 C CA . ASP A 1 350 ? -42.414 -8.216 29.298 1.00 94.44 350 ASP A CA 1
ATOM 2569 C C . ASP A 1 350 ? -41.167 -7.364 28.966 1.00 94.44 350 ASP A C 1
ATOM 2571 O O . ASP A 1 350 ? -40.852 -7.083 27.803 1.00 94.44 350 ASP A O 1
ATOM 2575 N N . ARG A 1 351 ? -40.357 -7.012 29.977 1.00 94.62 351 ARG A N 1
ATOM 2576 C CA . ARG A 1 351 ? -39.008 -6.464 29.738 1.00 94.62 351 ARG A CA 1
ATOM 2577 C C . ARG A 1 351 ? -38.067 -7.517 29.156 1.00 94.62 351 ARG A C 1
ATOM 2579 O O . ARG A 1 351 ? -37.277 -7.206 28.271 1.00 94.62 351 ARG A O 1
ATOM 2586 N N . LYS A 1 352 ? -38.140 -8.769 29.615 1.00 92.56 352 LYS A N 1
ATOM 2587 C CA . LYS A 1 352 ? -37.276 -9.847 29.109 1.00 92.56 352 LYS A CA 1
ATOM 2588 C C . LYS A 1 352 ? -37.663 -10.323 27.710 1.00 92.56 352 LYS A C 1
ATOM 2590 O O . LYS A 1 352 ? -36.761 -10.659 26.948 1.00 92.56 352 LYS A O 1
ATOM 2595 N N . SER A 1 353 ? -38.941 -10.300 27.335 1.00 93.62 353 SER A N 1
ATOM 2596 C CA . SER A 1 353 ? -39.367 -10.564 25.956 1.00 93.62 353 SER A CA 1
ATOM 2597 C C . SER A 1 353 ? -38.870 -9.471 25.007 1.00 93.62 353 SER A C 1
ATOM 2599 O O . SER A 1 353 ? -38.227 -9.797 24.015 1.00 93.62 353 SER A O 1
ATOM 2601 N N . SER A 1 354 ? -39.030 -8.188 25.351 1.00 93.50 354 SER A N 1
ATOM 2602 C CA . SER A 1 354 ? -38.503 -7.081 24.532 1.00 93.50 354 SER A CA 1
ATOM 2603 C C . SER A 1 354 ? -36.965 -7.062 24.433 1.00 93.50 354 SER A C 1
ATOM 2605 O O . SER A 1 354 ? -36.423 -6.795 23.359 1.00 93.50 354 SER A O 1
ATOM 2607 N N . GLU A 1 355 ? -36.236 -7.425 25.497 1.00 94.56 355 GLU A N 1
ATOM 2608 C CA . GLU A 1 355 ? -34.780 -7.658 25.430 1.00 94.56 355 GLU A CA 1
ATOM 2609 C C . GLU A 1 355 ? -34.410 -8.813 24.477 1.00 94.56 355 GLU A C 1
ATOM 2611 O O . GLU A 1 355 ? -33.399 -8.728 23.774 1.00 94.56 355 GLU A O 1
ATOM 2616 N N . LEU A 1 356 ? -35.200 -9.894 24.445 1.00 93.50 356 LEU A N 1
ATOM 2617 C CA . LEU A 1 356 ? -34.983 -11.027 23.539 1.00 93.50 356 LEU A CA 1
ATOM 2618 C C . LEU A 1 356 ? -35.303 -10.667 22.084 1.00 93.50 356 LEU A C 1
ATOM 2620 O O . LEU A 1 356 ? -34.499 -10.979 21.210 1.00 93.50 356 LEU A O 1
ATOM 2624 N N . GLU A 1 357 ? -36.398 -9.955 21.818 1.00 94.06 357 GLU A N 1
ATOM 2625 C CA . GLU A 1 357 ? -36.741 -9.468 20.475 1.00 94.06 357 GLU A CA 1
ATOM 2626 C C . GLU A 1 357 ? -35.645 -8.555 19.907 1.00 94.06 357 GLU A C 1
ATOM 2628 O O . GLU A 1 357 ? -35.234 -8.718 18.755 1.00 94.06 357 GLU A O 1
ATOM 2633 N N . LEU A 1 358 ? -35.099 -7.643 20.723 1.00 95.06 358 LEU A N 1
ATOM 2634 C CA . LEU A 1 358 ? -33.967 -6.803 20.325 1.00 95.06 358 LEU A CA 1
ATOM 2635 C C . LEU A 1 358 ? -32.726 -7.653 20.001 1.00 95.06 358 LEU A C 1
ATOM 2637 O O . LEU A 1 358 ? -32.102 -7.463 18.958 1.00 95.06 358 LEU A O 1
ATOM 2641 N N . ARG A 1 359 ? -32.402 -8.642 20.844 1.00 91.00 359 ARG A N 1
ATOM 2642 C CA . ARG A 1 359 ? -31.286 -9.582 20.620 1.00 91.00 359 ARG A CA 1
ATOM 2643 C C . ARG A 1 359 ? -31.468 -10.430 19.363 1.00 91.00 359 ARG A C 1
ATOM 2645 O O . ARG A 1 359 ? -30.485 -10.739 18.690 1.00 91.00 359 ARG A O 1
ATOM 2652 N N . GLU A 1 360 ? -32.695 -10.810 19.021 1.00 93.44 360 GLU A N 1
ATOM 2653 C CA . GLU A 1 360 ? -32.993 -11.532 17.783 1.00 93.44 360 GLU A CA 1
ATOM 2654 C C . GLU A 1 360 ? -32.836 -10.639 16.547 1.00 93.44 360 GLU A C 1
ATOM 2656 O O . GLU A 1 360 ? -32.269 -11.092 15.549 1.00 93.44 360 GLU A O 1
ATOM 2661 N N . GLN A 1 361 ? -33.229 -9.362 16.621 1.00 93.44 361 GLN A N 1
ATOM 2662 C CA . GLN A 1 361 ? -32.987 -8.368 15.565 1.00 93.44 361 GLN A CA 1
ATOM 2663 C C . GLN A 1 361 ? -31.486 -8.064 15.388 1.00 93.44 361 GLN A C 1
ATOM 2665 O O . GLN A 1 361 ? -30.981 -8.043 14.260 1.00 93.44 361 GLN A O 1
ATOM 2670 N N . GLU A 1 362 ? -30.735 -7.914 16.483 1.00 93.12 362 GLU A N 1
ATOM 2671 C CA . GLU A 1 362 ? -29.268 -7.811 16.474 1.00 93.12 362 GLU A CA 1
ATOM 2672 C C . GLU A 1 362 ? -28.635 -9.056 15.830 1.00 93.12 362 GLU A C 1
ATOM 2674 O O . GLU A 1 362 ? -27.816 -8.944 14.917 1.00 93.12 362 GLU A O 1
ATOM 2679 N N . ALA A 1 363 ? -29.068 -10.260 16.212 1.00 90.19 363 ALA A N 1
ATOM 2680 C CA . ALA A 1 363 ? -28.574 -11.502 15.623 1.00 90.19 363 ALA A CA 1
ATOM 2681 C C . ALA A 1 363 ? -28.969 -11.664 14.141 1.00 90.19 363 ALA A C 1
ATOM 2683 O O . ALA A 1 363 ? -28.215 -12.248 13.361 1.00 90.19 363 ALA A O 1
ATOM 2684 N N . ALA A 1 364 ? -30.137 -11.174 13.720 1.00 92.44 364 ALA A N 1
ATOM 2685 C CA . ALA A 1 364 ? -30.560 -11.175 12.320 1.00 92.44 364 ALA A CA 1
ATOM 2686 C C . ALA A 1 364 ? -29.720 -10.206 11.472 1.00 92.44 364 ALA A C 1
ATOM 2688 O O . ALA A 1 364 ? -29.225 -10.595 10.412 1.00 92.44 364 ALA A O 1
ATOM 2689 N N . SER A 1 365 ? -29.483 -8.985 11.960 1.00 93.62 365 SER A N 1
ATOM 2690 C CA . SER A 1 365 ? -28.627 -8.005 11.276 1.00 93.62 365 SER A CA 1
ATOM 2691 C C . SER A 1 365 ? -27.162 -8.456 11.211 1.00 93.62 365 SER A C 1
ATOM 2693 O O . SER A 1 365 ? -26.541 -8.343 10.155 1.00 93.62 365 SER A O 1
ATOM 2695 N N . ALA A 1 366 ? -26.633 -9.083 12.268 1.00 88.69 366 ALA A N 1
ATOM 2696 C CA . ALA A 1 366 ? -25.300 -9.689 12.264 1.00 88.69 366 ALA A CA 1
ATOM 2697 C C . ALA A 1 366 ? -25.173 -10.840 11.246 1.00 88.69 366 ALA A C 1
ATOM 2699 O O . ALA A 1 366 ? -24.160 -10.942 10.553 1.00 88.69 366 ALA A O 1
ATOM 2700 N N . ARG A 1 367 ? -26.207 -11.685 11.093 1.00 93.94 367 ARG A N 1
ATOM 2701 C CA . ARG A 1 367 ? -26.243 -12.719 10.039 1.00 93.94 367 ARG A CA 1
ATOM 2702 C C . ARG A 1 367 ? -26.250 -12.101 8.639 1.00 93.94 367 ARG A C 1
ATOM 2704 O O . ARG A 1 367 ? -25.476 -12.545 7.797 1.00 93.94 367 ARG A O 1
ATOM 2711 N N . ALA A 1 368 ? -27.054 -11.060 8.409 1.00 92.44 368 ALA A N 1
ATOM 2712 C CA . ALA A 1 368 ? -27.099 -10.351 7.128 1.00 92.44 368 ALA A CA 1
ATOM 2713 C C . ALA A 1 368 ? -25.751 -9.683 6.782 1.00 92.44 368 ALA A C 1
ATOM 2715 O O . ALA A 1 368 ? -25.275 -9.787 5.648 1.00 92.44 368 ALA A O 1
ATOM 2716 N N . ALA A 1 369 ? -25.095 -9.064 7.770 1.00 91.88 369 ALA A N 1
ATOM 2717 C CA . ALA A 1 369 ? -23.756 -8.496 7.624 1.00 91.88 369 ALA A CA 1
ATOM 2718 C C . ALA A 1 369 ? -22.705 -9.572 7.297 1.00 91.88 369 ALA A C 1
ATOM 2720 O O . ALA A 1 369 ? -21.901 -9.378 6.387 1.00 91.88 369 ALA A O 1
ATOM 2721 N N . ASN A 1 370 ? -22.750 -10.731 7.965 1.00 87.94 370 ASN A N 1
ATOM 2722 C CA . ASN A 1 370 ? -21.862 -11.855 7.659 1.00 87.94 370 ASN A CA 1
ATOM 2723 C C . ASN A 1 370 ? -22.073 -12.392 6.235 1.00 87.94 370 ASN A C 1
ATOM 2725 O O . ASN A 1 370 ? -21.088 -12.560 5.523 1.00 87.94 370 ASN A O 1
ATOM 2729 N N . SER A 1 371 ? -23.315 -12.574 5.769 1.00 93.69 371 SER A N 1
ATOM 2730 C CA . SER A 1 371 ? -23.560 -12.997 4.378 1.00 93.69 371 SER A CA 1
ATOM 2731 C C . SER A 1 371 ? -23.061 -11.974 3.349 1.00 93.69 371 SER A C 1
ATOM 2733 O O . SER A 1 371 ? -22.487 -12.351 2.328 1.00 93.69 371 SER A O 1
ATOM 2735 N N . ALA A 1 372 ? -23.193 -10.672 3.632 1.00 93.25 372 ALA A N 1
ATOM 2736 C CA . ALA A 1 372 ? -22.640 -9.628 2.772 1.00 93.25 372 ALA A CA 1
ATOM 2737 C C . ALA A 1 372 ? -21.098 -9.659 2.752 1.00 93.25 372 ALA A C 1
ATOM 2739 O O . ALA A 1 372 ? -20.487 -9.514 1.692 1.00 93.25 372 ALA A O 1
ATOM 2740 N N . LEU A 1 373 ? -20.454 -9.904 3.900 1.00 91.25 373 LEU A N 1
ATOM 2741 C CA . LEU A 1 373 ? -19.005 -10.097 3.971 1.00 91.25 373 LEU A CA 1
ATOM 2742 C C . LEU A 1 373 ? -18.562 -11.349 3.197 1.00 91.25 373 LEU A C 1
ATOM 2744 O O . LEU A 1 373 ? -17.617 -11.260 2.415 1.00 91.25 373 LEU A O 1
ATOM 2748 N N . GLU A 1 374 ? -19.261 -12.477 3.328 1.00 93.62 374 GLU A N 1
ATOM 2749 C CA . GLU A 1 374 ? -18.993 -13.701 2.559 1.00 93.62 374 GLU A CA 1
ATOM 2750 C C . GLU A 1 374 ? -19.076 -13.463 1.043 1.00 93.62 374 GLU A C 1
ATOM 2752 O O . GLU A 1 374 ? -18.181 -13.892 0.309 1.00 93.62 374 GLU A O 1
ATOM 2757 N N . GLU A 1 375 ? -20.068 -12.701 0.567 1.00 93.19 375 GLU A N 1
ATOM 2758 C CA . GLU A 1 375 ? -20.134 -12.266 -0.833 1.00 93.19 375 GLU A CA 1
ATOM 2759 C C . GLU A 1 375 ? -18.932 -11.405 -1.245 1.00 93.19 375 GLU A C 1
ATOM 2761 O O . GLU A 1 375 ? -18.354 -11.628 -2.313 1.00 93.19 375 GLU A O 1
ATOM 2766 N N . THR A 1 376 ? -18.521 -10.427 -0.427 1.00 92.56 376 THR A N 1
ATOM 2767 C CA . THR A 1 376 ? -17.339 -9.602 -0.750 1.00 92.56 376 THR A CA 1
ATOM 2768 C C . THR A 1 376 ? -16.055 -10.431 -0.788 1.00 92.56 376 THR A C 1
ATOM 2770 O O . THR A 1 376 ? -15.238 -10.242 -1.688 1.00 92.56 376 THR A O 1
ATOM 2773 N N . VAL A 1 377 ? -15.909 -11.414 0.107 1.00 91.62 377 VAL A N 1
ATOM 2774 C CA . VAL A 1 377 ? -14.790 -12.366 0.115 1.00 91.62 377 VAL A CA 1
ATOM 2775 C C . VAL A 1 377 ? -14.830 -13.275 -1.116 1.00 91.62 377 VAL A C 1
ATOM 2777 O O . VAL A 1 377 ? -13.781 -13.554 -1.697 1.00 91.62 377 VAL A O 1
ATOM 2780 N N . ALA A 1 378 ? -16.010 -13.715 -1.561 1.00 91.88 378 ALA A N 1
ATOM 2781 C CA . ALA A 1 378 ? -16.159 -14.489 -2.794 1.00 91.88 378 ALA A CA 1
ATOM 2782 C C . ALA A 1 378 ? -15.763 -13.670 -4.038 1.00 91.88 378 ALA A C 1
ATOM 2784 O O . ALA A 1 378 ? -15.000 -14.160 -4.871 1.00 91.88 378 ALA A O 1
ATOM 2785 N N . ARG A 1 379 ? -16.196 -12.403 -4.130 1.00 92.44 379 ARG A N 1
ATOM 2786 C CA . ARG A 1 379 ? -15.794 -11.482 -5.213 1.00 92.44 379 ARG A CA 1
ATOM 2787 C C . ARG A 1 379 ? -14.289 -11.202 -5.191 1.00 92.44 379 ARG A C 1
ATOM 2789 O O . ARG A 1 379 ? -13.652 -11.275 -6.236 1.00 92.44 379 ARG A O 1
ATOM 2796 N N . ALA A 1 380 ? -13.707 -10.963 -4.014 1.00 89.75 380 ALA A N 1
ATOM 2797 C CA . ALA A 1 380 ? -12.267 -10.760 -3.860 1.00 89.75 380 ALA A CA 1
ATOM 2798 C C . ALA A 1 380 ? -11.461 -12.000 -4.286 1.00 89.75 380 ALA A C 1
ATOM 2800 O O . ALA A 1 380 ? -10.475 -11.869 -5.006 1.00 89.75 380 ALA A O 1
ATOM 2801 N N . LYS A 1 381 ? -11.907 -13.212 -3.920 1.00 92.25 381 LYS A N 1
ATOM 2802 C CA . LYS A 1 381 ? -11.289 -14.470 -4.379 1.00 92.25 381 LYS A CA 1
ATOM 2803 C C . LYS A 1 381 ? -11.314 -14.599 -5.903 1.00 92.25 381 LYS A C 1
ATOM 2805 O O . LYS A 1 381 ? -10.299 -14.970 -6.491 1.00 92.25 381 LYS A O 1
ATOM 2810 N N . LEU A 1 382 ? -12.437 -14.259 -6.537 1.00 92.06 382 LEU A N 1
ATOM 2811 C CA . LEU A 1 382 ? -12.582 -14.310 -7.992 1.00 92.06 382 LEU A CA 1
ATOM 2812 C C . LEU A 1 382 ? -11.638 -13.305 -8.677 1.00 92.06 382 LEU A C 1
ATOM 2814 O O . LEU A 1 382 ? -10.873 -13.700 -9.551 1.00 92.06 382 LEU A O 1
ATOM 2818 N N . GLN A 1 383 ? -11.557 -12.068 -8.176 1.00 90.38 383 GLN A N 1
ATOM 2819 C CA . GLN A 1 383 ? -10.570 -11.079 -8.634 1.00 90.38 383 GLN A CA 1
ATOM 2820 C C . GLN A 1 383 ? -9.120 -11.551 -8.439 1.00 90.38 383 GLN A C 1
ATOM 2822 O O . GLN A 1 383 ? -8.288 -11.363 -9.322 1.00 90.38 383 GLN A O 1
ATOM 2827 N N . THR A 1 384 ? -8.780 -12.203 -7.318 1.00 88.56 384 THR A N 1
ATOM 2828 C CA . THR A 1 384 ? -7.419 -12.748 -7.137 1.00 88.56 384 THR A CA 1
ATOM 2829 C C . THR A 1 384 ? -7.092 -13.888 -8.101 1.00 88.56 384 THR A C 1
ATOM 2831 O O . THR A 1 384 ? -5.924 -14.045 -8.450 1.00 88.56 384 THR A O 1
ATOM 2834 N N . ALA A 1 385 ? -8.089 -14.651 -8.564 1.00 89.69 385 ALA A N 1
ATOM 2835 C CA . ALA A 1 385 ? -7.897 -15.643 -9.619 1.00 89.69 385 ALA A CA 1
ATOM 2836 C C . ALA A 1 385 ? -7.652 -14.960 -10.976 1.00 89.69 385 ALA A C 1
ATOM 2838 O O . ALA A 1 385 ? -6.655 -15.262 -11.623 1.00 89.69 385 ALA A O 1
ATOM 2839 N N . GLU A 1 386 ? -8.462 -13.961 -11.343 1.00 93.12 386 GLU A N 1
ATOM 2840 C CA . GLU A 1 386 ? -8.270 -13.160 -12.566 1.00 93.12 386 GLU A CA 1
ATOM 2841 C C . GLU A 1 386 ? -6.886 -12.486 -12.611 1.00 93.12 386 GLU A C 1
ATOM 2843 O O . GLU A 1 386 ? -6.191 -12.541 -13.627 1.00 93.12 386 GLU A O 1
ATOM 2848 N N . TYR A 1 387 ? -6.438 -11.889 -11.498 1.00 88.25 387 TYR A N 1
ATOM 2849 C CA . TYR A 1 387 ? -5.095 -11.309 -11.403 1.00 88.25 387 TYR A CA 1
ATOM 2850 C C . TYR A 1 387 ? -3.990 -12.362 -11.500 1.00 88.25 387 TYR A C 1
ATOM 2852 O O . TYR A 1 387 ? -2.943 -12.081 -12.082 1.00 88.25 387 TYR A O 1
ATOM 2860 N N . LYS A 1 388 ? -4.203 -13.566 -10.958 1.00 92.75 388 LYS A N 1
ATOM 2861 C CA . LYS A 1 388 ? -3.237 -14.659 -11.075 1.00 92.75 388 LYS A CA 1
ATOM 2862 C C . LYS A 1 388 ? -3.121 -15.137 -12.523 1.00 92.75 388 LYS A C 1
ATOM 2864 O O . LYS A 1 388 ? -2.007 -15.200 -13.031 1.00 92.75 388 LYS A O 1
ATOM 2869 N N . ASP A 1 389 ? -4.239 -15.373 -13.204 1.00 91.12 389 ASP A N 1
ATOM 2870 C CA . ASP A 1 389 ? -4.254 -15.785 -14.612 1.00 91.12 389 ASP A CA 1
ATOM 2871 C C . ASP A 1 389 ? -3.610 -14.713 -15.517 1.00 91.12 389 ASP A C 1
ATOM 2873 O O . ASP A 1 389 ? -2.878 -15.030 -16.459 1.00 91.12 389 ASP A O 1
ATOM 2877 N N . ALA A 1 390 ? -3.804 -13.426 -15.198 1.00 89.50 390 ALA A N 1
ATOM 2878 C CA . ALA A 1 390 ? -3.124 -12.321 -15.872 1.00 89.50 390 ALA A CA 1
ATOM 2879 C C . ALA A 1 390 ? -1.602 -12.306 -15.620 1.00 89.50 390 ALA A C 1
ATOM 2881 O O . ALA A 1 390 ? -0.833 -12.056 -16.551 1.00 89.50 390 ALA A O 1
ATOM 2882 N N . VAL A 1 391 ? -1.150 -12.598 -14.394 1.00 89.06 391 VAL A N 1
ATOM 2883 C CA . VAL A 1 391 ? 0.280 -12.733 -14.058 1.00 89.06 391 VAL A CA 1
ATOM 2884 C C . VAL A 1 391 ? 0.902 -13.943 -14.756 1.00 89.06 391 VAL A C 1
ATOM 2886 O O . VAL A 1 391 ? 1.970 -13.802 -15.349 1.00 89.06 391 VAL A O 1
ATOM 2889 N N . ASP A 1 392 ? 0.229 -15.093 -14.761 1.00 91.12 392 ASP A N 1
ATOM 2890 C CA . ASP A 1 392 ? 0.702 -16.313 -15.424 1.00 91.12 392 ASP A CA 1
ATOM 2891 C C . ASP A 1 392 ? 0.772 -16.114 -16.959 1.00 91.12 392 ASP A C 1
ATOM 2893 O O . ASP A 1 392 ? 1.742 -16.525 -17.602 1.00 91.12 392 ASP A O 1
ATOM 2897 N N . SER A 1 393 ? -0.178 -15.374 -17.549 1.00 89.81 393 SER A N 1
ATOM 2898 C CA . SER A 1 393 ? -0.138 -14.939 -18.957 1.00 89.81 393 SER A CA 1
ATOM 2899 C C . SER A 1 393 ? 1.031 -13.988 -19.258 1.00 89.81 393 SER A C 1
ATOM 2901 O O . SER A 1 393 ? 1.743 -14.173 -20.249 1.00 89.81 393 SER A O 1
ATOM 2903 N N . LEU A 1 394 ? 1.292 -13.001 -18.393 1.00 85.94 394 LEU A N 1
ATOM 2904 C CA . LEU A 1 394 ? 2.443 -12.100 -18.534 1.00 85.94 394 LEU A CA 1
ATOM 2905 C C . LEU A 1 394 ? 3.778 -12.842 -18.374 1.00 85.94 394 LEU A C 1
ATOM 2907 O O . LEU A 1 394 ? 4.719 -12.566 -19.117 1.00 85.94 394 LEU A O 1
ATOM 2911 N N . ALA A 1 395 ? 3.861 -13.812 -17.461 1.00 87.00 395 ALA A N 1
ATOM 2912 C CA . ALA A 1 395 ? 5.034 -14.665 -17.293 1.00 87.00 395 ALA A CA 1
ATOM 2913 C C . ALA A 1 395 ? 5.285 -15.534 -18.539 1.00 87.00 395 ALA A C 1
ATOM 2915 O O . ALA A 1 395 ? 6.424 -15.635 -18.998 1.00 87.00 395 ALA A O 1
ATOM 2916 N N . ALA A 1 396 ? 4.231 -16.091 -19.147 1.00 87.00 396 ALA A N 1
ATOM 2917 C CA . ALA A 1 396 ? 4.330 -16.823 -20.410 1.00 87.00 396 ALA A CA 1
ATOM 2918 C C . ALA A 1 396 ? 4.797 -15.926 -21.575 1.00 87.00 396 ALA A C 1
ATOM 2920 O O . ALA A 1 396 ? 5.659 -16.331 -22.357 1.00 87.00 396 ALA A O 1
ATOM 2921 N N . GLN A 1 397 ? 4.297 -14.687 -21.664 1.00 85.00 397 GLN A N 1
ATOM 2922 C CA . GLN A 1 397 ? 4.756 -13.703 -22.655 1.00 85.00 397 GLN A CA 1
ATOM 2923 C C . GLN A 1 397 ? 6.227 -13.313 -22.443 1.00 85.00 397 GLN A C 1
ATOM 2925 O O . GLN A 1 397 ? 6.988 -13.246 -23.407 1.00 85.00 397 GLN A O 1
ATOM 2930 N N . GLN A 1 398 ? 6.661 -13.111 -21.194 1.00 80.94 398 GLN A N 1
ATOM 2931 C CA . GLN A 1 398 ? 8.070 -12.854 -20.881 1.00 80.94 398 GLN A CA 1
ATOM 2932 C C . GLN A 1 398 ? 8.962 -14.047 -21.244 1.00 80.94 398 GLN A C 1
ATOM 2934 O O . GLN A 1 398 ? 10.017 -13.847 -21.841 1.00 80.94 398 GLN A O 1
ATOM 2939 N N . ALA A 1 399 ? 8.537 -15.281 -20.957 1.00 84.75 399 ALA A N 1
ATOM 2940 C CA . ALA A 1 399 ? 9.273 -16.484 -21.345 1.00 84.75 399 ALA A CA 1
ATOM 2941 C C . ALA A 1 399 ? 9.414 -16.613 -22.875 1.00 84.75 399 ALA A C 1
ATOM 2943 O O . ALA A 1 399 ? 10.496 -16.944 -23.365 1.00 84.75 399 ALA A O 1
ATOM 2944 N N . ALA A 1 400 ? 8.362 -16.286 -23.636 1.00 85.06 400 ALA A N 1
ATOM 2945 C CA . ALA A 1 400 ? 8.410 -16.246 -25.097 1.00 85.06 400 ALA A CA 1
ATOM 2946 C C . ALA A 1 400 ? 9.395 -15.180 -25.613 1.00 85.06 400 ALA A C 1
ATOM 2948 O O . ALA A 1 400 ? 10.272 -15.501 -26.413 1.00 85.06 400 ALA A O 1
ATOM 2949 N N . LEU A 1 401 ? 9.330 -13.948 -25.095 1.00 83.38 401 LEU A N 1
ATOM 2950 C CA . LEU A 1 401 ? 10.255 -12.866 -25.467 1.00 83.38 401 LEU A CA 1
ATOM 2951 C C . LEU A 1 401 ? 11.714 -13.178 -25.099 1.00 83.38 401 LEU A C 1
ATOM 2953 O O . LEU A 1 401 ? 12.623 -12.840 -25.854 1.00 83.38 401 LEU A O 1
ATOM 2957 N N . VAL A 1 402 ? 11.960 -13.852 -23.970 1.00 86.38 402 VAL A N 1
ATOM 2958 C CA . VAL A 1 402 ? 13.301 -14.330 -23.591 1.00 86.38 402 VAL A CA 1
ATOM 2959 C C . VAL A 1 402 ? 13.789 -15.414 -24.558 1.00 86.38 402 VAL A C 1
ATOM 2961 O O . VAL A 1 402 ? 14.952 -15.378 -24.954 1.00 86.38 402 VAL A O 1
ATOM 2964 N N . SER A 1 403 ? 12.913 -16.324 -24.997 1.00 82.44 403 SER A N 1
ATOM 2965 C CA . SER A 1 403 ? 13.246 -17.341 -26.005 1.00 82.44 403 SER A CA 1
ATOM 2966 C C . SER A 1 403 ? 13.557 -16.728 -27.378 1.00 82.44 403 SER A C 1
ATOM 2968 O O . SER A 1 403 ? 14.506 -17.148 -28.045 1.00 82.44 403 SER A O 1
ATOM 2970 N N . GLU A 1 404 ? 12.792 -15.722 -27.813 1.00 80.38 404 GLU A N 1
ATOM 2971 C CA . GLU A 1 404 ? 13.070 -14.976 -29.047 1.00 80.38 404 GLU A CA 1
ATOM 2972 C C . GLU A 1 404 ? 14.380 -14.184 -28.941 1.00 80.38 404 GLU A C 1
ATOM 2974 O O . GLU A 1 404 ? 15.194 -14.207 -29.866 1.00 80.38 404 GLU A O 1
ATOM 2979 N N . ALA A 1 405 ? 14.642 -13.550 -27.794 1.00 76.25 405 ALA A N 1
ATOM 2980 C CA . ALA A 1 405 ? 15.895 -12.850 -27.534 1.00 76.25 405 ALA A CA 1
ATOM 2981 C C . ALA A 1 405 ? 17.107 -13.799 -27.525 1.00 76.25 405 ALA A C 1
ATOM 2983 O O . ALA A 1 405 ? 18.157 -13.433 -28.058 1.00 76.25 405 ALA A O 1
ATOM 2984 N N . SER A 1 406 ? 16.979 -15.024 -26.994 1.00 76.38 406 SER A N 1
ATOM 2985 C CA . SER A 1 406 ? 18.050 -16.027 -27.077 1.00 76.38 406 SER A CA 1
ATOM 2986 C C . SER A 1 406 ? 18.274 -16.515 -28.510 1.00 76.38 406 SER A C 1
ATOM 2988 O O . SER A 1 406 ? 19.417 -16.556 -28.957 1.00 76.38 406 SER A O 1
ATOM 2990 N N . ALA A 1 407 ? 17.210 -16.767 -29.281 1.00 77.06 407 ALA A N 1
ATOM 2991 C CA . ALA A 1 407 ? 17.337 -17.144 -30.691 1.00 77.06 407 ALA A CA 1
ATOM 2992 C C . ALA A 1 407 ? 17.960 -16.018 -31.545 1.00 77.06 407 ALA A C 1
ATOM 2994 O O . ALA A 1 407 ? 18.759 -16.274 -32.450 1.00 77.06 407 ALA A O 1
ATOM 2995 N N . ALA A 1 408 ? 17.653 -14.755 -31.231 1.00 74.50 408 ALA A N 1
ATOM 2996 C CA . ALA A 1 408 ? 18.298 -13.596 -31.840 1.00 74.50 408 ALA A CA 1
ATOM 2997 C C . ALA A 1 408 ? 19.780 -13.475 -31.435 1.00 74.50 408 ALA A C 1
ATOM 2999 O O . ALA A 1 408 ? 20.614 -13.133 -32.277 1.00 74.50 408 ALA A O 1
ATOM 3000 N N . ALA A 1 409 ? 20.135 -13.793 -30.186 1.00 73.44 409 ALA A N 1
ATOM 3001 C CA . ALA A 1 409 ? 21.526 -13.841 -29.735 1.00 73.44 409 ALA A CA 1
ATOM 3002 C C . ALA A 1 409 ? 22.326 -14.936 -30.466 1.00 73.44 409 ALA A C 1
ATOM 3004 O O . ALA A 1 409 ? 23.420 -14.653 -30.960 1.00 73.44 409 ALA A O 1
ATOM 3005 N N . ASP A 1 410 ? 21.754 -16.130 -30.645 1.00 74.81 410 ASP A N 1
ATOM 3006 C CA . ASP A 1 410 ? 22.359 -17.218 -31.425 1.00 74.81 410 ASP A CA 1
ATOM 3007 C C . ASP A 1 410 ? 22.557 -16.822 -32.901 1.00 74.81 410 ASP A C 1
ATOM 3009 O O . ASP A 1 410 ? 23.615 -17.073 -33.487 1.00 74.81 410 ASP A O 1
ATOM 3013 N N . ALA A 1 411 ? 21.592 -16.116 -33.501 1.00 71.44 411 ALA A N 1
ATOM 3014 C CA . ALA A 1 411 ? 21.724 -15.566 -34.853 1.00 71.44 411 ALA A CA 1
ATOM 3015 C C . ALA A 1 411 ? 22.832 -14.494 -34.950 1.00 71.44 411 ALA A C 1
ATOM 3017 O O . ALA A 1 411 ? 23.604 -14.469 -35.916 1.00 71.44 411 ALA A O 1
ATOM 3018 N N . VAL A 1 412 ? 22.977 -13.637 -33.932 1.00 73.88 412 VAL A N 1
ATOM 3019 C CA . VAL A 1 412 ? 24.095 -12.684 -33.833 1.00 73.88 412 VAL A CA 1
ATOM 3020 C C . VAL A 1 412 ? 25.429 -13.422 -33.679 1.00 73.88 412 VAL A C 1
ATOM 3022 O O . VAL A 1 412 ? 26.405 -13.042 -34.332 1.00 73.88 412 VAL A O 1
ATOM 3025 N N . GLN A 1 413 ? 25.483 -14.507 -32.907 1.00 73.56 413 GLN A N 1
ATOM 3026 C CA . GLN A 1 413 ? 26.682 -15.326 -32.720 1.00 73.56 413 GLN A CA 1
ATOM 3027 C C . GLN A 1 413 ? 27.075 -16.073 -34.009 1.00 73.56 413 GLN A C 1
ATOM 3029 O O . GLN A 1 413 ? 28.252 -16.084 -34.378 1.00 73.56 413 GLN A O 1
ATOM 3034 N N . ALA A 1 414 ? 26.106 -16.567 -34.785 1.00 71.31 414 ALA A N 1
ATOM 3035 C CA . ALA A 1 414 ? 26.337 -17.076 -36.139 1.00 71.31 414 ALA A CA 1
ATOM 3036 C C . ALA A 1 414 ? 26.878 -15.981 -37.084 1.00 71.31 414 ALA A C 1
ATOM 3038 O O . ALA A 1 414 ? 27.821 -16.219 -37.847 1.00 71.31 414 ALA A O 1
ATOM 3039 N N . SER A 1 415 ? 26.363 -14.748 -36.985 1.00 70.81 415 SER A N 1
ATOM 3040 C CA . SER A 1 415 ? 26.898 -13.605 -37.741 1.00 70.81 415 SER A CA 1
ATOM 3041 C C . SER A 1 415 ? 28.338 -13.248 -37.333 1.00 70.81 415 SER A C 1
ATOM 3043 O O . SER A 1 415 ? 29.136 -12.842 -38.180 1.00 70.81 415 SER A O 1
ATOM 3045 N N . ALA A 1 416 ? 28.715 -13.456 -36.066 1.00 71.62 416 ALA A N 1
ATOM 3046 C CA . ALA A 1 416 ? 30.076 -13.241 -35.578 1.00 71.62 416 ALA A CA 1
ATOM 3047 C C . ALA A 1 416 ? 31.074 -14.259 -36.161 1.00 71.62 416 ALA A C 1
ATOM 3049 O O . ALA A 1 416 ? 32.197 -13.878 -36.483 1.00 71.62 416 ALA A O 1
ATOM 3050 N N . VAL A 1 417 ? 30.655 -15.509 -36.398 1.00 72.94 417 VAL A N 1
ATOM 3051 C CA . VAL A 1 417 ? 31.462 -16.533 -37.099 1.00 72.94 417 VAL A CA 1
ATOM 3052 C C . VAL A 1 417 ? 31.640 -16.207 -38.591 1.00 72.94 417 VAL A C 1
ATOM 3054 O O . VAL A 1 417 ? 32.679 -16.504 -39.181 1.00 72.94 417 VAL A O 1
ATOM 3057 N N . LEU A 1 418 ? 30.660 -15.556 -39.225 1.00 71.88 418 LEU A N 1
ATOM 3058 C CA . LEU A 1 418 ? 30.830 -15.032 -40.587 1.00 71.88 418 LEU A CA 1
ATOM 3059 C C . LEU A 1 418 ? 31.772 -13.819 -40.607 1.00 71.88 418 LEU A C 1
ATOM 3061 O O . LEU A 1 418 ? 32.643 -13.740 -41.471 1.00 71.88 418 LEU A O 1
ATOM 3065 N N . ARG A 1 419 ? 31.672 -12.919 -39.620 1.00 74.31 419 ARG A N 1
ATOM 3066 C CA . ARG A 1 419 ? 32.610 -11.795 -39.458 1.00 74.31 419 ARG A CA 1
ATOM 3067 C C . ARG A 1 419 ? 34.035 -12.267 -39.168 1.00 74.31 419 ARG A C 1
ATOM 3069 O O . ARG A 1 419 ? 34.958 -11.707 -39.746 1.00 74.31 419 ARG A O 1
ATOM 3076 N N . SER A 1 420 ? 34.242 -13.309 -38.357 1.00 73.38 420 SER A N 1
ATOM 3077 C CA . SER A 1 420 ? 35.590 -13.843 -38.120 1.00 73.38 420 SER A CA 1
ATOM 3078 C C . SER A 1 420 ? 36.203 -14.369 -39.419 1.00 73.38 420 SER A C 1
ATOM 3080 O O . SER A 1 420 ? 37.304 -13.948 -39.760 1.00 73.38 420 SER A O 1
ATOM 3082 N N . LYS A 1 421 ? 35.446 -15.147 -40.212 1.00 74.69 421 LYS A N 1
ATOM 3083 C CA . LYS A 1 421 ? 35.865 -15.608 -41.548 1.00 74.69 421 LYS A CA 1
ATOM 3084 C C . LYS A 1 421 ? 36.178 -14.457 -42.509 1.00 74.69 421 LYS A C 1
ATOM 3086 O O . LYS A 1 421 ? 37.147 -14.555 -43.254 1.00 74.69 421 LYS A O 1
ATOM 3091 N N . ILE A 1 422 ? 35.410 -13.364 -42.476 1.00 73.38 422 ILE A N 1
ATOM 3092 C CA . ILE A 1 422 ? 35.729 -12.147 -43.240 1.00 73.38 422 ILE A CA 1
ATOM 3093 C C . ILE A 1 422 ? 37.067 -11.567 -42.765 1.00 73.38 422 ILE A C 1
ATOM 3095 O O . ILE A 1 422 ? 37.948 -11.378 -43.593 1.00 73.38 422 ILE A O 1
ATOM 3099 N N . THR A 1 423 ? 37.292 -11.409 -41.456 1.00 73.81 423 THR A N 1
ATOM 3100 C CA . THR A 1 423 ? 38.587 -10.906 -40.953 1.00 73.81 423 THR A CA 1
ATOM 3101 C C . THR A 1 423 ? 39.764 -11.863 -41.192 1.00 73.81 423 THR A C 1
ATOM 3103 O O . THR A 1 423 ? 40.908 -11.419 -41.251 1.00 73.81 423 THR A O 1
ATOM 3106 N N . ASP A 1 424 ? 39.522 -13.171 -41.325 1.00 76.81 424 ASP A N 1
ATOM 3107 C CA . ASP A 1 424 ? 40.538 -14.160 -41.707 1.00 76.81 424 ASP A CA 1
ATOM 3108 C C . ASP A 1 424 ? 40.896 -14.038 -43.198 1.00 76.81 424 ASP A C 1
ATOM 3110 O O . ASP A 1 424 ? 42.072 -14.109 -43.557 1.00 76.81 424 ASP A O 1
ATOM 3114 N N . LEU A 1 425 ? 39.901 -13.791 -44.060 1.00 73.31 425 LEU A N 1
ATOM 3115 C CA . LEU A 1 425 ? 40.102 -13.484 -45.479 1.00 73.31 425 LEU A CA 1
ATOM 3116 C C . LEU A 1 425 ? 40.786 -12.125 -45.670 1.00 73.31 425 LEU A C 1
ATOM 3118 O O . LEU A 1 425 ? 41.726 -12.042 -46.452 1.00 73.31 425 LEU A O 1
ATOM 3122 N N . GLU A 1 426 ? 40.394 -11.094 -44.920 1.00 74.00 426 GLU A N 1
ATOM 3123 C CA . GLU A 1 426 ? 41.068 -9.790 -44.895 1.00 74.00 426 GLU A CA 1
ATOM 3124 C C . GLU A 1 426 ? 42.531 -9.950 -44.472 1.00 74.00 426 GLU A C 1
ATOM 3126 O O . GLU A 1 426 ? 43.411 -9.514 -45.204 1.00 74.00 426 GLU A O 1
ATOM 3131 N N . ARG A 1 427 ? 42.825 -10.681 -43.386 1.00 74.38 427 ARG A N 1
ATOM 3132 C CA . ARG A 1 427 ? 44.211 -10.973 -42.970 1.00 74.38 427 ARG A CA 1
ATOM 3133 C C . ARG A 1 427 ? 44.987 -11.814 -43.990 1.00 74.38 427 ARG A C 1
ATOM 3135 O O . ARG A 1 427 ? 46.198 -11.646 -44.119 1.00 74.38 427 ARG A O 1
ATOM 3142 N N . SER A 1 428 ? 44.326 -12.697 -44.741 1.00 76.81 428 SER A N 1
ATOM 3143 C CA . SER A 1 428 ? 44.935 -13.427 -45.863 1.00 76.81 428 SER A CA 1
ATOM 3144 C C . SER A 1 428 ? 45.292 -12.493 -47.027 1.00 76.81 428 SER A C 1
ATOM 3146 O O . SER A 1 428 ? 46.384 -12.588 -47.593 1.00 76.81 428 SER A O 1
ATOM 3148 N N . LEU A 1 429 ? 44.405 -11.546 -47.341 1.00 72.38 429 LEU A N 1
ATOM 3149 C CA . LEU A 1 429 ? 44.569 -10.562 -48.409 1.00 72.38 429 LEU A CA 1
ATOM 3150 C C . LEU A 1 429 ? 45.615 -9.501 -48.026 1.00 72.38 429 LEU A C 1
ATOM 3152 O O . LEU A 1 429 ? 46.484 -9.185 -48.833 1.00 72.38 429 LEU A O 1
ATOM 3156 N N . GLU A 1 430 ? 45.632 -9.049 -46.771 1.00 76.50 430 GLU A N 1
ATOM 3157 C CA . GLU A 1 430 ? 46.696 -8.232 -46.177 1.00 76.50 430 GLU A CA 1
ATOM 3158 C C . GLU A 1 430 ? 48.042 -8.964 -46.181 1.00 76.50 430 GLU A C 1
ATOM 3160 O O . GLU A 1 430 ? 49.051 -8.352 -46.510 1.00 76.50 430 GLU A O 1
ATOM 3165 N N . ALA A 1 431 ? 48.090 -10.270 -45.892 1.00 75.06 431 ALA A N 1
ATOM 3166 C CA . ALA A 1 431 ? 49.326 -11.054 -45.970 1.00 75.06 431 ALA A CA 1
ATOM 3167 C C . ALA A 1 431 ? 49.814 -11.258 -47.418 1.00 75.06 431 ALA A C 1
ATOM 3169 O O . ALA A 1 431 ? 51.021 -11.290 -47.664 1.00 75.06 431 ALA A O 1
ATOM 3170 N N . ALA A 1 432 ? 48.905 -11.376 -48.390 1.00 69.25 432 ALA A N 1
ATOM 3171 C CA . ALA A 1 432 ? 49.249 -11.391 -49.810 1.00 69.25 432 ALA A CA 1
ATOM 3172 C C . ALA A 1 432 ? 49.762 -10.017 -50.277 1.00 69.25 432 ALA A C 1
ATOM 3174 O O . ALA A 1 432 ? 50.789 -9.942 -50.953 1.00 69.25 432 ALA A O 1
ATOM 3175 N N . ASN A 1 433 ? 49.109 -8.937 -49.844 1.00 66.94 433 ASN A N 1
ATOM 3176 C CA . ASN A 1 433 ? 49.513 -7.566 -50.136 1.00 66.94 433 ASN A CA 1
ATOM 3177 C C . ASN A 1 433 ? 50.856 -7.225 -49.463 1.00 66.94 433 ASN A C 1
ATOM 3179 O O . ASN A 1 433 ? 51.734 -6.665 -50.102 1.00 66.94 433 ASN A O 1
ATOM 3183 N N . ALA A 1 434 ? 51.092 -7.688 -48.231 1.00 66.56 434 ALA A N 1
ATOM 3184 C CA . ALA A 1 434 ? 52.372 -7.564 -47.532 1.00 66.56 434 ALA A CA 1
ATOM 3185 C C . ALA A 1 434 ? 53.524 -8.287 -48.252 1.00 66.56 434 ALA A C 1
ATOM 3187 O O . ALA A 1 434 ? 54.663 -7.842 -48.180 1.00 66.56 434 ALA A O 1
ATOM 3188 N N . ARG A 1 435 ? 53.252 -9.378 -48.984 1.00 74.06 435 ARG A N 1
ATOM 3189 C CA . ARG A 1 435 ? 54.252 -10.052 -49.838 1.00 74.06 435 ARG A CA 1
ATOM 3190 C C . ARG A 1 435 ? 54.500 -9.314 -51.157 1.00 74.06 435 ARG A C 1
ATOM 3192 O O . ARG A 1 435 ? 55.581 -9.455 -51.727 1.00 74.06 435 ARG A O 1
ATOM 3199 N N . ALA A 1 436 ? 53.525 -8.549 -51.648 1.00 63.59 436 ALA A N 1
ATOM 3200 C CA . ALA A 1 436 ? 53.706 -7.651 -52.786 1.00 63.59 436 ALA A CA 1
ATOM 3201 C C . ALA A 1 436 ? 54.515 -6.412 -52.368 1.00 63.59 436 ALA A C 1
ATOM 3203 O O . ALA A 1 436 ? 55.562 -6.144 -52.957 1.00 63.59 436 ALA A O 1
ATOM 3204 N N . THR A 1 437 ? 54.127 -5.748 -51.275 1.00 64.44 437 THR A N 1
ATOM 3205 C CA . THR A 1 437 ? 54.869 -4.604 -50.735 1.00 64.44 437 THR A CA 1
ATOM 3206 C C . THR A 1 437 ? 56.242 -4.998 -50.205 1.00 64.44 437 THR A C 1
ATOM 3208 O O . THR A 1 437 ? 57.156 -4.204 -50.332 1.00 64.44 437 THR A O 1
ATOM 3211 N N . GLN A 1 438 ? 56.477 -6.219 -49.704 1.00 63.41 438 GLN A N 1
ATOM 3212 C CA . GLN A 1 438 ? 57.840 -6.691 -49.396 1.00 63.41 438 GLN A CA 1
ATOM 3213 C C . GLN A 1 438 ? 58.748 -6.765 -50.634 1.00 63.41 438 GLN A C 1
ATOM 3215 O O . GLN A 1 438 ? 59.949 -6.541 -50.507 1.00 63.41 438 GLN A O 1
ATOM 3220 N N . ARG A 1 439 ? 58.206 -7.045 -51.828 1.00 67.69 439 ARG A N 1
ATOM 3221 C CA . ARG A 1 439 ? 58.987 -7.036 -53.078 1.00 67.69 439 ARG A CA 1
ATOM 3222 C C . ARG A 1 439 ? 59.256 -5.618 -53.575 1.00 67.69 439 ARG A C 1
ATOM 3224 O O . ARG A 1 439 ? 60.372 -5.343 -53.999 1.00 67.69 439 ARG A O 1
ATOM 3231 N N . GLU A 1 440 ? 58.284 -4.713 -53.465 1.00 63.47 440 GLU A N 1
ATOM 3232 C CA . GLU A 1 440 ? 58.526 -3.286 -53.716 1.00 63.47 440 GLU A CA 1
ATOM 3233 C C . GLU A 1 440 ? 59.505 -2.694 -52.695 1.00 63.47 440 GLU A C 1
ATOM 3235 O O . GLU A 1 440 ? 60.435 -1.995 -53.076 1.00 63.47 440 GLU A O 1
ATOM 3240 N N . HIS A 1 441 ? 59.365 -3.024 -51.409 1.00 57.12 441 HIS A N 1
ATOM 3241 C CA . HIS A 1 441 ? 60.264 -2.574 -50.352 1.00 57.12 441 HIS A CA 1
ATOM 3242 C C . HIS A 1 441 ? 61.680 -3.124 -50.507 1.00 57.12 441 HIS A C 1
ATOM 3244 O O . HIS A 1 441 ? 62.593 -2.387 -50.180 1.00 57.12 441 HIS A O 1
ATOM 3250 N N . ALA A 1 442 ? 61.894 -4.331 -51.042 1.00 66.38 442 ALA A N 1
ATOM 3251 C CA . ALA A 1 442 ? 63.243 -4.814 -51.354 1.00 66.38 442 ALA A CA 1
ATOM 3252 C C . ALA A 1 442 ? 63.917 -3.962 -52.451 1.00 66.38 442 ALA A C 1
ATOM 3254 O O . ALA A 1 442 ? 65.046 -3.511 -52.284 1.00 66.38 442 ALA A O 1
ATOM 3255 N N . LEU A 1 443 ? 63.193 -3.655 -53.535 1.00 58.59 443 LEU A N 1
ATOM 3256 C CA . LEU A 1 443 ? 63.696 -2.812 -54.631 1.00 58.59 443 LEU A CA 1
ATOM 3257 C C . LEU A 1 443 ? 63.853 -1.335 -54.219 1.00 58.59 443 LEU A C 1
ATOM 3259 O O . LEU A 1 443 ? 64.744 -0.634 -54.699 1.00 58.59 443 LEU A O 1
ATOM 3263 N N . VAL A 1 444 ? 63.006 -0.854 -53.306 1.00 63.88 444 VAL A N 1
ATOM 3264 C CA . VAL A 1 444 ? 63.136 0.475 -52.694 1.00 63.88 444 VAL A CA 1
ATOM 3265 C C . VAL A 1 444 ? 64.257 0.497 -51.651 1.00 63.88 444 VAL A C 1
ATOM 3267 O O . VAL A 1 444 ? 64.924 1.516 -51.550 1.00 63.88 444 VAL A O 1
ATOM 3270 N N . GLN A 1 445 ? 64.534 -0.599 -50.937 1.00 56.75 445 GLN A N 1
ATOM 3271 C CA . GLN A 1 445 ? 65.660 -0.717 -50.002 1.00 56.75 445 GLN A CA 1
ATOM 3272 C C . GLN A 1 445 ? 67.000 -0.649 -50.731 1.00 56.75 445 GLN A C 1
ATOM 3274 O O . GLN A 1 445 ? 67.805 0.193 -50.364 1.00 56.75 445 GLN A O 1
ATOM 3279 N N . GLU A 1 446 ? 67.213 -1.395 -51.820 1.00 62.41 446 GLU A N 1
ATOM 3280 C CA . GLU A 1 446 ? 68.451 -1.276 -52.617 1.00 62.41 446 GLU A CA 1
ATOM 3281 C C . GLU A 1 446 ? 68.682 0.164 -53.121 1.00 62.41 446 GLU A C 1
ATOM 3283 O O . GLU A 1 446 ? 69.803 0.678 -53.124 1.00 62.41 446 GLU A O 1
ATOM 3288 N N . ARG A 1 447 ? 67.601 0.858 -53.500 1.00 57.28 447 ARG A N 1
ATOM 3289 C CA . ARG A 1 447 ? 67.631 2.254 -53.958 1.00 57.28 447 ARG A CA 1
ATOM 3290 C C . ARG A 1 447 ? 67.847 3.251 -52.813 1.00 57.28 447 ARG A C 1
ATOM 3292 O O . ARG A 1 447 ? 68.581 4.226 -52.982 1.00 57.28 447 ARG A O 1
ATOM 3299 N N . ASP A 1 448 ? 67.216 3.037 -51.664 1.00 57.88 448 ASP A N 1
ATOM 3300 C CA . ASP A 1 448 ? 67.290 3.928 -50.506 1.00 57.88 448 ASP A CA 1
ATOM 3301 C C . ASP A 1 448 ? 68.535 3.666 -49.647 1.00 57.88 448 ASP A C 1
ATOM 3303 O O . ASP A 1 448 ? 68.993 4.591 -48.988 1.00 57.88 448 ASP A O 1
ATOM 3307 N N . GLU A 1 449 ? 69.159 2.488 -49.679 1.00 66.00 449 GLU A N 1
ATOM 3308 C CA . GLU A 1 449 ? 70.450 2.202 -49.029 1.00 66.00 449 GLU A CA 1
ATOM 3309 C C . GLU A 1 449 ? 71.573 3.051 -49.638 1.00 66.00 449 GLU A C 1
ATOM 3311 O O . GLU A 1 449 ? 72.326 3.704 -48.912 1.00 66.00 449 GLU A O 1
ATOM 3316 N N . VAL A 1 450 ? 71.614 3.165 -50.970 1.00 62.59 450 VAL A N 1
ATOM 3317 C CA . VAL A 1 450 ? 72.553 4.049 -51.686 1.00 62.59 450 VAL A CA 1
ATOM 3318 C C . VAL A 1 450 ? 72.329 5.524 -51.317 1.00 62.59 450 VAL A C 1
ATOM 3320 O O . VAL A 1 450 ? 73.284 6.278 -51.123 1.00 62.59 450 VAL A O 1
ATOM 3323 N N . VAL A 1 451 ? 71.071 5.947 -51.157 1.00 64.38 451 VAL A N 1
ATOM 3324 C CA . VAL A 1 451 ? 70.714 7.340 -50.826 1.00 64.38 451 VAL A CA 1
ATOM 3325 C C . VAL A 1 451 ? 70.875 7.646 -49.328 1.00 64.38 451 VAL A C 1
ATOM 3327 O O . VAL A 1 451 ? 71.246 8.764 -48.958 1.00 64.38 451 VAL A O 1
ATOM 3330 N N . THR A 1 452 ? 70.630 6.684 -48.440 1.00 58.00 452 THR A N 1
ATOM 3331 C CA . THR A 1 452 ? 70.780 6.841 -46.984 1.00 58.00 452 THR A CA 1
ATOM 3332 C C . THR A 1 452 ? 72.228 6.695 -46.529 1.00 58.00 452 THR A C 1
ATOM 3334 O O . THR A 1 452 ? 72.595 7.340 -45.547 1.00 58.00 452 THR A O 1
ATOM 3337 N N . ALA A 1 453 ? 73.088 5.981 -47.260 1.00 61.03 453 ALA A N 1
ATOM 3338 C CA . ALA A 1 453 ? 74.533 6.010 -47.034 1.00 61.03 453 ALA A CA 1
ATOM 3339 C C . ALA A 1 453 ? 75.094 7.445 -47.128 1.00 61.03 453 ALA A C 1
ATOM 3341 O O . ALA A 1 453 ? 75.801 7.876 -46.219 1.00 61.03 453 ALA A O 1
ATOM 3342 N N . MET A 1 454 ? 74.695 8.225 -48.146 1.00 58.03 454 MET A N 1
ATOM 3343 C CA . MET A 1 454 ? 75.042 9.654 -48.240 1.00 58.03 454 MET A CA 1
ATOM 3344 C C . MET A 1 454 ? 74.439 10.472 -47.088 1.00 58.03 454 MET A C 1
ATOM 3346 O O . MET A 1 454 ? 75.162 11.056 -46.281 1.00 58.03 454 MET A O 1
ATOM 3350 N N . HIS A 1 455 ? 73.110 10.476 -46.959 1.00 60.69 455 HIS A N 1
ATOM 3351 C CA . HIS A 1 455 ? 72.437 11.374 -46.015 1.00 60.69 455 HIS A CA 1
ATOM 3352 C C . HIS A 1 455 ? 72.635 11.004 -44.531 1.00 60.69 455 HIS A C 1
ATOM 3354 O O . HIS A 1 455 ? 72.365 11.827 -43.654 1.00 60.69 455 HIS A O 1
ATOM 3360 N N . SER A 1 456 ? 73.066 9.780 -44.204 1.00 55.53 456 SER A N 1
ATOM 3361 C CA . SER A 1 456 ? 73.357 9.384 -42.816 1.00 55.53 456 SER A CA 1
ATOM 3362 C C . SER A 1 456 ? 74.678 9.956 -42.305 1.00 55.53 456 SER A C 1
ATOM 3364 O O . SER A 1 456 ? 74.784 10.222 -41.109 1.00 55.53 456 SER A O 1
ATOM 3366 N N . LEU A 1 457 ? 75.658 10.207 -43.180 1.00 59.38 457 LEU A N 1
ATOM 3367 C CA . LEU A 1 457 ? 76.902 10.883 -42.806 1.00 59.38 457 LEU A CA 1
ATOM 3368 C C . LEU A 1 457 ? 76.655 12.370 -42.515 1.00 59.38 457 LEU A C 1
ATOM 3370 O O . LEU A 1 457 ? 77.146 12.885 -41.514 1.00 59.38 457 LEU A O 1
ATOM 3374 N N . GLU A 1 458 ? 75.817 13.024 -43.320 1.00 58.88 458 GLU A N 1
ATOM 3375 C CA . GLU A 1 458 ? 75.449 14.436 -43.145 1.00 58.88 458 GLU A CA 1
ATOM 3376 C C . GLU A 1 458 ? 74.566 14.648 -41.901 1.00 58.88 458 GLU A C 1
ATOM 3378 O O . GLU A 1 458 ? 74.858 15.493 -41.055 1.00 58.88 458 GLU A O 1
ATOM 3383 N N . ARG A 1 459 ? 73.521 13.826 -41.713 1.00 56.16 459 ARG A N 1
ATOM 3384 C CA . ARG A 1 459 ? 72.593 13.983 -40.575 1.00 56.16 459 ARG A CA 1
ATOM 3385 C C . ARG A 1 459 ? 73.211 13.625 -39.224 1.00 56.16 459 ARG A C 1
ATOM 3387 O O . ARG A 1 459 ? 72.843 14.246 -38.234 1.00 56.16 459 ARG A O 1
ATOM 3394 N N . ARG A 1 460 ? 74.153 12.673 -39.150 1.00 58.03 460 ARG A N 1
ATOM 3395 C CA . ARG A 1 460 ? 74.804 12.288 -37.876 1.00 58.03 460 ARG A CA 1
ATOM 3396 C C . ARG A 1 460 ? 75.627 13.417 -37.253 1.00 58.03 460 ARG A C 1
ATOM 3398 O O . ARG A 1 460 ? 75.725 13.476 -36.028 1.00 58.03 460 ARG A O 1
ATOM 3405 N N . LEU A 1 461 ? 76.191 14.306 -38.072 1.00 57.09 461 LEU A N 1
ATOM 3406 C CA . LEU A 1 461 ? 76.882 15.506 -37.596 1.00 57.09 461 LEU A CA 1
ATOM 3407 C C . LEU A 1 461 ? 75.883 16.492 -36.961 1.00 57.09 461 LEU A C 1
ATOM 3409 O O . LEU A 1 461 ? 76.130 17.051 -35.897 1.00 57.09 461 LEU A O 1
ATOM 3413 N N . GLU A 1 462 ? 74.719 16.631 -37.594 1.00 61.41 462 GLU A N 1
ATOM 3414 C CA . GLU A 1 462 ? 73.686 17.619 -37.285 1.00 61.41 462 GLU A CA 1
ATOM 3415 C C . GLU A 1 462 ? 72.696 17.229 -36.170 1.00 61.41 462 GLU A C 1
ATOM 3417 O O . GLU A 1 462 ? 72.094 18.114 -35.554 1.00 61.41 462 GLU A O 1
ATOM 3422 N N . THR A 1 463 ? 72.479 15.937 -35.899 1.00 60.59 463 THR A N 1
ATOM 3423 C CA . THR A 1 463 ? 71.612 15.494 -34.788 1.00 60.59 463 THR A CA 1
ATOM 3424 C C . THR A 1 463 ? 72.339 15.540 -33.449 1.00 60.59 463 THR A C 1
ATOM 3426 O O . THR A 1 463 ? 71.778 16.028 -32.473 1.00 60.59 463 THR A O 1
ATOM 3429 N N . SER A 1 464 ? 73.621 15.151 -33.410 1.00 59.94 464 SER A N 1
ATOM 3430 C CA . SER A 1 464 ? 74.408 15.111 -32.164 1.00 59.94 464 SER A CA 1
ATOM 3431 C C . SER A 1 464 ? 74.546 16.467 -31.455 1.00 59.94 464 SER A C 1
ATOM 3433 O O . SER A 1 464 ? 74.683 16.503 -30.235 1.00 59.94 464 SER A O 1
ATOM 3435 N N . GLN A 1 465 ? 74.462 17.578 -32.196 1.00 61.72 465 GLN A N 1
ATOM 3436 C CA . GLN A 1 465 ? 74.450 18.928 -31.626 1.00 61.72 465 GLN A CA 1
ATOM 3437 C C . GLN A 1 465 ? 73.063 19.329 -31.095 1.00 61.72 465 GLN A C 1
ATOM 3439 O O . GLN A 1 465 ? 72.968 19.900 -30.015 1.00 61.72 465 GLN A O 1
ATOM 3444 N N . ARG A 1 466 ? 71.976 18.987 -31.802 1.00 62.44 466 ARG A N 1
ATOM 3445 C CA . ARG A 1 466 ? 70.605 19.365 -31.401 1.00 62.44 466 ARG A CA 1
ATOM 3446 C C . ARG A 1 466 ? 70.077 18.547 -30.217 1.00 62.44 466 ARG A C 1
ATOM 3448 O O . ARG A 1 466 ? 69.346 19.086 -29.387 1.00 62.44 466 ARG A O 1
ATOM 3455 N N . ASP A 1 467 ? 70.478 17.281 -30.108 1.00 60.81 467 ASP A N 1
ATOM 3456 C CA . ASP A 1 467 ? 70.037 16.389 -29.028 1.00 60.81 467 ASP A CA 1
ATOM 3457 C C . ASP A 1 467 ? 70.594 16.802 -27.646 1.00 60.81 467 ASP A C 1
ATOM 3459 O O . ASP A 1 467 ? 69.947 16.563 -26.624 1.00 60.81 467 ASP A O 1
ATOM 3463 N N . LEU A 1 468 ? 71.758 17.468 -27.597 1.00 63.91 468 LEU A N 1
ATOM 3464 C CA . LEU A 1 468 ? 72.345 17.997 -26.356 1.00 63.91 468 LEU A CA 1
ATOM 3465 C C . LEU A 1 468 ? 71.586 19.227 -25.827 1.00 63.91 468 LEU A C 1
ATOM 3467 O O . LEU A 1 468 ? 71.291 19.300 -24.631 1.00 63.91 468 LEU A O 1
ATOM 3471 N N . ASP A 1 469 ? 71.209 20.155 -26.711 1.00 64.56 469 ASP A N 1
ATOM 3472 C CA . ASP A 1 469 ? 70.503 21.386 -26.332 1.00 64.56 469 ASP A CA 1
ATOM 3473 C C . ASP A 1 469 ? 69.040 21.122 -25.921 1.00 64.56 469 ASP A C 1
ATOM 3475 O O . ASP A 1 469 ? 68.552 21.673 -24.927 1.00 64.56 469 ASP A O 1
ATOM 3479 N N . GLU A 1 470 ? 68.329 20.230 -26.628 1.00 70.75 470 GLU A N 1
ATOM 3480 C CA . GLU A 1 470 ? 66.955 19.862 -26.253 1.00 70.75 470 GLU A CA 1
ATOM 3481 C C . GLU A 1 470 ? 66.881 19.107 -24.914 1.00 70.75 470 GLU A C 1
ATOM 3483 O O . GLU A 1 470 ? 65.911 19.276 -24.165 1.00 70.75 470 GLU A O 1
ATOM 3488 N N . ALA A 1 471 ? 67.881 18.281 -24.590 1.00 63.56 471 ALA A N 1
ATOM 3489 C CA . ALA A 1 471 ? 67.929 17.564 -23.317 1.00 63.56 471 ALA A CA 1
ATOM 3490 C C . ALA A 1 471 ? 68.048 18.534 -22.127 1.00 63.56 471 ALA A C 1
ATOM 3492 O O . ALA A 1 471 ? 67.325 18.390 -21.136 1.00 63.56 471 ALA A O 1
ATOM 3493 N N . TYR A 1 472 ? 68.891 19.564 -22.249 1.00 68.88 472 TYR A N 1
ATOM 3494 C CA . TYR A 1 472 ? 69.095 20.572 -21.206 1.00 68.88 472 TYR A CA 1
ATOM 3495 C C . TYR A 1 472 ? 67.822 21.400 -20.937 1.00 68.88 472 TYR A C 1
ATOM 3497 O O . TYR A 1 472 ? 67.438 21.621 -19.785 1.00 68.88 472 TYR A O 1
ATOM 3505 N N . LEU A 1 473 ? 67.106 21.793 -21.997 1.00 68.44 473 LEU A N 1
ATOM 3506 C CA . LEU A 1 473 ? 65.841 22.533 -21.898 1.00 68.44 473 LEU A CA 1
ATOM 3507 C C . LEU A 1 473 ? 64.705 21.712 -21.266 1.00 68.44 473 LEU A C 1
ATOM 3509 O O . LEU A 1 473 ? 63.958 22.245 -20.442 1.00 68.44 473 LEU A O 1
ATOM 3513 N N . ARG A 1 474 ? 64.587 20.419 -21.600 1.00 65.81 474 ARG A N 1
ATOM 3514 C CA . ARG A 1 474 ? 63.549 19.535 -21.035 1.00 65.81 474 ARG A CA 1
ATOM 3515 C C . ARG A 1 474 ? 63.756 19.257 -19.545 1.00 65.81 474 ARG A C 1
ATOM 3517 O O . ARG A 1 474 ? 62.774 19.218 -18.808 1.00 65.81 474 ARG A O 1
ATOM 3524 N N . VAL A 1 475 ? 65.003 19.115 -19.087 1.00 68.50 475 VAL A N 1
ATOM 3525 C CA . VAL A 1 475 ? 65.311 18.950 -17.653 1.00 68.50 475 VAL A CA 1
ATOM 3526 C C . VAL A 1 475 ? 64.948 20.209 -16.863 1.00 68.50 475 VAL A C 1
ATOM 3528 O O . VAL A 1 475 ? 64.335 20.101 -15.804 1.00 68.50 475 VAL A O 1
ATOM 3531 N N . LYS A 1 476 ? 65.245 21.402 -17.395 1.00 74.50 476 LYS A N 1
ATOM 3532 C CA . LYS A 1 476 ? 64.897 22.671 -16.740 1.00 74.50 476 LYS A CA 1
ATOM 3533 C C . LYS A 1 476 ? 63.379 22.851 -16.588 1.00 74.50 476 LYS A C 1
ATOM 3535 O O . LYS A 1 476 ? 62.898 23.059 -15.481 1.00 74.50 476 LYS A O 1
ATOM 3540 N N . GLN A 1 477 ? 62.623 22.658 -17.671 1.00 71.50 477 GLN A N 1
ATOM 3541 C CA . GLN A 1 477 ? 61.157 22.779 -17.662 1.00 71.50 477 GLN A CA 1
ATOM 3542 C C . GLN A 1 477 ? 60.466 21.749 -16.749 1.00 71.50 477 GLN A C 1
ATOM 3544 O O . GLN A 1 477 ? 59.414 22.037 -16.183 1.00 71.50 477 GLN A O 1
ATOM 3549 N N . ALA A 1 478 ? 61.049 20.555 -16.589 1.00 65.50 478 ALA A N 1
ATOM 3550 C CA . ALA A 1 478 ? 60.529 19.534 -15.682 1.00 65.50 478 ALA A CA 1
ATOM 3551 C C . ALA A 1 478 ? 60.770 19.860 -14.196 1.00 65.50 478 ALA A C 1
ATOM 3553 O O . ALA A 1 478 ? 59.980 19.432 -13.357 1.00 65.50 478 ALA A O 1
ATOM 3554 N N . LEU A 1 479 ? 61.831 20.608 -13.867 1.00 69.50 479 LEU A N 1
ATOM 3555 C CA . LEU A 1 479 ? 62.101 21.076 -12.504 1.00 69.50 479 LEU A CA 1
ATOM 3556 C C . LEU A 1 479 ? 61.177 22.238 -12.123 1.00 69.50 479 LEU A C 1
ATOM 3558 O O . LEU A 1 479 ? 60.521 22.160 -11.087 1.00 69.50 479 LEU A O 1
ATOM 3562 N N . ASP A 1 480 ? 61.041 23.242 -12.997 1.00 73.06 480 ASP A N 1
ATOM 3563 C CA . ASP A 1 480 ? 60.169 24.404 -12.762 1.00 73.06 480 ASP A CA 1
ATOM 3564 C C . ASP A 1 480 ? 58.705 23.966 -12.493 1.00 73.06 480 ASP A C 1
ATOM 3566 O O . ASP A 1 480 ? 58.072 24.414 -11.536 1.00 73.06 480 ASP A O 1
ATOM 3570 N N . ALA A 1 481 ? 58.193 22.998 -13.267 1.00 73.62 481 ALA A N 1
ATOM 3571 C CA . ALA A 1 481 ? 56.850 22.436 -13.080 1.00 73.62 481 ALA A CA 1
ATOM 3572 C C . ALA A 1 481 ? 56.696 21.575 -11.805 1.00 73.62 481 ALA A C 1
ATOM 3574 O O . ALA A 1 481 ? 55.590 21.437 -11.278 1.00 73.62 481 ALA A O 1
ATOM 3575 N N . LEU A 1 482 ? 57.780 20.975 -11.296 1.00 74.50 482 LEU A N 1
ATOM 3576 C CA . LEU A 1 482 ? 57.748 20.178 -10.064 1.00 74.50 482 LEU A CA 1
ATOM 3577 C C . LEU A 1 482 ? 57.592 21.074 -8.826 1.00 74.50 482 LEU A C 1
ATOM 3579 O O . LEU A 1 482 ? 56.891 20.710 -7.877 1.00 74.50 482 LEU A O 1
ATOM 3583 N N . ASP A 1 483 ? 58.232 22.244 -8.839 1.00 75.50 483 ASP A N 1
ATOM 3584 C CA . ASP A 1 483 ? 58.198 23.188 -7.724 1.00 75.50 483 ASP A CA 1
ATOM 3585 C C . ASP A 1 483 ? 56.895 24.011 -7.688 1.00 75.50 483 ASP A C 1
ATOM 3587 O O . ASP A 1 483 ? 56.385 24.282 -6.596 1.00 75.50 483 ASP A O 1
ATOM 3591 N N . GLU A 1 484 ? 56.255 24.283 -8.836 1.00 75.94 484 GLU A N 1
ATOM 3592 C CA . GLU A 1 484 ? 54.869 24.788 -8.861 1.00 75.94 484 GLU A CA 1
ATOM 3593 C C . GLU A 1 484 ? 53.902 23.813 -8.167 1.00 75.94 484 GLU A C 1
ATOM 3595 O O . GLU A 1 484 ? 53.212 24.211 -7.223 1.00 75.94 484 GLU A O 1
ATOM 3600 N N . VAL A 1 485 ? 53.917 22.525 -8.541 1.00 75.06 485 VAL A N 1
ATOM 3601 C CA . VAL A 1 485 ? 53.044 21.485 -7.953 1.00 75.06 485 VAL A CA 1
ATOM 3602 C C . VAL A 1 485 ? 53.285 21.309 -6.448 1.00 75.06 485 VAL A C 1
ATOM 3604 O O . VAL A 1 485 ? 52.335 21.100 -5.688 1.00 75.06 485 VAL A O 1
ATOM 3607 N N . ARG A 1 486 ? 54.532 21.441 -5.977 1.00 75.44 486 ARG A N 1
ATOM 3608 C CA . ARG A 1 486 ? 54.843 21.468 -4.535 1.00 75.44 486 ARG A CA 1
ATOM 3609 C C . ARG A 1 486 ? 54.197 22.669 -3.843 1.00 75.44 486 ARG A C 1
ATOM 3611 O O . ARG A 1 486 ? 53.533 22.488 -2.825 1.00 75.44 486 ARG A O 1
ATOM 3618 N N . SER A 1 487 ? 54.307 23.866 -4.423 1.00 77.44 487 SER A N 1
ATOM 3619 C CA . SER A 1 487 ? 53.696 25.080 -3.861 1.00 77.44 487 SER A CA 1
ATOM 3620 C C . SER A 1 487 ? 52.161 25.009 -3.795 1.00 77.44 487 SER A C 1
ATOM 3622 O O . SER A 1 487 ? 51.548 25.557 -2.879 1.00 77.44 487 SER A O 1
ATOM 3624 N N . GLU A 1 488 ? 51.519 24.317 -4.739 1.00 74.50 488 GLU A N 1
ATOM 3625 C CA . GLU A 1 488 ? 50.068 24.109 -4.746 1.00 74.50 488 GLU A CA 1
ATOM 3626 C C . GLU A 1 488 ? 49.623 23.061 -3.724 1.00 74.50 488 GLU A C 1
ATOM 3628 O O . GLU A 1 488 ? 48.658 23.301 -2.992 1.00 74.50 488 GLU A O 1
ATOM 3633 N N . ARG A 1 489 ? 50.361 21.948 -3.608 1.00 79.44 489 ARG A N 1
ATOM 3634 C CA . ARG A 1 489 ? 50.153 20.937 -2.562 1.00 79.44 489 ARG A CA 1
ATOM 3635 C C . ARG A 1 489 ? 50.234 21.565 -1.173 1.00 79.44 489 ARG A C 1
ATOM 3637 O O . ARG A 1 489 ? 49.347 21.338 -0.357 1.00 79.44 489 ARG A O 1
ATOM 3644 N N . ASP A 1 490 ? 51.251 22.380 -0.915 1.00 79.69 490 ASP A N 1
ATOM 3645 C CA . ASP A 1 490 ? 51.484 22.950 0.415 1.00 79.69 490 ASP A CA 1
ATOM 3646 C C . ASP A 1 490 ? 50.417 24.009 0.768 1.00 79.69 490 ASP A C 1
ATOM 3648 O O . ASP A 1 490 ? 49.941 24.063 1.902 1.00 79.69 490 ASP A O 1
ATOM 3652 N N . ARG A 1 491 ? 49.913 24.764 -0.225 1.00 78.94 491 ARG A N 1
ATOM 3653 C CA . ARG A 1 491 ? 48.718 25.622 -0.066 1.00 78.94 491 ARG A CA 1
ATOM 3654 C C . ARG A 1 491 ? 47.433 24.827 0.189 1.00 78.94 491 ARG A C 1
ATOM 3656 O O . ARG A 1 491 ? 46.555 25.323 0.890 1.00 78.94 491 ARG A O 1
ATOM 3663 N N . ALA A 1 492 ? 47.277 23.641 -0.398 1.00 73.31 492 ALA A N 1
ATOM 3664 C CA . ALA A 1 492 ? 46.124 22.777 -0.136 1.00 73.31 492 ALA A CA 1
ATOM 3665 C C . ALA A 1 492 ? 46.185 22.171 1.276 1.00 73.31 492 ALA A C 1
ATOM 3667 O O . ALA A 1 492 ? 45.172 22.152 1.972 1.00 73.31 492 ALA A O 1
ATOM 3668 N N . LEU A 1 493 ? 47.377 21.767 1.722 1.00 78.81 493 LEU A N 1
ATOM 3669 C CA . LEU A 1 493 ? 47.625 21.198 3.048 1.00 78.81 493 LEU A CA 1
ATOM 3670 C C . LEU A 1 493 ? 47.325 22.219 4.162 1.00 78.81 493 LEU A C 1
ATOM 3672 O O . LEU A 1 493 ? 46.601 21.902 5.101 1.00 78.81 493 LEU A O 1
ATOM 3676 N N . LEU A 1 494 ? 47.750 23.478 4.001 1.00 78.75 494 LEU A N 1
ATOM 3677 C CA . LEU A 1 494 ? 47.415 24.562 4.939 1.00 78.75 494 LEU A CA 1
ATOM 3678 C C . LEU A 1 494 ? 45.904 24.864 5.011 1.00 78.75 494 LEU A C 1
ATOM 3680 O O . LEU A 1 494 ? 45.394 25.203 6.077 1.00 78.75 494 LEU A O 1
ATOM 3684 N N . ARG A 1 495 ? 45.162 24.721 3.901 1.00 78.75 495 ARG A N 1
ATOM 3685 C CA . ARG A 1 495 ? 43.691 24.857 3.913 1.00 78.75 495 ARG A CA 1
ATOM 3686 C C . ARG A 1 495 ? 43.008 23.680 4.606 1.00 78.75 495 ARG A C 1
ATOM 3688 O O . ARG A 1 495 ? 42.030 23.906 5.310 1.00 78.75 495 ARG A O 1
ATOM 3695 N N . ALA A 1 496 ? 43.521 22.461 4.429 1.00 72.81 496 ALA A N 1
ATOM 3696 C CA . ALA A 1 496 ? 43.030 21.282 5.140 1.00 72.81 496 ALA A CA 1
ATOM 3697 C C . ALA A 1 496 ? 43.234 21.435 6.656 1.00 72.81 496 ALA A C 1
ATOM 3699 O O . ALA A 1 496 ? 42.265 21.351 7.398 1.00 72.81 496 ALA A O 1
ATOM 3700 N N . GLN A 1 497 ? 44.436 21.818 7.096 1.00 79.75 497 GLN A N 1
ATOM 3701 C CA . GLN A 1 497 ? 44.745 22.059 8.512 1.00 79.75 497 GLN A CA 1
ATOM 3702 C C . GLN A 1 497 ? 43.875 23.161 9.143 1.00 79.75 497 GLN A C 1
ATOM 3704 O O . GLN A 1 497 ? 43.463 23.047 10.294 1.00 79.75 497 GLN A O 1
ATOM 3709 N N . HIS A 1 498 ? 43.541 24.221 8.398 1.00 77.06 498 HIS A N 1
ATOM 3710 C CA . HIS A 1 498 ? 42.629 25.264 8.884 1.00 77.06 498 HIS A CA 1
ATOM 3711 C C . HIS A 1 498 ? 41.160 24.790 8.969 1.00 77.06 498 HIS A C 1
ATOM 3713 O O . HIS A 1 498 ? 40.414 25.212 9.857 1.00 77.06 498 HIS A O 1
ATOM 3719 N N . ALA A 1 499 ? 40.742 23.879 8.085 1.00 77.44 499 ALA A N 1
ATOM 3720 C CA . ALA A 1 499 ? 39.426 23.245 8.149 1.00 77.44 499 ALA A CA 1
ATOM 3721 C C . ALA A 1 499 ? 39.340 22.202 9.282 1.00 77.44 499 ALA A C 1
ATOM 3723 O O . ALA A 1 499 ? 38.329 22.142 9.974 1.00 77.44 499 ALA A O 1
ATOM 3724 N N . GLU A 1 500 ? 40.410 21.444 9.529 1.00 78.69 500 GLU A N 1
ATOM 3725 C CA . GLU A 1 500 ? 40.530 20.512 10.659 1.00 78.69 500 GLU A CA 1
ATOM 3726 C C . GLU A 1 500 ? 40.481 21.265 11.998 1.00 78.69 500 GLU A C 1
ATOM 3728 O O . GLU A 1 500 ? 39.645 20.951 12.838 1.00 78.69 500 GLU A O 1
ATOM 3733 N N . ALA A 1 501 ? 41.255 22.345 12.158 1.00 81.62 501 ALA A N 1
ATOM 3734 C CA . ALA A 1 501 ? 41.244 23.157 13.379 1.00 81.62 501 ALA A CA 1
ATOM 3735 C C . ALA A 1 501 ? 39.886 23.836 13.663 1.00 81.62 501 ALA A C 1
ATOM 3737 O O . ALA A 1 501 ? 39.499 24.005 14.821 1.00 81.62 501 ALA A O 1
ATOM 3738 N N . SER A 1 502 ? 39.135 24.228 12.626 1.00 77.88 502 SER A N 1
ATOM 3739 C CA . SER A 1 502 ? 37.775 24.762 12.818 1.00 77.88 502 SER A CA 1
ATOM 3740 C C . SER A 1 502 ? 36.751 23.660 13.115 1.00 77.88 502 SER A C 1
ATOM 3742 O O . SER A 1 502 ? 35.870 23.880 13.944 1.00 77.88 502 SER A O 1
ATOM 3744 N N . LEU A 1 503 ? 36.911 22.455 12.555 1.00 76.44 503 LEU A N 1
ATOM 3745 C CA . LEU A 1 503 ? 36.147 21.269 12.955 1.00 76.44 503 LEU A CA 1
ATOM 3746 C C . LEU A 1 503 ? 36.399 20.884 14.417 1.00 76.44 503 LEU A C 1
ATOM 3748 O O . LEU A 1 503 ? 35.434 20.662 15.141 1.00 76.44 503 LEU A O 1
ATOM 3752 N N . GLU A 1 504 ? 37.650 20.859 14.877 1.00 83.88 504 GLU A N 1
ATOM 3753 C CA . GLU A 1 504 ? 38.000 20.590 16.281 1.00 83.88 504 GLU A CA 1
ATOM 3754 C C . GLU A 1 504 ? 37.427 21.661 17.228 1.00 83.88 504 GLU A C 1
ATOM 3756 O O . GLU A 1 504 ? 36.890 21.336 18.290 1.00 83.88 504 GLU A O 1
ATOM 3761 N N . SER A 1 505 ? 37.448 22.936 16.826 1.00 81.75 505 SER A N 1
ATOM 3762 C CA . SER A 1 505 ? 36.810 24.034 17.571 1.00 81.75 505 SER A CA 1
ATOM 3763 C C . SER A 1 505 ? 35.281 23.880 17.651 1.00 81.75 505 SER A C 1
ATOM 3765 O O . SER A 1 505 ? 34.683 24.022 18.719 1.00 81.75 505 SER A O 1
ATOM 3767 N N . CYS A 1 506 ? 34.623 23.493 16.554 1.00 77.50 506 CYS A N 1
ATOM 3768 C CA . CYS A 1 506 ? 33.188 23.205 16.562 1.00 77.50 506 CYS A CA 1
ATOM 3769 C C . CYS A 1 506 ? 32.844 21.933 17.355 1.00 77.50 506 CYS A C 1
ATOM 3771 O O . CYS A 1 506 ? 31.837 21.918 18.057 1.00 77.50 506 CYS A O 1
ATOM 3773 N N . GLN A 1 507 ? 33.671 20.886 17.298 1.00 80.50 507 GLN A N 1
ATOM 3774 C CA . GLN A 1 507 ? 33.481 19.650 18.067 1.00 80.50 507 GLN A CA 1
ATOM 3775 C C . GLN A 1 507 ? 33.656 19.881 19.571 1.00 80.50 507 GLN A C 1
ATOM 3777 O O . GLN A 1 507 ? 32.858 19.379 20.358 1.00 80.50 507 GLN A O 1
ATOM 3782 N N . THR A 1 508 ? 34.648 20.674 19.981 1.00 80.56 508 THR A N 1
ATOM 3783 C CA . THR A 1 508 ? 34.837 21.055 21.391 1.00 80.56 508 THR A CA 1
ATOM 3784 C C . THR A 1 508 ? 33.723 21.978 21.887 1.00 80.56 508 THR A C 1
ATOM 3786 O O . THR A 1 508 ? 33.221 21.767 22.990 1.00 80.56 508 THR A O 1
ATOM 3789 N N . SER A 1 509 ? 33.245 22.919 21.064 1.00 79.94 509 SER A N 1
ATOM 3790 C CA . SER A 1 509 ? 32.058 23.731 21.378 1.00 79.94 509 SER A CA 1
ATOM 3791 C C . SER A 1 509 ? 30.779 22.891 21.494 1.00 79.94 509 SER A C 1
ATOM 3793 O O . SER A 1 509 ? 29.973 23.136 22.390 1.00 79.94 509 SER A O 1
ATOM 3795 N N . LEU A 1 510 ? 30.585 21.899 20.619 1.00 75.06 510 LEU A N 1
ATOM 3796 C CA . LEU A 1 510 ? 29.441 20.985 20.669 1.00 75.06 510 LEU A CA 1
ATOM 3797 C C . LEU A 1 510 ? 29.512 20.091 21.914 1.00 75.06 510 LEU A C 1
ATOM 3799 O O . LEU A 1 510 ? 28.521 19.946 22.620 1.00 75.06 510 LEU A O 1
ATOM 3803 N N . ALA A 1 511 ? 30.687 19.539 22.226 1.00 77.81 511 ALA A N 1
ATOM 3804 C CA . ALA A 1 511 ? 30.901 18.743 23.431 1.00 77.81 511 ALA A CA 1
ATOM 3805 C C . ALA A 1 511 ? 30.649 19.556 24.714 1.00 77.81 511 ALA A C 1
ATOM 3807 O O . ALA A 1 511 ? 30.062 19.031 25.657 1.00 77.81 511 ALA A O 1
ATOM 3808 N N . ALA A 1 512 ? 31.032 20.838 24.739 1.00 76.19 512 ALA A N 1
ATOM 3809 C CA . ALA A 1 512 ? 30.743 21.739 25.853 1.00 76.19 512 ALA A CA 1
ATOM 3810 C C . ALA A 1 512 ? 29.238 22.039 25.999 1.00 76.19 512 ALA A C 1
ATOM 3812 O O . ALA A 1 512 ? 28.730 22.017 27.118 1.00 76.19 512 ALA A O 1
ATOM 3813 N N . ALA A 1 513 ? 28.517 22.257 24.892 1.00 71.62 513 ALA A N 1
ATOM 3814 C CA . ALA A 1 513 ? 27.065 22.454 24.909 1.00 71.62 513 ALA A CA 1
ATOM 3815 C C . ALA A 1 513 ? 26.320 21.195 25.390 1.00 71.62 513 ALA A C 1
ATOM 3817 O O . ALA A 1 513 ? 25.531 21.273 26.328 1.00 71.62 513 ALA A O 1
ATOM 3818 N N . MET A 1 514 ? 26.654 20.023 24.837 1.00 76.19 514 MET A N 1
ATOM 3819 C CA . MET A 1 514 ? 26.091 18.731 25.256 1.00 76.19 514 MET A CA 1
ATOM 3820 C C . MET A 1 514 ? 26.381 18.423 26.735 1.00 76.19 514 MET A C 1
ATOM 3822 O O . MET A 1 514 ? 25.524 17.892 27.440 1.00 76.19 514 MET A O 1
ATOM 3826 N N . ALA A 1 515 ? 27.578 18.768 27.227 1.00 75.06 515 ALA A N 1
ATOM 3827 C CA . ALA A 1 515 ? 27.918 18.630 28.641 1.00 75.06 515 ALA A CA 1
ATOM 3828 C C . ALA A 1 515 ? 27.078 19.570 29.524 1.00 75.06 515 ALA A C 1
ATOM 3830 O O . ALA A 1 515 ? 26.563 19.120 30.547 1.00 75.06 515 ALA A O 1
ATOM 3831 N N . GLY A 1 516 ? 26.891 20.830 29.110 1.00 76.38 516 GLY A N 1
ATOM 3832 C CA . GLY A 1 516 ? 26.031 21.804 29.790 1.00 76.38 516 GLY A CA 1
ATOM 3833 C C . GLY A 1 516 ? 24.580 21.334 29.890 1.00 76.38 516 GLY A C 1
ATOM 3834 O O . GLY A 1 516 ? 24.067 21.174 30.994 1.00 76.38 516 GLY A O 1
ATOM 3835 N N . GLU A 1 517 ? 23.958 20.985 28.761 1.00 71.25 517 GLU A N 1
ATOM 3836 C CA . GLU A 1 517 ? 22.579 20.479 28.733 1.00 71.25 517 GLU A CA 1
ATOM 3837 C C . GLU A 1 517 ? 22.413 19.217 29.594 1.00 71.25 517 GLU A C 1
ATOM 3839 O O . GLU A 1 517 ? 21.420 19.087 30.313 1.00 71.25 517 GLU A O 1
ATOM 3844 N N . SER A 1 518 ? 23.398 18.308 29.593 1.00 75.25 518 SER A N 1
ATOM 3845 C CA . SER A 1 518 ? 23.370 17.114 30.449 1.00 75.25 518 SER A CA 1
ATOM 3846 C C . SER A 1 518 ? 23.467 17.439 31.947 1.00 75.25 518 SER A C 1
ATOM 3848 O O . SER A 1 518 ? 22.840 16.757 32.762 1.00 75.25 518 SER A O 1
ATOM 3850 N N . ALA A 1 519 ? 24.207 18.490 32.317 1.00 77.00 519 ALA A N 1
ATOM 3851 C CA . ALA A 1 519 ? 24.326 18.957 33.695 1.00 77.00 519 ALA A CA 1
ATOM 3852 C C . ALA A 1 519 ? 23.037 19.647 34.166 1.00 77.00 519 ALA A C 1
ATOM 3854 O O . ALA A 1 519 ? 22.579 19.377 35.277 1.00 77.00 519 ALA A O 1
ATOM 3855 N N . ASP A 1 520 ? 22.403 20.448 33.306 1.00 77.00 520 ASP A N 1
ATOM 3856 C CA . ASP A 1 520 ? 21.121 21.097 33.596 1.00 77.00 520 ASP A CA 1
ATOM 3857 C C . ASP A 1 520 ? 19.990 20.066 33.752 1.00 77.00 520 ASP A C 1
ATOM 3859 O O . ASP A 1 520 ? 19.218 20.123 34.712 1.00 77.00 520 ASP A O 1
ATOM 3863 N N . HIS A 1 521 ? 19.939 19.043 32.889 1.00 76.12 521 HIS A N 1
ATOM 3864 C CA . HIS A 1 521 ? 18.996 17.927 33.039 1.00 76.12 521 HIS A CA 1
ATOM 3865 C C . HIS A 1 521 ? 19.262 17.116 34.318 1.00 76.12 521 HIS A C 1
ATOM 3867 O O . HIS A 1 521 ? 18.319 16.724 35.008 1.00 76.12 521 HIS A O 1
ATOM 3873 N N . ALA A 1 522 ? 20.529 16.888 34.681 1.00 80.00 522 ALA A N 1
ATOM 3874 C CA . ALA A 1 522 ? 20.876 16.231 35.941 1.00 80.00 522 ALA A CA 1
ATOM 3875 C C . ALA A 1 522 ? 20.463 17.068 37.167 1.00 80.00 522 ALA A C 1
ATOM 3877 O O . ALA A 1 522 ? 19.984 16.504 38.153 1.00 80.00 522 ALA A O 1
ATOM 3878 N N . ALA A 1 523 ? 20.591 18.397 37.102 1.00 81.31 523 ALA A N 1
ATOM 3879 C CA . ALA A 1 523 ? 20.157 19.313 38.154 1.00 81.31 523 ALA A CA 1
ATOM 3880 C C . ALA A 1 523 ? 18.626 19.343 38.307 1.00 81.31 523 ALA A C 1
ATOM 3882 O O . ALA A 1 523 ? 18.127 19.294 39.433 1.00 81.31 523 ALA A O 1
ATOM 3883 N N . LEU A 1 524 ? 17.875 19.345 37.199 1.00 83.25 524 LEU A N 1
ATOM 3884 C CA . LEU A 1 524 ? 16.410 19.240 37.214 1.00 83.25 524 LEU A CA 1
ATOM 3885 C C . LEU A 1 524 ? 15.945 17.910 37.823 1.00 83.25 524 LEU A C 1
ATOM 3887 O O . LEU A 1 524 ? 15.134 17.913 38.747 1.00 83.25 524 LEU A O 1
ATOM 3891 N N . LEU A 1 525 ? 16.524 16.781 37.397 1.00 85.94 525 LEU A N 1
ATOM 3892 C CA . LEU A 1 525 ? 16.212 15.463 37.965 1.00 85.94 525 LEU A CA 1
ATOM 3893 C C . LEU A 1 525 ? 16.586 15.357 39.453 1.00 85.94 525 LEU A C 1
ATOM 3895 O O . LEU A 1 525 ? 15.887 14.687 40.213 1.00 85.94 525 LEU A O 1
ATOM 3899 N N . ALA A 1 526 ? 17.664 16.010 39.895 1.00 85.00 526 ALA A N 1
ATOM 3900 C CA . ALA A 1 526 ? 18.020 16.086 41.312 1.00 85.00 526 ALA A CA 1
ATOM 3901 C C . ALA A 1 526 ? 17.018 16.938 42.114 1.00 85.00 526 ALA A C 1
ATOM 3903 O O . ALA A 1 526 ? 16.622 16.543 43.210 1.00 85.00 526 ALA A O 1
ATOM 3904 N N . ALA A 1 527 ? 16.559 18.064 41.560 1.00 83.88 527 ALA A N 1
ATOM 3905 C CA . ALA A 1 527 ? 15.547 18.914 42.182 1.00 83.88 527 ALA A CA 1
ATOM 3906 C C . ALA A 1 527 ? 14.175 18.221 42.277 1.00 83.88 527 ALA A C 1
ATOM 3908 O O . ALA A 1 527 ? 13.494 18.347 43.294 1.00 83.88 527 ALA A O 1
ATOM 3909 N N . GLU A 1 528 ? 13.776 17.453 41.259 1.00 85.56 528 GLU A N 1
ATOM 3910 C CA . GLU A 1 528 ? 12.561 16.633 41.305 1.00 85.56 528 GLU A CA 1
ATOM 3911 C C . GLU A 1 528 ? 12.668 15.506 42.335 1.00 85.56 528 GLU A C 1
ATOM 3913 O O . GLU A 1 528 ? 11.750 15.334 43.135 1.00 85.56 528 GLU A O 1
ATOM 3918 N N . ARG A 1 529 ? 13.796 14.784 42.389 1.00 88.19 529 ARG A N 1
ATOM 3919 C CA . ARG A 1 529 ? 14.034 13.763 43.427 1.00 88.19 529 ARG A CA 1
ATOM 3920 C C . ARG A 1 529 ? 13.937 14.353 44.831 1.00 88.19 529 ARG A C 1
ATOM 3922 O O . ARG A 1 529 ? 13.194 13.818 45.641 1.00 88.19 529 ARG A O 1
ATOM 3929 N N . ALA A 1 530 ? 14.578 15.495 45.083 1.00 88.25 530 ALA A N 1
ATOM 3930 C CA . ALA A 1 530 ? 14.505 16.174 46.376 1.00 88.25 530 ALA A CA 1
ATOM 3931 C C . ALA A 1 530 ? 13.072 16.619 46.745 1.00 88.25 530 ALA A C 1
ATOM 3933 O O . ALA A 1 530 ? 12.695 16.566 47.915 1.00 88.25 530 ALA A O 1
ATOM 3934 N N . ARG A 1 531 ? 12.246 17.023 45.763 1.00 88.94 531 ARG A N 1
ATOM 3935 C CA . ARG A 1 531 ? 10.816 17.314 45.986 1.00 88.94 531 ARG A CA 1
ATOM 3936 C C . ARG A 1 531 ? 10.042 16.058 46.389 1.00 88.94 531 ARG A C 1
ATOM 3938 O O . ARG A 1 531 ? 9.339 16.091 47.396 1.00 88.94 531 ARG A O 1
ATOM 3945 N N . TRP A 1 532 ? 10.204 14.958 45.652 1.00 86.69 532 TRP A N 1
ATOM 3946 C CA . TRP A 1 532 ? 9.529 13.692 45.953 1.00 86.69 532 TRP A CA 1
ATOM 3947 C C . TRP A 1 532 ? 9.998 13.067 47.274 1.00 86.69 532 TRP A C 1
ATOM 3949 O O . TRP A 1 532 ? 9.179 12.530 48.014 1.00 86.69 532 TRP A O 1
ATOM 3959 N N . GLU A 1 533 ? 11.282 13.179 47.616 1.00 90.94 533 GLU A N 1
ATOM 3960 C CA . GLU A 1 533 ? 11.830 12.754 48.910 1.00 90.94 533 GLU A CA 1
ATOM 3961 C C . GLU A 1 533 ? 11.227 13.572 50.065 1.00 90.94 533 GLU A C 1
ATOM 3963 O O . GLU A 1 533 ? 10.755 12.994 51.044 1.00 90.94 533 GLU A O 1
ATOM 3968 N N . ALA A 1 534 ? 11.129 14.900 49.930 1.00 88.62 534 ALA A N 1
ATOM 3969 C CA . ALA A 1 534 ? 10.486 15.751 50.933 1.00 88.62 534 ALA A CA 1
ATOM 3970 C C . ALA A 1 534 ? 8.980 15.454 51.103 1.00 88.62 534 ALA A C 1
ATOM 3972 O O . ALA A 1 534 ? 8.450 15.532 52.216 1.00 88.62 534 ALA A O 1
ATOM 3973 N N . GLU A 1 535 ? 8.284 15.093 50.023 1.00 90.00 535 GLU A N 1
ATOM 3974 C CA . GLU A 1 535 ? 6.864 14.728 50.047 1.00 90.00 535 GLU A CA 1
ATOM 3975 C C . GLU A 1 535 ? 6.632 13.314 50.621 1.00 90.00 535 GLU A C 1
ATOM 3977 O O . GLU A 1 535 ? 5.684 13.094 51.382 1.00 90.00 535 GLU A O 1
ATOM 3982 N N . LEU A 1 536 ? 7.556 12.379 50.376 1.00 91.00 536 LEU A N 1
ATOM 3983 C CA . LEU A 1 536 ? 7.603 11.066 51.027 1.00 91.00 536 LEU A CA 1
ATOM 3984 C C . LEU A 1 536 ? 7.881 11.189 52.537 1.00 91.00 536 LEU A C 1
ATOM 3986 O O . LEU A 1 536 ? 7.237 10.526 53.355 1.00 91.00 536 LEU A O 1
ATOM 3990 N N . GLU A 1 537 ? 8.796 12.071 52.947 1.00 91.88 537 GLU A N 1
ATOM 3991 C CA . GLU A 1 537 ? 9.010 12.363 54.367 1.00 91.88 537 GLU A CA 1
ATOM 3992 C C . GLU A 1 537 ? 7.787 13.031 55.013 1.00 91.88 537 GLU A C 1
ATOM 3994 O O . GLU A 1 537 ? 7.441 12.728 56.154 1.00 91.88 537 GLU A O 1
ATOM 3999 N N . LYS A 1 538 ? 7.102 13.936 54.306 1.00 92.75 538 LYS A N 1
ATOM 4000 C CA . LYS A 1 538 ? 5.873 14.561 54.811 1.00 92.75 538 LYS A CA 1
ATOM 4001 C C . LYS A 1 538 ? 4.773 13.517 55.032 1.00 92.75 538 LYS A C 1
ATOM 4003 O O . LYS A 1 538 ? 4.240 13.427 56.136 1.00 92.75 538 LYS A O 1
ATOM 4008 N N . THR A 1 539 ? 4.483 12.701 54.021 1.00 86.69 539 THR A N 1
ATOM 4009 C CA . THR A 1 539 ? 3.432 11.671 54.087 1.00 86.69 539 THR A CA 1
ATOM 4010 C C . THR A 1 539 ? 3.747 10.566 55.099 1.00 86.69 539 THR A C 1
ATOM 4012 O O . THR A 1 539 ? 2.843 10.096 55.786 1.00 86.69 539 THR A O 1
ATOM 4015 N N . SER A 1 540 ? 5.017 10.188 55.285 1.00 91.50 540 SER A N 1
ATOM 4016 C CA . SER A 1 540 ? 5.409 9.244 56.347 1.00 91.50 540 SER A CA 1
ATOM 4017 C C . SER A 1 540 ? 5.280 9.832 57.760 1.00 91.50 540 SER A C 1
ATOM 4019 O O . SER A 1 540 ? 4.848 9.120 58.668 1.00 91.50 540 SER A O 1
ATOM 4021 N N . ARG A 1 541 ? 5.556 11.131 57.958 1.00 92.25 541 ARG A N 1
ATOM 4022 C CA . ARG A 1 541 ? 5.270 11.830 59.228 1.00 92.25 541 ARG A CA 1
ATOM 4023 C C . ARG A 1 541 ? 3.762 11.920 59.505 1.00 92.25 541 ARG A C 1
ATOM 4025 O O . ARG A 1 541 ? 3.341 11.686 60.636 1.00 92.25 5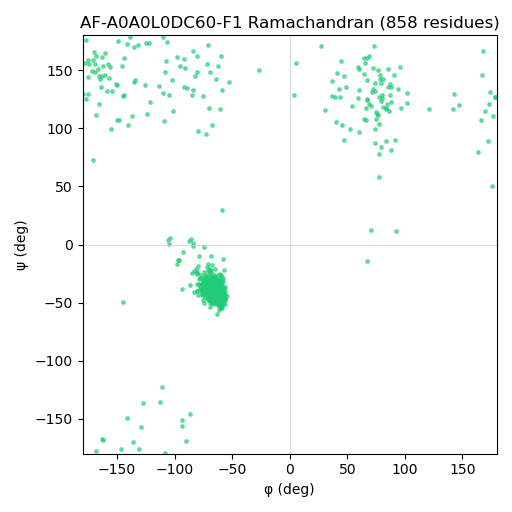41 ARG A O 1
ATOM 4032 N N . GLU A 1 542 ? 2.949 12.199 58.486 1.00 90.44 542 GLU A N 1
ATOM 4033 C CA . GLU A 1 542 ? 1.479 12.207 58.585 1.00 90.44 542 GLU A CA 1
ATOM 4034 C C . GLU A 1 542 ? 0.917 10.810 58.905 1.00 90.44 542 GLU A C 1
ATOM 4036 O O . GLU A 1 542 ? 0.058 10.674 59.779 1.00 90.44 542 GLU A O 1
ATOM 4041 N N . LEU A 1 543 ? 1.459 9.756 58.282 1.00 89.56 543 LEU A N 1
ATOM 4042 C CA . LEU A 1 543 ? 1.114 8.365 58.582 1.00 89.56 543 LEU A CA 1
ATOM 4043 C C . LEU A 1 543 ? 1.475 7.982 60.027 1.00 89.56 543 LEU A C 1
ATOM 4045 O O . LEU A 1 543 ? 0.664 7.351 60.703 1.00 89.56 543 LEU A O 1
ATOM 4049 N N . GLY A 1 544 ? 2.649 8.392 60.519 1.00 91.00 544 GLY A N 1
ATOM 4050 C CA . GLY A 1 544 ? 3.052 8.186 61.914 1.00 91.00 544 GLY A CA 1
ATOM 4051 C C . GLY A 1 544 ? 2.103 8.872 62.903 1.00 91.00 544 GLY A C 1
ATOM 4052 O O . GLY A 1 544 ? 1.619 8.237 63.837 1.00 91.00 544 GLY A O 1
ATOM 4053 N N . ALA A 1 545 ? 1.735 10.131 62.647 1.00 88.50 545 ALA A N 1
ATOM 4054 C CA . ALA A 1 545 ? 0.768 10.856 63.474 1.00 88.50 545 ALA A CA 1
ATOM 4055 C C . ALA A 1 545 ? -0.626 10.192 63.481 1.00 88.50 545 ALA A C 1
ATOM 4057 O O . ALA A 1 545 ? -1.286 10.143 64.523 1.00 88.50 545 ALA A O 1
ATOM 4058 N N . ALA A 1 546 ? -1.066 9.639 62.345 1.00 85.25 546 ALA A N 1
ATOM 4059 C CA . ALA A 1 546 ? -2.311 8.876 62.252 1.00 85.25 546 ALA A CA 1
ATOM 4060 C C . ALA A 1 546 ? -2.241 7.534 63.009 1.00 85.25 546 ALA A C 1
ATOM 4062 O O . ALA A 1 546 ? -3.217 7.142 63.651 1.00 85.25 546 ALA A O 1
ATOM 4063 N N . GLN A 1 547 ? -1.092 6.848 62.985 1.00 89.19 547 GLN A N 1
ATOM 4064 C CA . GLN A 1 547 ? -0.854 5.630 63.769 1.00 89.19 547 GLN A CA 1
ATOM 4065 C C . GLN A 1 547 ? -0.868 5.920 65.278 1.00 89.19 547 GLN A C 1
ATOM 4067 O O . GLN A 1 547 ? -1.568 5.229 66.018 1.00 89.19 547 GLN A O 1
ATOM 4072 N N . ASP A 1 548 ? -0.205 6.986 65.733 1.00 88.38 548 ASP A N 1
ATOM 4073 C CA . ASP A 1 548 ? -0.229 7.418 67.138 1.00 88.38 548 ASP A CA 1
ATOM 4074 C C . ASP A 1 548 ? -1.641 7.796 67.614 1.00 88.38 548 ASP A C 1
ATOM 4076 O O . ASP A 1 548 ? -2.025 7.499 68.749 1.00 88.38 548 ASP A O 1
ATOM 4080 N N . ALA A 1 549 ? -2.436 8.448 66.760 1.00 88.75 549 ALA A N 1
ATOM 4081 C CA . ALA A 1 549 ? -3.838 8.746 67.050 1.00 88.75 549 ALA A CA 1
ATOM 4082 C C . ALA A 1 549 ? -4.686 7.465 67.153 1.00 88.75 549 ALA A C 1
ATOM 4084 O O . ALA A 1 549 ? -5.519 7.354 68.053 1.00 88.75 549 ALA A O 1
ATOM 4085 N N . ASN A 1 550 ? -4.439 6.477 66.287 1.00 84.81 550 ASN A N 1
ATOM 4086 C CA . ASN A 1 550 ? -5.109 5.178 66.333 1.00 84.81 550 ASN A CA 1
ATOM 4087 C C . ASN A 1 550 ? -4.789 4.423 67.637 1.00 84.81 550 ASN A C 1
ATOM 4089 O O . ASN A 1 550 ? -5.708 3.969 68.313 1.00 84.81 550 ASN A O 1
ATOM 4093 N N . ILE A 1 551 ? -3.514 4.395 68.050 1.00 90.75 551 ILE A N 1
ATOM 4094 C CA . ILE A 1 551 ? -3.063 3.783 69.313 1.00 90.75 551 ILE A CA 1
ATOM 4095 C C . ILE A 1 551 ? -3.739 4.443 70.530 1.00 90.75 551 ILE A C 1
ATOM 4097 O O . ILE A 1 551 ? -4.177 3.751 71.454 1.00 90.75 551 ILE A O 1
ATOM 4101 N N . LYS A 1 552 ? -3.870 5.778 70.536 1.00 91.38 552 LYS A N 1
ATOM 4102 C CA . LYS A 1 552 ? -4.578 6.513 71.602 1.00 91.38 552 LYS A CA 1
ATOM 4103 C C . LYS A 1 552 ? -6.060 6.137 71.659 1.00 91.38 552 LYS A C 1
ATOM 4105 O O . LYS A 1 552 ? -6.538 5.742 72.720 1.00 91.38 552 LYS A O 1
ATOM 4110 N N . LEU A 1 553 ? -6.756 6.171 70.521 1.00 88.12 553 LEU A N 1
ATOM 4111 C CA . LEU A 1 553 ? -8.173 5.799 70.434 1.00 88.12 553 LEU A CA 1
ATOM 4112 C C . LEU A 1 553 ? -8.413 4.328 70.815 1.00 88.12 553 LEU A C 1
ATOM 4114 O O . LEU A 1 553 ? -9.389 4.028 71.505 1.00 88.12 553 LEU A O 1
ATOM 4118 N N . SER A 1 554 ? -7.515 3.404 70.446 1.00 87.31 554 SER A N 1
ATOM 4119 C CA . SER A 1 554 ? -7.627 2.004 70.872 1.00 87.31 554 SER A CA 1
ATOM 4120 C C . SER A 1 554 ? -7.482 1.862 72.389 1.00 87.31 554 SER A C 1
ATOM 4122 O O . SER A 1 554 ? -8.303 1.191 73.014 1.00 87.31 554 SER A O 1
ATOM 4124 N N . ALA A 1 555 ? -6.518 2.553 73.008 1.00 87.50 555 ALA A N 1
ATOM 4125 C CA . ALA A 1 555 ? -6.330 2.533 74.460 1.00 87.50 555 ALA A CA 1
ATOM 4126 C C . ALA A 1 555 ? -7.517 3.153 75.228 1.00 87.50 555 ALA A C 1
ATOM 4128 O O . ALA A 1 555 ? -7.912 2.641 76.279 1.00 87.50 555 ALA A O 1
ATOM 4129 N N . GLU A 1 556 ? -8.128 4.214 74.694 1.00 88.19 556 GLU A N 1
ATOM 4130 C CA . GLU A 1 556 ? -9.363 4.799 75.233 1.00 88.19 556 GLU A CA 1
ATOM 4131 C C . GLU A 1 556 ? -10.546 3.827 75.118 1.00 88.19 556 GLU A C 1
ATOM 4133 O O . GLU A 1 556 ? -11.273 3.625 76.093 1.00 88.19 556 GLU A O 1
ATOM 4138 N N . SER A 1 557 ? -10.697 3.145 73.977 1.00 83.75 557 SER A N 1
ATOM 4139 C CA . SER A 1 557 ? -11.748 2.137 73.783 1.00 83.75 557 SER A CA 1
ATOM 4140 C C . SER A 1 557 ? -11.603 0.940 74.735 1.00 83.75 557 SER A C 1
ATOM 4142 O O . SER A 1 557 ? -12.587 0.501 75.333 1.00 83.75 557 SER A O 1
ATOM 4144 N N . GLU A 1 558 ? -10.375 0.459 74.969 1.00 89.00 558 GLU A N 1
ATOM 4145 C CA . GLU A 1 558 ? -10.102 -0.594 75.950 1.00 89.00 558 GLU A CA 1
ATOM 4146 C C . GLU A 1 558 ? -10.419 -0.150 77.377 1.00 89.00 558 GLU A C 1
ATOM 4148 O O . GLU A 1 558 ? -10.894 -0.952 78.183 1.00 89.00 558 GLU A O 1
ATOM 4153 N N . ARG A 1 559 ? -10.141 1.113 77.712 1.00 91.69 559 ARG A N 1
ATOM 4154 C CA . ARG A 1 559 ? -10.461 1.672 79.024 1.00 91.69 559 ARG A CA 1
ATOM 4155 C C . ARG A 1 559 ? -11.975 1.709 79.238 1.00 91.69 559 ARG A C 1
ATOM 4157 O O . ARG A 1 559 ? -12.442 1.183 80.246 1.00 91.69 559 ARG A O 1
ATOM 4164 N N . LEU A 1 560 ? -12.729 2.249 78.280 1.00 84.81 560 LEU A N 1
ATOM 4165 C CA . LEU A 1 560 ? -14.195 2.285 78.336 1.00 84.81 560 LEU A CA 1
ATOM 4166 C C . LEU A 1 560 ? -14.796 0.872 78.417 1.00 84.81 560 LEU A C 1
ATOM 4168 O O . LEU A 1 560 ? -15.719 0.643 79.193 1.00 84.81 560 LEU A O 1
ATOM 4172 N N . ALA A 1 561 ? -14.225 -0.110 77.711 1.00 82.50 561 ALA A N 1
ATOM 4173 C CA . ALA A 1 561 ? -14.650 -1.509 77.801 1.00 82.50 561 ALA A CA 1
ATOM 4174 C C . ALA A 1 561 ? -14.398 -2.144 79.186 1.00 82.50 561 ALA A C 1
ATOM 4176 O O . ALA A 1 561 ? -15.158 -3.015 79.613 1.00 82.50 561 ALA A O 1
ATOM 4177 N N . ARG A 1 562 ? -13.351 -1.724 79.912 1.00 88.12 562 ARG A N 1
ATOM 4178 C CA . ARG A 1 562 ? -13.103 -2.153 81.305 1.00 88.12 562 ARG A CA 1
ATOM 4179 C C . ARG A 1 562 ? -14.056 -1.466 82.286 1.00 88.12 562 ARG A C 1
ATOM 4181 O O . ARG A 1 562 ? -14.504 -2.106 83.233 1.00 88.12 562 ARG A O 1
ATOM 4188 N N . GLU A 1 563 ? -14.374 -0.193 82.055 1.00 85.31 563 GLU A N 1
ATOM 4189 C CA . GLU A 1 563 ? -15.343 0.565 82.856 1.00 85.31 563 GLU A CA 1
ATOM 4190 C C . GLU A 1 563 ? -16.770 -0.000 82.672 1.00 85.31 563 GLU A C 1
ATOM 4192 O O . GLU A 1 563 ? -17.447 -0.254 83.665 1.00 85.31 563 GLU A O 1
ATOM 4197 N N . ALA A 1 564 ? -17.180 -0.349 81.446 1.00 77.31 564 ALA A N 1
ATOM 4198 C CA . ALA A 1 564 ? -18.452 -1.029 81.166 1.00 77.31 564 ALA A CA 1
ATOM 4199 C C . ALA A 1 564 ? -18.591 -2.370 81.915 1.00 77.31 564 ALA A C 1
ATOM 4201 O O . ALA A 1 564 ? -19.552 -2.565 82.658 1.00 77.31 564 ALA A O 1
ATOM 4202 N N . LYS A 1 565 ? -17.583 -3.250 81.818 1.00 84.44 565 LYS A N 1
ATOM 4203 C CA . LYS A 1 565 ? -17.557 -4.547 82.529 1.00 84.44 565 LYS A CA 1
ATOM 4204 C C . LYS A 1 565 ? -17.619 -4.420 84.049 1.00 84.44 565 LYS A C 1
ATOM 4206 O O . LYS A 1 565 ? -18.091 -5.324 84.735 1.00 84.44 565 LYS A O 1
ATOM 4211 N N . ARG A 1 566 ? -17.134 -3.304 84.597 1.00 84.88 566 ARG A N 1
ATOM 4212 C CA . ARG A 1 566 ? -17.257 -3.010 86.025 1.00 84.88 566 ARG A CA 1
ATOM 4213 C C . ARG A 1 566 ? -18.705 -2.680 86.401 1.00 84.88 566 ARG A C 1
ATOM 4215 O O . ARG A 1 566 ? -19.185 -3.207 87.398 1.00 84.88 566 ARG A O 1
ATOM 4222 N N . PHE A 1 567 ? -19.401 -1.869 85.604 1.00 74.25 567 PHE A N 1
ATOM 4223 C CA . PHE A 1 567 ? -20.819 -1.571 85.835 1.00 74.25 567 PHE A CA 1
ATOM 4224 C C . PHE A 1 567 ? -21.715 -2.809 85.660 1.00 74.25 567 PHE A C 1
ATOM 4226 O O . PHE A 1 567 ? -22.668 -2.981 86.416 1.00 74.25 567 PHE A O 1
ATOM 4233 N N . GLU A 1 568 ? -21.381 -3.711 84.731 1.00 78.88 568 GLU A N 1
ATOM 4234 C CA . GLU A 1 568 ? -22.042 -5.020 84.589 1.00 78.88 568 GLU A CA 1
ATOM 4235 C C . GLU A 1 568 ? -21.909 -5.862 85.874 1.00 78.88 568 GLU A C 1
ATOM 4237 O O . GLU A 1 568 ? -22.913 -6.326 86.415 1.00 78.88 568 GLU A O 1
ATOM 4242 N N . ALA A 1 569 ? -20.700 -5.972 86.439 1.00 77.38 569 ALA A N 1
ATOM 4243 C CA . ALA A 1 569 ? -20.472 -6.687 87.700 1.00 77.38 569 ALA A CA 1
ATOM 4244 C C . ALA A 1 569 ? -21.175 -6.032 88.913 1.00 77.38 569 ALA A C 1
ATOM 4246 O O . ALA A 1 569 ? -21.625 -6.726 89.828 1.00 77.38 569 ALA A O 1
ATOM 4247 N N . GLU A 1 570 ? -21.298 -4.700 88.927 1.00 71.06 570 GLU A N 1
ATOM 4248 C CA . GLU A 1 570 ? -22.047 -3.962 89.955 1.00 71.06 570 GLU A CA 1
ATOM 4249 C C . GLU A 1 570 ? -23.573 -4.213 89.841 1.00 71.06 570 GLU A C 1
ATOM 4251 O O . GLU A 1 570 ? -24.254 -4.310 90.865 1.00 71.06 570 GLU A O 1
ATOM 4256 N N . LEU A 1 571 ? -24.109 -4.427 88.630 1.00 67.00 571 LEU A N 1
ATOM 4257 C CA . LEU A 1 571 ? -25.508 -4.829 88.401 1.00 67.00 571 LEU A CA 1
ATOM 4258 C C . LEU A 1 571 ? -25.790 -6.285 88.810 1.00 67.00 571 LEU A C 1
ATOM 4260 O O . LEU A 1 571 ? -26.807 -6.549 89.457 1.00 67.00 571 LEU A O 1
ATOM 4264 N N . GLU A 1 572 ? -24.899 -7.228 88.489 1.00 71.88 572 GLU A N 1
ATOM 4265 C CA . GLU A 1 572 ? -25.036 -8.637 88.900 1.00 71.88 572 GLU A CA 1
ATOM 4266 C C . GLU A 1 572 ? -25.036 -8.795 90.431 1.00 71.88 572 GLU A C 1
ATOM 4268 O O . GLU A 1 572 ? -25.819 -9.571 90.988 1.00 71.88 572 GLU A O 1
ATOM 4273 N N . ALA A 1 573 ? -24.222 -8.003 91.140 1.00 65.31 573 ALA A N 1
ATOM 4274 C CA . ALA A 1 573 ? -24.189 -8.005 92.602 1.00 65.31 573 ALA A CA 1
ATOM 4275 C C . ALA A 1 573 ? -25.558 -7.657 93.222 1.00 65.31 573 ALA A C 1
ATOM 4277 O O . ALA A 1 573 ? -25.986 -8.310 94.180 1.00 65.31 573 ALA A O 1
ATOM 4278 N N . ILE A 1 574 ? -26.278 -6.684 92.649 1.00 60.31 574 ILE A N 1
ATOM 4279 C CA . ILE A 1 574 ? -27.607 -6.247 93.115 1.00 60.31 574 ILE A CA 1
ATOM 4280 C C . ILE A 1 574 ? -28.649 -7.363 92.936 1.00 60.31 574 ILE A C 1
ATOM 4282 O O . ILE A 1 574 ? -29.440 -7.626 93.847 1.00 60.31 574 ILE A O 1
ATOM 4286 N N . GLN A 1 575 ? -28.613 -8.072 91.803 1.00 57.66 575 GLN A N 1
ATOM 4287 C CA . GLN A 1 575 ? -29.571 -9.137 91.471 1.00 57.66 575 GLN A CA 1
ATOM 4288 C C . GLN A 1 575 ? -29.485 -10.356 92.415 1.00 57.66 575 GLN A C 1
ATOM 4290 O O . GLN A 1 575 ? -30.460 -11.089 92.573 1.00 57.66 575 GLN A O 1
ATOM 4295 N N . SER A 1 576 ? -28.362 -10.550 93.115 1.00 55.50 576 SER A N 1
ATOM 4296 C CA . SER A 1 576 ? -28.105 -11.728 93.963 1.00 55.50 576 SER A CA 1
ATOM 4297 C C . SER A 1 576 ? -28.864 -11.789 95.312 1.00 55.50 576 SER A C 1
ATOM 4299 O O . SER A 1 576 ? -28.717 -12.759 96.068 1.00 55.50 576 SER A O 1
ATOM 4301 N N . THR A 1 577 ? -29.668 -10.774 95.660 1.00 51.78 577 THR A N 1
ATOM 4302 C CA . THR A 1 577 ? -30.091 -10.526 97.058 1.00 51.78 577 THR A CA 1
ATOM 4303 C C . THR A 1 577 ? -31.534 -10.911 97.449 1.00 51.78 577 THR A C 1
ATOM 4305 O O . THR A 1 577 ? -31.902 -10.708 98.607 1.00 51.78 577 THR A O 1
ATOM 4308 N N . ALA A 1 578 ? -32.341 -11.556 96.588 1.00 41.62 578 ALA A N 1
ATOM 4309 C CA . ALA A 1 578 ? -33.755 -11.871 96.889 1.00 41.62 578 ALA A CA 1
ATOM 4310 C C . ALA A 1 578 ? -34.178 -13.361 96.739 1.00 41.62 578 ALA A C 1
ATOM 4312 O O . ALA A 1 578 ? -33.880 -14.017 95.751 1.00 41.62 578 ALA A O 1
ATOM 4313 N N . GLY A 1 579 ? -34.973 -13.888 97.692 1.00 47.59 579 GLY A N 1
ATOM 4314 C CA . GLY A 1 579 ? -36.016 -14.907 97.401 1.00 47.59 579 GLY A CA 1
ATOM 4315 C C . GLY A 1 579 ? -35.723 -16.425 97.497 1.00 47.59 579 GLY A C 1
ATOM 4316 O O . GLY A 1 579 ? -36.558 -17.229 97.084 1.00 47.59 579 GLY A O 1
ATOM 4317 N N . ARG A 1 580 ? -34.594 -16.852 98.073 1.00 56.41 580 ARG A N 1
ATOM 4318 C CA . ARG A 1 580 ? -33.910 -18.164 97.885 1.00 56.41 580 ARG A CA 1
ATOM 4319 C C . ARG A 1 580 ? -34.595 -19.538 98.188 1.00 56.41 580 ARG A C 1
ATOM 4321 O O . ARG A 1 580 ? -33.870 -20.480 98.515 1.00 56.41 580 ARG A O 1
ATOM 4328 N N . ARG A 1 581 ? -35.921 -19.749 98.072 1.00 50.12 581 ARG A N 1
ATOM 4329 C CA . ARG A 1 581 ? -36.497 -21.134 98.080 1.00 50.12 581 ARG A CA 1
ATOM 4330 C C . ARG A 1 581 ? -37.724 -21.407 97.199 1.00 50.12 581 ARG A C 1
ATOM 4332 O O . ARG A 1 581 ? -37.647 -22.320 96.394 1.00 50.12 581 ARG A O 1
ATOM 4339 N N . ARG A 1 582 ? -38.796 -20.604 97.234 1.00 50.44 582 ARG A N 1
ATOM 4340 C CA . ARG A 1 582 ? -39.846 -20.687 96.182 1.00 50.44 582 ARG A CA 1
ATOM 4341 C C . ARG A 1 582 ? -39.390 -20.075 94.861 1.00 50.44 582 ARG A C 1
ATOM 4343 O O . ARG A 1 582 ? -39.878 -20.461 93.806 1.00 50.44 582 ARG A O 1
ATOM 4350 N N . ALA A 1 583 ? -38.414 -19.167 94.927 1.00 55.75 583 ALA A N 1
ATOM 4351 C CA . ALA A 1 583 ? -37.630 -18.824 93.759 1.00 55.75 583 ALA A CA 1
ATOM 4352 C C . ALA A 1 583 ? -36.733 -19.983 93.315 1.00 55.75 583 ALA A C 1
ATOM 4354 O O . ALA A 1 583 ? -36.449 -19.990 92.147 1.00 55.75 583 ALA A O 1
ATOM 4355 N N . ARG A 1 584 ? -36.361 -20.982 94.141 1.00 56.88 584 ARG A N 1
ATOM 4356 C CA . ARG A 1 584 ? -35.497 -22.093 93.684 1.00 56.88 584 ARG A CA 1
ATOM 4357 C C . ARG A 1 584 ? -36.210 -23.125 92.835 1.00 56.88 584 ARG A C 1
ATOM 4359 O O . ARG A 1 584 ? -35.674 -23.510 91.817 1.00 56.88 584 ARG A O 1
ATOM 4366 N N . GLU A 1 585 ? -37.416 -23.539 93.206 1.00 58.00 585 GLU A N 1
ATOM 4367 C CA . GLU A 1 585 ? -38.208 -24.452 92.364 1.00 58.00 585 GLU A CA 1
ATOM 4368 C C . GLU A 1 585 ? -38.616 -23.743 91.065 1.00 58.00 585 GLU A C 1
ATOM 4370 O O . GLU A 1 585 ? -38.433 -24.280 89.976 1.00 58.00 585 GLU A O 1
ATOM 4375 N N . ARG A 1 586 ? -39.021 -22.466 91.158 1.00 65.75 586 ARG A N 1
ATOM 4376 C CA . ARG A 1 586 ? -39.220 -21.623 89.972 1.00 65.75 586 ARG A CA 1
ATOM 4377 C C . ARG A 1 586 ? -37.922 -21.297 89.234 1.00 65.75 586 ARG A C 1
ATOM 4379 O O . ARG A 1 586 ? -37.994 -21.131 88.036 1.00 65.75 586 ARG A O 1
ATOM 4386 N N . GLU A 1 587 ? -36.754 -21.227 89.870 1.00 67.56 587 GLU A N 1
ATOM 4387 C CA . GLU A 1 587 ? -35.437 -21.116 89.219 1.00 67.56 587 GLU A CA 1
ATOM 4388 C C . GLU A 1 587 ? -35.060 -22.455 88.597 1.00 67.56 587 GLU A C 1
ATOM 4390 O O . GLU A 1 587 ? -34.358 -22.455 87.609 1.00 67.56 587 GLU A O 1
ATOM 4395 N N . GLU A 1 588 ? -35.479 -23.607 89.107 1.00 75.88 588 GLU A N 1
ATOM 4396 C CA . GLU A 1 588 ? -35.179 -24.910 88.509 1.00 75.88 588 GLU A CA 1
ATOM 4397 C C . GLU A 1 588 ? -36.060 -25.149 87.277 1.00 75.88 588 GLU A C 1
ATOM 4399 O O . GLU A 1 588 ? -35.543 -25.556 86.236 1.00 75.88 588 GLU A O 1
ATOM 4404 N N . GLU A 1 589 ? -37.338 -24.763 87.328 1.00 76.81 589 GLU A N 1
ATOM 4405 C CA . GLU A 1 589 ? -38.233 -24.710 86.165 1.00 76.81 589 GLU A CA 1
ATOM 4406 C C . GLU A 1 589 ? -37.819 -23.616 85.171 1.00 76.81 589 GLU A C 1
ATOM 4408 O O . GLU A 1 589 ? -37.640 -23.904 83.988 1.00 76.81 589 GLU A O 1
ATOM 4413 N N . LEU A 1 590 ? -37.584 -22.379 85.628 1.00 74.88 590 LEU A N 1
ATOM 4414 C CA . LEU A 1 590 ? -37.121 -21.282 84.776 1.00 74.88 590 LEU A CA 1
ATOM 4415 C C . LEU A 1 590 ? -35.694 -21.506 84.284 1.00 74.88 590 LEU A C 1
ATOM 4417 O O . LEU A 1 590 ? -35.421 -21.071 83.183 1.00 74.88 590 LEU A O 1
ATOM 4421 N N . THR A 1 591 ? -34.793 -22.196 84.995 1.00 81.88 591 THR A N 1
ATOM 4422 C CA . THR A 1 591 ? -33.474 -22.590 84.450 1.00 81.88 591 THR A CA 1
ATOM 4423 C C . THR A 1 591 ? -33.561 -23.833 83.582 1.00 81.88 591 THR A C 1
ATOM 4425 O O . THR A 1 591 ? -32.722 -24.002 82.707 1.00 81.88 591 THR A O 1
ATOM 4428 N N . GLY A 1 592 ? -34.567 -24.691 83.748 1.00 80.94 592 GLY A N 1
ATOM 4429 C CA . GLY A 1 592 ? -34.928 -25.706 82.761 1.00 80.94 592 GLY A CA 1
ATOM 4430 C C . GLY A 1 592 ? -35.338 -25.043 81.448 1.00 80.94 592 GLY A C 1
ATOM 4431 O O . GLY A 1 592 ? -34.687 -25.256 80.425 1.00 80.94 592 GLY A O 1
ATOM 4432 N N . ALA A 1 593 ? -36.329 -24.151 81.518 1.00 79.94 593 ALA A N 1
ATOM 4433 C CA . ALA A 1 593 ? -36.818 -23.340 80.409 1.00 79.94 593 ALA A CA 1
ATOM 4434 C C . ALA A 1 593 ? -35.723 -22.436 79.814 1.00 79.94 593 ALA A C 1
ATOM 4436 O O . ALA A 1 593 ? -35.593 -22.361 78.595 1.00 79.94 593 ALA A O 1
ATOM 4437 N N . LEU A 1 594 ? -34.881 -21.814 80.648 1.00 81.50 594 LEU A N 1
ATOM 4438 C CA . LEU A 1 594 ? -33.738 -20.998 80.233 1.00 81.50 594 LEU A CA 1
ATOM 4439 C C . LEU A 1 594 ? -32.668 -21.865 79.582 1.00 81.50 594 LEU A C 1
ATOM 4441 O O . LEU A 1 594 ? -32.132 -21.439 78.580 1.00 81.50 594 LEU A O 1
ATOM 4445 N N . ARG A 1 595 ? -32.374 -23.081 80.062 1.00 85.81 595 ARG A N 1
ATOM 4446 C CA . ARG A 1 595 ? -31.432 -23.994 79.385 1.00 85.81 595 ARG A CA 1
ATOM 4447 C C . ARG A 1 595 ? -31.985 -24.480 78.050 1.00 85.81 595 ARG A C 1
ATOM 4449 O O . ARG A 1 595 ? -31.212 -24.621 77.109 1.00 85.81 595 ARG A O 1
ATOM 4456 N N . THR A 1 596 ? -33.290 -24.730 77.926 1.00 83.56 596 THR A N 1
ATOM 4457 C CA . THR A 1 596 ? -33.900 -25.050 76.623 1.00 83.56 596 THR A CA 1
ATOM 4458 C C . THR A 1 596 ? -33.930 -23.838 75.697 1.00 83.56 596 THR A C 1
ATOM 4460 O O . THR A 1 596 ? -33.619 -23.988 74.523 1.00 83.56 596 THR A O 1
ATOM 4463 N N . ALA A 1 597 ? -34.201 -22.638 76.216 1.00 82.69 597 ALA A N 1
ATOM 4464 C CA . ALA A 1 597 ? -34.153 -21.391 75.459 1.00 82.69 597 ALA A CA 1
ATOM 4465 C C . ALA A 1 597 ? -32.716 -20.991 75.090 1.00 82.69 597 ALA A C 1
ATOM 4467 O O . ALA A 1 597 ? -32.501 -20.497 73.998 1.00 82.69 597 ALA A O 1
ATOM 4468 N N . GLN A 1 598 ? -31.724 -21.262 75.941 1.00 86.75 598 GLN A N 1
ATOM 4469 C CA . GLN A 1 598 ? -30.292 -21.072 75.684 1.00 86.75 598 GLN A CA 1
ATOM 4470 C C . GLN A 1 598 ? -29.766 -22.090 74.677 1.00 86.75 598 GLN A C 1
ATOM 4472 O O . GLN A 1 598 ? -28.914 -21.736 73.877 1.00 86.75 598 GLN A O 1
ATOM 4477 N N . ARG A 1 599 ? -30.265 -23.334 74.681 1.00 88.12 599 ARG A N 1
ATOM 4478 C CA . ARG A 1 599 ? -29.973 -24.307 73.616 1.00 88.12 599 ARG A CA 1
ATOM 4479 C C . ARG A 1 599 ? -30.601 -23.866 72.301 1.00 88.12 599 ARG A C 1
ATOM 4481 O O . ARG A 1 599 ? -29.880 -23.741 71.330 1.00 88.12 599 ARG A O 1
ATOM 4488 N N . ALA A 1 600 ? -31.887 -23.516 72.295 1.00 84.81 600 ALA A N 1
ATOM 4489 C CA . ALA A 1 600 ? -32.558 -22.993 71.107 1.00 84.81 600 ALA A CA 1
ATOM 4490 C C . ALA A 1 600 ? -31.920 -21.688 70.593 1.00 84.81 600 ALA A C 1
ATOM 4492 O O . ALA A 1 600 ? -31.813 -21.504 69.386 1.00 84.81 600 ALA A O 1
ATOM 4493 N N . ALA A 1 601 ? -31.449 -20.812 71.486 1.00 87.50 601 ALA A N 1
ATOM 4494 C CA . ALA A 1 601 ? -30.695 -19.610 71.141 1.00 87.50 601 ALA A CA 1
ATOM 4495 C C . ALA A 1 601 ? -29.298 -19.952 70.612 1.00 87.50 601 ALA A C 1
ATOM 4497 O O . ALA A 1 601 ? -28.921 -19.418 69.585 1.00 87.50 601 ALA A O 1
ATOM 4498 N N . ALA A 1 602 ? -28.565 -20.887 71.224 1.00 91.06 602 ALA A N 1
ATOM 4499 C CA . ALA A 1 602 ? -27.267 -21.340 70.723 1.00 91.06 602 ALA A CA 1
ATOM 4500 C C . ALA A 1 602 ? -27.380 -22.073 69.373 1.00 91.06 602 ALA A C 1
ATOM 4502 O O . ALA A 1 602 ? -26.508 -21.922 68.524 1.00 91.06 602 ALA A O 1
ATOM 4503 N N . ASP A 1 603 ? -28.462 -22.819 69.138 1.00 89.25 603 ASP A N 1
ATOM 4504 C CA . ASP A 1 603 ? -28.782 -23.443 67.851 1.00 89.25 603 ASP A CA 1
ATOM 4505 C C . ASP A 1 603 ? -29.193 -22.375 66.814 1.00 89.25 603 ASP A C 1
ATOM 4507 O O . ASP A 1 603 ? -28.781 -22.431 65.650 1.00 89.25 603 ASP A O 1
ATOM 4511 N N . ALA A 1 604 ? -29.950 -21.349 67.221 1.00 87.38 604 ALA A N 1
ATOM 4512 C CA . ALA A 1 604 ? -30.270 -20.188 66.388 1.00 87.38 604 ALA A CA 1
ATOM 4513 C C . ALA A 1 604 ? -29.014 -19.365 66.043 1.00 87.38 604 ALA A C 1
ATOM 4515 O O . ALA A 1 604 ? -28.818 -19.003 64.886 1.00 87.38 604 ALA A O 1
ATOM 4516 N N . ASP A 1 605 ? -28.116 -19.144 66.999 1.00 91.81 605 ASP A N 1
ATOM 4517 C CA . ASP A 1 605 ? -26.833 -18.473 66.803 1.00 91.81 605 ASP A CA 1
ATOM 4518 C C . ASP A 1 605 ? -25.916 -19.314 65.909 1.00 91.81 605 ASP A C 1
ATOM 4520 O O . ASP A 1 605 ? -25.365 -18.790 64.946 1.00 91.81 605 ASP A O 1
ATOM 4524 N N . ALA A 1 606 ? -25.824 -20.631 66.117 1.00 91.19 606 ALA A N 1
ATOM 4525 C CA . ALA A 1 606 ? -25.053 -21.528 65.256 1.00 91.19 606 ALA A CA 1
ATOM 4526 C C . ALA A 1 606 ? -25.607 -21.581 63.819 1.00 91.19 606 ALA A C 1
ATOM 4528 O O . ALA A 1 606 ? -24.840 -21.625 62.850 1.00 91.19 606 ALA A O 1
ATOM 4529 N N . THR A 1 607 ? -26.932 -21.537 63.637 1.00 91.75 607 THR A N 1
ATOM 4530 C CA . THR A 1 607 ? -27.542 -21.439 62.299 1.00 91.75 607 THR A CA 1
ATOM 4531 C C . THR A 1 607 ? -27.353 -20.054 61.677 1.00 91.75 607 THR A C 1
ATOM 4533 O O . THR A 1 607 ? -27.056 -19.977 60.482 1.00 91.75 607 THR A O 1
ATOM 4536 N N . ALA A 1 608 ? -27.407 -18.972 62.460 1.00 89.00 608 ALA A N 1
ATOM 4537 C CA . ALA A 1 608 ? -27.111 -17.612 62.015 1.00 89.00 608 ALA A CA 1
ATOM 4538 C C . ALA A 1 608 ? -25.628 -17.430 61.648 1.00 89.00 608 ALA A C 1
ATOM 4540 O O . ALA A 1 608 ? -25.318 -16.833 60.618 1.00 89.00 608 ALA A O 1
ATOM 4541 N N . GLU A 1 609 ? -24.696 -17.989 62.418 1.00 93.56 609 GLU A N 1
ATOM 4542 C CA . GLU A 1 609 ? -23.271 -18.048 62.089 1.00 93.56 609 GLU A CA 1
ATOM 4543 C C . GLU A 1 609 ? -23.017 -18.908 60.852 1.00 93.56 609 GLU A C 1
ATOM 4545 O O . GLU A 1 609 ? -22.262 -18.501 59.971 1.00 93.56 609 GLU A O 1
ATOM 4550 N N . SER A 1 610 ? -23.686 -20.056 60.715 1.00 92.75 610 SER A N 1
ATOM 4551 C CA . SER A 1 610 ? -23.633 -20.880 59.500 1.00 92.75 610 SER A CA 1
ATOM 4552 C C . SER A 1 610 ? -24.135 -20.108 58.273 1.00 92.75 610 SER A C 1
ATOM 4554 O O . SER A 1 610 ? -23.495 -20.139 57.219 1.00 92.75 610 SER A O 1
ATOM 4556 N N . ALA A 1 611 ? -25.226 -19.347 58.403 1.00 90.19 611 ALA A N 1
ATOM 4557 C CA . ALA A 1 611 ? -25.751 -18.480 57.351 1.00 90.19 611 ALA A CA 1
ATOM 4558 C C . ALA A 1 611 ? -24.795 -17.319 57.019 1.00 90.19 611 ALA A C 1
ATOM 4560 O O . ALA A 1 611 ? -24.468 -17.125 55.849 1.00 90.19 611 ALA A O 1
ATOM 4561 N N . ARG A 1 612 ? -24.262 -16.611 58.025 1.00 92.75 612 ARG A N 1
ATOM 4562 C CA . ARG A 1 612 ? -23.244 -15.551 57.867 1.00 92.75 612 ARG A CA 1
ATOM 4563 C C . ARG A 1 612 ? -21.965 -16.082 57.216 1.00 92.75 612 ARG A C 1
ATOM 4565 O O . ARG A 1 612 ? -21.409 -15.434 56.337 1.00 92.75 612 ARG A O 1
ATOM 4572 N N . ASN A 1 613 ? -21.514 -17.278 57.587 1.00 95.00 613 ASN A N 1
ATOM 4573 C CA . ASN A 1 613 ? -20.339 -17.919 56.998 1.00 95.00 613 ASN A CA 1
ATOM 4574 C C . ASN A 1 613 ? -20.597 -18.379 55.554 1.00 95.00 613 ASN A C 1
ATOM 4576 O O . ASN A 1 613 ? -19.707 -18.257 54.715 1.00 95.00 613 ASN A O 1
ATOM 4580 N N . LYS A 1 614 ? -21.809 -18.849 55.224 1.00 94.69 614 LYS A N 1
ATOM 4581 C CA . LYS A 1 614 ? -22.225 -19.102 53.831 1.00 94.69 614 LYS A CA 1
ATOM 4582 C C . LYS A 1 614 ? -22.297 -17.807 53.015 1.00 94.69 614 LYS A C 1
ATOM 4584 O O . LYS A 1 614 ? -21.848 -17.807 51.874 1.00 94.69 614 LYS A O 1
ATOM 4589 N N . HIS A 1 615 ? -22.802 -16.717 53.597 1.00 91.25 615 HIS A N 1
ATOM 4590 C CA . HIS A 1 615 ? -22.840 -15.397 52.965 1.00 91.25 615 HIS A CA 1
ATOM 4591 C C . HIS A 1 615 ? -21.424 -14.895 52.656 1.00 91.25 615 HIS A C 1
ATOM 4593 O O . HIS A 1 615 ? -21.104 -14.685 51.493 1.00 91.25 615 HIS A O 1
ATOM 4599 N N . ARG A 1 616 ? -20.531 -14.876 53.657 1.00 96.56 616 ARG A N 1
ATOM 4600 C CA . ARG A 1 616 ? -19.111 -14.510 53.500 1.00 96.56 616 ARG A CA 1
ATOM 4601 C C . ARG A 1 616 ? -18.369 -15.355 52.464 1.00 96.56 616 ARG A C 1
ATOM 4603 O O . ARG A 1 616 ? -17.511 -14.835 51.757 1.00 96.56 616 ARG A O 1
ATOM 4610 N N . ARG A 1 617 ? -18.678 -16.655 52.357 1.00 94.88 617 ARG A N 1
ATOM 4611 C CA . ARG A 1 617 ? -18.120 -17.522 51.301 1.00 94.88 617 ARG A CA 1
ATOM 4612 C C . ARG A 1 617 ? -18.586 -17.084 49.917 1.00 94.88 617 ARG A C 1
ATOM 4614 O O . ARG A 1 617 ? -17.734 -16.890 49.059 1.00 94.88 617 ARG A O 1
ATOM 4621 N N . LYS A 1 618 ? -19.889 -16.840 49.740 1.00 92.62 618 LYS A N 1
ATOM 4622 C CA . LYS A 1 618 ? -20.435 -16.309 48.485 1.00 92.62 618 LYS A CA 1
ATOM 4623 C C . LYS A 1 618 ? -19.859 -14.934 48.152 1.00 92.62 618 LYS A C 1
ATOM 4625 O O . LYS A 1 618 ? -19.429 -14.734 47.029 1.00 92.62 618 LYS A O 1
ATOM 4630 N N . GLU A 1 619 ? -19.779 -14.007 49.105 1.00 93.00 619 GLU A N 1
ATOM 4631 C CA . GLU A 1 619 ? -19.144 -12.693 48.905 1.00 93.00 619 GLU A CA 1
ATOM 4632 C C . GLU A 1 619 ? -17.686 -12.831 48.442 1.00 93.00 619 GLU A C 1
ATOM 4634 O O . GLU A 1 619 ? -17.268 -12.144 47.514 1.00 93.00 619 GLU A O 1
ATOM 4639 N N . ALA A 1 620 ? -16.923 -13.758 49.030 1.00 93.81 620 ALA A N 1
ATOM 4640 C CA . ALA A 1 620 ? -15.556 -14.049 48.605 1.00 93.81 620 ALA A CA 1
ATOM 4641 C C . ALA A 1 620 ? -15.475 -14.747 47.232 1.00 93.81 620 ALA A C 1
ATOM 4643 O O . ALA A 1 620 ? -14.491 -14.562 46.520 1.00 93.81 620 ALA A O 1
ATOM 4644 N N . GLU A 1 621 ? -16.471 -15.547 46.848 1.00 95.50 621 GLU A N 1
ATOM 4645 C CA . GLU A 1 621 ? -16.595 -16.141 45.509 1.00 95.50 621 GLU A CA 1
ATOM 4646 C C . GLU A 1 621 ? -16.903 -15.056 44.464 1.00 95.50 621 GLU A C 1
ATOM 4648 O O . GLU A 1 621 ? -16.102 -14.864 43.550 1.00 95.50 621 GLU A O 1
ATOM 4653 N N . TRP A 1 622 ? -17.945 -14.244 44.675 1.00 94.56 622 TRP A N 1
ATOM 4654 C CA . TRP A 1 622 ? -18.288 -13.091 43.830 1.00 94.56 622 TRP A CA 1
ATOM 4655 C C . TRP A 1 622 ? -17.137 -12.082 43.704 1.00 94.56 622 TRP A C 1
ATOM 4657 O O . TRP A 1 622 ? -16.887 -11.564 42.618 1.00 94.56 622 TRP A O 1
ATOM 4667 N N . ALA A 1 623 ? -16.397 -11.811 44.785 1.00 94.31 623 ALA A N 1
ATOM 4668 C CA . ALA A 1 623 ? -15.232 -10.926 44.746 1.00 94.31 623 ALA A CA 1
ATOM 4669 C C . ALA A 1 623 ? -14.084 -11.495 43.893 1.00 94.31 623 ALA A C 1
ATOM 4671 O O . ALA A 1 623 ? -13.415 -10.738 43.189 1.00 94.31 623 ALA A O 1
ATOM 4672 N N . ARG A 1 624 ? -13.864 -12.820 43.910 1.00 96.00 624 ARG A N 1
ATOM 4673 C CA . ARG A 1 624 ? -12.883 -13.481 43.030 1.00 96.00 624 ARG A CA 1
ATOM 4674 C C . ARG A 1 624 ? -13.335 -13.452 41.576 1.00 96.00 624 ARG A C 1
ATOM 4676 O O . ARG A 1 624 ? -12.533 -13.097 40.722 1.00 96.00 624 ARG A O 1
ATOM 4683 N N . GLU A 1 625 ? -14.595 -13.785 41.300 1.00 93.88 625 GLU A N 1
ATOM 4684 C CA . GLU A 1 625 ? -15.156 -13.744 39.944 1.00 93.88 625 GLU A CA 1
ATOM 4685 C C . GLU A 1 625 ? -15.053 -12.334 39.358 1.00 93.88 625 GLU A C 1
ATOM 4687 O O . GLU A 1 625 ? -14.494 -12.152 38.275 1.00 93.88 625 GLU A O 1
ATOM 4692 N N . ARG A 1 626 ? -15.460 -11.317 40.125 1.00 96.31 626 ARG A N 1
ATOM 4693 C CA . ARG A 1 626 ? -15.290 -9.909 39.761 1.00 96.31 626 ARG A CA 1
ATOM 4694 C C . ARG A 1 626 ? -13.829 -9.558 39.476 1.00 96.31 626 ARG A C 1
ATOM 4696 O O . ARG A 1 626 ? -13.556 -8.987 38.425 1.00 96.31 626 ARG A O 1
ATOM 4703 N N . ALA A 1 627 ? -12.892 -9.944 40.344 1.00 94.19 627 ALA A N 1
ATOM 4704 C CA . ALA A 1 627 ? -11.468 -9.708 40.108 1.00 94.19 627 ALA A CA 1
ATOM 4705 C C . ALA A 1 627 ? -10.964 -10.403 38.826 1.00 94.19 627 ALA A C 1
ATOM 4707 O O . ALA A 1 627 ? -10.186 -9.811 38.083 1.00 94.19 627 ALA A O 1
ATOM 4708 N N . THR A 1 628 ? -11.434 -11.619 38.515 1.00 95.19 628 THR A N 1
ATOM 4709 C CA . THR A 1 628 ? -11.081 -12.304 37.256 1.00 95.19 628 THR A CA 1
ATOM 4710 C C . THR A 1 628 ? -11.701 -11.662 36.015 1.00 95.19 628 THR A C 1
ATOM 4712 O O . THR A 1 628 ? -11.082 -11.674 34.954 1.00 95.19 628 THR A O 1
ATOM 4715 N N . LEU A 1 629 ? -12.886 -11.059 36.126 1.00 92.69 629 LEU A N 1
ATOM 4716 C CA . LEU A 1 629 ? -13.496 -10.293 35.036 1.00 92.69 629 LEU A CA 1
ATOM 4717 C C . LEU A 1 629 ? -12.787 -8.944 34.838 1.00 92.69 629 LEU A C 1
ATOM 4719 O O . LEU A 1 629 ? -12.571 -8.529 33.703 1.00 92.69 629 LEU A O 1
ATOM 4723 N N . GLU A 1 630 ? -12.352 -8.285 35.915 1.00 96.19 630 GLU A N 1
ATOM 4724 C CA . GLU A 1 630 ? -11.556 -7.052 35.857 1.00 96.19 630 GLU A CA 1
ATOM 4725 C C . GLU A 1 630 ? -10.152 -7.302 35.257 1.00 96.19 630 GLU A C 1
ATOM 4727 O O . GLU A 1 630 ? -9.680 -6.509 34.432 1.00 96.19 630 GLU A O 1
ATOM 4732 N N . THR A 1 631 ? -9.492 -8.432 35.558 1.00 96.81 631 THR A N 1
ATOM 4733 C CA . THR A 1 631 ? -8.240 -8.803 34.868 1.00 96.81 631 THR A CA 1
ATOM 4734 C C . THR A 1 631 ? -8.474 -9.138 33.395 1.00 96.81 631 THR A C 1
ATOM 4736 O O . THR A 1 631 ? -7.745 -8.629 32.545 1.00 96.81 631 THR A O 1
ATOM 4739 N N . GLN A 1 632 ? -9.524 -9.892 33.052 1.00 95.19 632 GLN A N 1
ATOM 4740 C CA . GLN A 1 632 ? -9.880 -10.168 31.653 1.00 95.19 632 GLN A CA 1
ATOM 4741 C C . GLN A 1 632 ? -10.206 -8.889 30.867 1.00 95.19 632 GLN A C 1
ATOM 4743 O O . GLN A 1 632 ? -9.738 -8.732 29.740 1.00 95.19 632 GLN A O 1
ATOM 4748 N N . LEU A 1 633 ? -10.943 -7.942 31.458 1.00 94.94 633 LEU A N 1
ATOM 4749 C CA . LEU A 1 633 ? -11.275 -6.659 30.835 1.00 94.94 633 LEU A CA 1
ATOM 4750 C C . LEU A 1 633 ? -10.026 -5.796 30.603 1.00 94.94 633 LEU A C 1
ATOM 4752 O O . LEU A 1 633 ? -9.873 -5.196 29.536 1.00 94.94 633 LEU A O 1
ATOM 4756 N N . THR A 1 634 ? -9.109 -5.743 31.574 1.00 96.56 634 THR A N 1
ATOM 4757 C CA . THR A 1 634 ? -7.852 -4.990 31.425 1.00 96.56 634 THR A CA 1
ATOM 4758 C C . THR A 1 634 ? -6.885 -5.656 30.446 1.00 96.56 634 THR A C 1
ATOM 4760 O O . THR A 1 634 ? -6.204 -4.949 29.704 1.00 96.56 634 THR A O 1
ATOM 4763 N N . GLU A 1 635 ? -6.849 -6.988 30.361 1.00 96.00 635 GLU A N 1
ATOM 4764 C CA . GLU A 1 635 ? -6.130 -7.709 29.305 1.00 96.00 635 GLU A CA 1
ATOM 4765 C C . GLU A 1 635 ? -6.733 -7.469 27.919 1.00 96.00 635 GLU A C 1
ATOM 4767 O O . GLU A 1 635 ? -5.993 -7.142 26.994 1.00 96.00 635 GLU A O 1
ATOM 4772 N N . ALA A 1 636 ? -8.056 -7.574 27.765 1.00 90.19 636 ALA A N 1
ATOM 4773 C CA . ALA A 1 636 ? -8.741 -7.281 26.508 1.00 90.19 636 ALA A CA 1
ATOM 4774 C C . ALA A 1 636 ? -8.477 -5.835 26.057 1.00 90.19 636 ALA A C 1
ATOM 4776 O O . ALA A 1 636 ? -8.097 -5.608 24.912 1.00 90.19 636 ALA A O 1
ATOM 4777 N N . SER A 1 637 ? -8.551 -4.871 26.980 1.00 94.44 637 SER A N 1
ATOM 4778 C CA . SER A 1 637 ? -8.230 -3.461 26.716 1.00 94.44 637 SER A CA 1
ATOM 4779 C C . SER A 1 637 ? -6.771 -3.253 26.288 1.00 94.44 637 SER A C 1
ATOM 4781 O O . SER A 1 637 ? -6.497 -2.442 25.407 1.00 94.44 637 SER A O 1
ATOM 4783 N N . LYS A 1 638 ? -5.817 -3.991 26.877 1.00 96.44 638 LYS A N 1
ATOM 4784 C CA . LYS A 1 638 ? -4.405 -3.972 26.450 1.00 96.44 638 LYS A CA 1
ATOM 4785 C C . LYS A 1 638 ? -4.228 -4.568 25.052 1.00 96.44 638 LYS A C 1
ATOM 4787 O O . LYS A 1 638 ? -3.496 -3.994 24.254 1.00 96.44 638 LYS A O 1
ATOM 4792 N N . ARG A 1 639 ? -4.908 -5.680 24.743 1.00 95.94 639 ARG A N 1
ATOM 4793 C CA . ARG A 1 639 ? -4.878 -6.318 23.414 1.00 95.94 639 ARG A CA 1
ATOM 4794 C C . ARG A 1 639 ? -5.481 -5.409 22.340 1.00 95.94 639 ARG A C 1
ATOM 4796 O O . ARG A 1 639 ? -4.889 -5.295 21.277 1.00 95.94 639 ARG A O 1
ATOM 4803 N N . ILE A 1 640 ? -6.583 -4.714 22.633 1.00 93.38 640 ILE A N 1
ATOM 4804 C CA . ILE A 1 640 ? -7.183 -3.719 21.727 1.00 93.38 640 ILE A CA 1
ATOM 4805 C C . ILE A 1 640 ? -6.180 -2.600 21.424 1.00 93.38 640 ILE A C 1
ATOM 4807 O O . ILE A 1 640 ? -5.844 -2.409 20.263 1.00 93.38 640 ILE A O 1
ATOM 4811 N N . ARG A 1 641 ? -5.603 -1.951 22.447 1.00 96.88 641 ARG A N 1
ATOM 4812 C CA . ARG A 1 641 ? -4.592 -0.888 22.247 1.00 96.88 641 ARG A CA 1
ATOM 4813 C C . ARG A 1 641 ? -3.355 -1.361 21.483 1.00 96.88 641 ARG A C 1
ATOM 4815 O O . ARG A 1 641 ? -2.771 -0.597 20.722 1.00 96.88 641 ARG A O 1
ATOM 4822 N N . HIS A 1 642 ? -2.947 -2.611 21.690 1.00 96.56 642 HIS A N 1
ATOM 4823 C CA . HIS A 1 642 ? -1.843 -3.209 20.947 1.00 96.56 642 HIS A CA 1
ATOM 4824 C C . HIS A 1 642 ? -2.199 -3.373 19.463 1.00 96.56 642 HIS A C 1
ATOM 4826 O O . HIS A 1 642 ? -1.455 -2.872 18.624 1.00 96.56 642 HIS A O 1
ATOM 4832 N N . LEU A 1 643 ? -3.358 -3.957 19.143 1.00 93.44 643 LEU A N 1
ATOM 4833 C CA . LEU A 1 643 ? -3.848 -4.097 17.765 1.00 93.44 643 LEU A CA 1
ATOM 4834 C C . LEU A 1 643 ? -4.083 -2.735 17.088 1.00 93.44 643 LEU A C 1
ATOM 4836 O O . LEU A 1 643 ? -3.774 -2.574 15.911 1.00 93.44 643 LEU A O 1
ATOM 4840 N N . GLU A 1 644 ? -4.568 -1.732 17.826 1.00 94.94 644 GLU A N 1
ATOM 4841 C CA . GLU A 1 644 ? -4.669 -0.345 17.356 1.00 94.94 644 GLU A CA 1
ATOM 4842 C C . GLU A 1 644 ? -3.281 0.202 16.985 1.00 94.94 644 GLU A C 1
ATOM 4844 O O . GLU A 1 644 ? -3.100 0.693 15.871 1.00 94.94 644 GLU A O 1
ATOM 4849 N N . SER A 1 645 ? -2.277 0.045 17.858 1.00 96.81 645 SER A N 1
ATOM 4850 C CA . SER A 1 645 ? -0.901 0.482 17.578 1.00 96.81 645 SER A CA 1
ATOM 4851 C C . SER A 1 645 ? -0.250 -0.257 16.400 1.00 96.81 645 SER A C 1
ATOM 4853 O O . SER A 1 645 ? 0.427 0.375 15.592 1.00 96.81 645 SER A O 1
ATOM 4855 N N . GLU A 1 646 ? -0.506 -1.560 16.241 1.00 96.69 646 GLU A N 1
ATOM 4856 C CA . GLU A 1 646 ? -0.047 -2.344 15.086 1.00 96.69 646 GLU A CA 1
ATOM 4857 C C . GLU A 1 646 ? -0.741 -1.894 13.795 1.00 96.69 646 GLU A C 1
ATOM 4859 O O . GLU A 1 646 ? -0.097 -1.789 12.754 1.00 96.69 646 GLU A O 1
ATOM 4864 N N . SER A 1 647 ? -2.037 -1.567 13.855 1.00 90.31 647 SER A N 1
ATOM 4865 C CA . SER A 1 647 ? -2.790 -1.073 12.697 1.00 90.31 647 SER A CA 1
ATOM 4866 C C . SER A 1 647 ? -2.327 0.312 12.232 1.00 90.31 647 SER A C 1
ATOM 4868 O O . SER A 1 647 ? -2.294 0.566 11.028 1.00 90.31 647 SER A O 1
ATOM 4870 N N . LEU A 1 648 ? -1.917 1.178 13.167 1.00 97.31 648 LEU A N 1
ATOM 4871 C CA . LEU A 1 648 ? -1.313 2.478 12.870 1.00 97.31 648 LEU A CA 1
ATOM 4872 C C . LEU A 1 648 ? 0.090 2.306 12.275 1.00 97.31 648 LEU A C 1
ATOM 4874 O O . LEU A 1 648 ? 0.360 2.856 11.212 1.00 97.31 648 LEU A O 1
ATOM 4878 N N . ALA A 1 649 ? 0.940 1.465 12.872 1.00 95.31 649 ALA A N 1
ATOM 4879 C CA . ALA A 1 649 ? 2.264 1.165 12.324 1.00 95.31 649 ALA A CA 1
ATOM 4880 C C . ALA A 1 649 ? 2.181 0.587 10.896 1.00 95.31 649 ALA A C 1
ATOM 4882 O O . ALA A 1 649 ? 2.858 1.067 9.989 1.00 95.31 649 ALA A O 1
ATOM 4883 N N . ALA A 1 650 ? 1.278 -0.369 10.658 1.00 93.25 650 ALA A N 1
ATOM 4884 C CA . ALA A 1 650 ? 1.026 -0.924 9.328 1.00 93.25 650 ALA A CA 1
ATOM 4885 C C . ALA A 1 650 ? 0.436 0.110 8.344 1.00 93.25 650 ALA A C 1
ATOM 4887 O O . ALA A 1 650 ? 0.633 -0.003 7.130 1.00 93.25 650 ALA A O 1
ATOM 4888 N N . HIS A 1 651 ? -0.284 1.127 8.834 1.00 95.69 651 HIS A N 1
ATOM 4889 C CA . HIS A 1 651 ? -0.741 2.244 8.010 1.00 95.69 651 HIS A CA 1
ATOM 4890 C C . HIS A 1 651 ? 0.430 3.134 7.577 1.00 95.69 651 HIS A C 1
ATOM 4892 O O . HIS A 1 651 ? 0.554 3.414 6.384 1.00 95.69 651 HIS A O 1
ATOM 4898 N N . ASP A 1 652 ? 1.311 3.511 8.504 1.00 96.88 652 ASP A N 1
ATOM 4899 C CA . ASP A 1 652 ? 2.487 4.348 8.236 1.00 96.88 652 ASP A CA 1
ATOM 4900 C C . ASP A 1 652 ? 3.499 3.636 7.317 1.00 96.88 652 ASP A C 1
ATOM 4902 O O . ASP A 1 652 ? 4.010 4.225 6.357 1.00 96.88 652 ASP A O 1
ATOM 4906 N N . GLU A 1 653 ? 3.715 2.330 7.511 1.00 95.56 653 GLU A N 1
ATOM 4907 C CA . GLU A 1 653 ? 4.463 1.481 6.572 1.00 95.56 653 GLU A CA 1
ATOM 4908 C C . GLU A 1 653 ? 3.823 1.476 5.175 1.00 95.56 653 GLU A C 1
ATOM 4910 O O . GLU A 1 653 ? 4.517 1.574 4.160 1.00 95.56 653 GLU A O 1
ATOM 4915 N N . ARG A 1 654 ? 2.486 1.432 5.083 1.00 95.75 654 ARG A N 1
ATOM 4916 C CA . ARG A 1 654 ? 1.790 1.498 3.790 1.00 95.75 654 ARG A CA 1
ATOM 4917 C C . ARG A 1 654 ? 1.902 2.878 3.137 1.00 95.75 654 ARG A C 1
ATOM 4919 O O . ARG A 1 654 ? 2.011 2.947 1.913 1.00 95.75 654 ARG A O 1
ATOM 4926 N N . VAL A 1 655 ? 1.871 3.963 3.911 1.00 97.44 655 VAL A N 1
ATOM 4927 C CA . VAL A 1 655 ? 2.053 5.335 3.405 1.00 97.44 655 VAL A CA 1
ATOM 4928 C C . VAL A 1 655 ? 3.471 5.510 2.863 1.00 97.44 655 VAL A C 1
ATOM 4930 O O . VAL A 1 655 ? 3.627 5.858 1.694 1.00 97.44 655 VAL A O 1
ATOM 4933 N N . THR A 1 656 ? 4.498 5.152 3.634 1.00 96.81 656 THR A N 1
ATOM 4934 C CA . THR A 1 656 ? 5.906 5.234 3.198 1.00 96.81 656 THR A CA 1
ATOM 4935 C C . THR A 1 656 ? 6.218 4.313 2.004 1.00 96.81 656 THR A C 1
ATOM 4937 O O . THR A 1 656 ? 6.963 4.691 1.091 1.00 96.81 656 THR A O 1
ATOM 4940 N N . ALA A 1 657 ? 5.587 3.136 1.917 1.00 93.62 657 ALA A N 1
ATOM 4941 C CA . ALA A 1 657 ? 5.645 2.277 0.731 1.00 93.62 657 ALA A CA 1
ATOM 4942 C C . ALA A 1 657 ? 4.974 2.913 -0.506 1.00 93.62 657 ALA A C 1
ATOM 4944 O O . ALA A 1 657 ? 5.465 2.768 -1.628 1.00 93.62 657 ALA A O 1
ATOM 4945 N N . LEU A 1 658 ? 3.869 3.648 -0.335 1.00 95.94 658 LEU A N 1
ATOM 4946 C CA . LEU A 1 658 ? 3.213 4.375 -1.428 1.00 95.94 658 LEU A CA 1
ATOM 4947 C C . LEU A 1 658 ? 4.026 5.596 -1.878 1.00 95.94 658 LEU A C 1
ATOM 4949 O O . LEU A 1 658 ? 4.152 5.819 -3.082 1.00 95.94 658 LEU A O 1
ATOM 4953 N N . GLU A 1 659 ? 4.611 6.350 -0.948 1.00 96.75 659 GLU A N 1
ATOM 4954 C CA . GLU A 1 659 ? 5.490 7.488 -1.241 1.00 96.75 659 GLU A CA 1
ATOM 4955 C C . GLU A 1 659 ? 6.741 7.047 -2.006 1.00 96.75 659 GLU A C 1
ATOM 4957 O O . GLU A 1 659 ? 7.036 7.590 -3.073 1.00 96.75 659 GLU A O 1
ATOM 4962 N N . SER A 1 660 ? 7.430 6.003 -1.535 1.00 95.06 660 SER A N 1
ATOM 4963 C CA . SER A 1 660 ? 8.599 5.443 -2.226 1.00 95.06 660 SER A CA 1
ATOM 4964 C C . SER A 1 660 ? 8.248 4.865 -3.603 1.00 95.06 660 SER A C 1
ATOM 4966 O O . SER A 1 660 ? 8.979 5.104 -4.568 1.00 95.06 660 SER A O 1
ATOM 4968 N N . ARG A 1 661 ? 7.095 4.195 -3.756 1.00 95.12 661 ARG A N 1
ATOM 4969 C CA . ARG A 1 661 ? 6.587 3.757 -5.069 1.00 95.12 661 ARG A CA 1
ATOM 4970 C C . ARG A 1 661 ? 6.331 4.939 -6.008 1.00 95.12 661 ARG A C 1
ATOM 4972 O O . ARG A 1 661 ? 6.678 4.862 -7.185 1.00 95.12 661 ARG A O 1
ATOM 4979 N N . ASN A 1 662 ? 5.731 6.019 -5.512 1.00 95.62 662 ASN A N 1
ATOM 4980 C CA . ASN A 1 662 ? 5.448 7.208 -6.315 1.00 95.62 662 ASN A CA 1
ATOM 4981 C C . ASN A 1 662 ? 6.754 7.920 -6.724 1.00 95.62 662 ASN A C 1
ATOM 4983 O O . ASN A 1 662 ? 6.918 8.244 -7.898 1.00 95.62 662 ASN A O 1
ATOM 4987 N N . ALA A 1 663 ? 7.727 8.049 -5.815 1.00 95.69 663 ALA A N 1
ATOM 4988 C CA . ALA A 1 663 ? 9.056 8.582 -6.120 1.00 95.69 663 ALA A CA 1
ATOM 4989 C C . ALA A 1 663 ? 9.798 7.738 -7.177 1.00 95.69 663 ALA A C 1
ATOM 4991 O O . ALA A 1 663 ? 10.397 8.284 -8.105 1.00 95.69 663 ALA A O 1
ATOM 4992 N N . MET A 1 664 ? 9.714 6.405 -7.099 1.00 93.62 664 MET A N 1
ATOM 4993 C CA . MET A 1 664 ? 10.259 5.511 -8.130 1.00 93.62 664 MET A CA 1
ATOM 4994 C C . MET A 1 664 ? 9.535 5.669 -9.475 1.00 93.62 664 MET A C 1
ATOM 4996 O O . MET A 1 664 ? 10.185 5.678 -10.520 1.00 93.62 664 MET A O 1
ATOM 5000 N N . ALA A 1 665 ? 8.211 5.856 -9.481 1.00 95.44 665 ALA A N 1
ATOM 5001 C CA . ALA A 1 665 ? 7.452 6.120 -10.704 1.00 95.44 665 ALA A CA 1
ATOM 5002 C C . ALA A 1 665 ? 7.849 7.458 -11.362 1.00 95.44 665 ALA A C 1
ATOM 5004 O O . ALA A 1 665 ? 7.980 7.527 -12.587 1.00 95.44 665 ALA A O 1
ATOM 5005 N N . GLU A 1 666 ? 8.113 8.503 -10.572 1.00 96.94 666 GLU A N 1
ATOM 5006 C CA . GLU A 1 666 ? 8.659 9.769 -11.074 1.00 96.94 666 GLU A CA 1
ATOM 5007 C C . GLU A 1 666 ? 10.076 9.606 -11.638 1.00 96.94 666 GLU A C 1
ATOM 5009 O O . GLU A 1 666 ? 10.354 10.106 -12.729 1.00 96.94 666 GLU A O 1
ATOM 5014 N N . GLN A 1 667 ? 10.956 8.852 -10.969 1.00 95.12 667 GLN A N 1
ATOM 5015 C CA . GLN A 1 667 ? 12.293 8.542 -11.491 1.00 95.12 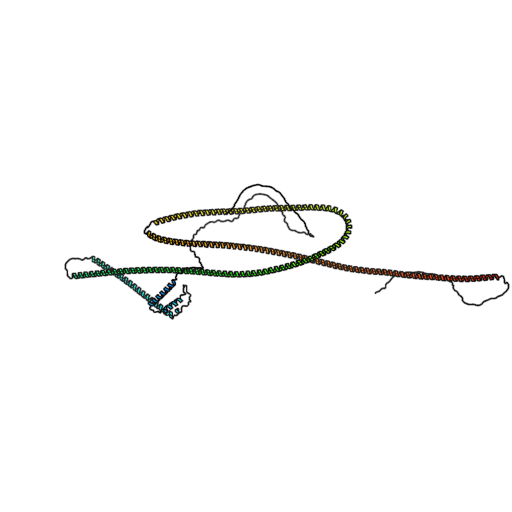667 GLN A CA 1
ATOM 5016 C C . GLN A 1 667 ? 12.232 7.767 -12.815 1.00 95.12 667 GLN A C 1
ATOM 5018 O O . GLN A 1 667 ? 12.949 8.113 -13.756 1.00 95.12 667 GLN A O 1
ATOM 5023 N N . VAL A 1 668 ? 11.344 6.773 -12.933 1.00 95.31 668 VAL A N 1
ATOM 5024 C CA . VAL A 1 668 ? 11.111 6.035 -14.186 1.00 95.31 668 VAL A CA 1
ATOM 5025 C C . VAL A 1 668 ? 10.616 6.972 -15.288 1.00 95.31 668 VAL A C 1
ATOM 5027 O O . VAL A 1 668 ? 11.136 6.920 -16.402 1.00 95.31 668 VAL A O 1
ATOM 5030 N N . LYS A 1 669 ? 9.681 7.881 -14.991 1.00 97.19 669 LYS A N 1
ATOM 5031 C CA . LYS A 1 669 ? 9.194 8.878 -15.957 1.00 97.19 669 LYS A CA 1
ATOM 5032 C C . LYS A 1 669 ? 10.301 9.840 -16.405 1.00 97.19 669 LYS A C 1
ATOM 5034 O O . LYS A 1 669 ? 10.450 10.086 -17.599 1.00 97.19 669 LYS A O 1
ATOM 5039 N N . LEU A 1 670 ? 11.123 10.337 -15.479 1.00 96.94 670 LEU A N 1
ATOM 5040 C CA . LEU A 1 670 ? 12.277 11.186 -15.798 1.00 96.94 670 LEU A CA 1
ATOM 5041 C C . LEU A 1 670 ? 13.322 10.442 -16.645 1.00 96.94 670 LEU A C 1
ATOM 5043 O O . LEU A 1 670 ? 13.882 11.027 -17.574 1.00 96.94 670 LEU A O 1
ATOM 5047 N N . ALA A 1 671 ? 13.552 9.155 -16.372 1.00 93.62 671 ALA A N 1
ATOM 5048 C CA . ALA A 1 671 ? 14.428 8.301 -17.170 1.00 93.62 671 ALA A CA 1
ATOM 5049 C C . ALA A 1 671 ? 13.864 8.051 -18.581 1.00 93.62 671 ALA A C 1
ATOM 5051 O O . ALA A 1 671 ? 14.611 8.151 -19.553 1.00 93.62 671 ALA A O 1
ATOM 5052 N N . GLN A 1 672 ? 12.555 7.814 -18.719 1.00 96.50 672 GLN A N 1
ATOM 5053 C CA . GLN A 1 672 ? 11.868 7.706 -20.014 1.00 96.50 672 GLN A CA 1
ATOM 5054 C C . GLN A 1 672 ? 11.957 9.016 -20.813 1.00 96.50 672 GLN A C 1
ATOM 5056 O O . GLN A 1 672 ? 12.331 9.001 -21.986 1.00 96.50 672 GLN A O 1
ATOM 5061 N N . ASP A 1 673 ? 11.714 10.166 -20.180 1.00 96.12 673 ASP A N 1
ATOM 5062 C CA . ASP A 1 673 ? 11.854 11.481 -20.815 1.00 96.12 673 ASP A CA 1
ATOM 5063 C C . ASP A 1 673 ? 13.310 11.804 -21.203 1.00 96.12 673 ASP A C 1
ATOM 5065 O O . ASP A 1 673 ? 13.554 12.566 -22.147 1.00 96.12 673 ASP A O 1
ATOM 5069 N N . ALA A 1 674 ? 14.295 11.275 -20.472 1.00 93.31 674 ALA A N 1
ATOM 5070 C CA . ALA A 1 674 ? 15.709 11.382 -20.818 1.00 93.31 674 ALA A CA 1
ATOM 5071 C C . ALA A 1 674 ? 16.067 10.465 -21.999 1.00 93.31 674 ALA A C 1
ATOM 5073 O O . ALA A 1 674 ? 16.701 10.934 -22.948 1.00 93.31 674 ALA A O 1
ATOM 5074 N N . ALA A 1 675 ? 15.595 9.214 -21.990 1.00 94.38 675 ALA A N 1
ATOM 5075 C CA . ALA A 1 675 ? 15.772 8.244 -23.069 1.00 94.38 675 ALA A CA 1
ATOM 5076 C C . ALA A 1 675 ? 15.156 8.746 -24.384 1.00 94.38 675 ALA A C 1
ATOM 5078 O O . ALA A 1 675 ? 15.856 8.857 -25.390 1.00 94.38 675 ALA A O 1
ATOM 5079 N N . ALA A 1 676 ? 13.903 9.209 -24.360 1.00 95.38 676 ALA A N 1
ATOM 5080 C CA . ALA A 1 676 ? 13.239 9.809 -25.518 1.00 95.38 676 ALA A CA 1
ATOM 5081 C C . ALA A 1 676 ? 13.984 11.057 -26.039 1.00 95.38 676 ALA A C 1
ATOM 5083 O O . ALA A 1 676 ? 14.017 11.327 -27.244 1.00 95.38 676 ALA A O 1
ATOM 5084 N N . ARG A 1 677 ? 14.632 11.832 -25.154 1.00 96.50 677 ARG A N 1
ATOM 5085 C CA . ARG A 1 677 ? 15.507 12.948 -25.553 1.00 96.50 677 ARG A CA 1
ATOM 5086 C C . ARG A 1 677 ? 16.812 12.468 -26.193 1.00 96.50 677 ARG A C 1
ATOM 5088 O O . ARG A 1 677 ? 17.260 13.107 -27.148 1.00 96.50 677 ARG A O 1
ATOM 5095 N N . THR A 1 678 ? 17.425 11.380 -25.724 1.00 94.19 678 THR A N 1
ATOM 5096 C CA . THR A 1 678 ? 18.622 10.807 -26.366 1.00 94.19 678 THR A CA 1
ATOM 5097 C C . THR A 1 678 ? 18.299 10.123 -27.689 1.00 94.19 678 THR A C 1
ATOM 5099 O O . THR A 1 678 ? 19.041 10.321 -28.644 1.00 94.19 678 THR A O 1
ATOM 5102 N N . GLU A 1 679 ? 17.166 9.431 -27.801 1.00 93.19 679 GLU A N 1
ATOM 5103 C CA . GLU A 1 679 ? 16.673 8.836 -29.049 1.00 93.19 679 GLU A CA 1
ATOM 5104 C C . GLU A 1 679 ? 16.394 9.899 -30.109 1.00 93.19 679 GLU A C 1
ATOM 5106 O O . GLU A 1 679 ? 16.910 9.804 -31.218 1.00 93.19 679 GLU A O 1
ATOM 5111 N N . ARG A 1 680 ? 15.673 10.980 -29.772 1.00 96.25 680 ARG A N 1
ATOM 5112 C CA . ARG A 1 680 ? 15.455 12.103 -30.706 1.00 96.25 680 ARG A CA 1
ATOM 5113 C C . ARG A 1 680 ? 16.776 12.741 -31.157 1.00 96.25 680 ARG A C 1
ATOM 5115 O O . ARG A 1 680 ? 16.923 13.103 -32.326 1.00 96.25 680 ARG A O 1
ATOM 5122 N N . ARG A 1 681 ? 17.763 12.869 -30.260 1.00 96.56 681 ARG A N 1
ATOM 5123 C CA . ARG A 1 681 ? 19.117 13.348 -30.608 1.00 96.56 681 ARG A CA 1
ATOM 5124 C C . ARG A 1 681 ? 19.856 12.369 -31.527 1.00 96.56 681 ARG A C 1
ATOM 5126 O O . ARG A 1 681 ? 20.431 12.810 -32.514 1.00 96.56 681 ARG A O 1
ATOM 5133 N N . ALA A 1 682 ? 19.807 11.069 -31.254 1.00 91.81 682 ALA A N 1
ATOM 5134 C CA . ALA A 1 682 ? 20.408 10.045 -32.106 1.00 91.81 682 ALA A CA 1
ATOM 5135 C C . ALA A 1 682 ? 19.739 9.994 -33.492 1.00 91.81 682 ALA A C 1
ATOM 5137 O O . ALA A 1 682 ? 20.432 10.025 -34.502 1.00 91.81 682 ALA A O 1
ATOM 5138 N N . ALA A 1 683 ? 18.406 10.028 -33.556 1.00 95.12 683 ALA A N 1
ATOM 5139 C CA . ALA A 1 683 ? 17.640 10.064 -34.800 1.00 95.12 683 ALA A CA 1
ATOM 5140 C C . ALA A 1 683 ? 17.951 11.318 -35.634 1.00 95.12 683 ALA A C 1
ATOM 5142 O O . ALA A 1 683 ? 18.168 11.222 -36.839 1.00 95.12 683 ALA A O 1
ATOM 5143 N N . THR A 1 684 ? 18.045 12.498 -35.005 1.00 96.06 684 THR A N 1
ATOM 5144 C CA . THR A 1 684 ? 18.472 13.717 -35.718 1.00 96.06 684 THR A CA 1
ATOM 5145 C C . THR A 1 684 ? 19.918 13.634 -36.202 1.00 96.06 684 THR A C 1
ATOM 5147 O O . THR A 1 684 ? 20.185 14.046 -37.329 1.00 96.06 684 THR A O 1
ATOM 5150 N N . GLN A 1 685 ? 20.835 13.058 -35.418 1.00 95.81 685 GLN A N 1
ATOM 5151 C CA . GLN A 1 685 ? 22.221 12.829 -35.840 1.00 95.81 685 GLN A CA 1
ATOM 5152 C C . GLN A 1 685 ? 22.307 11.862 -37.028 1.00 95.81 685 GLN A C 1
ATOM 5154 O O . GLN A 1 685 ? 22.935 12.208 -38.029 1.00 95.81 685 GLN A O 1
ATOM 5159 N N . LEU A 1 686 ? 21.625 10.713 -36.971 1.00 94.50 686 LEU A N 1
ATOM 5160 C CA . LEU A 1 686 ? 21.528 9.759 -38.080 1.00 94.50 686 LEU A CA 1
ATOM 5161 C C . LEU A 1 686 ? 20.962 10.436 -39.332 1.00 94.50 686 LEU A C 1
ATOM 5163 O O . LEU A 1 686 ? 21.634 10.453 -40.358 1.00 94.50 686 LEU A O 1
ATOM 5167 N N . ALA A 1 687 ? 19.833 11.139 -39.220 1.00 94.81 687 ALA A N 1
ATOM 5168 C CA . ALA A 1 687 ? 19.238 11.860 -40.343 1.00 94.81 687 ALA A CA 1
ATOM 5169 C C . ALA A 1 687 ? 20.139 12.982 -40.904 1.00 94.81 687 ALA A C 1
ATOM 5171 O O . ALA A 1 687 ? 19.988 13.356 -42.068 1.00 94.81 687 ALA A O 1
ATOM 5172 N N . THR A 1 688 ? 21.049 13.572 -40.114 1.00 96.00 688 THR A N 1
ATOM 5173 C CA . THR A 1 688 ? 22.073 14.499 -40.644 1.00 96.00 688 THR A CA 1
ATOM 5174 C C . THR A 1 688 ? 23.233 13.775 -41.320 1.00 96.00 688 THR A C 1
ATOM 5176 O O . THR A 1 688 ? 23.709 14.248 -42.350 1.00 96.00 688 THR A O 1
ATOM 5179 N N . LEU A 1 689 ? 23.660 12.623 -40.791 1.00 95.00 689 LEU A N 1
ATOM 5180 C CA . LEU A 1 689 ? 24.707 11.801 -41.394 1.00 95.00 689 LEU A CA 1
ATOM 5181 C C . LEU A 1 689 ? 24.241 11.219 -42.732 1.00 95.00 689 LEU A C 1
ATOM 5183 O O . LEU A 1 689 ? 24.960 11.364 -43.714 1.00 95.00 689 LEU A O 1
ATOM 5187 N N . GLU A 1 690 ? 23.023 10.682 -42.801 1.00 95.81 690 GLU A N 1
ATOM 5188 C CA . GLU A 1 690 ? 22.375 10.195 -44.027 1.00 95.81 690 GLU A CA 1
ATOM 5189 C C . GLU A 1 690 ? 22.259 11.288 -45.091 1.00 95.81 690 GLU A C 1
ATOM 5191 O O . GLU A 1 690 ? 22.633 11.074 -46.239 1.00 95.81 690 GLU A O 1
ATOM 5196 N N . ARG A 1 691 ? 21.823 12.500 -44.720 1.00 95.88 691 ARG A N 1
ATOM 5197 C CA . ARG A 1 691 ? 21.803 13.634 -45.659 1.00 95.88 691 ARG A CA 1
ATOM 5198 C C . ARG A 1 691 ? 23.205 14.025 -46.131 1.00 95.88 691 ARG A C 1
ATOM 5200 O O . ARG A 1 691 ? 23.376 14.354 -47.300 1.00 95.88 691 ARG A O 1
ATOM 5207 N N . SER A 1 692 ? 24.211 13.971 -45.255 1.00 96.69 692 SER A N 1
ATOM 5208 C CA . SER A 1 692 ? 25.599 14.277 -45.632 1.00 96.69 692 SER A CA 1
ATOM 5209 C C . SER A 1 692 ? 26.232 13.200 -46.521 1.00 96.69 692 SER A C 1
ATOM 5211 O O . SER A 1 692 ? 26.988 13.539 -47.429 1.00 96.69 692 SER A O 1
ATOM 5213 N N . SER A 1 693 ? 25.897 11.921 -46.318 1.00 93.44 693 SER A N 1
ATOM 5214 C CA . SER A 1 693 ? 26.382 10.825 -47.158 1.00 93.44 693 SER A CA 1
ATOM 5215 C C . SER A 1 693 ? 25.662 10.793 -48.503 1.00 93.44 693 SER A C 1
ATOM 5217 O O . SER A 1 693 ? 26.325 10.625 -49.519 1.00 93.44 693 SER A O 1
ATOM 5219 N N . GLN A 1 694 ? 24.351 11.051 -48.545 1.00 96.56 694 GLN A N 1
ATOM 5220 C CA . GLN A 1 694 ? 23.600 11.237 -49.793 1.00 96.56 694 GLN A CA 1
ATOM 5221 C C . GLN A 1 694 ? 24.149 12.408 -50.619 1.00 96.56 694 GLN A C 1
ATOM 5223 O O . GLN A 1 694 ? 24.342 12.257 -51.823 1.00 96.56 694 GLN A O 1
ATOM 5228 N N . ALA A 1 695 ? 24.463 13.544 -49.984 1.00 95.31 695 ALA A N 1
ATOM 5229 C CA . ALA A 1 695 ? 25.114 14.668 -50.660 1.00 95.31 695 ALA A CA 1
ATOM 5230 C C . ALA A 1 695 ? 26.491 14.273 -51.222 1.00 95.31 695 ALA A C 1
ATOM 5232 O O . ALA A 1 695 ? 26.745 14.479 -52.404 1.00 95.31 695 ALA A O 1
ATOM 5233 N N . ALA A 1 696 ? 27.339 13.616 -50.421 1.00 95.62 696 ALA A N 1
ATOM 5234 C CA . ALA A 1 696 ? 28.655 13.158 -50.867 1.00 95.62 696 ALA A CA 1
ATOM 5235 C C . ALA A 1 696 ? 28.586 12.114 -52.001 1.00 95.62 696 ALA A C 1
ATOM 5237 O O . ALA A 1 696 ? 29.424 12.132 -52.900 1.00 95.62 696 ALA A O 1
ATOM 5238 N N . VAL A 1 697 ? 27.587 11.222 -51.995 1.00 95.50 697 VAL A N 1
ATOM 5239 C CA . VAL A 1 697 ? 27.323 10.294 -53.108 1.00 95.50 697 VAL A CA 1
ATOM 5240 C C . VAL A 1 697 ? 26.896 11.067 -54.357 1.00 95.50 697 VAL A C 1
ATOM 5242 O O . VAL A 1 697 ? 27.445 10.814 -55.425 1.00 95.50 697 VAL A O 1
ATOM 5245 N N . GLY A 1 698 ? 26.006 12.056 -54.233 1.00 96.56 698 GLY A N 1
ATOM 5246 C CA . GLY A 1 698 ? 25.611 12.928 -55.345 1.00 96.56 698 GLY A CA 1
ATOM 5247 C C . GLY A 1 698 ? 26.781 13.716 -55.949 1.00 96.56 698 GLY A C 1
ATOM 5248 O O . GLY A 1 698 ? 26.909 13.781 -57.172 1.00 96.56 698 GLY A O 1
ATOM 5249 N N . ASP A 1 699 ? 27.673 14.248 -55.110 1.00 95.88 699 ASP A N 1
ATOM 5250 C CA . ASP A 1 699 ? 28.896 14.939 -55.539 1.00 95.88 699 ASP A CA 1
ATOM 5251 C C . ASP A 1 699 ? 29.859 13.985 -56.270 1.00 95.88 699 ASP A C 1
ATOM 5253 O O . ASP A 1 699 ? 30.410 14.337 -57.316 1.00 95.88 699 ASP A O 1
ATOM 5257 N N . LEU A 1 700 ? 30.037 12.758 -55.761 1.00 94.56 700 LEU A N 1
ATOM 5258 C CA . LEU A 1 700 ? 30.859 11.723 -56.397 1.00 94.56 700 LEU A CA 1
ATOM 5259 C C . LEU A 1 700 ? 30.258 11.235 -57.721 1.00 94.56 700 LEU A C 1
ATOM 5261 O O . LEU A 1 700 ? 30.995 11.062 -58.689 1.00 94.56 700 LEU A O 1
ATOM 5265 N N . GLU A 1 701 ? 28.939 11.059 -57.804 1.00 96.12 701 GLU A N 1
ATOM 5266 C CA . GLU A 1 701 ? 28.249 10.746 -59.057 1.00 96.12 701 GLU A CA 1
ATOM 5267 C C . GLU A 1 701 ? 28.394 11.876 -60.078 1.00 96.12 701 GLU A C 1
ATOM 5269 O O . GLU A 1 701 ? 28.648 11.614 -61.254 1.00 96.12 701 GLU A O 1
ATOM 5274 N N . HIS A 1 702 ? 28.266 13.137 -59.655 1.00 96.31 702 HIS A N 1
ATOM 5275 C CA . HIS A 1 702 ? 28.482 14.285 -60.532 1.00 96.31 702 HIS A CA 1
ATOM 5276 C C . HIS A 1 702 ? 29.933 14.339 -61.030 1.00 96.31 702 HIS A C 1
ATOM 5278 O O . HIS A 1 702 ? 30.167 14.502 -62.229 1.00 96.31 702 HIS A O 1
ATOM 5284 N N . ALA A 1 703 ? 30.910 14.153 -60.137 1.00 95.50 703 ALA A N 1
ATOM 5285 C CA . ALA A 1 703 ? 32.326 14.096 -60.488 1.00 95.50 703 ALA A CA 1
ATOM 5286 C C . ALA A 1 703 ? 32.640 12.930 -61.441 1.00 95.50 703 ALA A C 1
ATOM 5288 O O . ALA A 1 703 ? 33.379 13.122 -62.404 1.00 95.50 703 ALA A O 1
ATOM 5289 N N . LEU A 1 704 ? 32.035 11.755 -61.233 1.00 94.75 704 LEU A N 1
ATOM 5290 C CA . LEU A 1 704 ? 32.174 10.599 -62.119 1.00 94.75 704 LEU A CA 1
ATOM 5291 C C . LEU A 1 704 ? 31.590 10.878 -63.509 1.00 94.75 704 LEU A C 1
ATOM 5293 O O . LEU A 1 704 ? 32.263 10.620 -64.501 1.00 94.75 704 LEU A O 1
ATOM 5297 N N . ARG A 1 705 ? 30.383 11.453 -63.600 1.00 96.25 705 ARG A N 1
ATOM 5298 C CA . ARG A 1 705 ? 29.763 11.832 -64.885 1.00 96.25 705 ARG A CA 1
ATOM 5299 C C . ARG A 1 705 ? 30.578 12.898 -65.623 1.00 96.25 705 ARG A C 1
ATOM 5301 O O . ARG A 1 705 ? 30.647 12.872 -66.848 1.00 96.25 705 ARG A O 1
ATOM 5308 N N . LEU A 1 706 ? 31.197 13.831 -64.898 1.00 95.88 706 LEU A N 1
ATOM 5309 C CA . LEU A 1 706 ? 32.078 14.844 -65.483 1.00 95.88 706 LEU A CA 1
ATOM 5310 C C . LEU A 1 706 ? 33.404 14.229 -65.957 1.00 95.88 706 LEU A C 1
ATOM 5312 O O . LEU A 1 706 ? 33.846 14.528 -67.058 1.00 95.88 706 LEU A O 1
ATOM 5316 N N . ALA A 1 707 ? 33.992 13.309 -65.189 1.00 93.88 707 ALA A N 1
ATOM 5317 C CA . ALA A 1 707 ? 35.169 12.553 -65.613 1.00 93.88 707 ALA A CA 1
ATOM 5318 C C . ALA A 1 707 ? 34.882 11.649 -66.827 1.00 93.88 707 ALA A C 1
ATOM 5320 O O . ALA A 1 707 ? 35.719 11.562 -67.717 1.00 93.88 707 ALA A O 1
ATOM 5321 N N . GLN A 1 708 ? 33.700 11.025 -66.895 1.00 95.62 708 GLN A N 1
ATOM 5322 C CA . GLN A 1 708 ? 33.241 10.259 -68.060 1.00 95.62 708 GLN A CA 1
ATOM 5323 C C . GLN A 1 708 ? 33.141 11.146 -69.303 1.00 95.62 708 GLN A C 1
ATOM 5325 O O . GLN A 1 708 ? 33.756 10.818 -70.308 1.00 95.62 708 GLN A O 1
ATOM 5330 N N . ARG A 1 709 ? 32.483 12.311 -69.212 1.00 95.50 709 ARG A N 1
ATOM 5331 C CA . ARG A 1 709 ? 32.429 13.280 -70.322 1.00 95.50 709 ARG A CA 1
ATOM 5332 C C . ARG A 1 709 ? 33.817 13.717 -70.777 1.00 95.50 709 ARG A C 1
ATOM 5334 O O . ARG A 1 709 ? 34.094 13.655 -71.962 1.00 95.50 709 ARG A O 1
ATOM 5341 N N . ASN A 1 710 ? 34.709 14.062 -69.848 1.00 95.31 710 ASN A N 1
ATOM 5342 C CA . ASN A 1 710 ? 36.082 14.427 -70.198 1.00 95.31 710 ASN A CA 1
ATOM 5343 C C . ASN A 1 710 ? 36.831 13.264 -70.882 1.00 95.31 710 ASN A C 1
ATOM 5345 O O . ASN A 1 710 ? 37.634 13.499 -71.777 1.00 95.31 710 ASN A O 1
ATOM 5349 N N . LEU A 1 711 ? 36.593 12.010 -70.475 1.00 93.62 711 LEU A N 1
ATOM 5350 C CA . LEU A 1 711 ? 37.166 10.833 -71.139 1.00 93.62 711 LEU A CA 1
ATOM 5351 C C . LEU A 1 711 ? 36.583 10.620 -72.542 1.00 93.62 711 LEU A C 1
ATOM 5353 O O . LEU A 1 711 ? 37.342 10.272 -73.443 1.00 93.62 711 LEU A O 1
ATOM 5357 N N . ASP A 1 712 ? 35.283 10.848 -72.734 1.00 94.75 712 ASP A N 1
ATOM 5358 C CA . ASP A 1 712 ? 34.626 10.791 -74.043 1.00 94.75 712 ASP A CA 1
ATOM 5359 C C . ASP A 1 712 ? 35.148 11.907 -74.969 1.00 94.75 712 ASP A C 1
ATOM 5361 O O . ASP A 1 712 ? 35.520 11.632 -76.109 1.00 94.75 712 ASP A O 1
ATOM 5365 N N . ASP A 1 713 ? 35.278 13.137 -74.460 1.00 94.50 713 ASP A N 1
ATOM 5366 C CA . ASP A 1 713 ? 35.856 14.284 -75.170 1.00 94.50 713 ASP A CA 1
ATOM 5367 C C . ASP A 1 713 ? 37.318 14.001 -75.564 1.00 94.50 713 ASP A C 1
ATOM 5369 O O . ASP A 1 713 ? 37.675 14.108 -76.737 1.00 94.50 713 ASP A O 1
ATOM 5373 N N . HIS A 1 714 ? 38.157 13.525 -74.637 1.00 92.25 714 HIS A N 1
ATOM 5374 C CA . HIS A 1 714 ? 39.537 13.126 -74.944 1.00 92.25 714 HIS A CA 1
ATOM 5375 C C . HIS A 1 714 ? 39.619 11.921 -75.897 1.00 92.25 714 HIS A C 1
ATOM 5377 O O . HIS A 1 714 ? 40.572 11.810 -76.673 1.00 92.25 714 HIS A O 1
ATOM 5383 N N . ALA A 1 715 ? 38.641 11.010 -75.877 1.00 92.69 715 ALA A N 1
ATOM 5384 C CA . ALA A 1 715 ? 38.562 9.912 -76.836 1.00 92.69 715 ALA A CA 1
ATOM 5385 C C . ALA A 1 715 ? 38.187 10.410 -78.242 1.00 92.69 715 ALA A C 1
ATOM 5387 O O . ALA A 1 715 ? 38.714 9.881 -79.224 1.00 92.69 715 ALA A O 1
ATOM 5388 N N . LEU A 1 716 ? 37.333 11.433 -78.351 1.00 94.00 716 LEU A N 1
ATOM 5389 C CA . LEU A 1 716 ? 37.035 12.125 -79.607 1.00 94.00 716 LEU A CA 1
ATOM 5390 C C . LEU A 1 716 ? 38.263 12.894 -80.116 1.00 94.00 716 LEU A C 1
ATOM 5392 O O . LEU A 1 716 ? 38.679 12.662 -81.249 1.00 94.00 716 LEU A O 1
ATOM 5396 N N . GLU A 1 717 ? 38.920 13.699 -79.274 1.00 94.06 717 GLU A N 1
ATOM 5397 C CA . GLU A 1 717 ? 40.178 14.392 -79.606 1.00 94.06 717 GLU A CA 1
ATOM 5398 C C . GLU A 1 717 ? 41.255 13.405 -80.095 1.00 94.06 717 GLU A C 1
ATOM 5400 O O . GLU A 1 717 ? 41.911 13.629 -81.115 1.00 94.06 717 GLU A O 1
ATOM 5405 N N . ALA A 1 718 ? 41.416 12.262 -79.418 1.00 91.38 718 ALA A N 1
ATOM 5406 C CA . ALA A 1 718 ? 42.350 11.218 -79.832 1.00 91.38 718 ALA A CA 1
ATOM 5407 C C . ALA A 1 718 ? 41.966 10.584 -81.183 1.00 91.38 718 ALA A C 1
ATOM 5409 O O . ALA A 1 718 ? 42.846 10.311 -82.006 1.00 91.38 718 ALA A O 1
ATOM 5410 N N . GLN A 1 719 ? 40.673 10.370 -81.451 1.00 93.44 719 GLN A N 1
ATOM 5411 C CA . GLN A 1 719 ? 40.195 9.892 -82.753 1.00 93.44 719 GLN A CA 1
ATOM 5412 C C . GLN A 1 719 ? 40.449 10.914 -83.868 1.00 93.44 719 GLN A C 1
ATOM 5414 O O . GLN A 1 719 ? 40.915 10.526 -84.943 1.00 93.44 719 GLN A O 1
ATOM 5419 N N . GLU A 1 720 ? 40.221 12.204 -83.615 1.00 93.31 720 GLU A N 1
ATOM 5420 C CA . GLU A 1 720 ? 40.517 13.292 -84.552 1.00 93.31 720 GLU A CA 1
ATOM 5421 C C . GLU A 1 720 ? 42.019 13.401 -84.841 1.00 93.31 720 GLU A C 1
ATOM 5423 O O . GLU A 1 720 ? 42.418 13.469 -86.006 1.00 93.31 720 GLU A O 1
ATOM 5428 N N . LEU A 1 721 ? 42.873 13.321 -83.815 1.00 93.56 721 LEU A N 1
ATOM 5429 C CA . LEU A 1 721 ? 44.330 13.303 -83.975 1.00 93.56 721 LEU A CA 1
ATOM 5430 C C . LEU A 1 721 ? 44.806 12.084 -84.780 1.00 93.56 721 LEU A C 1
ATOM 5432 O O . LEU A 1 721 ? 45.647 12.224 -85.671 1.00 93.56 721 LEU A O 1
ATOM 5436 N N . VAL A 1 722 ? 44.239 10.897 -84.542 1.00 92.94 722 VAL A N 1
ATOM 5437 C CA . VAL A 1 722 ? 44.528 9.690 -85.338 1.00 92.94 722 VAL A CA 1
ATOM 5438 C C . VAL A 1 722 ? 44.029 9.837 -86.781 1.00 92.94 722 VAL A C 1
ATOM 5440 O O . VAL A 1 722 ? 44.714 9.407 -87.713 1.00 92.94 722 VAL A O 1
ATOM 5443 N N . ALA A 1 723 ? 42.873 10.462 -87.011 1.00 92.38 723 ALA A N 1
ATOM 5444 C CA . ALA A 1 723 ? 42.371 10.757 -88.352 1.00 92.38 723 ALA A CA 1
ATOM 5445 C C . ALA A 1 723 ? 43.273 11.769 -89.084 1.00 92.38 723 ALA A C 1
ATOM 5447 O O . ALA A 1 723 ? 43.651 11.537 -90.237 1.00 92.38 723 ALA A O 1
ATOM 5448 N N . ALA A 1 724 ? 43.711 12.829 -88.402 1.00 91.19 724 ALA A N 1
ATOM 5449 C CA . ALA A 1 724 ? 44.665 13.807 -88.913 1.00 91.19 724 ALA A CA 1
ATOM 5450 C C . ALA A 1 724 ? 46.028 13.164 -89.227 1.00 91.19 724 ALA A C 1
ATOM 5452 O O . ALA A 1 724 ? 46.594 13.412 -90.293 1.00 91.19 724 ALA A O 1
ATOM 5453 N N . GLN A 1 725 ? 46.528 12.266 -88.371 1.00 92.31 725 GLN A N 1
ATOM 5454 C CA . GLN A 1 725 ? 47.748 11.490 -88.619 1.00 92.31 725 GLN A CA 1
ATOM 5455 C C . GLN A 1 725 ? 47.593 10.555 -89.832 1.00 92.31 725 GLN A C 1
ATOM 5457 O O . GLN A 1 725 ? 48.494 10.467 -90.671 1.00 92.31 725 GLN A O 1
ATOM 5462 N N . LYS A 1 726 ? 46.446 9.880 -89.987 1.00 91.94 726 LYS A N 1
ATOM 5463 C CA . LYS A 1 726 ? 46.139 9.068 -91.179 1.00 91.94 726 LYS A CA 1
ATOM 5464 C C . LYS A 1 726 ? 46.102 9.928 -92.447 1.00 91.94 726 LYS A C 1
ATOM 5466 O O . LYS A 1 726 ? 46.717 9.552 -93.442 1.00 91.94 726 LYS A O 1
ATOM 5471 N N . ALA A 1 727 ? 45.483 11.107 -92.402 1.00 91.12 727 ALA A N 1
ATOM 5472 C CA . ALA A 1 727 ? 45.447 12.046 -93.524 1.00 91.12 727 ALA A CA 1
ATOM 5473 C C . ALA A 1 727 ? 46.837 12.616 -93.866 1.00 91.12 727 ALA A C 1
ATOM 5475 O O . ALA A 1 727 ? 47.201 12.693 -95.039 1.00 91.12 727 ALA A O 1
ATOM 5476 N N . LEU A 1 728 ? 47.651 12.968 -92.865 1.00 92.62 728 LEU A N 1
ATOM 5477 C CA . LEU A 1 728 ? 49.032 13.418 -93.059 1.00 92.62 728 LEU A CA 1
ATOM 5478 C C . LEU A 1 728 ? 49.910 12.303 -93.629 1.00 92.62 728 LEU A C 1
ATOM 5480 O O . LEU A 1 728 ? 50.613 12.533 -94.607 1.00 92.62 728 LEU A O 1
ATOM 5484 N N . THR A 1 729 ? 49.847 11.083 -93.090 1.00 92.94 729 THR A N 1
ATOM 5485 C CA . THR A 1 729 ? 50.606 9.949 -93.649 1.00 92.94 729 THR A CA 1
ATOM 5486 C C . THR A 1 729 ? 50.129 9.574 -95.051 1.00 92.94 729 THR A C 1
ATOM 5488 O O . THR A 1 729 ? 50.952 9.184 -95.871 1.00 92.94 729 THR A O 1
ATOM 5491 N N . ALA A 1 730 ? 48.844 9.734 -95.384 1.00 89.50 730 ALA A N 1
ATOM 5492 C CA . ALA A 1 730 ? 48.357 9.602 -96.758 1.00 89.50 730 ALA A CA 1
ATOM 5493 C C . ALA A 1 730 ? 48.938 10.687 -97.684 1.00 89.50 730 ALA A C 1
ATOM 5495 O O . ALA A 1 730 ? 49.443 10.350 -98.752 1.00 89.50 730 ALA A O 1
ATOM 5496 N N . LYS A 1 731 ? 48.966 11.960 -97.257 1.00 91.44 731 LYS A N 1
ATOM 5497 C CA . LYS A 1 731 ? 49.622 13.057 -97.998 1.00 91.44 731 LYS A CA 1
ATOM 5498 C C . LYS A 1 731 ? 51.118 12.802 -98.203 1.00 91.44 731 LYS A C 1
ATOM 5500 O O . LYS A 1 731 ? 51.603 12.958 -99.317 1.00 91.44 731 LYS A O 1
ATOM 5505 N N . TRP A 1 732 ? 51.837 12.357 -97.170 1.00 91.38 732 TRP A N 1
ATOM 5506 C CA . TRP A 1 732 ? 53.259 12.008 -97.273 1.00 91.38 732 TRP A CA 1
ATOM 5507 C C . TRP A 1 732 ? 53.503 10.796 -98.178 1.00 91.38 732 TRP A C 1
ATOM 5509 O O . TRP A 1 732 ? 54.429 10.837 -98.981 1.00 91.38 732 TRP A O 1
ATOM 5519 N N . ARG A 1 733 ? 52.657 9.755 -98.126 1.00 92.56 733 ARG A N 1
ATOM 5520 C CA . ARG A 1 733 ? 52.722 8.626 -99.074 1.00 92.56 733 ARG A CA 1
ATOM 5521 C C . ARG A 1 733 ? 52.465 9.078 -100.510 1.00 92.56 733 ARG A C 1
ATOM 5523 O O . ARG A 1 733 ? 53.212 8.668 -101.383 1.00 92.56 733 ARG A O 1
ATOM 5530 N N . ALA A 1 734 ? 51.472 9.937 -100.746 1.00 89.31 734 ALA A N 1
ATOM 5531 C CA . ALA A 1 734 ? 51.165 10.470 -102.074 1.00 89.31 734 ALA A CA 1
ATOM 5532 C C . ALA A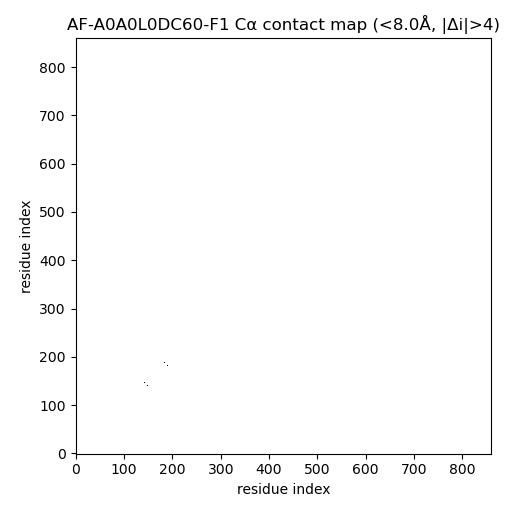 1 734 ? 52.280 11.387 -102.614 1.00 89.31 734 ALA A C 1
ATOM 5534 O O . ALA A 1 734 ? 52.602 11.340 -103.796 1.00 89.31 734 ALA A O 1
ATOM 5535 N N . ALA A 1 735 ? 52.917 12.188 -101.755 1.00 88.62 735 ALA A N 1
ATOM 5536 C CA . ALA A 1 735 ? 54.090 12.982 -102.122 1.00 88.62 735 ALA A CA 1
ATOM 5537 C C . ALA A 1 735 ? 55.323 12.099 -102.406 1.00 88.62 735 ALA A C 1
ATOM 5539 O O . ALA A 1 735 ? 56.077 12.357 -103.344 1.00 88.62 735 ALA A O 1
ATOM 5540 N N . ALA A 1 736 ? 55.520 11.030 -101.629 1.00 88.94 736 ALA A N 1
ATOM 5541 C CA . ALA A 1 736 ? 56.592 10.063 -101.848 1.00 88.94 736 ALA A CA 1
ATOM 5542 C C . ALA A 1 736 ? 56.362 9.200 -103.102 1.00 88.94 736 ALA A C 1
ATOM 5544 O O . ALA A 1 736 ? 57.318 8.907 -103.811 1.00 88.94 736 ALA A O 1
ATOM 5545 N N . SER A 1 737 ? 55.114 8.835 -103.422 1.00 90.25 737 SER A N 1
ATOM 5546 C CA . SER A 1 737 ? 54.796 8.155 -104.680 1.00 90.25 737 SER A CA 1
ATOM 5547 C C . SER A 1 737 ? 54.943 9.101 -105.866 1.00 90.25 737 SER A C 1
ATOM 5549 O O . SER A 1 737 ? 55.568 8.718 -106.839 1.00 90.25 737 SER A O 1
ATOM 5551 N N . ALA A 1 738 ? 54.492 10.357 -105.761 1.00 89.12 738 ALA A N 1
ATOM 5552 C CA . ALA A 1 738 ? 54.680 11.349 -106.819 1.00 89.12 738 ALA A CA 1
ATOM 5553 C C . ALA A 1 738 ? 56.167 11.616 -107.114 1.00 89.12 738 ALA A C 1
ATOM 5555 O O . ALA A 1 738 ? 56.555 11.649 -108.276 1.00 89.12 738 ALA A O 1
ATOM 5556 N N . THR A 1 739 ? 57.022 11.735 -106.090 1.00 88.69 739 THR A N 1
ATOM 5557 C CA . THR A 1 739 ? 58.475 11.865 -106.318 1.00 88.69 739 THR A CA 1
ATOM 5558 C C . THR A 1 739 ? 59.092 10.573 -106.857 1.00 88.69 739 THR A C 1
ATOM 5560 O O . THR A 1 739 ? 59.947 10.638 -107.737 1.00 88.69 739 THR A O 1
ATOM 5563 N N . ALA A 1 740 ? 58.642 9.391 -106.421 1.00 89.06 740 ALA A N 1
ATOM 5564 C CA . ALA A 1 740 ? 59.062 8.119 -107.016 1.00 89.06 740 ALA A CA 1
ATOM 5565 C C . ALA A 1 740 ? 58.641 7.995 -108.495 1.00 89.06 740 ALA A C 1
ATOM 5567 O O . ALA A 1 740 ? 59.437 7.540 -109.318 1.00 89.06 740 ALA A O 1
ATOM 5568 N N . ASP A 1 741 ? 57.439 8.453 -108.851 1.00 87.88 741 ASP A N 1
ATOM 5569 C CA . ASP A 1 741 ? 56.931 8.503 -110.221 1.00 87.88 741 ASP A CA 1
ATOM 5570 C C . ASP A 1 741 ? 57.747 9.490 -111.069 1.00 87.88 741 ASP A C 1
ATOM 5572 O O . ASP A 1 741 ? 58.177 9.120 -112.163 1.00 87.88 741 ASP A O 1
ATOM 5576 N N . GLU A 1 742 ? 58.051 10.688 -110.550 1.00 90.25 742 GLU A N 1
ATOM 5577 C CA . GLU A 1 742 ? 58.958 11.666 -111.173 1.00 90.25 742 GLU A CA 1
ATOM 5578 C C . GLU A 1 742 ? 60.356 11.076 -111.414 1.00 90.25 742 GLU A C 1
ATOM 5580 O O . GLU A 1 742 ? 60.876 11.171 -112.527 1.00 90.25 742 GLU A O 1
ATOM 5585 N N . PHE A 1 743 ? 60.950 10.401 -110.422 1.00 89.25 743 PHE A N 1
ATOM 5586 C CA . PHE A 1 743 ? 62.230 9.706 -110.591 1.00 89.25 743 PHE A CA 1
ATOM 5587 C C . PHE A 1 743 ? 62.133 8.553 -111.599 1.00 89.25 743 PHE A C 1
ATOM 5589 O O . PHE A 1 743 ? 63.063 8.352 -112.380 1.00 89.25 743 PHE A O 1
ATOM 5596 N N . SER A 1 744 ? 61.015 7.820 -111.646 1.00 91.38 744 SER A N 1
ATOM 5597 C CA . SER A 1 744 ? 60.796 6.756 -112.635 1.00 91.38 744 SER A CA 1
ATOM 5598 C C . SER A 1 744 ? 60.656 7.310 -114.059 1.00 91.38 744 SER A C 1
ATOM 5600 O O . SER A 1 744 ? 61.173 6.718 -115.007 1.00 91.38 744 SER A O 1
ATOM 5602 N N . ALA A 1 745 ? 60.011 8.469 -114.217 1.00 87.12 745 ALA A N 1
ATOM 5603 C CA . ALA A 1 745 ? 59.848 9.159 -115.489 1.00 87.12 745 ALA A CA 1
ATOM 5604 C C . ALA A 1 745 ? 61.177 9.766 -115.960 1.00 87.12 745 ALA A C 1
ATOM 5606 O O . ALA A 1 745 ? 61.554 9.580 -117.115 1.00 87.12 745 ALA A O 1
ATOM 5607 N N . ALA A 1 746 ? 61.930 10.403 -115.058 1.00 88.56 746 ALA A N 1
ATOM 5608 C CA . ALA A 1 746 ? 63.278 10.894 -115.330 1.00 88.56 746 ALA A CA 1
ATOM 5609 C C . ALA A 1 746 ? 64.231 9.750 -115.709 1.00 88.56 746 ALA A C 1
ATOM 5611 O O . ALA A 1 746 ? 64.994 9.875 -116.663 1.00 88.56 746 ALA A O 1
ATOM 5612 N N . ARG A 1 747 ? 64.141 8.601 -115.023 1.00 91.06 747 ARG A N 1
ATOM 5613 C CA . ARG A 1 747 ? 64.881 7.387 -115.382 1.00 91.06 747 ARG A CA 1
ATOM 5614 C C . ARG A 1 747 ? 64.507 6.888 -116.781 1.00 91.06 747 ARG A C 1
ATOM 5616 O O . ARG A 1 747 ? 65.411 6.632 -117.565 1.00 91.06 747 ARG A O 1
ATOM 5623 N N . LYS A 1 748 ? 63.216 6.797 -117.117 1.00 89.62 748 LYS A N 1
ATOM 5624 C CA . LYS A 1 748 ? 62.755 6.397 -118.462 1.00 89.62 748 LYS A CA 1
ATOM 5625 C C . LYS A 1 748 ? 63.214 7.366 -119.552 1.00 89.62 748 LYS A C 1
ATOM 5627 O O . LYS A 1 748 ? 63.582 6.919 -120.634 1.00 89.62 748 LYS A O 1
ATOM 5632 N N . ASP A 1 749 ? 63.220 8.674 -119.291 1.00 88.94 749 ASP A N 1
ATOM 5633 C CA . ASP A 1 749 ? 63.729 9.653 -120.259 1.00 88.94 749 ASP A CA 1
ATOM 5634 C C . ASP A 1 749 ? 65.256 9.556 -120.409 1.00 88.94 749 ASP A C 1
ATOM 5636 O O . ASP A 1 749 ? 65.753 9.598 -121.529 1.00 88.94 749 ASP A O 1
ATOM 5640 N N . LEU A 1 750 ? 66.007 9.313 -119.327 1.00 87.12 750 LEU A N 1
ATOM 5641 C CA . LEU A 1 750 ? 67.444 9.016 -119.398 1.00 87.12 750 LEU A CA 1
ATOM 5642 C C . LEU A 1 750 ? 67.733 7.707 -120.151 1.00 87.12 750 LEU A C 1
ATOM 5644 O O . LEU A 1 750 ? 68.628 7.682 -120.992 1.00 87.12 750 LEU A O 1
ATOM 5648 N N . GLU A 1 751 ? 66.960 6.644 -119.918 1.00 90.00 751 GLU A N 1
ATOM 5649 C CA . GLU A 1 751 ? 67.035 5.386 -120.677 1.00 90.00 751 GLU A CA 1
ATOM 5650 C C . GLU A 1 751 ? 66.722 5.627 -122.168 1.00 90.00 751 GLU A C 1
ATOM 5652 O O . GLU A 1 751 ? 67.447 5.145 -123.038 1.00 90.00 751 GLU A O 1
ATOM 5657 N N . ALA A 1 752 ? 65.722 6.456 -122.490 1.00 86.94 752 ALA A N 1
ATOM 5658 C CA . ALA A 1 752 ? 65.399 6.841 -123.865 1.00 86.94 752 ALA A CA 1
ATOM 5659 C C . ALA A 1 752 ? 66.471 7.740 -124.513 1.00 86.94 752 ALA A C 1
ATOM 5661 O O . ALA A 1 752 ? 66.748 7.602 -125.706 1.00 86.94 752 ALA A O 1
ATOM 5662 N N . GLN A 1 753 ? 67.094 8.651 -123.761 1.00 88.62 753 GLN A N 1
ATOM 5663 C CA . GLN A 1 753 ? 68.234 9.453 -124.217 1.00 88.62 753 GLN A CA 1
ATOM 5664 C C . GLN A 1 753 ? 69.464 8.567 -124.467 1.00 88.62 753 GLN A C 1
ATOM 5666 O O . GLN A 1 753 ? 70.146 8.746 -125.475 1.00 88.62 753 GLN A O 1
ATOM 5671 N N . LEU A 1 754 ? 69.710 7.572 -123.611 1.00 87.88 754 LEU A N 1
ATOM 5672 C CA . LEU A 1 754 ? 70.802 6.608 -123.745 1.00 87.88 754 LEU A CA 1
ATOM 5673 C C . LEU A 1 754 ? 70.575 5.641 -124.917 1.00 87.88 754 LEU A C 1
ATOM 5675 O O . LEU A 1 754 ? 71.526 5.336 -125.636 1.00 87.88 754 LEU A O 1
ATOM 5679 N N . ALA A 1 755 ? 69.330 5.236 -125.182 1.00 86.31 755 ALA A N 1
ATOM 5680 C CA . ALA A 1 755 ? 68.955 4.491 -126.384 1.00 86.31 755 ALA A CA 1
ATOM 5681 C C . ALA A 1 755 ? 69.140 5.332 -127.662 1.00 86.31 755 ALA A C 1
ATOM 5683 O O . ALA A 1 755 ? 69.719 4.859 -128.639 1.00 86.31 755 ALA A O 1
ATOM 5684 N N . ARG A 1 756 ? 68.743 6.615 -127.654 1.00 87.94 756 ARG A N 1
ATOM 5685 C CA . ARG A 1 756 ? 69.043 7.548 -128.760 1.00 87.94 756 ARG A CA 1
ATOM 5686 C C . ARG A 1 756 ? 70.552 7.710 -128.959 1.00 87.94 756 ARG A C 1
ATOM 5688 O O . ARG A 1 756 ? 71.009 7.688 -130.097 1.00 87.94 756 ARG A O 1
ATOM 5695 N N . ALA A 1 757 ? 71.330 7.815 -127.882 1.00 82.94 757 ALA A N 1
ATOM 5696 C CA . ALA A 1 757 ? 72.787 7.868 -127.955 1.00 82.94 757 ALA A CA 1
ATOM 5697 C C . ALA A 1 757 ? 73.385 6.577 -128.542 1.00 82.94 757 ALA A C 1
ATOM 5699 O O . ALA A 1 757 ? 74.241 6.677 -129.414 1.00 82.94 757 ALA A O 1
ATOM 5700 N N . HIS A 1 758 ? 72.885 5.394 -128.163 1.00 87.38 758 HIS A N 1
ATOM 5701 C CA . HIS A 1 758 ? 73.281 4.119 -128.775 1.00 87.38 758 HIS A CA 1
ATOM 5702 C C . HIS A 1 758 ? 72.954 4.086 -130.266 1.00 87.38 758 HIS A C 1
ATOM 5704 O O . HIS A 1 758 ? 73.873 3.977 -131.062 1.00 87.38 758 HIS A O 1
ATOM 5710 N N . THR A 1 759 ? 71.705 4.343 -130.675 1.00 84.56 759 THR A N 1
ATOM 5711 C CA . THR A 1 759 ? 71.364 4.388 -132.113 1.00 84.56 759 THR A CA 1
ATOM 5712 C C . THR A 1 759 ? 72.183 5.426 -132.887 1.00 84.56 759 THR A C 1
ATOM 5714 O O . THR A 1 759 ? 72.459 5.239 -134.070 1.00 84.56 759 THR A O 1
ATOM 5717 N N . ARG A 1 760 ? 72.627 6.513 -132.239 1.00 88.19 760 ARG A N 1
ATOM 5718 C CA . ARG A 1 760 ? 73.538 7.495 -132.837 1.00 88.19 760 ARG A CA 1
ATOM 5719 C C . ARG A 1 760 ? 74.971 6.970 -132.952 1.00 88.19 760 ARG A C 1
ATOM 5721 O O . ARG A 1 760 ? 75.615 7.245 -133.960 1.00 88.19 760 ARG A O 1
ATOM 5728 N N . ILE A 1 761 ? 75.459 6.225 -131.962 1.00 85.19 761 ILE A N 1
ATOM 5729 C CA . ILE A 1 761 ? 76.740 5.508 -132.012 1.00 85.19 761 ILE A CA 1
ATOM 5730 C C . ILE A 1 761 ? 76.693 4.422 -133.091 1.00 85.19 761 ILE A C 1
ATOM 5732 O O . ILE A 1 761 ? 77.631 4.340 -133.876 1.00 85.19 761 ILE A O 1
ATOM 5736 N N . ASP A 1 762 ? 75.600 3.671 -133.213 1.00 86.31 762 ASP A N 1
ATOM 5737 C CA . ASP A 1 762 ? 75.399 2.653 -134.250 1.00 86.31 762 ASP A CA 1
ATOM 5738 C C . ASP A 1 762 ? 75.353 3.287 -135.647 1.00 86.31 762 ASP A C 1
ATOM 5740 O O . ASP A 1 762 ? 76.026 2.818 -136.560 1.00 86.31 762 ASP A O 1
ATOM 5744 N N . GLN A 1 763 ? 74.648 4.415 -135.816 1.00 83.56 763 GLN A N 1
ATOM 5745 C CA . GLN A 1 763 ? 74.666 5.207 -137.057 1.00 83.56 763 GLN A CA 1
ATOM 5746 C C . GLN A 1 763 ? 76.071 5.704 -137.414 1.00 83.56 763 GLN A C 1
ATOM 5748 O O . GLN A 1 763 ? 76.458 5.667 -138.580 1.00 83.56 763 GLN A O 1
ATOM 5753 N N . LEU A 1 764 ? 76.834 6.201 -136.435 1.00 83.00 764 LEU A N 1
ATOM 5754 C CA . LEU A 1 764 ? 78.205 6.666 -136.656 1.00 83.00 764 LEU A CA 1
ATOM 5755 C C . LEU A 1 764 ? 79.154 5.497 -136.949 1.00 83.00 764 LEU A C 1
ATOM 5757 O O . LEU A 1 764 ? 79.996 5.621 -137.831 1.00 83.00 764 LEU A O 1
ATOM 5761 N N . SER A 1 765 ? 78.984 4.359 -136.279 1.00 82.62 765 SER A N 1
ATOM 5762 C CA . SER A 1 765 ? 79.778 3.140 -136.480 1.00 82.62 765 SER A CA 1
ATOM 5763 C C . SER A 1 765 ? 79.485 2.504 -137.837 1.00 82.62 765 SER A C 1
ATOM 5765 O O . SER A 1 765 ? 80.414 2.141 -138.552 1.00 82.62 765 SER A O 1
ATOM 5767 N N . GLY A 1 766 ? 78.212 2.465 -138.244 1.00 81.12 766 GLY A N 1
ATOM 5768 C CA . GLY A 1 766 ? 77.788 2.100 -139.594 1.00 81.12 766 GLY A CA 1
ATOM 5769 C C . GLY A 1 766 ? 78.399 3.031 -140.636 1.00 81.12 766 GLY A C 1
ATOM 5770 O O . GLY A 1 766 ? 79.049 2.560 -141.558 1.00 81.12 766 GLY A O 1
ATOM 5771 N N . ARG A 1 767 ? 78.335 4.351 -140.425 1.00 82.62 767 ARG A N 1
ATOM 5772 C CA . ARG A 1 767 ? 78.947 5.331 -141.335 1.00 82.62 767 ARG A CA 1
ATOM 5773 C C . ARG A 1 767 ? 80.477 5.236 -141.392 1.00 82.62 767 ARG A C 1
ATOM 5775 O O . ARG A 1 767 ? 81.049 5.482 -142.446 1.00 82.62 767 ARG A O 1
ATOM 5782 N N . VAL A 1 768 ? 81.146 4.848 -140.305 1.00 79.62 768 VAL A N 1
ATOM 5783 C CA . VAL A 1 768 ? 82.581 4.510 -140.309 1.00 79.62 768 VAL A CA 1
ATOM 5784 C C . VAL A 1 768 ? 82.833 3.216 -141.087 1.00 79.62 768 VAL A C 1
ATOM 5786 O O . VAL A 1 768 ? 83.759 3.177 -141.890 1.00 79.62 768 VAL A O 1
ATOM 5789 N N . ALA A 1 769 ? 82.008 2.180 -140.915 1.00 79.19 769 ALA A N 1
ATOM 5790 C CA . ALA A 1 769 ? 82.111 0.940 -141.685 1.00 79.19 769 ALA A CA 1
ATOM 5791 C C . ALA A 1 769 ? 81.858 1.165 -143.188 1.00 79.19 769 ALA A C 1
ATOM 5793 O O . ALA A 1 769 ? 82.541 0.563 -144.014 1.00 79.19 769 ALA A O 1
ATOM 5794 N N . ASP A 1 770 ? 80.935 2.059 -143.542 1.00 77.50 770 ASP A N 1
ATOM 5795 C CA . ASP A 1 770 ? 80.652 2.465 -144.919 1.00 77.50 770 ASP A CA 1
ATOM 5796 C C . ASP A 1 770 ? 81.824 3.257 -145.511 1.00 77.50 770 ASP A C 1
ATOM 5798 O O . ASP A 1 770 ? 82.309 2.887 -146.573 1.00 77.50 770 ASP A O 1
ATOM 5802 N N . LEU A 1 771 ? 82.374 4.244 -144.790 1.00 79.31 771 LEU A N 1
ATOM 5803 C CA . LEU A 1 771 ? 83.588 4.973 -145.196 1.00 79.31 771 LEU A CA 1
ATOM 5804 C C . LEU A 1 771 ? 84.815 4.054 -145.337 1.00 79.31 771 LEU A C 1
ATOM 5806 O O . LEU A 1 771 ? 85.667 4.281 -146.195 1.00 79.31 771 LEU A O 1
ATOM 5810 N N . LEU A 1 772 ? 84.925 3.004 -144.516 1.00 80.31 772 LEU A N 1
ATOM 5811 C CA . LEU A 1 772 ? 85.962 1.977 -144.663 1.00 80.31 772 LEU A CA 1
ATOM 5812 C C . LEU A 1 772 ? 85.727 1.103 -145.905 1.00 80.31 772 LEU A C 1
ATOM 5814 O O . LEU A 1 772 ? 86.697 0.751 -146.574 1.00 80.31 772 LEU A O 1
ATOM 5818 N N . ARG A 1 773 ? 84.468 0.800 -146.251 1.00 80.31 773 ARG A N 1
ATOM 5819 C CA . ARG A 1 773 ? 84.097 0.082 -147.485 1.00 80.31 773 ARG A CA 1
ATOM 5820 C C . ARG A 1 773 ? 84.337 0.932 -148.736 1.00 80.31 773 ARG A C 1
ATOM 5822 O O . ARG A 1 773 ? 84.930 0.440 -149.688 1.00 80.31 773 ARG A O 1
ATOM 5829 N N . GLU A 1 774 ? 83.976 2.214 -148.706 1.00 76.94 774 GLU A N 1
ATOM 5830 C CA . GLU A 1 774 ? 84.316 3.191 -149.749 1.00 76.94 774 GLU A CA 1
ATOM 5831 C C . GLU A 1 774 ? 85.837 3.285 -149.918 1.00 76.94 774 GLU A C 1
ATOM 5833 O O . GLU A 1 774 ? 86.344 3.133 -151.028 1.00 76.94 774 GLU A O 1
ATOM 5838 N N . ARG A 1 775 ? 86.595 3.426 -148.820 1.00 76.88 775 ARG A N 1
ATOM 5839 C CA . ARG A 1 775 ? 88.066 3.434 -148.855 1.00 76.88 775 ARG A CA 1
ATOM 5840 C C . ARG A 1 775 ? 88.654 2.142 -149.432 1.00 76.88 775 ARG A C 1
ATOM 5842 O O . ARG A 1 775 ? 89.638 2.225 -150.162 1.00 76.88 775 ARG A O 1
ATOM 5849 N N . ALA A 1 776 ? 88.078 0.978 -149.129 1.00 74.38 776 ALA A N 1
ATOM 5850 C CA . ALA A 1 776 ? 88.490 -0.292 -149.725 1.00 74.38 776 ALA A CA 1
ATOM 5851 C C . ALA A 1 776 ? 88.216 -0.318 -151.239 1.00 74.38 776 ALA A C 1
ATOM 5853 O O . ALA A 1 776 ? 89.125 -0.606 -152.008 1.00 74.38 776 ALA A O 1
ATOM 5854 N N . SER A 1 777 ? 87.031 0.111 -151.687 1.00 74.31 777 SER A N 1
ATOM 5855 C CA . SER A 1 777 ? 86.723 0.215 -153.124 1.00 74.31 777 SER A CA 1
ATOM 5856 C C . SER A 1 777 ? 87.616 1.228 -153.863 1.00 74.31 777 SER A C 1
ATOM 5858 O O . SER A 1 777 ? 87.989 1.009 -155.012 1.00 74.31 777 SER A O 1
ATOM 5860 N N . MET A 1 778 ? 88.038 2.308 -153.193 1.00 73.25 778 MET A N 1
ATOM 5861 C CA . MET A 1 778 ? 89.001 3.279 -153.729 1.00 73.25 778 MET A CA 1
ATOM 5862 C C . MET A 1 778 ? 90.432 2.720 -153.785 1.00 73.25 778 MET A C 1
ATOM 5864 O O . MET A 1 778 ? 91.183 3.086 -154.687 1.00 73.25 778 MET A O 1
ATOM 5868 N N . MET A 1 779 ? 90.814 1.827 -152.863 1.00 74.75 779 MET A N 1
ATOM 5869 C CA . MET A 1 779 ? 92.068 1.063 -152.943 1.00 74.75 779 MET A CA 1
ATOM 5870 C C . MET A 1 779 ? 92.036 0.081 -154.119 1.00 74.75 779 MET A C 1
ATOM 5872 O O . MET A 1 779 ? 92.950 0.106 -154.934 1.00 74.75 779 MET A O 1
ATOM 5876 N N . GLU A 1 780 ? 90.966 -0.704 -154.277 1.00 71.94 780 GLU A N 1
ATOM 5877 C CA . GLU A 1 780 ? 90.797 -1.621 -155.417 1.00 71.94 780 GLU A CA 1
ATOM 5878 C C . GLU A 1 780 ? 90.791 -0.867 -156.762 1.00 71.94 780 GLU A C 1
ATOM 5880 O O . GLU A 1 780 ? 91.425 -1.298 -157.726 1.00 71.94 780 GLU A O 1
ATOM 5885 N N . ALA A 1 781 ? 90.159 0.311 -156.828 1.00 68.62 781 ALA A N 1
ATOM 5886 C CA . ALA A 1 781 ? 90.203 1.180 -158.006 1.00 68.62 781 ALA A CA 1
ATOM 5887 C C . ALA A 1 781 ? 91.611 1.751 -158.281 1.00 68.62 781 ALA A C 1
ATOM 5889 O O . ALA A 1 781 ? 92.017 1.863 -159.441 1.00 68.62 781 ALA A O 1
ATOM 5890 N N . ALA A 1 782 ? 92.379 2.084 -157.237 1.00 67.44 782 ALA A N 1
ATOM 5891 C CA . ALA A 1 782 ? 93.767 2.529 -157.368 1.00 67.44 782 ALA A CA 1
ATOM 5892 C C . ALA A 1 782 ? 94.703 1.386 -157.807 1.00 67.44 782 ALA A C 1
ATOM 5894 O O . ALA A 1 782 ? 95.589 1.602 -158.635 1.00 67.44 782 ALA A O 1
ATOM 5895 N N . GLU A 1 783 ? 94.482 0.163 -157.323 1.00 69.56 783 GLU A N 1
ATOM 5896 C CA . GLU A 1 783 ? 95.198 -1.040 -157.762 1.00 69.56 783 GLU A CA 1
ATOM 5897 C C . GLU A 1 783 ? 94.858 -1.390 -159.221 1.00 69.56 783 GLU A C 1
ATOM 5899 O O . GLU A 1 783 ? 95.762 -1.642 -160.021 1.00 69.56 783 GLU A O 1
ATOM 5904 N N . ALA A 1 784 ? 93.590 -1.272 -159.630 1.00 66.00 784 ALA A N 1
ATOM 5905 C CA . ALA A 1 784 ? 93.192 -1.391 -161.033 1.00 66.00 784 ALA A CA 1
ATOM 5906 C C . ALA A 1 784 ? 93.871 -0.324 -161.923 1.00 66.00 784 ALA A C 1
ATOM 5908 O O . ALA A 1 784 ? 94.376 -0.645 -163.003 1.00 66.00 784 ALA A O 1
ATOM 5909 N N . GLN A 1 785 ? 93.980 0.929 -161.462 1.00 63.19 785 GLN A N 1
ATOM 5910 C CA . GLN A 1 785 ? 94.750 1.968 -162.162 1.00 63.19 785 GLN A CA 1
ATOM 5911 C C . GLN A 1 785 ? 96.266 1.692 -162.182 1.00 63.19 785 GLN A C 1
ATOM 5913 O O . GLN A 1 785 ? 96.932 2.042 -163.161 1.00 63.19 785 GLN A O 1
ATOM 5918 N N . ALA A 1 786 ? 96.832 1.028 -161.171 1.00 67.06 786 ALA A N 1
ATOM 5919 C CA . ALA A 1 786 ? 98.231 0.588 -161.178 1.00 67.06 786 ALA A CA 1
ATOM 5920 C C . ALA A 1 786 ? 98.488 -0.511 -162.234 1.00 67.06 786 ALA A C 1
ATOM 5922 O O . ALA A 1 786 ? 99.516 -0.498 -162.921 1.00 67.06 786 ALA A O 1
ATOM 5923 N N . VAL A 1 787 ? 97.529 -1.419 -162.444 1.00 68.31 787 VAL A N 1
ATOM 5924 C CA . VAL A 1 787 ? 97.584 -2.415 -163.531 1.00 68.31 787 VAL A CA 1
ATOM 5925 C C . VAL A 1 787 ? 97.485 -1.739 -164.906 1.00 68.31 787 VAL A C 1
ATOM 5927 O O . VAL A 1 787 ? 98.309 -2.005 -165.779 1.00 68.31 787 VAL A O 1
ATOM 5930 N N . VAL A 1 788 ? 96.566 -0.787 -165.098 1.00 69.31 788 VAL A N 1
ATOM 5931 C CA . VAL A 1 788 ? 96.448 -0.045 -166.371 1.00 69.31 788 VAL A CA 1
ATOM 5932 C C . VAL A 1 788 ? 97.695 0.806 -166.660 1.00 69.31 788 VAL A C 1
ATOM 5934 O O . VAL A 1 788 ? 98.196 0.822 -167.784 1.00 69.31 788 VAL A O 1
ATOM 5937 N N . THR A 1 789 ? 98.263 1.482 -165.657 1.00 67.38 789 THR A N 1
ATOM 5938 C CA . THR A 1 789 ? 99.470 2.313 -165.849 1.00 67.38 789 THR A CA 1
ATOM 5939 C C . THR A 1 789 ? 100.757 1.502 -166.026 1.00 67.38 789 THR A C 1
ATOM 5941 O O . THR A 1 789 ? 101.678 1.978 -166.694 1.00 67.38 789 THR A O 1
ATOM 5944 N N . SER A 1 790 ? 100.838 0.273 -165.505 1.00 67.50 790 SER A N 1
ATOM 5945 C CA . SER A 1 790 ? 101.947 -0.645 -165.812 1.00 67.50 790 SER A CA 1
ATOM 5946 C C . SER A 1 790 ? 101.828 -1.252 -167.216 1.00 67.50 790 SER A C 1
ATOM 5948 O O . SER A 1 790 ? 102.835 -1.326 -167.921 1.00 67.50 790 SER A O 1
ATOM 5950 N N . GLN A 1 791 ? 100.615 -1.569 -167.685 1.00 65.00 791 GLN A N 1
ATOM 5951 C CA . GLN A 1 791 ? 100.372 -1.978 -169.076 1.00 65.00 791 GLN A CA 1
ATOM 5952 C C . GLN A 1 791 ? 100.703 -0.858 -170.078 1.00 65.00 791 GLN A C 1
ATOM 5954 O O . GLN A 1 791 ? 101.385 -1.105 -171.074 1.00 65.00 791 GLN A O 1
ATOM 5959 N N . LEU A 1 792 ? 100.323 0.392 -169.785 1.00 65.56 792 LEU A N 1
ATOM 5960 C CA . LEU A 1 792 ? 100.681 1.550 -170.616 1.00 65.56 792 LEU A CA 1
ATOM 5961 C C . LEU A 1 792 ? 102.196 1.828 -170.631 1.00 65.56 792 LEU A C 1
ATOM 5963 O O . LEU A 1 792 ? 102.732 2.167 -171.684 1.00 65.56 792 LEU A O 1
ATOM 5967 N N . ARG A 1 793 ? 102.916 1.622 -169.515 1.00 66.06 793 ARG A N 1
ATOM 5968 C CA . ARG A 1 793 ? 104.393 1.691 -169.502 1.00 66.06 793 ARG A CA 1
ATOM 5969 C C . ARG A 1 793 ? 105.040 0.582 -170.334 1.00 66.06 793 ARG A C 1
ATOM 5971 O O . ARG A 1 793 ? 105.948 0.870 -171.105 1.00 66.06 793 ARG A O 1
ATOM 5978 N N . ALA A 1 794 ? 104.542 -0.653 -170.254 1.00 66.00 794 ALA A N 1
ATOM 5979 C CA . ALA A 1 794 ? 105.041 -1.756 -171.078 1.00 66.00 794 ALA A CA 1
ATOM 5980 C C . ALA A 1 794 ? 104.827 -1.509 -172.587 1.00 66.00 794 ALA A C 1
ATOM 5982 O O . ALA A 1 794 ? 105.676 -1.873 -173.402 1.00 66.00 794 ALA A O 1
ATOM 5983 N N . MET A 1 795 ? 103.726 -0.848 -172.966 1.00 65.25 795 MET A N 1
ATOM 5984 C CA . MET A 1 795 ? 103.494 -0.401 -174.344 1.00 65.25 795 MET A CA 1
ATOM 5985 C C . MET A 1 795 ? 104.433 0.737 -174.774 1.00 65.25 795 MET A C 1
ATOM 5987 O O . MET A 1 795 ? 104.857 0.751 -175.930 1.00 65.25 795 MET A O 1
ATOM 5991 N N . LEU A 1 796 ? 104.796 1.652 -173.867 1.00 65.81 796 LEU A N 1
ATOM 5992 C CA . LEU A 1 796 ? 105.752 2.729 -174.147 1.00 65.81 796 LEU A CA 1
ATOM 5993 C C . LEU A 1 796 ? 107.164 2.171 -174.406 1.00 65.81 796 LEU A C 1
ATOM 5995 O O . LEU A 1 796 ? 107.741 2.431 -175.460 1.00 65.81 796 LEU A O 1
ATOM 5999 N N . ASP A 1 797 ? 107.663 1.300 -173.524 1.00 68.69 797 ASP A N 1
ATOM 6000 C CA . ASP A 1 797 ? 108.975 0.645 -173.665 1.00 68.69 797 ASP A CA 1
ATOM 6001 C C . ASP A 1 797 ? 109.076 -0.212 -174.946 1.00 68.69 797 ASP A C 1
ATOM 6003 O O . ASP A 1 797 ? 110.151 -0.363 -175.537 1.00 68.69 797 ASP A O 1
ATOM 6007 N N . ALA A 1 798 ? 107.956 -0.788 -175.398 1.00 61.31 798 ALA A N 1
ATOM 6008 C CA . ALA A 1 798 ? 107.875 -1.530 -176.656 1.00 61.31 798 ALA A CA 1
ATOM 6009 C C . ALA A 1 798 ? 107.859 -0.614 -177.897 1.00 61.31 798 ALA A C 1
ATOM 6011 O O . ALA A 1 798 ? 108.362 -1.007 -178.954 1.00 61.31 798 ALA A O 1
ATOM 6012 N N . ALA A 1 799 ? 107.314 0.601 -177.782 1.00 59.69 799 ALA A N 1
ATOM 6013 C CA . ALA A 1 799 ? 107.329 1.608 -178.841 1.00 59.69 799 ALA A CA 1
ATOM 6014 C C . ALA A 1 799 ? 108.712 2.272 -178.979 1.00 59.69 799 ALA A C 1
ATOM 6016 O O . ALA A 1 799 ? 109.221 2.412 -180.093 1.00 59.69 799 ALA A O 1
ATOM 6017 N N . GLU A 1 800 ? 109.373 2.597 -177.865 1.00 63.56 800 GLU A N 1
ATOM 6018 C CA . GLU A 1 800 ? 110.703 3.222 -177.867 1.00 63.56 800 GLU A CA 1
ATOM 6019 C C . GLU A 1 800 ? 111.790 2.282 -178.420 1.00 63.56 800 GLU A C 1
ATOM 6021 O O . GLU A 1 800 ? 112.657 2.712 -179.186 1.00 63.56 800 GLU A O 1
ATOM 6026 N N . ARG A 1 801 ? 111.692 0.969 -178.157 1.00 59.84 801 ARG A N 1
ATOM 6027 C CA . ARG A 1 801 ? 112.591 -0.038 -178.758 1.00 59.84 801 ARG A CA 1
ATOM 6028 C C . ARG A 1 801 ? 112.385 -0.237 -180.266 1.00 59.84 801 ARG A C 1
ATOM 6030 O O . ARG A 1 801 ? 113.331 -0.643 -180.938 1.00 59.84 801 ARG A O 1
ATOM 6037 N N . LYS A 1 802 ? 111.208 0.085 -180.820 1.00 57.78 802 LYS A N 1
ATOM 6038 C CA . LYS A 1 802 ? 110.990 0.140 -182.282 1.00 57.78 802 LYS A CA 1
ATOM 6039 C C . LYS A 1 802 ? 111.528 1.441 -182.886 1.00 57.78 802 LYS A C 1
ATOM 6041 O O . LYS A 1 802 ? 112.267 1.401 -183.867 1.00 57.78 802 LYS A O 1
ATOM 6046 N N . ALA A 1 803 ? 111.279 2.582 -182.240 1.00 53.03 803 ALA A N 1
ATOM 6047 C CA . ALA A 1 803 ? 111.753 3.892 -182.700 1.00 53.03 803 ALA A CA 1
ATOM 6048 C C . ALA A 1 803 ? 113.293 4.017 -182.786 1.00 53.03 803 ALA A C 1
ATOM 6050 O O . ALA A 1 803 ? 113.802 4.813 -183.580 1.00 53.03 803 ALA A O 1
ATOM 6051 N N . ALA A 1 804 ? 114.039 3.228 -182.003 1.00 54.34 804 ALA A N 1
ATOM 6052 C CA . ALA A 1 804 ? 115.501 3.149 -182.074 1.00 54.34 804 ALA A CA 1
ATOM 6053 C C . ALA A 1 804 ? 116.035 2.240 -183.206 1.00 54.34 804 ALA A C 1
ATOM 6055 O O . ALA A 1 804 ? 117.159 2.442 -183.663 1.00 54.34 804 ALA A O 1
ATOM 6056 N N . ALA A 1 805 ? 115.251 1.265 -183.680 1.00 51.91 805 ALA A N 1
ATOM 6057 C CA . ALA A 1 805 ? 115.653 0.339 -184.745 1.00 51.91 805 ALA A CA 1
ATOM 6058 C C . ALA A 1 805 ? 115.363 0.893 -186.156 1.00 51.91 805 ALA A C 1
ATOM 6060 O O . ALA A 1 805 ? 116.164 0.712 -187.077 1.00 51.91 805 ALA A O 1
ATOM 6061 N N . ASP A 1 806 ? 114.264 1.635 -186.312 1.00 46.38 806 ASP A N 1
ATOM 6062 C CA . ASP A 1 806 ? 113.748 2.065 -187.621 1.00 46.38 806 ASP A CA 1
ATOM 6063 C C . ASP A 1 806 ? 114.380 3.366 -188.170 1.00 46.38 806 ASP A C 1
ATOM 6065 O O . ASP A 1 806 ? 114.013 3.839 -189.241 1.00 46.38 806 ASP A O 1
ATOM 6069 N N . LYS A 1 807 ? 115.389 3.938 -187.491 1.00 50.50 807 LYS A N 1
ATOM 6070 C CA . LYS A 1 807 ? 116.198 5.062 -188.022 1.00 50.50 807 LYS A CA 1
ATOM 6071 C C . LYS A 1 807 ? 117.475 4.645 -188.760 1.00 50.50 807 LYS A C 1
ATOM 6073 O O . LYS A 1 807 ? 118.117 5.503 -189.363 1.00 50.50 807 LYS A O 1
ATOM 6078 N N . LEU A 1 808 ? 117.840 3.358 -188.759 1.00 45.31 808 LEU A N 1
ATOM 6079 C CA . LEU A 1 808 ? 119.021 2.847 -189.480 1.00 45.31 808 LEU A CA 1
ATOM 6080 C C . LEU A 1 808 ? 118.672 2.056 -190.758 1.00 45.31 808 LEU A C 1
ATOM 6082 O O . LEU A 1 808 ? 119.556 1.510 -191.421 1.00 45.31 808 LEU A O 1
ATOM 6086 N N . ARG A 1 809 ? 117.388 1.970 -191.123 1.00 37.19 809 ARG A N 1
ATOM 6087 C CA . ARG A 1 809 ? 116.918 1.221 -192.294 1.00 37.19 809 ARG A CA 1
ATOM 6088 C C . ARG A 1 809 ? 115.751 1.960 -192.950 1.00 37.19 809 ARG A C 1
ATOM 6090 O O . ARG A 1 809 ? 114.766 2.233 -192.288 1.00 37.19 809 ARG A O 1
ATOM 6097 N N . ILE A 1 810 ? 115.853 2.179 -194.269 1.00 44.56 810 ILE A N 1
ATOM 6098 C CA . ILE A 1 810 ? 114.793 2.702 -195.162 1.00 44.56 810 ILE A CA 1
ATOM 6099 C C . ILE A 1 810 ? 114.523 4.218 -194.978 1.00 44.56 810 ILE A C 1
ATOM 6101 O O . ILE A 1 810 ? 113.641 4.621 -194.241 1.00 44.56 810 ILE A O 1
ATOM 6105 N N . ALA A 1 811 ? 115.205 5.162 -195.633 1.00 43.38 811 ALA A N 1
ATOM 6106 C CA . ALA A 1 811 ? 116.173 5.145 -196.738 1.00 43.38 811 ALA A CA 1
ATOM 6107 C C . ALA A 1 811 ? 115.683 4.710 -198.140 1.00 43.38 811 ALA A C 1
ATOM 6109 O O . ALA A 1 811 ? 116.409 4.962 -199.099 1.00 43.38 811 ALA A O 1
ATOM 6110 N N . LYS A 1 812 ? 114.496 4.097 -198.309 1.00 35.81 812 LYS A N 1
ATOM 6111 C CA . LYS A 1 812 ? 113.952 3.709 -199.635 1.00 35.81 812 LYS A CA 1
ATOM 6112 C C . LYS A 1 812 ? 112.413 3.585 -199.670 1.00 35.81 812 LYS A C 1
ATOM 6114 O O . LYS A 1 812 ? 111.929 2.507 -199.370 1.00 35.81 812 LYS A O 1
ATOM 6119 N N . LEU A 1 813 ? 111.729 4.626 -200.181 1.00 31.52 813 LEU A N 1
ATOM 6120 C CA . LEU A 1 813 ? 110.432 4.598 -200.914 1.00 31.52 813 LEU A CA 1
ATOM 6121 C C . LEU A 1 813 ? 109.178 4.000 -200.202 1.00 31.52 813 LEU A C 1
ATOM 6123 O O . LEU A 1 813 ? 109.289 3.070 -199.425 1.00 31.52 813 LEU A O 1
ATOM 6127 N N . ALA A 1 814 ? 107.921 4.368 -200.486 1.00 29.88 814 ALA A N 1
ATOM 6128 C CA . ALA A 1 814 ? 107.281 5.602 -200.970 1.00 29.88 814 ALA A CA 1
ATOM 6129 C C . ALA A 1 814 ? 105.736 5.447 -200.818 1.00 29.88 814 ALA A C 1
ATOM 6131 O O . ALA A 1 814 ? 105.234 4.350 -201.021 1.00 29.88 814 ALA A O 1
ATOM 6132 N N . ALA A 1 815 ? 105.015 6.555 -200.569 1.00 28.30 815 ALA A N 1
ATOM 6133 C CA . ALA A 1 815 ? 103.550 6.755 -200.698 1.00 28.30 815 ALA A CA 1
ATOM 6134 C C . ALA A 1 815 ? 102.541 6.008 -199.768 1.00 28.30 815 ALA A C 1
ATOM 6136 O O . ALA A 1 815 ? 102.502 4.789 -199.747 1.00 28.30 815 ALA A O 1
ATOM 6137 N N . ALA A 1 816 ? 101.688 6.816 -199.095 1.00 31.95 816 ALA A N 1
ATOM 6138 C CA . ALA A 1 816 ? 100.213 6.740 -198.871 1.00 31.95 816 ALA A CA 1
ATOM 6139 C C . ALA A 1 816 ? 99.498 5.385 -198.559 1.00 31.95 816 ALA A C 1
ATOM 6141 O O . ALA A 1 816 ? 99.868 4.375 -199.145 1.00 31.95 816 ALA A O 1
ATOM 6142 N N . PRO A 1 817 ? 98.391 5.343 -197.756 1.00 42.06 817 PRO A N 1
ATOM 6143 C CA . PRO A 1 817 ? 97.329 6.369 -197.704 1.00 42.06 817 PRO A CA 1
ATOM 6144 C C . PRO A 1 817 ? 96.631 6.632 -196.334 1.00 42.06 817 PRO A C 1
ATOM 6146 O O . PRO A 1 817 ? 96.965 6.071 -195.296 1.00 42.06 817 PRO A O 1
ATOM 6149 N N . ALA A 1 818 ? 95.622 7.510 -196.385 1.00 32.50 818 ALA A N 1
ATOM 6150 C CA . ALA A 1 818 ? 94.577 7.810 -195.390 1.00 32.50 818 ALA A CA 1
ATOM 6151 C C . ALA A 1 818 ? 93.220 7.215 -195.872 1.00 32.50 818 ALA A C 1
ATOM 6153 O O . ALA A 1 818 ? 93.151 6.803 -197.027 1.00 32.50 818 ALA A O 1
ATOM 6154 N N . ALA A 1 819 ? 92.081 7.204 -195.162 1.00 34.25 819 ALA A N 1
ATOM 6155 C CA . ALA A 1 819 ? 91.740 7.172 -193.728 1.00 34.25 819 ALA A CA 1
ATOM 6156 C C . ALA A 1 819 ? 90.209 6.919 -193.582 1.00 34.25 819 ALA A C 1
ATOM 6158 O O . ALA A 1 819 ? 89.469 7.171 -194.528 1.00 34.25 819 ALA A O 1
ATOM 6159 N N . ASN A 1 820 ? 89.770 6.565 -192.362 1.00 33.66 820 ASN A N 1
ATOM 6160 C CA . ASN A 1 820 ? 88.416 6.757 -191.794 1.00 33.66 820 ASN A CA 1
ATOM 6161 C C . ASN A 1 820 ? 87.244 5.845 -192.247 1.00 33.66 820 ASN A C 1
ATOM 6163 O O . ASN A 1 820 ? 86.745 6.020 -193.351 1.00 33.66 820 ASN A O 1
ATOM 6167 N N . GLU A 1 821 ? 86.727 4.989 -191.339 1.00 26.78 821 GLU A N 1
ATOM 6168 C CA . GLU A 1 821 ? 85.285 4.900 -190.978 1.00 26.78 821 GLU A CA 1
ATOM 6169 C C . GLU A 1 821 ? 84.949 3.868 -189.853 1.00 26.78 821 GLU A C 1
ATOM 6171 O O . GLU A 1 821 ? 85.654 2.878 -189.686 1.00 26.78 821 GLU A O 1
ATOM 6176 N N . ASN A 1 822 ? 83.810 4.096 -189.164 1.00 29.56 822 ASN A N 1
ATOM 6177 C CA . ASN A 1 822 ? 82.945 3.173 -188.375 1.00 29.56 822 ASN A CA 1
ATOM 6178 C C . ASN A 1 822 ? 83.334 2.637 -186.957 1.00 29.56 822 ASN A C 1
ATOM 6180 O O . ASN A 1 822 ? 84.185 1.771 -186.813 1.00 29.56 822 ASN A O 1
ATOM 6184 N N . ALA A 1 823 ? 82.619 3.165 -185.933 1.00 31.58 823 ALA A N 1
ATOM 6185 C CA . ALA A 1 823 ? 81.717 2.561 -184.897 1.00 31.58 823 ALA A CA 1
ATOM 6186 C C . ALA A 1 823 ? 81.866 1.076 -184.406 1.00 31.58 823 ALA A C 1
ATOM 6188 O O . ALA A 1 823 ? 82.556 0.311 -185.070 1.00 31.58 823 ALA A O 1
ATOM 6189 N N . PRO A 1 824 ? 81.160 0.581 -183.336 1.00 46.75 824 PRO A N 1
ATOM 6190 C CA . PRO A 1 824 ? 80.195 1.218 -182.402 1.00 46.75 824 PRO A CA 1
ATOM 6191 C C . PRO A 1 824 ? 80.305 0.846 -180.875 1.00 46.75 824 PRO A C 1
ATOM 6193 O O . PRO A 1 824 ? 81.052 -0.041 -180.485 1.00 46.75 824 PRO A O 1
ATOM 6196 N N . ALA A 1 825 ? 79.431 1.476 -180.064 1.00 33.47 825 ALA A N 1
ATOM 6197 C CA . ALA A 1 825 ? 78.712 0.997 -178.850 1.00 33.47 825 ALA A CA 1
ATOM 6198 C C . ALA A 1 825 ? 79.398 0.628 -177.494 1.00 33.47 825 ALA A C 1
ATOM 6200 O O . ALA A 1 825 ? 80.201 -0.290 -177.385 1.00 33.47 825 ALA A O 1
ATOM 6201 N N . ASP A 1 826 ? 78.880 1.296 -176.447 1.00 37.03 826 ASP A N 1
ATOM 6202 C CA . ASP A 1 826 ? 78.703 0.939 -175.021 1.00 37.03 826 ASP A CA 1
ATOM 6203 C C . ASP A 1 826 ? 79.855 0.409 -174.140 1.00 37.03 826 ASP A C 1
ATOM 6205 O O . ASP A 1 826 ? 80.073 -0.794 -173.997 1.00 37.03 826 ASP A O 1
ATOM 6209 N N . ALA A 1 827 ? 80.424 1.326 -173.340 1.00 33.00 827 ALA A N 1
ATOM 6210 C CA . ALA A 1 827 ? 80.940 1.033 -171.998 1.00 33.00 827 ALA A CA 1
ATOM 6211 C C . ALA A 1 827 ? 80.954 2.271 -171.064 1.00 33.00 827 ALA A C 1
ATOM 6213 O O . ALA A 1 827 ? 81.504 3.306 -171.417 1.00 33.00 827 ALA A O 1
ATOM 6214 N N . ALA A 1 828 ? 80.442 2.072 -169.842 1.00 30.47 828 ALA A N 1
ATOM 6215 C CA . ALA A 1 828 ? 80.943 2.566 -168.544 1.00 30.47 828 ALA A CA 1
ATOM 6216 C C . ALA A 1 828 ? 81.104 4.077 -168.185 1.00 30.47 828 ALA A C 1
ATOM 6218 O O . ALA A 1 828 ? 81.492 4.929 -168.971 1.00 30.47 828 ALA A O 1
ATOM 6219 N N . ALA A 1 829 ? 80.964 4.301 -166.866 1.00 29.64 829 ALA A N 1
ATOM 6220 C CA . ALA A 1 829 ? 81.563 5.352 -166.022 1.00 29.64 829 ALA A CA 1
ATOM 6221 C C . ALA A 1 829 ? 81.036 6.812 -166.073 1.00 29.64 829 ALA A C 1
ATOM 6223 O O . ALA A 1 829 ? 81.289 7.578 -166.995 1.00 29.64 829 ALA A O 1
ATOM 6224 N N . GLY A 1 830 ? 80.443 7.248 -164.950 1.00 31.58 830 GLY A N 1
ATOM 6225 C CA . GLY A 1 830 ? 80.639 8.611 -164.416 1.00 31.58 830 GLY A CA 1
ATOM 6226 C C . GLY A 1 830 ? 81.785 8.621 -163.379 1.00 31.58 830 GLY A C 1
ATOM 6227 O O . GLY A 1 830 ? 82.572 7.673 -163.377 1.00 31.58 830 GLY A O 1
ATOM 6228 N N . PRO A 1 831 ? 81.854 9.574 -162.419 1.00 43.41 831 PRO A N 1
ATOM 6229 C CA . PRO A 1 831 ? 81.102 10.832 -162.315 1.00 43.41 831 PRO A CA 1
ATOM 6230 C C . PRO A 1 831 ? 81.956 12.087 -161.954 1.00 43.41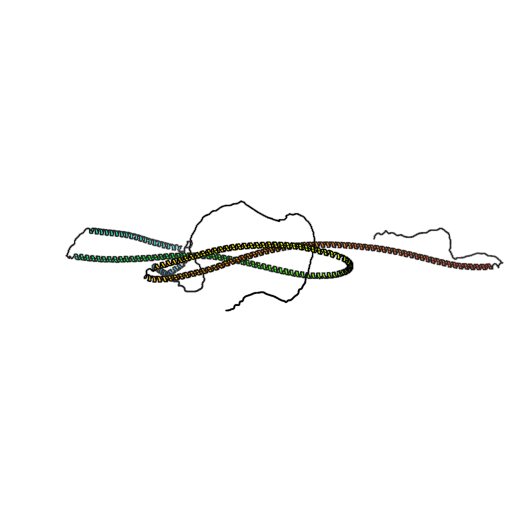 831 PRO A C 1
ATOM 6232 O O . PRO A 1 831 ? 82.821 12.052 -161.083 1.00 43.41 831 PRO A O 1
ATOM 6235 N N . ALA A 1 832 ? 81.630 13.237 -162.558 1.00 34.28 832 ALA A N 1
ATOM 6236 C CA . ALA A 1 832 ? 81.960 14.623 -162.150 1.00 34.28 832 ALA A CA 1
ATOM 6237 C C . ALA A 1 832 ? 80.994 15.560 -162.926 1.00 34.28 832 ALA A C 1
ATOM 6239 O O . ALA A 1 832 ? 80.616 15.166 -164.033 1.00 34.28 832 ALA A O 1
ATOM 6240 N N . PRO A 1 833 ? 80.503 16.710 -162.398 1.00 42.16 833 PRO A N 1
ATOM 6241 C CA . PRO A 1 833 ? 81.265 17.942 -162.084 1.00 42.16 833 PRO A CA 1
ATOM 6242 C C . PRO A 1 833 ? 80.898 18.533 -160.690 1.00 42.16 833 PRO A C 1
ATOM 6244 O O . PRO A 1 833 ? 80.006 18.026 -160.023 1.00 42.16 833 PRO A O 1
ATOM 6247 N N . ALA A 1 834 ? 81.555 19.525 -160.073 1.00 31.23 834 ALA A N 1
ATOM 6248 C CA . ALA A 1 834 ? 82.282 20.735 -160.500 1.00 31.23 834 ALA A CA 1
ATOM 6249 C C . ALA A 1 834 ? 81.422 22.002 -160.774 1.00 31.23 834 ALA A C 1
ATOM 6251 O O . ALA A 1 834 ? 81.116 22.311 -161.918 1.00 31.23 834 ALA A O 1
ATOM 6252 N N . ALA A 1 835 ? 81.214 22.787 -159.699 1.00 33.28 835 ALA A N 1
ATOM 6253 C CA . ALA A 1 835 ? 81.128 24.266 -159.654 1.00 33.28 835 ALA A CA 1
ATOM 6254 C C . ALA A 1 835 ? 79.918 25.001 -160.311 1.00 33.28 835 ALA A C 1
ATOM 6256 O O . ALA A 1 835 ? 79.242 24.427 -161.159 1.00 33.28 835 ALA A O 1
ATOM 6257 N N . PRO A 1 836 ? 79.645 26.289 -159.963 1.00 46.59 836 PRO A N 1
ATOM 6258 C CA . PRO A 1 836 ? 80.331 27.154 -158.990 1.00 46.59 836 PRO A CA 1
ATOM 6259 C C . PRO A 1 836 ? 79.463 27.734 -157.841 1.00 46.59 836 PRO A C 1
ATOM 6261 O O . PRO A 1 836 ? 78.246 27.612 -157.793 1.00 46.59 836 PRO A O 1
ATOM 6264 N N . ALA A 1 837 ? 80.180 28.387 -156.919 1.00 32.78 837 ALA A N 1
ATOM 6265 C CA . ALA A 1 837 ? 79.786 29.252 -155.795 1.00 32.78 837 ALA A CA 1
ATOM 6266 C C . ALA A 1 837 ? 78.437 30.022 -155.906 1.00 32.78 837 ALA A C 1
ATOM 6268 O O . ALA A 1 837 ? 78.083 30.530 -156.963 1.00 32.78 837 ALA A O 1
ATOM 6269 N N . SER A 1 838 ? 77.730 30.316 -154.803 1.00 31.45 838 SER A N 1
ATOM 6270 C CA . SER A 1 838 ? 78.256 31.168 -153.715 1.00 31.45 838 SER A CA 1
ATOM 6271 C C . SER A 1 838 ? 77.333 31.302 -152.476 1.00 31.45 838 SER A C 1
ATOM 6273 O O . SER A 1 838 ? 76.125 31.150 -152.579 1.00 31.45 838 SER A O 1
ATOM 6275 N N . SER A 1 839 ? 77.938 31.668 -151.327 1.00 30.81 839 SER A N 1
ATOM 6276 C CA . SER A 1 839 ? 77.340 32.257 -150.097 1.00 30.81 839 SER A CA 1
ATOM 6277 C C . SER A 1 839 ? 76.261 31.451 -149.324 1.00 30.81 839 SER A C 1
ATOM 6279 O O . SER A 1 839 ? 75.103 31.434 -149.712 1.00 30.81 839 SER A O 1
ATOM 6281 N N . LEU A 1 840 ? 76.561 30.690 -148.256 1.00 34.50 840 LEU A N 1
ATOM 6282 C CA . LEU A 1 840 ? 76.992 31.046 -146.872 1.00 34.50 840 LEU A CA 1
ATOM 6283 C C . LEU A 1 840 ? 75.877 31.413 -145.855 1.00 34.50 840 LEU A C 1
ATOM 6285 O O . LEU A 1 840 ? 75.348 32.513 -145.917 1.00 34.50 840 LEU A O 1
ATOM 6289 N N . ARG A 1 841 ? 75.770 30.565 -144.803 1.00 33.62 841 ARG A N 1
ATOM 6290 C CA . ARG A 1 841 ? 75.451 30.850 -143.366 1.00 33.62 841 ARG A CA 1
ATOM 6291 C C . ARG A 1 841 ? 74.051 31.414 -143.015 1.00 33.62 841 ARG A C 1
ATOM 6293 O O . ARG A 1 841 ? 73.492 32.186 -143.770 1.00 33.62 841 ARG A O 1
ATOM 6300 N N . ALA A 1 842 ? 73.429 31.111 -141.864 1.00 29.20 842 ALA A N 1
ATOM 6301 C CA . ALA A 1 842 ? 73.745 30.279 -140.676 1.00 29.20 842 ALA A CA 1
ATOM 6302 C C . ALA A 1 842 ? 72.424 29.602 -140.172 1.00 29.20 842 ALA A C 1
ATOM 6304 O O . ALA A 1 842 ? 71.359 29.984 -140.640 1.00 29.20 842 ALA A O 1
ATOM 6305 N N . SER A 1 843 ? 72.366 28.515 -139.378 1.00 30.11 843 SER A N 1
ATOM 6306 C CA . SER A 1 843 ? 72.815 28.315 -137.972 1.00 30.11 843 SER A CA 1
ATOM 6307 C C . SER A 1 843 ? 72.337 29.433 -137.018 1.00 30.11 843 SER A C 1
ATOM 6309 O O . SER A 1 843 ? 72.479 30.594 -137.368 1.00 30.11 843 SER A O 1
ATOM 6311 N N . LEU A 1 844 ? 71.816 29.200 -135.804 1.00 37.66 844 LEU A N 1
ATOM 6312 C CA . LEU A 1 844 ? 71.876 28.036 -134.897 1.00 37.66 844 LEU A CA 1
ATOM 6313 C C . LEU A 1 844 ? 70.746 28.164 -133.820 1.00 37.66 844 LEU A C 1
ATOM 6315 O O . LEU A 1 844 ? 69.900 29.043 -133.936 1.00 37.66 844 LEU A O 1
ATOM 6319 N N . GLU A 1 845 ? 70.806 27.335 -132.766 1.00 30.42 845 GLU A N 1
ATOM 6320 C CA . GLU A 1 845 ? 70.135 27.438 -131.440 1.00 30.42 845 GLU A CA 1
ATOM 6321 C C . GLU A 1 845 ? 68.632 27.084 -131.322 1.00 30.42 845 GLU A C 1
ATOM 6323 O O . GLU A 1 845 ? 67.849 27.310 -132.233 1.00 30.42 845 GLU A O 1
ATOM 6328 N N . ALA A 1 846 ? 68.083 26.579 -130.205 1.00 31.81 846 ALA A N 1
ATOM 6329 C CA . ALA A 1 846 ? 68.510 25.820 -129.004 1.00 31.81 846 ALA A CA 1
ATOM 6330 C C . ALA A 1 846 ? 67.250 25.776 -128.083 1.00 31.81 846 ALA A C 1
ATOM 6332 O O . ALA A 1 846 ? 66.599 26.792 -127.894 1.00 31.81 846 ALA A O 1
ATOM 6333 N N . GLN A 1 847 ? 66.710 24.616 -127.693 1.00 33.62 847 GLN A N 1
ATOM 6334 C CA . GLN A 1 847 ? 66.952 23.871 -126.437 1.00 33.62 847 GLN A CA 1
ATOM 6335 C C . GLN A 1 847 ? 66.242 24.387 -125.138 1.00 33.62 847 GLN A C 1
ATOM 6337 O O . GLN A 1 847 ? 66.502 25.487 -124.677 1.00 33.62 847 GLN A O 1
ATOM 6342 N N . LYS A 1 848 ? 65.521 23.453 -124.466 1.00 38.38 848 LYS A N 1
ATOM 6343 C CA . LYS A 1 848 ? 65.106 23.353 -123.025 1.00 38.38 848 LYS A CA 1
ATOM 6344 C C . LYS A 1 848 ? 63.845 24.069 -122.464 1.00 38.38 848 LYS A C 1
ATOM 6346 O O . LYS A 1 848 ? 63.806 25.273 -122.286 1.00 38.38 848 LYS A O 1
ATOM 6351 N N . GLN A 1 849 ? 62.920 23.213 -121.990 1.00 33.75 849 GLN A N 1
ATOM 6352 C CA . GLN A 1 849 ? 62.214 23.196 -120.681 1.00 33.75 849 GLN A CA 1
ATOM 6353 C C . GLN A 1 849 ? 61.644 24.491 -120.043 1.00 33.75 849 GLN A C 1
ATOM 6355 O O . GLN A 1 849 ? 62.414 25.340 -119.603 1.00 33.75 849 GLN A O 1
ATOM 6360 N N . ARG A 1 850 ? 60.339 24.472 -119.683 1.00 30.31 850 ARG A N 1
ATOM 6361 C CA . ARG A 1 850 ? 59.851 24.412 -118.269 1.00 30.31 850 ARG A CA 1
ATOM 6362 C C . ARG A 1 850 ? 58.308 24.383 -118.110 1.00 30.31 850 ARG A C 1
ATOM 6364 O O . ARG A 1 850 ? 57.605 25.224 -118.640 1.00 30.31 850 ARG A O 1
ATOM 6371 N N . HIS A 1 851 ? 57.857 23.409 -117.311 1.00 31.81 851 HIS A N 1
ATOM 6372 C CA . HIS A 1 851 ? 56.688 23.295 -116.410 1.00 31.81 851 HIS A CA 1
ATOM 6373 C C . HIS A 1 851 ? 55.564 24.361 -116.277 1.00 31.81 851 HIS A C 1
ATOM 6375 O O . HIS A 1 851 ? 55.818 25.559 -116.261 1.00 31.81 851 HIS A O 1
ATOM 6381 N N . LYS A 1 852 ? 54.402 23.824 -115.825 1.00 35.22 852 LYS A N 1
ATOM 6382 C CA . LYS A 1 852 ? 53.225 24.431 -115.137 1.00 35.22 852 LYS A CA 1
ATOM 6383 C C . LYS A 1 852 ? 52.185 25.142 -116.029 1.00 35.22 852 LYS A C 1
ATOM 6385 O O . LYS A 1 852 ? 52.549 25.825 -116.969 1.00 35.22 852 LYS A O 1
ATOM 6390 N N . SER A 1 853 ? 50.876 25.049 -115.755 1.00 31.31 853 SER A N 1
ATOM 6391 C CA . SER A 1 853 ? 50.137 24.145 -114.842 1.00 31.31 853 SER A CA 1
ATOM 6392 C C . SER A 1 853 ? 48.630 24.149 -115.138 1.00 31.31 853 SER A C 1
ATOM 6394 O O . SER A 1 853 ? 48.059 25.201 -115.400 1.00 31.31 853 SER A O 1
ATOM 6396 N N . THR A 1 854 ? 48.014 22.970 -115.021 1.00 33.69 854 THR A N 1
ATOM 6397 C CA . THR A 1 854 ? 46.636 22.696 -114.556 1.00 33.69 854 THR A CA 1
ATOM 6398 C C . THR A 1 854 ? 45.709 23.876 -114.224 1.00 33.69 854 THR A C 1
ATOM 6400 O O . THR A 1 854 ? 46.010 24.653 -113.321 1.00 33.69 854 THR A O 1
ATOM 6403 N N . SER A 1 855 ? 44.492 23.865 -114.798 1.00 31.81 855 SER A N 1
ATOM 6404 C CA . SER A 1 855 ? 43.217 24.103 -114.075 1.00 31.81 855 SER A CA 1
ATOM 6405 C C . SER A 1 855 ? 41.971 23.801 -114.933 1.00 31.81 855 SER A C 1
ATOM 6407 O O . SER A 1 855 ? 41.233 24.697 -115.327 1.00 31.81 855 SER A O 1
ATOM 6409 N N . GLN A 1 856 ? 41.692 22.517 -115.173 1.00 32.72 856 GLN A N 1
ATOM 6410 C CA . GLN A 1 856 ? 40.318 22.032 -115.357 1.00 32.72 856 GLN A CA 1
ATOM 6411 C C . GLN A 1 856 ? 40.158 20.716 -114.593 1.00 32.72 856 GLN A C 1
ATOM 6413 O O . GLN A 1 856 ? 40.740 19.700 -114.958 1.00 32.72 856 GLN A O 1
ATOM 6418 N N . SER A 1 857 ? 39.374 20.753 -113.519 1.00 32.41 857 SER A N 1
ATOM 6419 C CA . SER A 1 857 ? 38.736 19.577 -112.934 1.00 32.41 857 SER A CA 1
ATOM 6420 C C . SER A 1 857 ? 37.432 20.030 -112.289 1.00 32.41 857 SER A C 1
ATOM 6422 O O . SER A 1 857 ? 37.427 20.736 -111.281 1.00 32.41 857 SER A O 1
ATOM 6424 N N . LEU A 1 858 ? 36.324 19.668 -112.930 1.00 42.62 858 LEU A N 1
ATOM 6425 C CA . LEU A 1 858 ? 34.992 19.712 -112.351 1.00 42.62 858 LEU A CA 1
ATOM 6426 C C . LEU A 1 858 ? 34.598 18.274 -112.014 1.00 42.62 858 LEU A C 1
ATOM 6428 O O . LEU A 1 858 ? 34.614 17.427 -112.897 1.00 42.62 858 LEU A O 1
ATOM 6432 N N . ARG A 1 859 ? 34.170 18.072 -110.764 1.00 38.00 859 ARG A N 1
ATOM 6433 C CA . ARG A 1 859 ? 33.119 17.131 -110.336 1.00 38.00 859 ARG A CA 1
ATOM 6434 C C . ARG A 1 859 ? 33.148 15.705 -110.921 1.00 38.00 859 ARG A C 1
ATOM 6436 O O . ARG A 1 859 ? 32.550 15.452 -111.965 1.00 38.00 859 ARG A O 1
ATOM 6443 N N . ALA A 1 860 ? 33.615 14.769 -110.101 1.00 34.97 860 ALA A N 1
ATOM 6444 C CA . ALA A 1 860 ? 32.797 13.644 -109.636 1.00 34.97 860 ALA A CA 1
ATOM 6445 C C . ALA A 1 860 ? 33.253 13.282 -108.215 1.00 34.97 860 ALA A C 1
ATOM 6447 O O . ALA A 1 860 ? 34.483 13.152 -108.034 1.00 34.97 860 ALA A O 1
#

pLDDT: mean 70.82, std 21.88, range [26.78, 97.44]

Secondary structure (DSSP, 8-state):
-----------------------------------------------------------------------------------------------------PPPPP----------PPPP--HHHHHHHHHHHHHHHHHHHHHHTT----HHHHHHHHHHHHHH-SS--------S--PPPHHHH-HHHHHHHHHHHHHHHHHHHHHHHHHHHHHHHHHHHHHHHHHHHHHHHHHHHHHHHHHHHHHHHHTT-------------HHHHHHHHHHHHHHHHHHHHHHHHHHHHHHHHHHHHHHHHHHHHHHHHHHHHHHHHHHHHHHHHHHHHHHHHHHHHHHHHHHHHHHHHHHHHHHHHHHHHHHHHHHHHHHHHHHHHHHHHHHHHHHHHHHHHHHHHHHHHHHHHHHHHHHHHHHHHHHHHHHHHHHHHHHHHHHHHHHHHHHHHHHHHHHHHHHHHHHHHHHHHHHHHHHHHHHHHHHHHHHHHHHHHHHHHHHHHHHHHHHHHHHHHHHHHHHHHHHHHHHHHHHHHHHHHHHHHHHHHHHHHHHHHHHHHHHHHHHHHHHHHHHHHHHTTS-TTHHHHHHHHHHHHHHHHHHHHHHHHHHHHHHHHHHHHHHHHHHHHHHHHHHHHHHHHHHHHHHHHHHHHHHHHHHHHHHHHHHHHHHHHHHHHHHHHHHHHHHHHHHHHHHHHHHHHHHHHHHHHHHHHHHHHHHHHHHHHHHHHHHHHHHHHHHHHHHHHHHHHHHHHHHHHHHHHHHHHHHHHHHHHHHHHHHHHHHHHHHHHHHHHHHHHHHHHHHHHHHTTTTSS---------------------------------------------------

Foldseek 3Di:
DDDDDDDDDDDDDDDDDDDDDDDDDDDDDDDDDDDDDDDDDDDDDDDDDDDDDDDDDDDDDDDYDDDDDDDDDDDDDDDDDDDDDDDDDDDDDDDDDDDDDDDDDDDDDDDDDDDDDDDDDCVVVVVVVVVVVVVVVVVVVCVVVVDDDDPVVVVVVVVVVVVPPPDDPDDDDDDPDDDDDPCCVPCVNVVVVVVVVVVVVVVVVVVVVVVVVVVVVVVVVVVVVVVVVVVVVVVVVVVVVVVVVVVVVVVVDDDDDDDDDDDDDPVVVVVVVVVVVVVVVVVVVVVVVVVVVVVVVVVVVVVVVVVVVVVVVVVVVVVVVVVVVVVVVVVVVVVVVVVVVVVVVVVVVVVVVVVVVVVVVVVVVVVVVVVVVVVVVVVVVVVVVVVVVVVVVVVVVVVVVVVVVVVVVVVVVVVVVVVVVVVVVVVVVVVVVVVVVVVVVVVVCVVVVVVCVVVVVVVVVVVVVVVVVVVVVVVVVVVVVVVVVVVVVVVVVVVVVVVVVVVVVVVVVVVVVVVVVVVVVVVVVVVVVVVVVVVVVVVVVVVVVVVVVVVVVVVVVVVVVVVVVVVVVVVVVVVPDDDPDVVVVVCVVVVVVVVVVVVVVVVVVVVVVVVVVVVVVVVVVVVVVVVVVVVVVVVVVVVVVVVVVVVVVVVVVVVVVVVVVVVVVVVVVVVVVVVVVVVVVVVVVVVVVVVVVVVVVVVVVVVVVVVVVVVVVVVVVVVVVVVVVVVVVVVVVVVVVVVVVVVVVVVVVVVVVVVVVVVVVVVVVVVVVVVVVVVVVVVVVVVVVVVVVVVVVVVVVVVVVVVVVVVVDDPDDDDDDDDDDDDDDDDDDDDDDDDDDDDDDDDDDDDDDDDDDDDDDDDD

Mean predicted aligned error: 25.36 Å

Organism: NCBI:txid461836

InterPro domains:
  IPR038911 Sodium channel and clathrin linker 1 [PTHR35970] (127-805)

Sequence (860 aa):
MAGTQPRRSERGRELPPPPSAATAAAAHATGSSASRRSAKRRHRRHRRHRTRDGSSYRIPYESGSLSRSAGPAEDDASHIDHADHADHAASASASARRDQPPLSPSPSPPRRASSPPPPVDTSAGDAAFLRDYAARLSVELAREQGTVLDPAEAAVLVAEAEAAGAAGGRGGSLPDDTPVPAWWTDRALVAPLIVSYDTHVDALQETARVREEQLTAARTNIATLASENSSLRAELDRALEALHSRASDAAASGSGLAVAAAGLTPSDAEELAEMHDRIGLYQEENNILMSQVSVLQGEVDALRTELDSTRSSSSSSSTQLQRMAASLDEATAVAAEASARAAALQDELDRKSSELELREQEAASARAANSALEETVARAKLQTAEYKDAVDSLAAQQAALVSEASAAADAVQASAVLRSKITDLERSLEAANARATQREHALVQERDEVVTAMHSLERRLETSQRDLDEAYLRVKQALDALDEVRSERDRALLRAQHAEASLESCQTSLAAAMAGESADHAALLAAERARWEAELEKTSRELGAAQDANIKLSAESERLAREAKRFEAELEAIQSTAGRRRAREREEELTGALRTAQRAAADADATAESARNKHRRKEAEWARERATLETQLTEASKRIRHLESESLAAHDERVTALESRNAMAEQVKLAQDAAARTERRAATQLATLERSSQAAVGDLEHALRLAQRNLDDHALEAQELVAAQKALTAKWRAAASATADEFSAARKDLEAQLARAHTRIDQLSGRVADLLRERASMMEAAEAQAVVTSQLRAMLDAAERKAAADKLRIAKLAAAPAANENAPADAAAGPAPAAPASSLRASLEAQKQRHKSTSQSLRA

Radius of gyration: 102.0 Å; Cα contacts (8 Å, |Δi|>4): 13; chains: 1; bounding box: 235×98×339 Å